Protein 3THR (pdb70)

Structure (mmCIF, N/CA/C/O backbone):
data_3THR
#
_entry.id   3THR
#
_cell.length_a   59.186
_cell.length_b   83.788
_cell.length_c   134.436
_cell.angle_alpha   90.00
_cell.angle_beta   91.32
_cell.angle_gamma   90.00
#
_symmetry.space_group_name_H-M   'P 1 21 1'
#
loop_
_entity.id
_entity.type
_entity.pdbx_description
1 polymer 'Glycine N-methyltransferase'
2 non-polymer '5-METHYL-5,6,7,8-TETRAHYDROFOLIC ACID'
3 non-polymer TRIS(HYDROXYETHYL)AMINOMETHANE
4 water water
#
loop_
_atom_site.group_PDB
_atom_site.id
_atom_site.type_symbol
_atom_site.label_atom_id
_atom_site.label_alt_id
_atom_site.label_comp_id
_atom_site.label_asym_id
_atom_site.label_entity_id
_atom_site.label_seq_id
_atom_site.pdbx_PDB_ins_code
_atom_site.Cartn_x
_atom_site.Cartn_y
_atom_site.Cartn_z
_atom_site.occupancy
_atom_site.B_iso_or_equiv
_atom_site.auth_seq_id
_atom_site.auth_comp_id
_atom_site.auth_asym_id
_atom_site.auth_atom_id
_atom_site.pdbx_PDB_model_num
ATOM 4 N N . VAL A 1 2 ? 25.855 -21.818 25.286 1.00 21.76 1 VAL A N 1
ATOM 5 C CA . VAL A 1 2 ? 25.273 -22.970 26.020 1.00 19.81 1 VAL A CA 1
ATOM 6 C C . VAL A 1 2 ? 24.103 -22.594 26.946 1.00 18.58 1 VAL A C 1
ATOM 7 O O . VAL A 1 2 ? 23.270 -23.418 27.247 1.00 19.20 1 VAL A O 1
ATOM 11 N N . ASP A 1 3 ? 24.076 -21.377 27.441 1.00 17.57 2 ASP A N 1
ATOM 12 C CA . ASP A 1 3 ? 23.022 -20.932 28.327 1.00 15.70 2 ASP A CA 1
ATOM 13 C C . ASP A 1 3 ? 22.057 -20.037 27.551 1.00 16.38 2 ASP A C 1
ATOM 14 O O . ASP A 1 3 ? 21.082 -19.533 28.104 1.00 13.85 2 ASP A O 1
ATOM 19 N N . SER A 1 4 ? 22.273 -19.848 26.253 1.00 15.81 3 SER A N 1
ATOM 20 C CA . SER A 1 4 ? 21.451 -18.852 25.561 1.00 17.53 3 SER A CA 1
ATOM 21 C C . SER A 1 4 ? 19.963 -19.195 25.479 1.00 17.84 3 SER A C 1
ATOM 22 O O . SER A 1 4 ? 19.594 -20.361 25.406 1.00 15.92 3 SER A O 1
ATOM 25 N N . VAL A 1 5 ? 19.117 -18.156 25.510 1.00 19.34 4 VAL A N 1
ATOM 26 C CA . VAL A 1 5 ? 17.696 -18.294 25.178 1.00 20.42 4 VAL A CA 1
ATOM 27 C C . VAL A 1 5 ? 17.430 -17.616 23.846 1.00 20.38 4 VAL A C 1
ATOM 28 O O . VAL A 1 5 ? 18.266 -16.857 23.299 1.00 23.58 4 VAL A O 1
ATOM 32 N N . TYR A 1 6 ? 16.327 -17.952 23.231 1.00 18.15 5 TYR A N 1
ATOM 33 C CA . TYR A 1 6 ? 16.060 -17.374 21.919 1.00 17.07 5 TYR A CA 1
ATOM 34 C C . TYR A 1 6 ? 14.572 -17.039 21.774 1.00 15.29 5 TYR A C 1
ATOM 35 O O . TYR A 1 6 ? 13.709 -17.834 22.147 1.00 14.52 5 TYR A O 1
ATOM 44 N N . ARG A 1 7 ? 14.276 -15.819 21.339 1.00 13.62 6 ARG A N 1
ATOM 45 C CA . ARG A 1 7 ? 12.910 -15.300 21.360 1.00 12.42 6 ARG A CA 1
ATOM 46 C C . ARG A 1 7 ? 12.315 -15.542 19.992 1.00 9.77 6 ARG A C 1
ATOM 47 O O . ARG A 1 7 ? 13.048 -15.602 19.011 1.00 6.71 6 ARG A O 1
ATOM 55 N N . THR A 1 8 ? 10.991 -15.565 19.903 1.00 8.96 7 THR A N 1
ATOM 56 C CA . THR A 1 8 ? 10.356 -15.616 18.596 1.00 9.76 7 THR A CA 1
ATOM 57 C C . THR A 1 8 ? 10.331 -14.192 17.975 1.00 9.64 7 THR A C 1
ATOM 58 O O . THR A 1 8 ? 10.376 -14.023 16.763 1.00 8.06 7 THR A O 1
ATOM 62 N N . ARG A 1 9 ? 10.273 -13.164 18.830 1.00 9.48 8 ARG A N 1
ATOM 63 C CA . ARG A 1 9 ? 10.320 -11.774 18.351 1.00 8.88 8 ARG A CA 1
ATOM 64 C C . ARG A 1 9 ? 10.945 -10.852 19.374 1.00 8.80 8 ARG A C 1
ATOM 65 O O . ARG A 1 9 ? 10.857 -11.110 20.565 1.00 8.51 8 ARG A O 1
ATOM 73 N N . SER A 1 10 ? 11.512 -9.754 18.898 1.00 8.31 9 SER A N 1
ATOM 74 C CA . SER A 1 10 ? 12.188 -8.811 19.812 1.00 9.83 9 SER A CA 1
ATOM 75 C C . SER A 1 10 ? 11.270 -8.295 20.935 1.00 10.95 9 SER A C 1
ATOM 76 O O . SER A 1 10 ? 10.032 -8.296 20.803 1.00 10.15 9 SER A O 1
ATOM 79 N N . LEU A 1 11 ? 11.859 -7.874 22.048 1.00 10.76 10 LEU A N 1
ATOM 80 C CA . LEU A 1 11 ? 11.045 -7.203 23.064 1.00 12.11 10 LEU A CA 1
ATOM 81 C C . LEU A 1 11 ? 10.490 -5.934 22.422 1.00 10.91 10 LEU A C 1
ATOM 82 O O . LEU A 1 11 ? 11.147 -5.297 21.585 1.00 8.83 10 LEU A O 1
ATOM 87 N N . GLY A 1 12 ? 9.246 -5.629 22.752 1.00 10.48 11 GLY A N 1
ATOM 88 C CA . GLY A 1 12 ? 8.618 -4.396 22.305 1.00 11.50 11 GLY A CA 1
ATOM 89 C C . GLY A 1 12 ? 7.897 -4.407 20.947 1.00 11.43 11 GLY A C 1
ATOM 90 O O . GLY A 1 12 ? 7.211 -3.473 20.597 1.00 9.80 11 GLY A O 1
ATOM 91 N N . VAL A 1 13 ? 8.046 -5.481 20.190 1.00 10.19 12 VAL A N 1
ATOM 92 C CA . VAL A 1 13 ? 7.705 -5.450 18.774 1.00 10.09 12 VAL A CA 1
ATOM 93 C C . VAL A 1 13 ? 6.289 -6.069 18.578 1.00 9.24 12 VAL A C 1
ATOM 94 O O . VAL A 1 13 ? 5.788 -6.718 19.481 1.00 9.29 12 VAL A O 1
ATOM 98 N N . ALA A 1 14 ? 5.618 -5.845 17.451 1.00 6.56 13 ALA A N 1
ATOM 99 C CA . ALA A 1 14 ? 4.232 -6.340 17.238 1.00 6.30 13 ALA A CA 1
ATOM 100 C C . ALA A 1 14 ? 4.147 -6.781 15.799 1.00 5.72 13 ALA A C 1
ATOM 101 O O . ALA A 1 14 ? 5.096 -6.561 15.039 1.00 6.91 13 ALA A O 1
ATOM 103 N N . ALA A 1 15 ? 3.006 -7.350 15.430 1.00 5.16 14 ALA A N 1
ATOM 104 C CA . ALA A 1 15 ? 2.740 -7.813 14.040 1.00 5.08 14 ALA A CA 1
ATOM 105 C C . ALA A 1 15 ? 1.242 -7.958 13.855 1.00 4.66 14 ALA A C 1
ATOM 106 O O . ALA A 1 15 ? 0.539 -8.332 14.810 1.00 2.54 14 ALA A O 1
ATOM 108 N N . GLU A 1 16 ? 0.782 -7.724 12.634 1.00 4.61 15 GLU A N 1
ATOM 109 C CA . GLU A 1 16 ? -0.616 -7.744 12.284 1.00 5.73 15 GLU A CA 1
ATOM 110 C C . GLU A 1 16 ? -1.201 -9.138 12.548 1.00 6.63 15 GLU A C 1
ATOM 111 O O . GLU A 1 16 ? -0.599 -10.165 12.187 1.00 7.11 15 GLU A O 1
ATOM 117 N N . GLY A 1 17 ? -2.351 -9.142 13.227 1.00 8.01 16 GLY A N 1
ATOM 118 C CA . GLY A 1 17 ? -3.145 -10.364 13.464 1.00 7.39 16 GLY A CA 1
ATOM 119 C C . GLY A 1 17 ? -2.769 -11.142 14.719 1.00 7.02 16 GLY A C 1
ATOM 120 O O . GLY A 1 17 ? -3.399 -12.125 15.041 1.00 6.87 16 GLY A O 1
ATOM 121 N N . ILE A 1 18 ? -1.783 -10.684 15.460 1.00 6.80 17 ILE A N 1
ATOM 122 C CA . ILE A 1 18 ? -1.450 -11.321 16.714 1.00 7.48 17 ILE A CA 1
ATOM 123 C C . ILE A 1 18 ? -1.416 -10.285 17.860 1.00 7.50 17 ILE A C 1
ATOM 124 O O . ILE A 1 18 ? -1.016 -9.131 17.662 1.00 6.73 17 ILE A O 1
ATOM 129 N N . PRO A 1 19 ? -1.917 -10.670 19.041 1.00 9.04 18 PRO A N 1
ATOM 130 C CA . PRO A 1 19 ? -1.973 -9.687 20.132 1.00 8.97 18 PRO A CA 1
ATOM 131 C C . PRO A 1 19 ? -0.568 -9.284 20.584 1.00 9.07 18 PRO A C 1
ATOM 132 O O . PRO A 1 19 ? 0.359 -10.048 20.416 1.00 6.92 18 PRO A O 1
ATOM 136 N N . ASP A 1 20 ? -0.464 -8.090 21.166 1.00 9.28 19 ASP A N 1
ATOM 137 C CA . ASP A 1 20 ? 0.795 -7.566 21.596 1.00 9.39 19 ASP A CA 1
ATOM 138 C C . ASP A 1 20 ? 1.329 -8.382 22.792 1.00 9.12 19 ASP A C 1
ATOM 139 O O . ASP A 1 20 ? 0.606 -9.147 23.421 1.00 6.47 19 ASP A O 1
ATOM 144 N N . GLN A 1 21 ? 2.604 -8.232 23.079 1.00 9.34 20 GLN A N 1
ATOM 145 C CA . GLN A 1 21 ? 3.223 -9.066 24.100 1.00 10.68 20 GLN A CA 1
ATOM 146 C C . GLN A 1 21 ? 2.507 -8.971 25.465 1.00 11.64 20 GLN A C 1
ATOM 147 O O . GLN A 1 21 ? 2.348 -7.880 25.991 1.00 9.52 20 GLN A O 1
ATOM 153 N N . TYR A 1 22 ? 2.053 -10.122 25.975 1.00 12.62 21 TYR A N 1
ATOM 154 C CA . TYR A 1 22 ? 1.373 -10.231 27.278 1.00 15.18 21 TYR A CA 1
ATOM 155 C C . TYR A 1 22 ? 0.124 -9.374 27.349 1.00 16.05 21 TYR A C 1
ATOM 156 O O . TYR A 1 22 ? -0.354 -9.122 28.415 1.00 17.59 21 TYR A O 1
ATOM 165 N N . ALA A 1 23 ? -0.416 -8.928 26.218 1.00 16.21 22 ALA A N 1
ATOM 166 C CA . ALA A 1 23 ? -1.574 -8.026 26.256 1.00 16.08 22 ALA A CA 1
ATOM 167 C C . ALA A 1 23 ? -2.845 -8.712 26.769 1.00 16.46 22 ALA A C 1
ATOM 168 O O . ALA A 1 23 ? -3.684 -8.079 27.381 1.00 15.60 22 ALA A O 1
ATOM 170 N N . ASP A 1 24 ? -2.966 -10.012 26.495 1.00 17.23 23 ASP A N 1
ATOM 171 C CA . ASP A 1 24 ? -4.093 -10.866 26.913 1.00 16.94 23 ASP A CA 1
ATOM 172 C C . ASP A 1 24 ? -3.828 -11.731 28.227 1.00 17.40 23 ASP A C 1
ATOM 173 O O . ASP A 1 24 ? -4.624 -12.596 28.615 1.00 16.96 23 ASP A O 1
ATOM 178 N N . GLY A 1 25 ? -2.730 -11.481 28.923 1.00 16.99 24 GLY A N 1
ATOM 179 C CA . GLY A 1 25 ? -2.479 -12.161 30.218 1.00 17.25 24 GLY A CA 1
ATOM 180 C C . GLY A 1 25 ? -3.554 -11.911 31.277 1.00 17.07 24 GLY A C 1
ATOM 181 O O . GLY A 1 25 ? -4.256 -10.914 31.250 1.00 16.45 24 GLY A O 1
ATOM 182 N N . GLU A 1 26 ? -3.638 -12.786 32.259 1.00 17.39 25 GLU A N 1
ATOM 183 C CA . GLU A 1 26 ? -4.618 -12.625 33.349 1.00 17.91 25 GLU A CA 1
ATOM 184 C C . GLU A 1 26 ? -4.352 -11.388 34.176 1.00 17.15 25 GLU A C 1
ATOM 185 O O . GLU A 1 26 ? -5.263 -10.607 34.465 1.00 17.62 25 GLU A O 1
ATOM 191 N N . ALA A 1 27 ? -3.103 -11.171 34.533 1.00 16.39 26 ALA A N 1
ATOM 192 C CA . ALA A 1 27 ? -2.758 -9.979 35.287 1.00 16.14 26 ALA A CA 1
ATOM 193 C C . ALA A 1 27 ? -3.213 -8.714 34.528 1.00 15.53 26 ALA A C 1
ATOM 194 O O . ALA A 1 27 ? -3.830 -7.838 35.109 1.00 15.32 26 ALA A O 1
ATOM 196 N N . ALA A 1 28 ? -2.871 -8.621 33.249 1.00 15.34 27 ALA A N 1
ATOM 197 C CA . ALA A 1 28 ? -3.320 -7.541 32.390 1.00 15.76 27 ALA A CA 1
ATOM 198 C C . ALA A 1 28 ? -4.823 -7.393 32.426 1.00 15.77 27 ALA A C 1
ATOM 199 O O . ALA A 1 28 ? -5.340 -6.261 32.507 1.00 17.17 27 ALA A O 1
ATOM 201 N N . ARG A 1 29 ? -5.562 -8.503 32.403 1.00 15.29 28 ARG A N 1
ATOM 202 C CA . ARG A 1 29 ? -7.026 -8.389 32.318 1.00 15.21 28 ARG A CA 1
ATOM 203 C C . ARG A 1 29 ? -7.662 -7.794 33.610 1.00 14.24 28 ARG A C 1
ATOM 204 O O . ARG A 1 29 ? -8.593 -6.986 33.546 1.00 13.91 28 ARG A O 1
ATOM 212 N N . VAL A 1 30 ? -7.177 -8.205 34.769 1.00 12.86 29 VAL A N 1
ATOM 213 C CA . VAL A 1 30 ? -7.641 -7.627 36.028 1.00 13.14 29 VAL A CA 1
ATOM 214 C C . VAL A 1 30 ? -7.163 -6.156 36.128 1.00 13.38 29 VAL A C 1
ATOM 215 O O . VAL A 1 30 ? -7.927 -5.281 36.570 1.00 15.23 29 VAL A O 1
ATOM 219 N N . TRP A 1 31 ? -5.968 -5.850 35.624 1.00 13.35 30 TRP A N 1
ATOM 220 C CA . TRP A 1 31 ? -5.465 -4.457 35.663 1.00 13.04 30 TRP A CA 1
ATOM 221 C C . TRP A 1 31 ? -6.301 -3.459 34.828 1.00 13.39 30 TRP A C 1
ATOM 222 O O . TRP A 1 31 ? -6.464 -2.262 35.177 1.00 12.78 30 TRP A O 1
ATOM 233 N N . GLN A 1 32 ? -6.852 -3.973 33.736 1.00 15.10 31 GLN A N 1
ATOM 234 C CA . GLN A 1 32 ? -7.810 -3.261 32.889 1.00 15.58 31 GLN A CA 1
ATOM 235 C C . GLN A 1 32 ? -9.072 -2.942 33.662 1.00 15.31 31 GLN A C 1
ATOM 236 O O . GLN A 1 32 ? -9.605 -1.838 33.558 1.00 15.33 31 GLN A O 1
ATOM 242 N N . LEU A 1 33 ? -9.528 -3.864 34.503 1.00 15.16 32 LEU A N 1
ATOM 243 C CA . LEU A 1 33 ? -10.658 -3.543 35.421 1.00 14.61 32 LEU A CA 1
ATOM 244 C C . LEU A 1 33 ? -10.270 -2.462 36.414 1.00 13.68 32 LEU A C 1
ATOM 245 O O . LEU A 1 33 ? -11.004 -1.540 36.634 1.00 14.54 32 LEU A O 1
ATOM 250 N N . TYR A 1 34 ? -9.084 -2.553 36.960 1.00 13.55 33 TYR A N 1
ATOM 251 C CA . TYR A 1 34 ? -8.579 -1.505 37.815 1.00 13.05 33 TYR A CA 1
ATOM 252 C C . TYR A 1 34 ? -8.622 -0.115 37.187 1.00 12.92 33 TYR A C 1
ATOM 253 O O . TYR A 1 34 ? -9.183 0.828 37.791 1.00 12.13 33 TYR A O 1
ATOM 262 N N . ILE A 1 35 ? -8.088 0.025 35.967 1.00 13.23 34 ILE A N 1
ATOM 263 C CA . ILE A 1 35 ? -7.922 1.372 35.376 1.00 13.15 34 ILE A CA 1
ATOM 264 C C . ILE A 1 35 ? -9.235 1.875 34.811 1.00 13.77 34 ILE A C 1
ATOM 265 O O . ILE A 1 35 ? -9.377 3.089 34.535 1.00 12.19 34 ILE A O 1
ATOM 270 N N . GLY A 1 36 ? -10.189 0.946 34.634 1.00 14.93 35 GLY A N 1
ATOM 271 C CA . GLY A 1 36 ? -11.559 1.305 34.207 1.00 14.99 35 GLY A CA 1
ATOM 272 C C . GLY A 1 36 ? -12.497 1.647 35.343 1.00 15.65 35 GLY A C 1
ATOM 273 O O . GLY A 1 36 ? -13.714 1.901 35.124 1.00 14.83 35 GLY A O 1
ATOM 274 N N . ASP A 1 37 ? -11.971 1.637 36.578 1.00 16.14 36 ASP A N 1
ATOM 275 C CA . ASP A 1 37 ? -12.798 1.778 37.774 1.00 16.34 36 ASP A CA 1
ATOM 276 C C . ASP A 1 37 ? -13.001 3.263 38.098 1.00 16.50 36 ASP A C 1
ATOM 277 O O . ASP A 1 37 ? -12.785 3.720 39.239 1.00 14.85 36 ASP A O 1
ATOM 282 N N . THR A 1 38 ? -13.454 3.993 37.081 1.00 15.94 37 THR A N 1
ATOM 283 C CA . THR A 1 38 ? -13.528 5.467 37.131 1.00 17.34 37 THR A CA 1
ATOM 284 C C . THR A 1 38 ? -14.908 5.982 36.687 1.00 17.51 37 THR A C 1
ATOM 285 O O . THR A 1 38 ? -15.017 7.050 36.116 1.00 17.73 37 THR A O 1
ATOM 289 N N . ARG A 1 39 ? -15.973 5.243 36.976 1.00 19.64 38 ARG A N 1
ATOM 290 C CA . ARG A 1 39 ? -17.324 5.699 36.552 1.00 20.62 38 ARG A CA 1
ATOM 291 C C . ARG A 1 39 ? -17.912 6.696 37.530 1.00 20.10 38 ARG A C 1
ATOM 292 O O . ARG A 1 39 ? -18.992 7.245 37.265 1.00 19.96 38 ARG A O 1
ATOM 300 N N . SER A 1 40 ? -17.274 6.860 38.693 1.00 19.24 39 SER A N 1
ATOM 301 C CA . SER A 1 40 ? -17.869 7.663 39.768 1.00 19.51 39 SER A CA 1
ATOM 302 C C . SER A 1 40 ? -16.982 8.822 40.262 1.00 18.90 39 SER A C 1
ATOM 303 O O . SER A 1 40 ? -16.448 8.815 41.386 1.00 17.90 39 SER A O 1
ATOM 306 N N . ARG A 1 41 ? -16.857 9.831 39.413 1.00 17.48 40 ARG A N 1
ATOM 307 C CA . ARG A 1 41 ? -16.095 11.005 39.764 1.00 16.95 40 ARG A CA 1
ATOM 308 C C . ARG A 1 41 ? -16.745 11.609 40.999 1.00 15.56 40 ARG A C 1
ATOM 309 O O . ARG A 1 41 ? -17.970 11.834 41.027 1.00 14.29 40 ARG A O 1
ATOM 317 N N . THR A 1 42 ? -15.952 11.893 42.018 1.00 14.20 41 THR A N 1
ATOM 318 C CA . THR A 1 42 ? -16.544 12.453 43.263 1.00 13.25 41 THR A CA 1
ATOM 319 C C . THR A 1 42 ? -16.967 13.882 43.032 1.00 12.40 41 THR A C 1
ATOM 320 O O . THR A 1 42 ? -16.334 14.619 42.258 1.00 11.48 41 THR A O 1
ATOM 324 N N . ALA A 1 43 ? -18.074 14.272 43.658 1.00 11.20 42 ALA A N 1
ATOM 325 C CA . ALA A 1 43 ? -18.572 15.618 43.480 1.00 11.62 42 ALA A CA 1
ATOM 326 C C . ALA A 1 43 ? -17.559 16.576 44.101 1.00 11.70 42 ALA A C 1
ATOM 327 O O . ALA A 1 43 ? -17.292 17.650 43.534 1.00 12.51 42 ALA A O 1
ATOM 329 N N . GLU A 1 44 ? -17.000 16.189 45.253 1.00 11.46 43 GLU A N 1
ATOM 330 C CA . GLU A 1 44 ? -16.033 17.044 45.969 1.00 12.45 43 GLU A CA 1
ATOM 331 C C . GLU A 1 44 ? -14.829 17.386 45.062 1.00 11.98 43 GLU A C 1
ATOM 332 O O . GLU A 1 44 ? -14.348 18.517 45.038 1.00 11.22 43 GLU A O 1
ATOM 338 N N . TYR A 1 45 ? -14.327 16.385 44.334 1.00 12.66 44 TYR A N 1
ATOM 339 C CA . TYR A 1 45 ? -13.252 16.585 43.367 1.00 12.17 44 TYR A CA 1
ATOM 340 C C . TYR A 1 45 ? -13.566 17.624 42.283 1.00 11.96 44 TYR A C 1
ATOM 341 O O . TYR A 1 45 ? -12.885 18.643 42.150 1.00 10.74 44 TYR A O 1
ATOM 350 N N . LYS A 1 46 ? -14.611 17.343 41.518 1.00 11.92 45 LYS A N 1
ATOM 351 C CA . LYS A 1 46 ? -14.953 18.159 40.388 1.00 12.46 45 LYS A CA 1
ATOM 352 C C . LYS A 1 46 ? -15.193 19.620 40.837 1.00 12.34 45 LYS A C 1
ATOM 353 O O . LYS A 1 46 ? -14.828 20.567 40.102 1.00 11.05 45 LYS A O 1
ATOM 359 N N . ALA A 1 47 ? -15.744 19.777 42.051 1.00 11.13 46 ALA A N 1
ATOM 360 C CA . ALA A 1 47 ? -16.094 21.094 42.600 1.00 11.10 46 ALA A CA 1
ATOM 361 C C . ALA A 1 47 ? -14.820 21.845 42.923 1.00 10.21 46 ALA A C 1
ATOM 362 O O . ALA A 1 47 ? -14.676 23.020 42.560 1.00 9.77 46 ALA A O 1
ATOM 364 N N . TRP A 1 48 ? -13.870 21.134 43.522 1.00 9.46 47 TRP A N 1
ATOM 365 C CA . TRP A 1 48 ? -12.613 21.739 43.930 1.00 8.09 47 TRP A CA 1
ATOM 366 C C . TRP A 1 48 ? -11.763 22.180 42.706 1.00 7.13 47 TRP A C 1
ATOM 367 O O . TRP A 1 48 ? -11.290 23.309 42.646 1.00 5.48 47 TRP A O 1
ATOM 378 N N . LEU A 1 49 ? -11.554 21.284 41.758 1.00 6.72 48 LEU A N 1
ATOM 379 C CA . LEU A 1 49 ? -10.696 21.587 40.595 1.00 7.36 48 LEU A CA 1
ATOM 380 C C . LEU A 1 49 ? -11.382 22.649 39.735 1.00 7.71 48 LEU A C 1
ATOM 381 O O . LEU A 1 49 ? -10.780 23.667 39.390 1.00 8.47 48 LEU A O 1
ATOM 386 N N . LEU A 1 50 ? -12.666 22.465 39.437 1.00 8.33 49 LEU A N 1
ATOM 387 C CA . LEU A 1 50 ? -13.406 23.504 38.722 1.00 8.36 49 LEU A CA 1
ATOM 388 C C . LEU A 1 50 ? -13.300 24.867 39.402 1.00 8.13 49 LEU A C 1
ATOM 389 O O . LEU A 1 50 ? -13.009 25.878 38.760 1.00 7.79 49 LEU A O 1
ATOM 394 N N . GLY A 1 51 ? -13.527 24.899 40.704 1.00 8.11 50 GLY A N 1
ATOM 395 C CA . GLY A 1 51 ? -13.419 26.142 41.464 1.00 7.64 50 GLY A CA 1
ATOM 396 C C . GLY A 1 51 ? -12.014 26.723 41.495 1.00 8.00 50 GLY A C 1
ATOM 397 O O . GLY A 1 51 ? -11.853 27.923 41.327 1.00 6.56 50 GLY A O 1
ATOM 398 N N . LEU A 1 52 ? -10.975 25.880 41.618 1.00 9.73 51 LEU A N 1
ATOM 399 C CA . LEU A 1 52 ? -9.608 26.395 41.659 1.00 10.71 51 LEU A CA 1
ATOM 400 C C . LEU A 1 52 ? -9.220 27.009 40.319 1.00 12.12 51 LEU A C 1
ATOM 401 O O . LEU A 1 52 ? -8.636 28.085 40.280 1.00 13.74 51 LEU A O 1
ATOM 406 N N . LEU A 1 53 ? -9.536 26.319 39.225 1.00 13.21 52 LEU A N 1
ATOM 407 C CA . LEU A 1 53 ? -9.259 26.839 37.856 1.00 14.25 52 LEU A CA 1
ATOM 408 C C . LEU A 1 53 ? -10.025 28.151 37.531 1.00 15.12 52 LEU A C 1
ATOM 409 O O . LEU A 1 53 ? -9.455 29.100 36.934 1.00 15.14 52 LEU A O 1
ATOM 414 N N . ARG A 1 54 ? -11.304 28.222 37.913 1.00 15.74 53 ARG A N 1
ATOM 415 C CA . ARG A 1 54 ? -12.102 29.421 37.641 1.00 16.54 53 ARG A CA 1
ATOM 416 C C . ARG A 1 54 ? -11.681 30.601 38.500 1.00 16.71 53 ARG A C 1
ATOM 417 O O . ARG A 1 54 ? -11.712 31.729 38.051 1.00 17.97 53 ARG A O 1
ATOM 425 N N . GLN A 1 55 ? -11.267 30.316 39.724 1.00 18.49 54 GLN A N 1
ATOM 426 C CA . GLN A 1 55 ? -10.669 31.275 40.650 1.00 19.17 54 GLN A CA 1
ATOM 427 C C . GLN A 1 55 ? -9.457 31.973 40.075 1.00 18.98 54 GLN A C 1
ATOM 428 O O . GLN A 1 55 ? -9.243 33.147 40.345 1.00 18.68 54 GLN A O 1
ATOM 434 N N . HIS A 1 56 ? -8.635 31.233 39.338 1.00 19.24 55 HIS A N 1
ATOM 435 C CA . HIS A 1 56 ? -7.437 31.785 38.722 1.00 19.85 55 HIS A CA 1
ATOM 436 C C . HIS A 1 56 ? -7.636 32.095 37.263 1.00 19.58 55 HIS A C 1
ATOM 437 O O . HIS A 1 56 ? -6.660 32.216 36.567 1.00 20.16 55 HIS A O 1
ATOM 444 N N . GLY A 1 57 ? -8.877 32.154 36.793 1.00 18.75 56 GLY A N 1
ATOM 445 C CA . GLY A 1 57 ? -9.167 32.435 35.404 1.00 18.39 56 GLY A CA 1
ATOM 446 C C . GLY A 1 57 ? -8.417 31.639 34.326 1.00 18.55 56 GLY A C 1
ATOM 447 O O . GLY A 1 57 ? -8.078 32.220 33.274 1.00 17.55 56 GLY A O 1
ATOM 448 N N . CYS A 1 58 ? -8.176 30.336 34.567 1.00 18.23 57 CYS A N 1
ATOM 449 C CA . CYS A 1 58 ? -7.485 29.474 33.598 1.00 18.45 57 CYS A CA 1
ATOM 450 C C . CYS A 1 58 ? -8.401 29.038 32.453 1.00 18.79 57 CYS A C 1
ATOM 451 O O . CYS A 1 58 ? -9.581 28.726 32.654 1.00 18.45 57 CYS A O 1
ATOM 454 N N . HIS A 1 59 ? -7.856 29.028 31.246 1.00 19.09 58 HIS A N 1
ATOM 455 C CA . HIS A 1 59 ? -8.569 28.415 30.106 1.00 20.06 58 HIS A CA 1
ATOM 456 C C . HIS A 1 59 ? -7.748 27.370 29.354 1.00 19.66 58 HIS A C 1
ATOM 457 O O . HIS A 1 59 ? -8.333 26.416 28.850 1.00 20.90 58 HIS A O 1
ATOM 464 N N . ARG A 1 60 ? -6.427 27.569 29.245 1.00 17.85 59 ARG A N 1
ATOM 465 C CA . ARG A 1 60 ? -5.587 26.655 28.516 1.00 17.98 59 ARG A CA 1
ATOM 466 C C . ARG A 1 60 ? -4.893 25.735 29.542 1.00 16.58 59 ARG A C 1
ATOM 467 O O . ARG A 1 60 ? -4.095 26.181 30.391 1.00 14.75 59 ARG A O 1
ATOM 475 N N . VAL A 1 61 ? -5.274 24.466 29.497 1.00 15.62 60 VAL A N 1
ATOM 476 C CA . VAL A 1 61 ? -4.869 23.483 30.520 1.00 15.50 60 VAL A CA 1
ATOM 477 C C . VAL A 1 61 ? -4.181 22.336 29.847 1.00 15.16 60 VAL A C 1
ATOM 478 O O . VAL A 1 61 ? -4.666 21.871 28.801 1.00 15.72 60 VAL A O 1
ATOM 482 N N . LEU A 1 62 ? -3.073 21.899 30.457 1.00 13.91 61 LEU A N 1
ATOM 483 C CA . LEU A 1 62 ? -2.232 20.790 29.980 1.00 12.89 61 LEU A CA 1
ATOM 484 C C . LEU A 1 62 ? -2.313 19.781 31.066 1.00 12.86 61 LEU A C 1
ATOM 485 O O . LEU A 1 62 ? -2.006 20.111 32.238 1.00 12.36 61 LEU A O 1
ATOM 490 N N . ASP A 1 63 ? -2.759 18.587 30.722 1.00 12.37 62 ASP A N 1
ATOM 491 C CA . ASP A 1 63 ? -2.75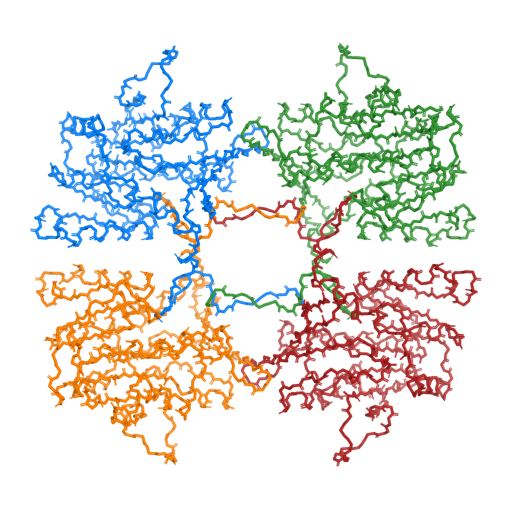3 17.464 31.641 1.00 13.21 62 ASP A CA 1
ATOM 492 C C . ASP A 1 63 ? -1.593 16.597 31.238 1.00 13.09 62 ASP A C 1
ATOM 493 O O . ASP A 1 63 ? -1.592 16.036 30.137 1.00 14.33 62 ASP A O 1
ATOM 498 N N . VAL A 1 64 ? -0.601 16.489 32.117 1.00 13.52 63 VAL A N 1
ATOM 499 C CA . VAL A 1 64 ? 0.661 15.749 31.812 1.00 11.35 63 VAL A CA 1
ATOM 500 C C . VAL A 1 64 ? 0.675 14.251 32.186 1.00 12.03 63 VAL A C 1
ATOM 501 O O . VAL A 1 64 ? 1.653 13.517 31.924 1.00 13.39 63 VAL A O 1
ATOM 505 N N . ALA A 1 65 ? -0.422 13.778 32.729 1.00 12.18 64 ALA A N 1
ATOM 506 C CA . ALA A 1 65 ? -0.628 12.384 33.074 1.00 12.54 64 ALA A CA 1
ATOM 507 C C . ALA A 1 65 ? -2.068 11.982 32.656 1.00 13.41 64 ALA A C 1
ATOM 508 O O . ALA A 1 65 ? -2.858 11.568 33.458 1.00 15.76 64 ALA A O 1
ATOM 510 N N . CYS A 1 66 ? -2.371 12.193 31.404 1.00 13.46 65 CYS A N 1
ATOM 511 C CA . CYS A 1 66 ? -3.632 11.915 30.769 1.00 13.22 65 CYS A CA 1
ATOM 512 C C . CYS A 1 66 ? -4.248 10.572 31.079 1.00 11.69 65 CYS A C 1
ATOM 513 O O . CYS A 1 66 ? -5.453 10.458 31.425 1.00 8.86 65 CYS A O 1
ATOM 516 N N . GLY A 1 67 ? -3.455 9.522 30.894 1.00 9.80 66 GLY A N 1
ATOM 517 C CA . GLY A 1 67 ? -3.972 8.196 31.183 1.00 9.82 66 GLY A CA 1
ATOM 518 C C . GLY A 1 67 ? -5.139 7.854 30.273 1.00 10.30 66 GLY A C 1
ATOM 519 O O . GLY A 1 67 ? -5.069 8.077 29.007 1.00 9.65 66 GLY A O 1
ATOM 520 N N . THR A 1 68 ? -6.205 7.333 30.884 1.00 8.93 67 THR A N 1
ATOM 521 C CA . THR A 1 68 ? -7.383 6.949 30.117 1.00 10.67 67 THR A CA 1
ATOM 522 C C . THR A 1 68 ? -8.272 8.182 29.856 1.00 10.42 67 THR A C 1
ATOM 523 O O . THR A 1 68 ? -9.307 8.091 29.189 1.00 10.14 67 THR A O 1
ATOM 527 N N . GLY A 1 69 ? -7.836 9.311 30.394 1.00 10.70 68 GLY A N 1
ATOM 528 C CA . GLY A 1 69 ? -8.370 10.619 30.088 1.00 10.85 68 GLY A CA 1
ATOM 529 C C . GLY A 1 69 ? -9.455 11.164 31.006 1.00 11.55 68 GLY A C 1
ATOM 530 O O . GLY A 1 69 ? -9.938 12.273 30.760 1.00 11.86 68 GLY A O 1
ATOM 531 N N . VAL A 1 70 ? -9.825 10.415 32.046 1.00 11.32 69 VAL A N 1
ATOM 532 C CA . VAL A 1 70 ? -10.943 10.763 32.865 1.00 11.62 69 VAL A CA 1
ATOM 533 C C . VAL A 1 70 ? -10.791 12.146 33.448 1.00 12.49 69 VAL A C 1
ATOM 534 O O . VAL A 1 70 ? -11.743 12.906 33.435 1.00 11.41 69 VAL A O 1
ATOM 538 N N . ASP A 1 71 ? -9.587 12.531 33.883 1.00 12.94 70 ASP A N 1
ATOM 539 C CA . ASP A 1 71 ? -9.431 13.904 34.424 1.00 14.39 70 ASP A CA 1
ATOM 540 C C . ASP A 1 71 ? -9.603 15.030 33.389 1.00 13.55 70 ASP A C 1
ATOM 541 O O . ASP A 1 71 ? -10.298 15.993 33.629 1.00 13.42 70 ASP A O 1
ATOM 546 N N . SER A 1 72 ? -9.006 14.831 32.228 1.00 13.03 71 SER A N 1
ATOM 547 C CA . SER A 1 72 ? -9.058 15.781 31.163 1.00 13.19 71 SER A CA 1
ATOM 548 C C . SER A 1 72 ? -10.540 15.876 30.681 1.00 14.64 71 SER A C 1
ATOM 549 O O . SER A 1 72 ? -11.003 16.970 30.347 1.00 13.98 71 SER A O 1
ATOM 552 N N . ILE A 1 73 ? -11.289 14.766 30.727 1.00 14.66 72 ILE A N 1
ATOM 553 C CA . ILE A 1 73 ? -12.623 14.722 30.121 1.00 13.58 72 ILE A CA 1
ATOM 554 C C . ILE A 1 73 ? -13.602 15.678 30.826 1.00 13.70 72 ILE A C 1
ATOM 555 O O . ILE A 1 73 ? -14.316 16.410 30.170 1.00 12.56 72 ILE A O 1
ATOM 560 N N . MET A 1 74 ? -13.617 15.688 32.154 1.00 14.43 73 MET A N 1
ATOM 561 C CA . MET A 1 74 ? -14.415 16.656 32.907 1.00 14.96 73 MET A CA 1
ATOM 562 C C . MET A 1 74 ? -14.088 18.060 32.408 1.00 14.15 73 MET A C 1
ATOM 563 O O . MET A 1 74 ? -14.998 18.837 32.078 1.00 11.82 73 MET A O 1
ATOM 568 N N . LEU A 1 75 ? -12.794 18.352 32.243 1.00 13.36 74 LEU A N 1
ATOM 569 C CA . LEU A 1 75 ? -12.414 19.706 31.849 1.00 13.45 74 LEU A CA 1
ATOM 570 C C . LEU A 1 75 ? -12.926 20.069 30.449 1.00 12.56 74 LEU A C 1
ATOM 571 O O . LEU A 1 75 ? -13.493 21.168 30.222 1.00 11.42 74 LEU A O 1
ATOM 576 N N . VAL A 1 76 ? -12.764 19.124 29.547 1.00 11.65 75 VAL A N 1
ATOM 577 C CA . VAL A 1 76 ? -13.349 19.212 28.233 1.00 11.37 75 VAL A CA 1
ATOM 578 C C . VAL A 1 76 ? -14.842 19.468 28.259 1.00 12.12 75 VAL A C 1
ATOM 579 O O . VAL A 1 76 ? -15.299 20.342 27.543 1.00 11.54 75 VAL A O 1
ATOM 583 N N . GLU A 1 77 ? -15.578 18.714 29.073 1.00 12.45 76 GLU A N 1
ATOM 584 C CA . GLU A 1 77 ? -16.995 18.891 29.190 1.00 13.37 76 GLU A CA 1
ATOM 585 C C . GLU A 1 77 ? -17.291 20.275 29.682 1.00 13.83 76 GLU A C 1
ATOM 586 O O . GLU A 1 77 ? -18.323 20.841 29.304 1.00 11.45 76 GLU A O 1
ATOM 592 N N . GLU A 1 78 ? -16.397 20.821 30.514 1.00 14.41 77 GLU A N 1
ATOM 593 C CA . GLU A 1 78 ? -16.663 22.117 31.126 1.00 15.97 77 GLU A CA 1
ATOM 594 C C . GLU A 1 78 ? -16.085 23.319 30.357 1.00 15.43 77 GLU A C 1
ATOM 595 O O . GLU A 1 78 ? -16.108 24.441 30.845 1.00 15.82 77 GLU A O 1
ATOM 601 N N . GLY A 1 79 ? -15.575 23.083 29.152 1.00 15.82 78 GLY A N 1
ATOM 602 C CA . GLY A 1 79 ? -15.307 24.180 28.224 1.00 15.81 78 GLY A CA 1
ATOM 603 C C . GLY A 1 79 ? -13.917 24.758 28.268 1.00 15.56 78 GLY A C 1
ATOM 604 O O . GLY A 1 79 ? -13.638 25.731 27.571 1.00 14.00 78 GLY A O 1
ATOM 605 N N . PHE A 1 80 ? -13.031 24.136 29.055 1.00 15.47 79 PHE A N 1
ATOM 606 C CA . PHE A 1 80 ? -11.593 24.438 28.972 1.00 15.13 79 PHE A CA 1
ATOM 607 C C . PHE A 1 80 ? -11.051 24.020 27.638 1.00 15.08 79 PHE A C 1
ATOM 608 O O . PHE A 1 80 ? -11.655 23.205 26.908 1.00 15.04 79 PHE A O 1
ATOM 616 N N . SER A 1 81 ? -9.918 24.615 27.284 1.00 13.93 80 SER A N 1
ATOM 617 C CA . SER A 1 81 ? -9.173 24.163 26.174 1.00 15.16 80 SER A CA 1
ATOM 618 C C . SER A 1 81 ? -8.061 23.200 26.708 1.00 14.19 80 SER A C 1
ATOM 619 O O . SER A 1 81 ? -7.210 23.594 27.454 1.00 14.68 80 SER A O 1
ATOM 622 N N . VAL A 1 82 ? -8.110 21.942 26.339 1.00 13.36 81 VAL A N 1
ATOM 623 C CA . VAL A 1 82 ? -7.361 20.916 27.044 1.00 11.64 81 VAL A CA 1
ATOM 624 C C . VAL A 1 82 ? -6.382 20.288 26.085 1.00 12.45 81 VAL A C 1
ATOM 625 O O . VAL A 1 82 ? -6.762 19.948 24.978 1.00 11.32 81 VAL A O 1
ATOM 629 N N . THR A 1 83 ? -5.105 20.209 26.512 1.00 12.83 82 THR A N 1
ATOM 630 C CA . THR A 1 83 ? -4.084 19.420 25.901 1.00 12.48 82 THR A CA 1
ATOM 631 C C . THR A 1 83 ? -3.682 18.330 26.906 1.00 12.14 82 THR A C 1
ATOM 632 O O . THR A 1 83 ? -3.346 18.629 28.025 1.00 13.54 82 THR A O 1
ATOM 636 N N . SER A 1 84 ? -3.746 17.066 26.492 1.00 10.41 83 SER A N 1
ATOM 637 C CA . SER A 1 84 ? -3.549 15.948 27.374 1.00 11.02 83 SER A CA 1
ATOM 638 C C . SER A 1 84 ? -2.452 15.056 26.803 1.00 11.04 83 SER A C 1
ATOM 639 O O . SER A 1 84 ? -2.450 14.720 25.619 1.00 11.36 83 SER A O 1
ATOM 642 N N . VAL A 1 85 ? -1.501 14.699 27.657 1.00 12.67 84 VAL A N 1
ATOM 643 C CA . VAL A 1 85 ? -0.253 14.056 27.257 1.00 12.50 84 VAL A CA 1
ATOM 644 C C . VAL A 1 85 ? 0.086 12.902 28.229 1.00 12.43 84 VAL A C 1
ATOM 645 O O . VAL A 1 85 ? -0.157 13.010 29.431 1.00 11.30 84 VAL A O 1
ATOM 649 N N . ASP A 1 86 ? 0.568 11.765 27.703 1.00 12.15 85 ASP A N 1
ATOM 650 C CA . ASP A 1 86 ? 1.010 10.689 28.571 1.00 11.34 85 ASP A CA 1
ATOM 651 C C . ASP A 1 86 ? 2.153 9.966 27.890 1.00 11.11 85 ASP A C 1
ATOM 652 O O . ASP A 1 86 ? 2.251 9.973 26.667 1.00 10.54 85 ASP A O 1
ATOM 657 N N . ALA A 1 87 ? 3.033 9.367 28.675 1.00 11.98 86 ALA A N 1
ATOM 658 C CA . ALA A 1 87 ? 4.123 8.559 28.094 1.00 12.36 86 ALA A CA 1
ATOM 659 C C . ALA A 1 87 ? 3.653 7.169 27.699 1.00 12.89 86 ALA A C 1
ATOM 660 O O . ALA A 1 87 ? 4.373 6.488 26.960 1.00 13.02 86 ALA A O 1
ATOM 662 N N . SER A 1 88 ? 2.490 6.742 28.195 1.00 12.01 87 SER A N 1
ATOM 663 C CA . SER A 1 88 ? 2.005 5.390 28.002 1.00 11.97 87 SER A CA 1
ATOM 664 C C . SER A 1 88 ? 0.968 5.350 26.917 1.00 12.79 87 SER A C 1
ATOM 665 O O . SER A 1 88 ? -0.122 5.888 27.085 1.00 15.33 87 SER A O 1
ATOM 668 N N . ASP A 1 89 ? 1.285 4.649 25.824 1.00 12.99 88 ASP A N 1
ATOM 669 C CA . ASP A 1 89 ? 0.303 4.465 24.768 1.00 12.84 88 ASP A CA 1
ATOM 670 C C . ASP A 1 89 ? -0.833 3.551 25.128 1.00 13.03 88 ASP A C 1
ATOM 671 O O . ASP A 1 89 ? -1.945 3.751 24.666 1.00 14.45 88 ASP A O 1
ATOM 676 N N . LYS A 1 90 ? -0.569 2.523 25.914 1.00 12.38 89 LYS A N 1
ATOM 677 C CA . LYS A 1 90 ? -1.643 1.603 26.342 1.00 13.42 89 LYS A CA 1
ATOM 678 C C . LYS A 1 90 ? -2.748 2.345 27.076 1.00 13.33 89 LYS A C 1
ATOM 679 O O . LYS A 1 90 ? -3.927 2.092 26.910 1.00 13.85 89 LYS A O 1
ATOM 685 N N . MET A 1 91 ? -2.355 3.318 27.864 1.00 13.57 90 MET A N 1
ATOM 686 C CA . MET A 1 91 ? -3.305 4.140 28.631 1.00 13.42 90 MET A CA 1
ATOM 687 C C . MET A 1 91 ? -3.995 5.114 27.644 1.00 12.62 90 MET A C 1
ATOM 688 O O . MET A 1 91 ? -5.196 5.248 27.620 1.00 11.93 90 MET A O 1
ATOM 693 N N . LEU A 1 92 ? -3.169 5.778 26.836 1.00 12.55 91 LEU A N 1
ATOM 694 C CA . LEU A 1 92 ? -3.602 6.854 25.919 1.00 12.00 91 LEU A CA 1
ATOM 695 C C . LEU A 1 92 ? -4.704 6.314 25.028 1.00 11.58 91 LEU A C 1
ATOM 696 O O . LEU A 1 92 ? -5.590 7.054 24.601 1.00 12.05 91 LEU A O 1
ATOM 701 N N . LYS A 1 93 ? -4.666 5.015 24.777 1.00 12.26 92 LYS A N 1
ATOM 702 C CA . LYS A 1 93 ? -5.633 4.349 23.913 1.00 12.88 92 LYS A CA 1
ATOM 703 C C . LYS A 1 93 ? -7.038 4.543 24.360 1.00 13.18 92 LYS A C 1
ATOM 704 O O . LYS A 1 93 ? -7.918 4.675 23.532 1.00 13.74 92 LYS A O 1
ATOM 710 N N . TYR A 1 94 ? -7.273 4.575 25.670 1.00 13.23 93 TYR A N 1
ATOM 711 C CA . TYR A 1 94 ? -8.651 4.698 26.203 1.00 12.90 93 TYR A CA 1
ATOM 712 C C . TYR A 1 94 ? -9.186 6.091 26.080 1.00 11.81 93 TYR A C 1
ATOM 713 O O . TYR A 1 94 ? -10.368 6.280 25.815 1.00 11.89 93 TYR A O 1
ATOM 722 N N . ALA A 1 95 ? -8.307 7.076 26.268 1.00 11.10 94 ALA A N 1
ATOM 723 C CA . ALA A 1 95 ? -8.635 8.463 26.051 1.00 9.52 94 ALA A CA 1
ATOM 724 C C . ALA A 1 95 ? -8.956 8.765 24.605 1.00 9.72 94 ALA A C 1
ATOM 725 O O . ALA A 1 95 ? -9.948 9.420 24.338 1.00 6.91 94 ALA A O 1
ATOM 727 N N . LEU A 1 96 ? -8.118 8.295 23.677 1.00 8.89 95 LEU A N 1
ATOM 728 C CA . LEU A 1 96 ? -8.352 8.420 22.257 1.00 9.18 95 LEU A CA 1
ATOM 729 C C . LEU A 1 96 ? -9.719 7.856 21.875 1.00 11.00 95 LEU A C 1
ATOM 730 O O . LEU A 1 96 ? -10.500 8.491 21.160 1.00 9.57 95 LEU A O 1
ATOM 735 N N . LYS A 1 97 ? -10.024 6.672 22.367 1.00 12.73 96 LYS A N 1
ATOM 736 C CA . LYS A 1 97 ? -11.289 6.025 22.036 1.00 13.42 96 LYS A CA 1
ATOM 737 C C . LYS A 1 97 ? -12.462 6.872 22.542 1.00 13.24 96 LYS A C 1
ATOM 738 O O . LYS A 1 97 ? -13.454 7.016 21.842 1.00 12.41 96 LYS A O 1
ATOM 744 N N . GLU A 1 98 ? -12.341 7.468 23.731 1.00 13.25 97 GLU A N 1
ATOM 745 C CA . GLU A 1 98 ? -13.408 8.350 24.193 1.00 13.01 97 GLU A CA 1
ATOM 746 C C . GLU A 1 98 ? -13.518 9.527 23.257 1.00 11.46 97 GLU A C 1
ATOM 747 O O . GLU A 1 98 ? -14.615 9.841 22.808 1.00 11.09 97 GLU A O 1
ATOM 753 N N . ARG A 1 99 ? -12.386 10.130 22.853 1.00 10.32 98 ARG A N 1
ATOM 754 C CA . ARG A 1 99 ? -12.469 11.290 22.002 1.00 8.78 98 ARG A CA 1
ATOM 755 C C . ARG A 1 99 ? -13.198 10.991 20.706 1.00 8.43 98 ARG A C 1
ATOM 756 O O . ARG A 1 99 ? -14.053 11.785 20.206 1.00 6.95 98 ARG A O 1
ATOM 764 N N . TRP A 1 100 ? -12.929 9.822 20.183 1.00 8.97 99 TRP A N 1
ATOM 765 C CA . TRP A 1 100 ? -13.488 9.445 18.890 1.00 9.56 99 TRP A CA 1
ATOM 766 C C . TRP A 1 100 ? -14.984 9.208 18.995 1.00 10.57 99 TRP A C 1
ATOM 767 O O . TRP A 1 100 ? -15.707 9.667 18.133 1.00 11.79 99 TRP A O 1
ATOM 778 N N . ASN A 1 101 ? -15.448 8.489 20.021 1.00 11.23 100 ASN A N 1
ATOM 779 C CA . ASN A 1 101 ? -16.905 8.255 20.235 1.00 12.45 100 ASN A CA 1
ATOM 780 C C . ASN A 1 101 ? -17.645 9.548 20.350 1.00 12.07 100 ASN A C 1
ATOM 781 O O . ASN A 1 101 ? -18.728 9.689 19.822 1.00 11.67 100 ASN A O 1
ATOM 786 N N . ARG A 1 102 ? -17.040 10.509 21.039 1.00 12.06 101 ARG A N 1
ATOM 787 C CA . ARG A 1 102 ? -17.675 11.794 21.299 1.00 12.53 101 ARG A CA 1
ATOM 788 C C . ARG A 1 102 ? -17.349 12.916 20.284 1.00 12.09 101 ARG A C 1
ATOM 789 O O . ARG A 1 102 ? -17.738 14.066 20.465 1.00 12.11 101 ARG A O 1
ATOM 797 N N . ARG A 1 103 ? -16.657 12.579 19.207 1.00 11.82 102 ARG A N 1
ATOM 798 C CA . ARG A 1 103 ? -16.145 13.592 18.291 1.00 11.70 102 ARG A CA 1
ATOM 799 C C . ARG A 1 103 ? -17.150 14.574 17.748 1.00 12.55 102 ARG A C 1
ATOM 800 O O . ARG A 1 103 ? -16.771 15.701 17.425 1.00 12.65 102 ARG A O 1
ATOM 808 N N . LYS A 1 104 ? -18.398 14.157 17.583 1.00 13.97 103 LYS A N 1
ATOM 809 C CA . LYS A 1 104 ? -19.448 15.087 17.084 1.00 15.19 103 LYS A CA 1
ATOM 810 C C . LYS A 1 104 ? -19.849 16.168 18.108 1.00 15.93 103 LYS A C 1
ATOM 811 O O . LYS A 1 104 ? -20.626 17.085 17.807 1.00 16.71 103 LYS A O 1
ATOM 817 N N . GLU A 1 105 ? -19.301 16.078 19.311 1.00 16.95 104 GLU A N 1
ATOM 818 C CA . GLU A 1 105 ? -19.459 17.146 20.310 1.00 17.91 104 GLU A CA 1
ATOM 819 C C . GLU A 1 105 ? -18.292 18.091 20.050 1.00 17.02 104 GLU A C 1
ATOM 820 O O . GLU A 1 105 ? -17.159 17.646 20.043 1.00 16.30 104 GLU A O 1
ATOM 826 N N . PRO A 1 106 ? -18.559 19.372 19.776 1.00 17.19 105 PRO A N 1
ATOM 827 C CA . PRO A 1 106 ? -17.459 20.256 19.322 1.00 17.00 105 PRO A CA 1
ATOM 828 C C . PRO A 1 106 ? -16.287 20.359 20.268 1.00 15.91 105 PRO A C 1
ATOM 829 O O . PRO A 1 106 ? -15.149 20.469 19.819 1.00 17.21 105 PRO A O 1
ATOM 833 N N . ALA A 1 107 ? -16.555 20.283 21.570 1.00 15.38 106 ALA A N 1
ATOM 834 C CA . ALA A 1 107 ? -15.510 20.350 22.573 1.00 13.46 106 ALA A CA 1
ATOM 835 C C . ALA A 1 107 ? -14.547 19.146 22.421 1.00 13.47 106 ALA A C 1
ATOM 836 O O . ALA A 1 107 ? -13.305 19.265 22.612 1.00 13.66 106 ALA A O 1
ATOM 838 N N . PHE A 1 108 ? -15.078 17.980 22.060 1.00 12.08 107 PHE A N 1
ATOM 839 C CA . PHE A 1 108 ? -14.173 16.808 21.931 1.00 11.41 107 PHE A CA 1
ATOM 840 C C . PHE A 1 108 ? -13.347 16.874 20.630 1.00 10.93 107 PHE A C 1
ATOM 841 O O . PHE A 1 108 ? -12.189 16.413 20.576 1.00 11.85 107 PHE A O 1
ATOM 849 N N . ASP A 1 109 ? -13.905 17.499 19.618 1.00 10.23 108 ASP A N 1
ATOM 850 C CA . ASP A 1 109 ? -13.195 17.775 18.372 1.00 11.15 108 ASP A CA 1
ATOM 851 C C . ASP A 1 109 ? -11.936 18.621 18.584 1.00 10.29 108 ASP A C 1
ATOM 852 O O . ASP A 1 109 ? -10.944 18.372 17.925 1.00 11.20 108 ASP A O 1
ATOM 857 N N . LYS A 1 110 ? -11.963 19.514 19.571 1.00 9.63 109 LYS A N 1
ATOM 858 C CA . LYS A 1 110 ? -10.864 20.433 19.909 1.00 10.28 109 LYS A CA 1
ATOM 859 C C . LYS A 1 110 ? -9.921 19.920 21.024 1.00 11.44 109 LYS A C 1
ATOM 860 O O . LYS A 1 110 ? -8.982 20.632 21.443 1.00 13.00 109 LYS A O 1
ATOM 866 N N . TRP A 1 111 ? -10.157 18.714 21.525 1.00 10.61 110 TRP A N 1
ATOM 867 C CA . TRP A 1 111 ? -9.304 18.175 22.606 1.00 9.74 110 TRP A CA 1
ATOM 868 C C . TRP A 1 111 ? -8.076 17.602 21.927 1.00 10.06 110 TRP A C 1
ATOM 869 O O . TRP A 1 111 ? -8.214 16.804 20.991 1.00 8.31 110 TRP A O 1
ATOM 880 N N . VAL A 1 112 ? -6.892 18.055 22.361 1.00 9.92 111 VAL A N 1
ATOM 881 C CA . VAL A 1 112 ? -5.596 17.525 21.899 1.00 9.84 111 VAL A CA 1
ATOM 882 C C . VAL A 1 112 ? -5.079 16.447 22.821 1.00 11.15 111 VAL A C 1
ATOM 883 O O . VAL A 1 112 ? -4.971 16.646 24.049 1.00 10.31 111 VAL A O 1
ATOM 887 N N . ILE A 1 113 ? -4.800 15.280 22.239 1.00 11.81 112 ILE A N 1
ATOM 888 C CA . ILE A 1 113 ? -4.219 14.145 22.938 1.00 11.96 112 ILE A CA 1
ATOM 889 C C . ILE A 1 113 ? -2.957 13.653 22.223 1.00 13.78 112 ILE A C 1
ATOM 890 O O . ILE A 1 113 ? -2.988 13.305 21.029 1.00 12.73 112 ILE A O 1
ATOM 895 N N . GLU A 1 114 ? -1.832 13.592 22.943 1.00 14.32 113 GLU A N 1
ATOM 896 C CA . GLU A 1 114 ? -0.572 13.264 22.287 1.00 13.78 113 GLU A CA 1
ATOM 897 C C . GLU A 1 114 ? 0.346 12.531 23.287 1.00 14.05 113 GLU A C 1
ATOM 898 O O . GLU A 1 114 ? 0.193 12.605 24.463 1.00 13.06 113 GLU A O 1
ATOM 904 N N . GLU A 1 115 ? 1.259 11.754 22.779 1.00 13.54 114 GLU A N 1
ATOM 905 C CA . GLU A 1 115 ? 2.230 11.112 23.608 1.00 14.41 114 GLU A CA 1
ATOM 906 C C . GLU A 1 115 ? 3.326 12.142 23.961 1.00 12.98 114 GLU A C 1
ATOM 907 O O . GLU A 1 115 ? 3.755 12.928 23.110 1.00 9.55 114 GLU A O 1
ATOM 913 N N . ALA A 1 116 ? 3.777 12.105 25.214 1.00 11.25 115 ALA A N 1
ATOM 914 C CA . ALA A 1 116 ? 4.929 12.901 25.637 1.00 11.86 115 ALA A CA 1
ATOM 915 C C . ALA A 1 116 ? 5.512 12.368 26.909 1.00 11.71 115 ALA A C 1
ATOM 916 O O . ALA A 1 116 ? 4.806 11.833 27.768 1.00 13.16 115 ALA A O 1
ATOM 918 N N . ASN A 1 117 ? 6.811 12.526 27.086 1.00 13.03 116 ASN A N 1
ATOM 919 C CA . ASN A 1 117 ? 7.448 11.975 28.319 1.00 13.42 116 ASN A CA 1
ATOM 920 C C . ASN A 1 117 ? 7.946 13.163 29.158 1.00 12.34 116 ASN A C 1
ATOM 921 O O . ASN A 1 117 ? 8.621 14.054 28.596 1.00 13.07 116 ASN A O 1
ATOM 926 N N . TRP A 1 118 ? 7.715 13.116 30.475 1.00 13.15 117 TRP A N 1
ATOM 927 C CA . TRP A 1 118 ? 8.155 14.172 31.433 1.00 12.71 117 TRP A CA 1
ATOM 928 C C . TRP A 1 118 ? 9.600 14.488 31.248 1.00 13.17 117 TRP A C 1
ATOM 929 O O . TRP A 1 118 ? 9.999 15.644 31.231 1.00 15.24 117 TRP A O 1
ATOM 940 N N . LEU A 1 119 ? 10.375 13.453 31.010 1.00 13.56 118 LEU A N 1
ATOM 941 C CA . LEU A 1 119 ? 11.805 13.561 30.919 1.00 15.29 118 LEU A CA 1
ATOM 942 C C . LEU A 1 119 ? 12.335 14.246 29.658 1.00 16.08 118 LEU A C 1
ATOM 943 O O . LEU A 1 119 ? 13.554 14.598 29.615 1.00 17.35 118 LEU A O 1
ATOM 948 N N . THR A 1 120 ? 11.469 14.396 28.636 1.00 16.98 119 THR A N 1
ATOM 949 C CA . THR A 1 120 ? 11.779 15.078 27.371 1.00 17.55 119 THR A CA 1
ATOM 950 C C . THR A 1 120 ? 10.641 16.032 27.039 1.00 18.89 119 THR A C 1
ATOM 951 O O . THR A 1 120 ? 10.350 16.245 25.870 1.00 20.32 119 THR A O 1
ATOM 955 N N . LEU A 1 121 ? 9.975 16.603 28.033 1.00 18.88 120 LEU A N 1
ATOM 956 C CA . LEU A 1 121 ? 8.682 17.242 27.794 1.00 20.36 120 LEU A CA 1
ATOM 957 C C . LEU A 1 121 ? 8.834 18.513 26.943 1.00 21.72 120 LEU A C 1
ATOM 958 O O . LEU A 1 121 ? 7.967 18.841 26.138 1.00 20.09 120 LEU A O 1
ATOM 963 N N . ASP A 1 122 ? 9.960 19.199 27.131 1.00 24.43 121 ASP A N 1
ATOM 964 C CA . ASP A 1 122 ? 10.211 20.471 26.464 1.00 27.03 121 ASP A CA 1
ATOM 965 C C . ASP A 1 122 ? 10.253 20.259 24.966 1.00 27.31 121 ASP A C 1
ATOM 966 O O . ASP A 1 122 ? 9.794 21.107 24.221 1.00 27.51 121 ASP A O 1
ATOM 971 N N . LYS A 1 123 ? 10.758 19.109 24.546 1.00 26.96 122 LYS A N 1
ATOM 972 C CA . LYS A 1 123 ? 10.819 18.750 23.134 1.00 27.34 122 LYS A CA 1
ATOM 973 C C . LYS A 1 123 ? 9.527 18.116 22.623 1.00 26.37 122 LYS A C 1
ATOM 974 O O . LYS A 1 123 ? 9.105 18.401 21.492 1.00 25.51 122 LYS A O 1
ATOM 980 N N . ASP A 1 124 ? 8.909 17.260 23.443 1.00 25.18 123 ASP A N 1
ATOM 981 C CA . ASP A 1 124 ? 7.705 16.542 23.024 1.00 25.64 123 ASP A CA 1
ATOM 982 C C . ASP A 1 124 ? 6.464 17.446 22.889 1.00 27.07 123 ASP A C 1
ATOM 983 O O . ASP A 1 124 ? 5.531 17.092 22.153 1.00 26.07 123 ASP A O 1
ATOM 988 N N . VAL A 1 125 ? 6.424 18.566 23.611 1.00 28.25 124 VAL A N 1
ATOM 989 C CA . VAL A 1 125 ? 5.242 19.431 23.556 1.00 30.49 124 VAL A CA 1
ATOM 990 C C . VAL A 1 125 ? 5.555 20.908 23.271 1.00 31.91 124 VAL A C 1
ATOM 991 O O . VAL A 1 125 ? 6.304 21.561 24.017 1.00 31.80 124 VAL A O 1
ATOM 995 N N . PRO A 1 126 ? 4.933 21.463 22.217 1.00 33.83 125 PRO A N 1
ATOM 996 C CA . PRO A 1 126 ? 5.052 22.935 22.113 1.00 34.42 125 PRO A CA 1
ATOM 997 C C . PRO A 1 126 ? 4.148 23.686 23.158 1.00 35.16 125 PRO A C 1
ATOM 998 O O . PRO A 1 126 ? 2.909 23.504 23.209 1.00 35.70 125 PRO A O 1
ATOM 1002 N N . ALA A 1 127 ? 4.772 24.509 24.012 1.00 35.30 126 ALA A N 1
ATOM 1003 C CA . ALA A 1 127 ? 4.063 25.210 25.118 1.00 33.93 126 ALA A CA 1
ATOM 1004 C C . ALA A 1 127 ? 3.527 26.611 24.713 1.00 32.99 126 ALA A C 1
ATOM 1005 O O . ALA A 1 127 ? 2.598 27.192 25.367 1.00 31.56 126 ALA A O 1
ATOM 1007 N N . GLY A 1 128 ? 4.106 27.131 23.619 1.00 31.49 127 GLY A N 1
ATOM 1008 C CA . GLY A 1 128 ? 3.994 28.542 23.270 1.00 30.52 127 GLY A CA 1
ATOM 1009 C C . GLY A 1 128 ? 4.623 29.362 24.384 1.00 29.47 127 GLY A C 1
ATOM 1010 O O . GLY A 1 128 ? 5.778 29.123 24.775 1.00 28.87 127 GLY A O 1
ATOM 1011 N N . ASP A 1 129 ? 3.839 30.293 24.926 1.00 28.23 128 ASP A N 1
ATOM 1012 C CA . ASP A 1 129 ? 4.223 31.038 26.144 1.00 27.76 128 ASP A CA 1
ATOM 1013 C C . ASP A 1 129 ? 3.917 30.286 27.461 1.00 26.15 128 ASP A C 1
ATOM 1014 O O . ASP A 1 129 ? 4.303 30.767 28.530 1.00 27.48 128 ASP A O 1
ATOM 1019 N N . GLY A 1 130 ? 3.255 29.128 27.384 1.00 23.60 129 GLY A N 1
ATOM 1020 C CA . GLY A 1 130 ? 2.951 28.297 28.561 1.00 21.62 129 GLY A CA 1
ATOM 1021 C C . GLY A 1 130 ? 1.451 28.189 28.755 1.00 19.53 129 GLY A C 1
ATOM 1022 O O . GLY A 1 130 ? 0.685 28.967 28.188 1.00 19.84 129 GLY A O 1
ATOM 1023 N N . PHE A 1 131 ? 1.031 27.248 29.572 1.00 16.54 130 PHE A N 1
ATOM 1024 C CA . PHE A 1 131 ? -0.397 27.002 29.842 1.00 15.05 130 PHE A CA 1
ATOM 1025 C C . PHE A 1 131 ? -0.801 27.755 31.067 1.00 13.12 130 PHE A C 1
ATOM 1026 O O . PHE A 1 131 ? 0.045 28.071 31.888 1.00 9.95 130 PHE A O 1
ATOM 1034 N N . ASP A 1 132 ? -2.084 28.099 31.165 1.00 13.80 131 ASP A N 1
ATOM 1035 C CA . ASP A 1 132 ? -2.604 28.762 32.355 1.00 14.40 131 ASP A CA 1
ATOM 1036 C C . ASP A 1 132 ? -2.549 27.771 33.534 1.00 14.34 131 ASP A C 1
ATOM 1037 O O . ASP A 1 132 ? -2.421 28.198 34.670 1.00 16.43 131 ASP A O 1
ATOM 1042 N N . ALA A 1 133 ? -2.728 26.473 33.279 1.00 13.88 132 ALA A N 1
ATOM 1043 C CA . ALA A 1 133 ? -2.660 25.462 34.365 1.00 14.08 132 ALA A CA 1
ATOM 1044 C C . ALA A 1 133 ? -2.080 24.192 33.833 1.00 13.02 132 ALA A C 1
ATOM 1045 O O . ALA A 1 133 ? -2.322 23.841 32.658 1.00 14.15 132 ALA A O 1
ATOM 1047 N N . VAL A 1 134 ? -1.243 23.547 34.645 1.00 12.59 133 VAL A N 1
ATOM 1048 C CA . VAL A 1 134 ? -0.685 22.223 34.313 1.00 10.87 133 VAL A CA 1
ATOM 1049 C C . VAL A 1 134 ? -1.132 21.272 35.442 1.00 11.94 133 VAL A C 1
ATOM 1050 O O . VAL A 1 134 ? -1.050 21.643 36.627 1.00 12.84 133 VAL A O 1
ATOM 1054 N N . ILE A 1 135 ? -1.710 20.110 35.106 1.00 10.67 134 ILE A N 1
ATOM 1055 C CA . ILE A 1 135 ? -2.298 19.282 36.118 1.00 10.94 134 ILE A CA 1
ATOM 1056 C C . ILE A 1 135 ? -1.633 17.917 36.030 1.00 11.03 134 ILE A C 1
ATOM 1057 O O . ILE A 1 135 ? -1.371 17.416 34.941 1.00 13.00 134 ILE A O 1
ATOM 1062 N N . CYS A 1 136 ? -1.373 17.354 37.196 1.00 11.36 135 CYS A N 1
ATOM 1063 C CA . CYS A 1 136 ? -0.765 15.976 37.304 1.00 12.53 135 CYS A CA 1
ATOM 1064 C C . CYS A 1 136 ? -1.351 15.355 38.584 1.00 13.51 135 CYS A C 1
ATOM 1065 O O . CYS A 1 136 ? -0.732 15.402 39.648 1.00 14.92 135 CYS A O 1
ATOM 1068 N N . LEU A 1 137 ? -2.503 14.701 38.436 1.00 12.97 136 LEU A N 1
ATOM 1069 C CA . LEU A 1 137 ? -3.319 14.272 39.551 1.00 12.65 136 LEU A CA 1
ATOM 1070 C C . LEU A 1 137 ? -3.458 12.753 39.582 1.00 12.87 136 LEU A C 1
ATOM 1071 O O . LEU A 1 137 ? -2.846 12.044 38.730 1.00 15.51 136 LEU A O 1
ATOM 1076 N N . GLY A 1 138 ? -4.136 12.218 40.599 1.00 11.28 137 GLY A N 1
ATOM 1077 C CA . GLY A 1 138 ? -4.240 10.753 40.765 1.00 11.55 137 GLY A CA 1
ATOM 1078 C C . GLY A 1 138 ? -2.990 9.978 41.227 1.00 11.89 137 GLY A C 1
ATOM 1079 O O . GLY A 1 138 ? -2.957 8.745 41.155 1.00 11.25 137 GLY A O 1
ATOM 1080 N N . ASN A 1 139 ? -1.985 10.695 41.731 1.00 12.95 138 ASN A N 1
ATOM 1081 C CA . ASN A 1 139 ? -0.739 10.108 42.215 1.00 13.70 138 ASN A CA 1
ATOM 1082 C C . ASN A 1 139 ? 0.100 9.531 41.108 1.00 13.15 138 ASN A C 1
ATOM 1083 O O . ASN A 1 139 ? 0.921 8.594 41.340 1.00 13.26 138 ASN A O 1
ATOM 1088 N N . SER A 1 140 ? -0.033 10.100 39.911 1.00 14.52 139 SER A N 1
ATOM 1089 C CA . SER A 1 140 ? 0.751 9.605 38.765 1.00 14.43 139 SER A CA 1
ATOM 1090 C C . SER A 1 140 ? 2.243 9.913 38.862 1.00 14.06 139 SER A C 1
ATOM 1091 O O . SER A 1 140 ? 3.062 9.106 38.390 1.00 12.66 139 SER A O 1
ATOM 1094 N N . PHE A 1 141 ? 2.626 11.035 39.485 1.00 12.07 140 PHE A N 1
ATOM 1095 C CA . PHE A 1 141 ? 4.044 11.377 39.501 1.00 11.23 140 PHE A CA 1
ATOM 1096 C C . PHE A 1 141 ? 4.886 10.239 40.156 1.00 11.24 140 PHE A C 1
ATOM 1097 O O . PHE A 1 141 ? 6.036 9.946 39.741 1.00 12.82 140 PHE A O 1
ATOM 1105 N N . ALA A 1 142 ? 4.278 9.611 41.174 1.00 11.68 141 ALA A N 1
ATOM 1106 C CA . ALA A 1 142 ? 4.840 8.546 41.966 1.00 12.74 141 ALA A CA 1
ATOM 1107 C C . ALA A 1 142 ? 5.107 7.293 41.149 1.00 13.35 141 ALA A C 1
ATOM 1108 O O . ALA A 1 142 ? 5.794 6.391 41.596 1.00 14.13 141 ALA A O 1
ATOM 1110 N N . HIS A 1 143 ? 4.632 7.258 39.911 1.00 14.94 142 HIS A N 1
ATOM 1111 C CA . HIS A 1 143 ? 4.871 6.140 39.063 1.00 13.92 142 HIS A CA 1
ATOM 1112 C C . HIS A 1 143 ? 6.325 6.071 38.602 1.00 14.51 142 HIS A C 1
ATOM 1113 O O . HIS A 1 143 ? 6.740 5.017 38.228 1.00 14.65 142 HIS A O 1
ATOM 1120 N N . LEU A 1 144 ? 7.059 7.194 38.584 1.00 15.56 143 LEU A N 1
ATOM 1121 C CA . LEU A 1 144 ? 8.449 7.272 38.115 1.00 16.07 143 LEU A CA 1
ATOM 1122 C C . LEU A 1 144 ? 9.448 6.886 39.236 1.00 17.35 143 LEU A C 1
ATOM 1123 O O . LEU A 1 144 ? 9.567 7.619 40.235 1.00 17.93 143 LEU A O 1
ATOM 1128 N N . PRO A 1 145 ? 10.134 5.740 39.092 1.00 17.54 144 PRO A N 1
ATOM 1129 C CA . PRO A 1 145 ? 11.107 5.302 40.098 1.00 17.75 144 PRO A CA 1
ATOM 1130 C C . PRO A 1 145 ? 12.420 6.095 40.035 1.00 18.63 144 PRO A C 1
ATOM 1131 O O . PRO A 1 145 ? 12.684 6.825 39.085 1.00 17.67 144 PRO A O 1
ATOM 1135 N N . ASP A 1 146 ? 13.173 6.006 41.109 1.00 20.10 145 ASP A N 1
ATOM 1136 C CA . ASP A 1 146 ? 14.465 6.617 41.200 1.00 22.39 145 ASP A CA 1
ATOM 1137 C C . ASP A 1 146 ? 15.471 5.549 40.734 1.00 23.90 145 ASP A C 1
ATOM 1138 O O . ASP A 1 146 ? 16.191 4.988 41.547 1.00 23.64 145 ASP A O 1
ATOM 1143 N N . SER A 1 147 ? 15.511 5.278 39.429 1.00 25.52 146 SER A N 1
ATOM 1144 C CA . SER A 1 147 ? 16.389 4.248 38.895 1.00 27.44 146 SER A CA 1
ATOM 1145 C C . SER A 1 147 ? 17.865 4.569 39.106 1.00 27.53 146 SER A C 1
ATOM 1146 O O . SER A 1 147 ? 18.632 3.667 39.287 1.00 26.63 146 SER A O 1
ATOM 1149 N N . LYS A 1 148 ? 18.251 5.843 39.093 1.00 27.77 147 LYS A N 1
ATOM 1150 C CA . LYS A 1 148 ? 19.680 6.207 39.242 1.00 28.24 147 LYS A CA 1
ATOM 1151 C C . LYS A 1 148 ? 20.114 6.279 40.695 1.00 27.44 147 LYS A C 1
ATOM 1152 O O . LYS A 1 148 ? 21.275 6.018 41.019 1.00 28.29 147 LYS A O 1
ATOM 1158 N N . GLY A 1 149 ? 19.200 6.694 41.581 1.00 26.40 148 GLY A N 1
ATOM 1159 C CA . GLY A 1 149 ? 19.463 6.709 43.023 1.00 24.66 148 GLY A CA 1
ATOM 1160 C C . GLY A 1 149 ? 19.780 8.059 43.629 1.00 23.83 148 GLY A C 1
ATOM 1161 O O . GLY A 1 149 ? 19.971 8.140 44.818 1.00 24.34 148 GLY A O 1
ATOM 1162 N N . ASP A 1 150 ? 19.828 9.126 42.836 1.00 21.67 149 ASP A N 1
ATOM 1163 C CA . ASP A 1 150 ? 20.028 10.484 43.360 1.00 20.23 149 ASP A CA 1
ATOM 1164 C C . ASP A 1 150 ? 18.776 11.342 43.179 1.00 19.01 149 ASP A C 1
ATOM 1165 O O . ASP A 1 150 ? 18.819 12.566 43.377 1.00 18.00 149 ASP A O 1
ATOM 1170 N N . GLN A 1 151 ? 17.696 10.701 42.719 1.00 17.23 150 GLN A N 1
ATOM 1171 C CA . GLN A 1 151 ? 16.446 11.379 42.326 1.00 16.43 150 GLN A CA 1
ATOM 1172 C C . GLN A 1 151 ? 16.649 12.407 41.223 1.00 15.44 150 GLN A C 1
ATOM 1173 O O . GLN A 1 151 ? 15.829 13.324 41.072 1.00 15.16 150 GLN A O 1
ATOM 1179 N N . SER A 1 152 ? 17.710 12.243 40.442 1.00 14.67 151 SER A N 1
ATOM 1180 C CA . SER A 1 152 ? 17.978 13.156 39.346 1.00 14.95 151 SER A CA 1
ATOM 1181 C C . SER A 1 152 ? 16.825 13.135 38.350 1.00 14.83 151 SER A C 1
ATOM 1182 O O . SER A 1 152 ? 16.535 14.163 37.748 1.00 14.85 151 SER A O 1
ATOM 1185 N N . GLU A 1 153 ? 16.184 11.980 38.165 1.00 13.84 152 GLU A N 1
ATOM 1186 C CA . GLU A 1 153 ? 15.102 11.917 37.223 1.00 14.14 152 GLU A CA 1
ATOM 1187 C C . GLU A 1 153 ? 13.890 12.582 37.784 1.00 11.74 152 GLU A C 1
ATOM 1188 O O . GLU A 1 153 ? 13.212 13.215 37.012 1.00 10.62 152 GLU A O 1
ATOM 1194 N N . HIS A 1 154 ? 13.584 12.444 39.071 1.00 11.23 153 HIS A N 1
ATOM 1195 C CA . HIS A 1 154 ? 12.459 13.190 39.601 1.00 11.83 153 HIS A CA 1
ATOM 1196 C C . HIS A 1 154 ? 12.690 14.688 39.411 1.00 12.47 153 HIS A C 1
ATOM 1197 O O . HIS A 1 154 ? 11.750 15.382 39.062 1.00 12.50 153 HIS A O 1
ATOM 1204 N N . ARG A 1 155 ? 13.904 15.210 39.625 1.00 13.65 154 ARG A N 1
ATOM 1205 C CA . ARG A 1 155 ? 14.108 16.675 39.488 1.00 15.23 154 ARG A CA 1
ATOM 1206 C C . ARG A 1 155 ? 13.914 17.123 38.035 1.00 14.67 154 ARG A C 1
ATOM 1207 O O . ARG A 1 155 ? 13.289 18.134 37.781 1.00 13.39 154 ARG A O 1
ATOM 1215 N N . LEU A 1 156 ? 14.462 16.347 37.093 1.00 14.20 155 LEU A N 1
ATOM 1216 C CA . LEU A 1 156 ? 14.243 16.574 35.646 1.00 12.90 155 LEU A CA 1
ATOM 1217 C C . LEU A 1 156 ? 12.767 16.561 35.267 1.00 13.07 155 LEU A C 1
ATOM 1218 O O . LEU A 1 156 ? 12.313 17.522 34.680 1.00 12.97 155 LEU A O 1
ATOM 1223 N N . ALA A 1 157 ? 12.004 15.534 35.655 1.00 12.04 156 ALA A N 1
ATOM 1224 C CA . ALA A 1 157 ? 10.578 15.486 35.338 1.00 12.09 156 ALA A CA 1
ATOM 1225 C C . ALA A 1 157 ? 9.832 16.739 35.828 1.00 12.83 156 ALA A C 1
ATOM 1226 O O . ALA A 1 157 ? 8.980 17.353 35.122 1.00 12.42 156 ALA A O 1
ATOM 1228 N N . LEU A 1 158 ? 10.121 17.094 37.081 1.00 13.11 157 LEU A N 1
ATOM 1229 C CA . LEU A 1 158 ? 9.504 18.242 37.703 1.00 12.18 157 LEU A CA 1
ATOM 1230 C C . LEU A 1 158 ? 9.941 19.579 37.107 1.00 11.07 157 LEU A C 1
ATOM 1231 O O . LEU A 1 158 ? 9.141 20.496 36.935 1.00 10.38 157 LEU A O 1
ATOM 1236 N N . LYS A 1 159 ? 11.221 19.733 36.845 1.00 12.56 158 LYS A N 1
ATOM 1237 C CA . LYS A 1 159 ? 11.690 20.895 36.117 1.00 13.37 158 LYS A CA 1
ATOM 1238 C C . LYS A 1 159 ? 10.925 21.056 34.812 1.00 13.85 158 LYS A C 1
ATOM 1239 O O . LYS A 1 159 ? 10.445 22.110 34.551 1.00 12.42 158 LYS A O 1
ATOM 1245 N N . ASN A 1 160 ? 10.857 20.009 33.992 1.00 13.88 159 ASN A N 1
ATOM 1246 C CA . ASN A 1 160 ? 10.161 20.058 32.676 1.00 14.16 159 ASN A CA 1
ATOM 1247 C C . ASN A 1 160 ? 8.633 20.332 32.744 1.00 14.00 159 ASN A C 1
ATOM 1248 O O . ASN A 1 160 ? 8.118 21.100 31.943 1.00 16.18 159 ASN A O 1
ATOM 1253 N N . ILE A 1 161 ? 7.949 19.731 33.707 1.00 12.26 160 ILE A N 1
ATOM 1254 C CA . ILE A 1 161 ? 6.531 19.965 33.991 1.00 12.41 160 ILE A CA 1
ATOM 1255 C C . ILE A 1 161 ? 6.333 21.402 34.386 1.00 12.10 160 ILE A C 1
ATOM 1256 O O . ILE A 1 161 ? 5.465 22.054 33.847 1.00 12.01 160 ILE A O 1
ATOM 1261 N N . ALA A 1 162 ? 7.196 21.914 35.268 1.00 12.41 161 ALA A N 1
ATOM 1262 C CA . ALA A 1 162 ? 7.138 23.309 35.675 1.00 12.91 161 ALA A CA 1
ATOM 1263 C C . ALA A 1 162 ? 7.354 24.267 34.503 1.00 13.67 161 ALA A C 1
ATOM 1264 O O . ALA A 1 162 ? 6.682 25.325 34.442 1.00 13.59 161 ALA A O 1
ATOM 1266 N N . SER A 1 163 ? 8.225 23.921 33.557 1.00 14.54 162 SER A N 1
ATOM 1267 C CA . SER A 1 163 ? 8.443 24.799 32.402 1.00 15.53 162 SER A CA 1
ATOM 1268 C C . SER A 1 163 ? 7.230 24.893 31.471 1.00 15.19 162 SER A C 1
ATOM 1269 O O . SER A 1 163 ? 7.158 25.808 30.709 1.00 14.64 162 SER A O 1
ATOM 1272 N N . MET A 1 164 ? 6.270 23.980 31.555 1.00 15.09 163 MET A N 1
ATOM 1273 C CA . MET A 1 164 ? 4.997 24.129 30.816 1.00 15.24 163 MET A CA 1
ATOM 1274 C C . MET A 1 164 ? 4.034 25.221 31.357 1.00 14.82 163 MET A C 1
ATOM 1275 O O . MET A 1 164 ? 3.173 25.660 30.630 1.00 16.13 163 MET A O 1
ATOM 1280 N N . VAL A 1 165 ? 4.187 25.665 32.598 1.00 14.81 164 VAL A N 1
ATOM 1281 C CA . VAL A 1 165 ? 3.299 26.698 33.208 1.00 14.18 164 VAL A CA 1
ATOM 1282 C C . VAL A 1 165 ? 3.675 28.125 32.738 1.00 14.55 164 VAL A C 1
ATOM 1283 O O . VAL A 1 165 ? 4.837 28.541 32.839 1.00 12.72 164 VAL A O 1
ATOM 1287 N N . ARG A 1 166 ? 2.713 28.891 32.208 1.00 14.81 165 ARG A N 1
ATOM 1288 C CA . ARG A 1 166 ? 2.993 30.292 31.955 1.00 15.48 165 ARG A CA 1
ATOM 1289 C C . ARG A 1 166 ? 3.313 31.043 33.266 1.00 16.05 165 ARG A C 1
ATOM 1290 O O . ARG A 1 166 ? 2.896 30.652 34.362 1.00 14.60 165 ARG A O 1
ATOM 1298 N N . PRO A 1 167 ? 4.014 32.177 33.151 1.00 17.31 166 PRO A N 1
ATOM 1299 C CA . PRO A 1 167 ? 4.157 33.125 34.283 1.00 17.14 166 PRO A CA 1
ATOM 1300 C C . PRO A 1 167 ? 2.807 33.540 34.910 1.00 17.12 166 PRO A C 1
ATOM 1301 O O . PRO A 1 167 ? 1.905 33.936 34.189 1.00 16.34 166 PRO A O 1
ATOM 1305 N N . GLY A 1 168 ? 2.682 33.450 36.238 1.00 16.77 167 GLY A N 1
ATOM 1306 C CA . GLY A 1 168 ? 1.394 33.680 36.939 1.00 16.50 167 GLY A CA 1
ATOM 1307 C C . GLY A 1 168 ? 0.398 32.530 36.786 1.00 15.82 167 GLY A C 1
ATOM 1308 O O . GLY A 1 168 ? -0.747 32.596 37.244 1.00 14.84 167 GLY A O 1
ATOM 1309 N N . GLY A 1 169 ? 0.859 31.459 36.155 1.00 15.70 168 GLY A N 1
ATOM 1310 C CA . GLY A 1 169 ? 0.078 30.252 35.949 1.00 15.40 168 GLY A CA 1
ATOM 1311 C C . GLY A 1 169 ? 0.247 29.217 37.044 1.00 15.72 168 GLY A C 1
ATOM 1312 O O . GLY A 1 169 ? 1.011 29.411 38.009 1.00 14.79 168 GLY A O 1
ATOM 1313 N N . LEU A 1 170 ? -0.470 28.103 36.878 1.00 15.15 169 LEU A N 1
ATOM 1314 C CA . LEU A 1 170 ? -0.658 27.129 37.974 1.00 16.22 169 LEU A CA 1
ATOM 1315 C C . LEU A 1 170 ? -0.153 25.733 37.612 1.00 14.67 169 LEU A C 1
ATOM 1316 O O . LEU A 1 170 ? -0.334 25.273 36.511 1.00 12.55 169 LEU A O 1
ATOM 1321 N N . LEU A 1 171 ? 0.498 25.090 38.578 1.00 14.07 170 LEU A N 1
ATOM 1322 C CA . LEU A 1 171 ? 0.749 23.655 38.575 1.00 12.73 170 LEU A CA 1
ATOM 1323 C C . LEU A 1 171 ? -0.032 23.050 39.756 1.00 12.38 170 LEU A C 1
ATOM 1324 O O . LEU A 1 171 ? 0.174 23.463 40.897 1.00 11.06 170 LEU A O 1
ATOM 1329 N N . VAL A 1 172 ? -0.858 22.045 39.480 1.00 11.61 171 VAL A N 1
ATOM 1330 C CA . VAL A 1 172 ? -1.541 21.264 40.490 1.00 10.87 171 VAL A CA 1
ATOM 1331 C C . VAL A 1 172 ? -0.979 19.832 40.356 1.00 11.39 171 VAL A C 1
ATOM 1332 O O . VAL A 1 172 ? -1.129 19.224 39.301 1.00 13.80 171 VAL A O 1
ATOM 1336 N N . ILE A 1 173 ? -0.253 19.351 41.379 1.00 10.46 172 ILE A N 1
ATOM 1337 C CA . ILE A 1 173 ? 0.426 18.030 41.368 1.00 9.72 172 ILE A CA 1
ATOM 1338 C C . ILE A 1 173 ? 0.322 17.355 42.705 1.00 10.16 172 ILE A C 1
ATOM 1339 O O . ILE A 1 173 ? 0.567 17.986 43.734 1.00 10.13 172 ILE A O 1
ATOM 1344 N N . ASP A 1 174 ? -0.089 16.080 42.700 1.00 10.12 173 ASP A N 1
ATOM 1345 C CA . ASP A 1 174 ? -0.406 15.382 43.955 1.00 10.32 173 ASP A CA 1
ATOM 1346 C C . ASP A 1 174 ? 0.449 14.128 44.173 1.00 10.70 173 ASP A C 1
ATOM 1347 O O . ASP A 1 174 ? 1.243 13.723 43.332 1.00 11.90 173 ASP A O 1
ATOM 1352 N N . HIS A 1 175 ? 0.326 13.590 45.347 1.00 10.18 174 HIS A N 1
ATOM 1353 C CA . HIS A 1 175 ? 0.936 12.333 45.692 1.00 10.93 174 HIS A CA 1
ATOM 1354 C C . HIS A 1 175 ? 0.151 11.774 46.822 1.00 11.42 174 HIS A C 1
ATOM 1355 O O . HIS A 1 175 ? -0.399 12.486 47.628 1.00 11.57 174 HIS A O 1
ATOM 1362 N N . ARG A 1 176 ? 0.033 10.482 46.837 1.00 12.97 175 ARG A N 1
ATOM 1363 C CA . ARG A 1 176 ? -0.565 9.843 47.976 1.00 14.23 175 ARG A CA 1
ATOM 1364 C C . ARG A 1 176 ? 0.349 10.116 49.203 1.00 13.08 175 ARG A C 1
ATOM 1365 O O . ARG A 1 176 ? 1.492 10.545 49.076 1.00 12.55 175 ARG A O 1
ATOM 1373 N N . ASN A 1 177 ? -0.215 9.960 50.378 1.00 13.24 176 ASN A N 1
ATOM 1374 C CA . ASN A 1 177 ? 0.456 10.228 51.636 1.00 13.18 176 ASN A CA 1
ATOM 1375 C C . ASN A 1 177 ? 1.299 9.008 51.983 1.00 13.52 176 ASN A C 1
ATOM 1376 O O . ASN A 1 177 ? 0.872 8.108 52.705 1.00 13.20 176 ASN A O 1
ATOM 1381 N N . TYR A 1 178 ? 2.517 9.033 51.500 1.00 13.93 177 TYR A N 1
ATOM 1382 C CA . TYR A 1 178 ? 3.442 7.970 51.746 1.00 13.76 177 TYR A CA 1
ATOM 1383 C C . TYR A 1 178 ? 4.084 8.052 53.164 1.00 13.71 177 TYR A C 1
ATOM 1384 O O . TYR A 1 178 ? 4.595 7.050 53.636 1.00 14.44 177 TYR A O 1
ATOM 1393 N N . ASP A 1 179 ? 4.057 9.210 53.833 1.00 13.09 178 ASP A N 1
ATOM 1394 C CA . ASP A 1 179 ? 4.534 9.303 55.222 1.00 13.40 178 ASP A CA 1
ATOM 1395 C C . ASP A 1 179 ? 3.725 8.278 56.030 1.00 13.86 178 ASP A C 1
ATOM 1396 O O . ASP A 1 179 ? 4.270 7.436 56.791 1.00 13.24 178 ASP A O 1
ATOM 1401 N N . TYR A 1 180 ? 2.414 8.306 55.785 1.00 14.09 179 TYR A N 1
ATOM 1402 C CA . TYR A 1 180 ? 1.481 7.401 56.441 1.00 14.97 179 TYR A CA 1
ATOM 1403 C C . TYR A 1 180 ? 1.765 5.928 56.096 1.00 14.08 179 TYR A C 1
ATOM 1404 O O . TYR A 1 180 ? 1.798 5.064 56.973 1.00 12.71 179 TYR A O 1
ATOM 1413 N N . ILE A 1 181 ? 1.913 5.662 54.802 1.00 13.71 180 ILE A N 1
ATOM 1414 C CA . ILE A 1 181 ? 2.139 4.318 54.332 1.00 13.88 180 ILE A CA 1
ATOM 1415 C C . ILE A 1 181 ? 3.481 3.782 54.876 1.00 13.10 180 ILE A C 1
ATOM 1416 O O . ILE A 1 181 ? 3.561 2.622 55.327 1.00 13.65 180 ILE A O 1
ATOM 1421 N N . LEU A 1 182 ? 4.549 4.572 54.833 1.00 12.38 181 LEU A N 1
ATOM 1422 C CA . LEU A 1 182 ? 5.832 4.101 55.410 1.00 12.04 181 LEU A CA 1
ATOM 1423 C C . LEU A 1 182 ? 5.726 3.866 56.910 1.00 11.58 181 LEU A C 1
ATOM 1424 O O . LEU A 1 182 ? 6.292 2.926 57.416 1.00 11.72 181 LEU A O 1
ATOM 1429 N N . SER A 1 183 ? 4.902 4.639 57.609 1.00 10.39 182 SER A N 1
ATOM 1430 C CA A SER A 1 183 ? 4.722 4.468 59.043 0.50 10.00 182 SER A CA 1
ATOM 1431 C CA B SER A 1 183 ? 4.707 4.476 59.040 0.50 10.48 182 SER A CA 1
ATOM 1432 C C . SER A 1 183 ? 3.901 3.225 59.425 1.00 10.11 182 SER A C 1
ATOM 1433 O O . SER A 1 183 ? 4.117 2.685 60.469 1.00 10.42 182 SER A O 1
ATOM 1438 N N . THR A 1 184 ? 2.937 2.786 58.601 1.00 10.01 183 THR A N 1
ATOM 1439 C CA . THR A 1 184 ? 2.148 1.559 58.947 1.00 10.88 183 THR A CA 1
ATOM 1440 C C . THR A 1 184 ? 2.552 0.313 58.140 1.00 10.73 183 THR A C 1
ATOM 1441 O O . THR A 1 184 ? 2.086 -0.819 58.445 1.00 9.63 183 THR A O 1
ATOM 1445 N N . GLY A 1 185 ? 3.392 0.528 57.105 1.00 11.38 184 GLY A N 1
ATOM 1446 C CA . GLY A 1 185 ? 3.734 -0.507 56.112 1.00 11.97 184 GLY A CA 1
ATOM 1447 C C . GLY A 1 185 ? 2.556 -0.971 55.251 1.00 13.17 184 GLY A C 1
ATOM 1448 O O . GLY A 1 185 ? 2.612 -1.983 54.590 1.00 11.89 184 GLY A O 1
ATOM 1449 N N . CYS A 1 186 ? 1.456 -0.237 55.252 1.00 14.99 185 CYS A N 1
ATOM 1450 C CA . CYS A 1 186 ? 0.255 -0.771 54.645 1.00 17.01 185 CYS A CA 1
ATOM 1451 C C . CYS A 1 186 ? -0.399 0.341 53.820 1.00 18.23 185 CYS A C 1
ATOM 1452 O O . CYS A 1 186 ? -0.545 1.455 54.325 1.00 19.67 185 CYS A O 1
ATOM 1455 N N . ALA A 1 187 ? -0.717 0.049 52.551 1.00 18.71 186 ALA A N 1
ATOM 1456 C CA . ALA A 1 187 ? -1.471 0.971 51.649 1.00 20.58 186 ALA A CA 1
ATOM 1457 C C . ALA A 1 187 ? -2.924 0.512 51.600 1.00 22.09 186 ALA A C 1
ATOM 1458 O O . ALA A 1 187 ? -3.242 -0.367 50.802 1.00 22.33 186 ALA A O 1
ATOM 1460 N N . PRO A 1 188 ? -3.803 1.084 52.448 1.00 24.03 187 PRO A N 1
ATOM 1461 C CA . PRO A 1 188 ? -5.181 0.538 52.420 1.00 25.55 187 PRO A CA 1
ATOM 1462 C C . PRO A 1 188 ? -5.906 0.761 51.057 1.00 25.88 187 PRO A C 1
ATOM 1463 O O . PRO A 1 188 ? -5.639 1.751 50.393 1.00 26.03 187 PRO A O 1
ATOM 1467 N N . PRO A 1 189 ? -6.830 -0.149 50.671 1.00 26.50 188 PRO A N 1
ATOM 1468 C CA . PRO A 1 189 ? -7.581 -0.093 49.407 1.00 26.71 188 PRO A CA 1
ATOM 1469 C C . PRO A 1 189 ? -8.747 0.894 49.399 1.00 26.39 188 PRO A C 1
ATOM 1470 O O . PRO A 1 189 ? -9.207 1.328 50.457 1.00 26.37 188 PRO A O 1
ATOM 1474 N N . GLY A 1 190 ? -9.209 1.214 48.190 1.00 26.84 189 GLY A N 1
ATOM 1475 C CA . GLY A 1 190 ? -10.437 1.992 47.969 1.00 26.89 189 GLY A CA 1
ATOM 1476 C C . GLY A 1 190 ? -10.506 3.381 48.616 1.00 26.49 189 GLY A C 1
ATOM 1477 O O . GLY A 1 190 ? -11.562 3.785 49.094 1.00 27.53 189 GLY A O 1
ATOM 1478 N N . LYS A 1 191 ? -9.390 4.104 48.639 1.00 25.30 190 LYS A N 1
ATOM 1479 C CA . LYS A 1 191 ? -9.341 5.434 49.246 1.00 23.99 190 LYS A CA 1
ATOM 1480 C C . LYS A 1 191 ? -9.300 6.518 48.188 1.00 21.78 190 LYS A C 1
ATOM 1481 O O . LYS A 1 191 ? -9.264 7.696 48.512 1.00 19.51 190 LYS A O 1
ATOM 1487 N N . ASN A 1 192 ? -9.293 6.122 46.921 1.00 19.90 191 ASN A N 1
ATOM 1488 C CA . ASN A 1 192 ? -9.210 7.102 45.875 1.00 19.47 191 ASN A CA 1
ATOM 1489 C C . ASN A 1 192 ? -10.239 8.224 46.126 1.00 17.96 191 ASN A C 1
ATOM 1490 O O . ASN A 1 192 ? -11.458 7.995 46.064 1.00 18.15 191 ASN A O 1
ATOM 1495 N N . ILE A 1 193 ? -9.743 9.429 46.439 1.00 17.73 192 ILE A N 1
ATOM 1496 C CA . ILE A 1 193 ? -10.635 10.653 46.606 1.00 16.78 192 ILE A CA 1
ATOM 1497 C C . ILE A 1 193 ? -11.224 11.268 45.317 1.00 16.00 192 ILE A C 1
ATOM 1498 O O . ILE A 1 193 ? -12.072 12.203 45.389 1.00 16.24 192 ILE A O 1
ATOM 1503 N N . TYR A 1 194 ? -10.799 10.767 44.169 1.00 14.89 193 TYR A N 1
ATOM 1504 C CA . TYR A 1 194 ? -11.053 11.394 42.868 1.00 16.41 193 TYR A CA 1
ATOM 1505 C C . TYR A 1 194 ? -12.159 10.671 42.141 1.00 17.28 193 TYR A C 1
ATOM 1506 O O . TYR A 1 194 ? -13.094 11.311 41.591 1.00 14.50 193 TYR A O 1
ATOM 1515 N N . TYR A 1 195 ? -12.051 9.337 42.153 1.00 17.57 194 TYR A N 1
ATOM 1516 C CA . TYR A 1 195 ? -13.113 8.441 41.689 1.00 18.18 194 TYR A CA 1
ATOM 1517 C C . TYR A 1 195 ? -13.389 7.462 42.775 1.00 19.60 194 TYR A C 1
ATOM 1518 O O . TYR A 1 195 ? -12.483 6.752 43.182 1.00 20.83 194 TYR A O 1
ATOM 1527 N N . LYS A 1 196 ? -14.613 7.422 43.281 1.00 20.34 195 LYS A N 1
ATOM 1528 C CA . LYS A 1 196 ? -14.982 6.410 44.244 1.00 21.49 195 LYS A CA 1
ATOM 1529 C C . LYS A 1 196 ? -14.886 5.056 43.575 1.00 21.82 195 LYS A C 1
ATOM 1530 O O . LYS A 1 196 ? -15.533 4.847 42.567 1.00 21.57 195 LYS A O 1
ATOM 1536 N N . SER A 1 197 ? -14.121 4.130 44.149 1.00 22.98 196 SER A N 1
ATOM 1537 C CA . SER A 1 197 ? -13.917 2.822 43.526 1.00 24.25 196 SER A CA 1
ATOM 1538 C C . SER A 1 197 ? -15.128 1.859 43.687 1.00 25.03 196 SER A C 1
ATOM 1539 O O . SER A 1 197 ? -15.713 1.721 44.765 1.00 24.92 196 SER A O 1
ATOM 1542 N N . ASP A 1 198 ? -15.517 1.217 42.591 1.00 26.11 197 ASP A N 1
ATOM 1543 C CA . ASP A 1 198 ? -16.555 0.185 42.635 1.00 27.92 197 ASP A CA 1
ATOM 1544 C C . ASP A 1 198 ? -15.926 -1.239 42.674 1.00 28.05 197 ASP A C 1
ATOM 1545 O O . ASP A 1 198 ? -16.592 -2.191 43.031 1.00 28.76 197 ASP A O 1
ATOM 1550 N N . LEU A 1 199 ? -14.640 -1.362 42.338 1.00 28.14 198 LEU A N 1
ATOM 1551 C CA . LEU A 1 199 ? -13.951 -2.665 42.298 1.00 28.32 198 LEU A CA 1
ATOM 1552 C C . LEU A 1 199 ? -13.292 -2.986 43.655 1.00 28.27 198 LEU A C 1
ATOM 1553 O O . LEU A 1 199 ? -12.379 -2.295 44.090 1.00 28.52 198 LEU A O 1
ATOM 1558 N N . THR A 1 200 ? -13.737 -4.044 44.306 1.00 28.30 199 THR A N 1
ATOM 1559 C CA . THR A 1 200 ? -13.169 -4.410 45.599 1.00 28.58 199 THR A CA 1
ATOM 1560 C C . THR A 1 200 ? -11.844 -5.248 45.407 1.00 28.29 199 THR A C 1
ATOM 1561 O O . THR A 1 200 ? -11.851 -6.290 44.733 1.00 27.98 199 THR A O 1
ATOM 1565 N N . LYS A 1 201 ? -10.719 -4.741 45.955 1.00 27.31 200 LYS A N 1
ATOM 1566 C CA . LYS A 1 201 ? -9.412 -5.427 45.920 1.00 26.88 200 LYS A CA 1
ATOM 1567 C C . LYS A 1 201 ? -8.702 -5.595 47.303 1.00 25.93 200 LYS A C 1
ATOM 1568 O O . LYS A 1 201 ? -8.834 -4.773 48.198 1.00 26.05 200 LYS A O 1
ATOM 1574 N N . ASP A 1 202 ? -7.962 -6.682 47.470 1.00 24.60 201 ASP A N 1
ATOM 1575 C CA . ASP A 1 202 ? -7.096 -6.853 48.650 1.00 23.99 201 ASP A CA 1
ATOM 1576 C C . ASP A 1 202 ? -5.712 -6.445 48.208 1.00 22.19 201 ASP A C 1
ATOM 1577 O O . ASP A 1 202 ? -5.260 -6.841 47.140 1.00 21.80 201 ASP A O 1
ATOM 1582 N N . ILE A 1 203 ? -5.003 -5.746 49.077 1.00 20.35 202 ILE A N 1
ATOM 1583 C CA . ILE A 1 203 ? -3.688 -5.229 48.759 1.00 18.35 202 ILE A CA 1
ATOM 1584 C C . ILE A 1 203 ? -2.615 -5.792 49.724 1.00 17.69 202 ILE A C 1
ATOM 1585 O O . ILE A 1 203 ? -2.820 -5.870 50.945 1.00 15.36 202 ILE A O 1
ATOM 1590 N N . THR A 1 204 ? -1.513 -6.246 49.131 1.00 16.09 203 THR A N 1
ATOM 1591 C CA . THR A 1 204 ? -0.305 -6.546 49.869 1.00 15.55 203 THR A CA 1
ATOM 1592 C C . THR A 1 204 ? 0.716 -5.462 49.574 1.00 14.84 203 THR A C 1
ATOM 1593 O O . THR A 1 204 ? 1.049 -5.210 48.424 1.00 15.06 203 THR A O 1
ATOM 1597 N N . THR A 1 205 ? 1.215 -4.832 50.629 1.00 12.80 204 THR A N 1
ATOM 1598 C CA . THR A 1 205 ? 2.113 -3.717 50.499 1.00 12.86 204 THR A CA 1
ATOM 1599 C C . THR A 1 205 ? 3.536 -4.154 50.800 1.00 12.58 204 THR A C 1
ATOM 1600 O O . THR A 1 205 ? 3.817 -4.632 51.889 1.00 11.33 204 THR A O 1
ATOM 1604 N N . SER A 1 206 ? 4.419 -4.033 49.822 1.00 11.87 205 SER A N 1
ATOM 1605 C CA . SER A 1 206 ? 5.805 -4.352 50.012 1.00 10.60 205 SER A CA 1
ATOM 1606 C C . SER A 1 206 ? 6.637 -3.087 49.899 1.00 11.73 205 SER A C 1
ATOM 1607 O O . SER A 1 206 ? 6.622 -2.433 48.844 1.00 14.24 205 SER A O 1
ATOM 1610 N N . VAL A 1 207 ? 7.379 -2.764 50.948 1.00 10.14 206 VAL A N 1
ATOM 1611 C CA . VAL A 1 207 ? 8.199 -1.591 51.039 1.00 8.62 206 VAL A CA 1
ATOM 1612 C C . VAL A 1 207 ? 9.657 -1.984 51.003 1.00 8.69 206 VAL A C 1
ATOM 1613 O O . VAL A 1 207 ? 10.103 -2.824 51.781 1.00 8.35 206 VAL A O 1
ATOM 1617 N N . LEU A 1 208 ? 10.407 -1.392 50.093 1.00 8.51 207 LEU A N 1
ATOM 1618 C CA . LEU A 1 208 ? 11.825 -1.694 50.002 1.00 8.93 207 LEU A CA 1
ATOM 1619 C C . LEU A 1 208 ? 12.594 -0.463 50.491 1.00 10.01 207 LEU A C 1
ATOM 1620 O O . LEU A 1 208 ? 12.386 0.661 49.987 1.00 9.32 207 LEU A O 1
ATOM 1625 N N . THR A 1 209 ? 13.422 -0.640 51.508 1.00 9.92 208 THR A N 1
ATOM 1626 C CA . THR A 1 209 ? 14.300 0.418 51.941 1.00 11.23 208 THR A CA 1
ATOM 1627 C C . THR A 1 209 ? 15.705 0.002 51.553 1.00 11.57 208 THR A C 1
ATOM 1628 O O . THR A 1 209 ? 16.092 -1.141 51.771 1.00 13.54 208 THR A O 1
ATOM 1632 N N . VAL A 1 210 ? 16.479 0.886 50.957 1.00 11.35 209 VAL A N 1
ATOM 1633 C CA . VAL A 1 210 ? 17.846 0.546 50.534 1.00 10.50 209 VAL A CA 1
ATOM 1634 C C . VAL A 1 210 ? 18.658 1.484 51.367 1.00 12.79 209 VAL A C 1
ATOM 1635 O O . VAL A 1 210 ? 18.413 2.713 51.315 1.00 12.97 209 VAL A O 1
ATOM 1639 N N . ASN A 1 211 ? 19.591 0.921 52.122 1.00 12.87 210 ASN A N 1
ATOM 1640 C CA . ASN A 1 211 ? 20.454 1.603 53.065 1.00 14.04 210 ASN A CA 1
ATOM 1641 C C . ASN A 1 211 ? 19.665 2.568 53.936 1.00 14.80 210 ASN A C 1
ATOM 1642 O O . ASN A 1 211 ? 20.067 3.691 54.150 1.00 13.67 210 ASN A O 1
ATOM 1647 N N . ASN A 1 212 ? 18.537 2.085 54.433 1.00 14.29 211 ASN A N 1
ATOM 1648 C CA . ASN A 1 212 ? 17.703 2.810 55.369 1.00 14.53 211 ASN A CA 1
ATOM 1649 C C . ASN A 1 212 ? 16.903 3.933 54.719 1.00 14.11 211 ASN A C 1
ATOM 1650 O O . ASN A 1 212 ? 16.246 4.650 55.420 1.00 14.44 211 ASN A O 1
ATOM 1655 N N . LYS A 1 213 ? 16.932 4.057 53.402 1.00 13.75 212 LYS A N 1
ATOM 1656 C CA . LYS A 1 213 ? 16.122 5.020 52.717 1.00 14.89 212 LYS A CA 1
ATOM 1657 C C . LYS A 1 213 ? 15.019 4.305 51.940 1.00 13.29 212 LYS A C 1
ATOM 1658 O O . LYS A 1 213 ? 15.268 3.432 51.168 1.00 10.74 212 LYS A O 1
ATOM 1664 N N . ALA A 1 214 ? 13.790 4.729 52.132 1.00 11.99 213 ALA A N 1
ATOM 1665 C CA . ALA A 1 214 ? 12.672 4.228 51.336 1.00 12.35 213 ALA A CA 1
ATOM 1666 C C . ALA A 1 214 ? 12.974 4.348 49.836 1.00 13.14 213 ALA A C 1
ATOM 1667 O O . ALA A 1 214 ? 13.374 5.406 49.355 1.00 13.97 213 ALA A O 1
ATOM 1669 N N . HIS A 1 215 ? 12.738 3.289 49.087 1.00 12.08 214 HIS A N 1
ATOM 1670 C CA . HIS A 1 215 ? 13.072 3.279 47.679 1.00 13.41 214 HIS A CA 1
ATOM 1671 C C . HIS A 1 215 ? 11.922 2.947 46.779 1.00 13.06 214 HIS A C 1
ATOM 1672 O O . HIS A 1 215 ? 11.889 3.418 45.637 1.00 14.34 214 HIS A O 1
ATOM 1679 N N . MET A 1 216 ? 11.016 2.085 47.247 1.00 13.28 215 MET A N 1
ATOM 1680 C CA . MET A 1 216 ? 9.905 1.606 46.442 1.00 13.87 215 MET A CA 1
ATOM 1681 C C . MET A 1 216 ? 8.811 1.042 47.294 1.00 14.33 215 MET A C 1
ATOM 1682 O O . MET A 1 216 ? 9.054 0.380 48.330 1.00 13.31 215 MET A O 1
ATOM 1687 N N . VAL A 1 217 ? 7.588 1.303 46.855 1.00 12.93 216 VAL A N 1
ATOM 1688 C CA . VAL A 1 217 ? 6.415 0.636 47.398 1.00 14.37 216 VAL A CA 1
ATOM 1689 C C . VAL A 1 217 ? 5.760 -0.138 46.282 1.00 14.71 216 VAL A C 1
ATOM 1690 O O . VAL A 1 217 ? 5.524 0.396 45.203 1.00 15.78 216 VAL A O 1
ATOM 1694 N N . THR A 1 218 ? 5.518 -1.420 46.514 1.00 14.45 217 THR A N 1
ATOM 1695 C CA . THR A 1 218 ? 5.017 -2.282 45.471 1.00 13.94 217 THR A CA 1
ATOM 1696 C C . THR A 1 218 ? 3.767 -2.835 45.949 1.00 13.75 217 THR A C 1
ATOM 1697 O O . THR A 1 218 ? 3.733 -3.376 47.071 1.00 15.21 217 THR A O 1
ATOM 1701 N N . LEU A 1 219 ? 2.714 -2.690 45.164 1.00 13.45 218 LEU A N 1
ATOM 1702 C CA . LEU A 1 219 ? 1.407 -3.200 45.626 1.00 13.19 218 LEU A CA 1
ATOM 1703 C C . LEU A 1 219 ? 0.993 -4.364 44.756 1.00 13.67 218 LEU A C 1
ATOM 1704 O O . LEU A 1 219 ? 1.142 -4.332 43.559 1.00 14.36 218 LEU A O 1
ATOM 1709 N N . ASP A 1 220 ? 0.517 -5.415 45.395 1.00 14.31 219 ASP A N 1
ATOM 1710 C CA . ASP A 1 220 ? -0.115 -6.508 44.725 1.00 14.09 219 ASP A CA 1
ATOM 1711 C C . ASP A 1 220 ? -1.575 -6.433 45.035 1.00 13.61 219 ASP A C 1
ATOM 1712 O O . ASP A 1 220 ? -1.994 -6.522 46.227 1.00 13.94 219 ASP A O 1
ATOM 1717 N N . TYR A 1 221 ? -2.368 -6.343 43.984 1.00 12.88 220 TYR A N 1
ATOM 1718 C CA . TYR A 1 221 ? -3.809 -6.257 44.095 1.00 13.04 220 TYR A CA 1
ATOM 1719 C C . TYR A 1 221 ? -4.459 -7.614 43.767 1.00 14.06 220 TYR A C 1
ATOM 1720 O O . TYR A 1 221 ? -4.327 -8.101 42.661 1.00 15.69 220 TYR A O 1
ATOM 1729 N N . THR A 1 222 ? -5.203 -8.194 44.680 1.00 15.21 221 THR A N 1
ATOM 1730 C CA . THR A 1 222 ? -5.916 -9.429 44.413 1.00 17.41 221 THR A CA 1
ATOM 1731 C C . THR A 1 222 ? -7.435 -9.150 44.252 1.00 19.91 221 THR A C 1
ATOM 1732 O O . THR A 1 222 ? -8.039 -8.494 45.097 1.00 20.16 221 THR A O 1
ATOM 1736 N N . VAL A 1 223 ? -8.017 -9.602 43.138 1.00 21.99 222 VAL A N 1
ATOM 1737 C CA . VAL A 1 223 ? -9.395 -9.290 42.764 1.00 24.16 222 VAL A CA 1
ATOM 1738 C C . VAL A 1 223 ? -10.101 -10.598 42.500 1.00 25.52 222 VAL A C 1
ATOM 1739 O O . VAL A 1 223 ? -9.534 -11.475 41.863 1.00 26.33 222 VAL A O 1
ATOM 1743 N N . GLN A 1 224 ? -11.351 -10.716 42.954 1.00 27.22 223 GLN A N 1
ATOM 1744 C CA . GLN A 1 224 ? -12.122 -11.969 42.843 1.00 27.58 223 GLN A CA 1
ATOM 1745 C C . GLN A 1 224 ? -12.637 -12.249 41.424 1.00 27.67 223 GLN A C 1
ATOM 1746 O O . GLN A 1 224 ? -12.929 -11.330 40.666 1.00 26.76 223 GLN A O 1
ATOM 1752 N N . VAL A 1 225 ? -12.741 -13.546 41.114 1.00 28.75 224 VAL A N 1
ATOM 1753 C CA . VAL A 1 225 ? -13.141 -14.064 39.800 1.00 29.55 224 VAL A CA 1
ATOM 1754 C C . VAL A 1 225 ? -13.925 -15.397 39.964 1.00 29.87 224 VAL A C 1
ATOM 1755 O O . VAL A 1 225 ? -13.725 -16.100 40.947 1.00 30.60 224 VAL A O 1
ATOM 1759 N N . PRO A 1 226 ? -14.880 -15.701 39.050 1.00 30.56 225 PRO A N 1
ATOM 1760 C CA . PRO A 1 226 ? -15.572 -17.032 39.057 1.00 30.54 225 PRO A CA 1
ATOM 1761 C C . PRO A 1 226 ? -14.635 -18.252 38.895 1.00 30.47 225 PRO A C 1
ATOM 1762 O O . PRO A 1 226 ? -15.021 -19.391 39.169 1.00 29.85 225 PRO A O 1
ATOM 1766 N N . ALA A 1 233 ? -16.162 -23.235 42.741 1.00 37.71 232 ALA A N 1
ATOM 1767 C CA . ALA A 1 233 ? -15.015 -22.662 43.445 1.00 37.94 232 ALA A CA 1
ATOM 1768 C C . ALA A 1 233 ? -14.537 -21.403 42.717 1.00 37.93 232 ALA A C 1
ATOM 1769 O O . ALA A 1 233 ? -13.932 -21.506 41.650 1.00 38.40 232 ALA A O 1
ATOM 1771 N N . PRO A 1 234 ? -14.792 -20.210 43.291 1.00 37.64 233 PRO A N 1
ATOM 1772 C CA . PRO A 1 234 ? -14.411 -18.956 42.632 1.00 37.25 233 PRO A CA 1
ATOM 1773 C C . PRO A 1 234 ? -12.943 -18.577 42.903 1.00 36.51 233 PRO A C 1
ATOM 1774 O O . PRO A 1 234 ? -12.425 -18.845 43.994 1.00 36.44 233 PRO A O 1
ATOM 1778 N N . GLY A 1 235 ? -12.296 -17.941 41.923 1.00 35.40 234 GLY A N 1
ATOM 1779 C CA . GLY A 1 235 ? -10.845 -17.696 41.976 1.00 34.19 234 GLY A CA 1
ATOM 1780 C C . GLY A 1 235 ? -10.424 -16.259 42.250 1.00 32.95 234 GLY A C 1
ATOM 1781 O O . GLY A 1 235 ? -11.258 -15.344 42.405 1.00 32.83 234 GLY A O 1
ATOM 1782 N N . PHE A 1 236 ? -9.105 -16.075 42.304 1.00 31.02 235 PHE A N 1
ATOM 1783 C CA . PHE A 1 236 ? -8.499 -14.774 42.563 1.00 29.47 235 PHE A CA 1
ATOM 1784 C C . PHE A 1 236 ? -7.373 -14.507 41.563 1.00 27.05 235 PHE A C 1
ATOM 1785 O O . PHE A 1 236 ? -6.630 -15.409 41.202 1.00 26.13 235 PHE A O 1
ATOM 1793 N N . SER A 1 237 ? -7.268 -13.263 41.098 1.00 24.84 236 SER A N 1
ATOM 1794 C CA . SER A 1 237 ? -6.206 -12.903 40.180 1.00 23.00 236 SER A CA 1
ATOM 1795 C C . SER A 1 237 ? -5.530 -11.620 40.582 1.00 21.46 236 SER A C 1
ATOM 1796 O O . SER A 1 237 ? -6.167 -10.641 40.938 1.00 21.64 236 SER A O 1
ATOM 1799 N N . LYS A 1 238 ? -4.222 -11.601 40.495 1.00 19.38 237 LYS A N 1
ATOM 1800 C CA . LYS A 1 238 ? -3.509 -10.480 41.042 1.00 18.04 237 LYS A CA 1
ATOM 1801 C C . LYS A 1 238 ? -2.821 -9.719 39.942 1.00 15.88 237 LYS A C 1
ATOM 1802 O O . LYS A 1 238 ? -2.575 -10.238 38.864 1.00 15.49 237 LYS A O 1
ATOM 1808 N N . PHE A 1 239 ? -2.522 -8.470 40.226 1.00 14.66 238 PHE A N 1
ATOM 1809 C CA . PHE A 1 239 ? -1.572 -7.711 39.428 1.00 13.17 238 PHE A CA 1
ATOM 1810 C C . PHE A 1 239 ? -0.754 -6.839 40.361 1.00 12.16 238 PHE A C 1
ATOM 1811 O O . PHE A 1 239 ? -1.155 -6.567 41.513 1.00 11.02 238 PHE A O 1
ATOM 1819 N N . ARG A 1 240 ? 0.403 -6.433 39.853 1.00 10.63 239 ARG A N 1
ATOM 1820 C CA . ARG A 1 240 ? 1.423 -5.704 40.609 1.00 10.40 239 ARG A CA 1
ATOM 1821 C C . ARG A 1 240 ? 1.705 -4.360 39.900 1.00 10.20 239 ARG A C 1
ATOM 1822 O O . ARG A 1 240 ? 1.844 -4.329 38.682 1.00 11.59 239 ARG A O 1
ATOM 1830 N N . LEU A 1 241 ? 1.799 -3.289 40.669 1.00 10.36 240 LEU A N 1
ATOM 1831 C CA . LEU A 1 241 ? 2.226 -1.964 40.244 1.00 11.12 240 LEU A CA 1
ATOM 1832 C C . LEU A 1 241 ? 3.170 -1.439 41.330 1.00 12.16 240 LEU A C 1
ATOM 1833 O O . LEU A 1 241 ? 3.005 -1.811 42.519 1.00 11.82 240 LEU A O 1
ATOM 1838 N N . SER A 1 242 ? 4.171 -0.630 40.949 1.00 12.99 241 SER A N 1
ATOM 1839 C CA . SER A 1 242 ? 5.093 -0.085 41.933 1.00 13.63 241 SER A CA 1
ATOM 1840 C C . SER A 1 242 ? 5.183 1.420 41.881 1.00 13.85 241 SER A C 1
ATOM 1841 O O . SER A 1 242 ? 4.855 2.035 40.890 1.00 16.32 241 SER A O 1
ATOM 1844 N N . TYR A 1 243 ? 5.601 2.010 42.984 1.00 14.22 242 TYR A N 1
ATOM 1845 C CA . TYR A 1 243 ? 5.504 3.425 43.202 1.00 13.65 242 TYR A CA 1
ATOM 1846 C C . TYR A 1 243 ? 6.700 3.927 43.947 1.00 13.99 242 TYR A C 1
ATOM 1847 O O . TYR A 1 243 ? 7.272 3.159 44.729 1.00 12.59 242 TYR A O 1
ATOM 1856 N N . TYR A 1 244 ? 7.078 5.189 43.722 1.00 14.30 243 TYR A N 1
ATOM 1857 C CA . TYR A 1 244 ? 8.093 5.850 44.538 1.00 15.38 243 TYR A CA 1
ATOM 1858 C C . TYR A 1 244 ? 7.451 6.585 45.713 1.00 15.76 243 TYR A C 1
ATOM 1859 O O . TYR A 1 244 ? 6.550 7.413 45.513 1.00 17.44 243 TYR A O 1
ATOM 1868 N N . PRO A 1 245 ? 7.888 6.291 46.953 1.00 15.47 244 PRO A N 1
ATOM 1869 C CA . PRO A 1 245 ? 7.164 6.723 48.149 1.00 13.53 244 PRO A CA 1
ATOM 1870 C C . PRO A 1 245 ? 7.520 8.155 48.568 1.00 13.82 244 PRO A C 1
ATOM 1871 O O . PRO A 1 245 ? 8.246 8.393 49.525 1.00 13.60 244 PRO A O 1
ATOM 1875 N N . HIS A 1 246 ? 6.956 9.126 47.861 1.00 14.46 245 HIS A N 1
ATOM 1876 C CA . HIS A 1 246 ? 7.248 10.538 48.139 1.00 14.05 245 HIS A CA 1
ATOM 1877 C C . HIS A 1 246 ? 6.657 11.000 49.439 1.00 13.68 245 HIS A C 1
ATOM 1878 O O . HIS A 1 246 ? 5.437 11.057 49.598 1.00 14.66 245 HIS A O 1
ATOM 1885 N N . CYS A 1 247 ? 7.524 11.397 50.351 1.00 14.31 246 CYS A N 1
ATOM 1886 C CA . CYS A 1 247 ? 7.095 11.992 51.600 1.00 15.23 246 CYS A CA 1
ATOM 1887 C C . CYS A 1 247 ? 6.900 13.491 51.434 1.00 14.98 246 CYS A C 1
ATOM 1888 O O . CYS A 1 247 ? 7.425 14.112 50.516 1.00 14.68 246 CYS A O 1
ATOM 1891 N N . LEU A 1 248 ? 6.135 14.084 52.346 1.00 16.47 247 LEU A N 1
ATOM 1892 C CA . LEU A 1 248 ? 5.577 15.409 52.136 1.00 16.14 247 LEU A CA 1
ATOM 1893 C C . LEU A 1 248 ? 6.668 16.469 52.118 1.00 17.48 247 LEU A C 1
ATOM 1894 O O . LEU A 1 248 ? 6.719 17.290 51.192 1.00 15.99 247 LEU A O 1
ATOM 1899 N N . ALA A 1 249 ? 7.536 16.429 53.137 1.00 18.51 248 ALA A N 1
ATOM 1900 C CA . ALA A 1 249 ? 8.711 17.346 53.260 1.00 19.26 248 ALA A CA 1
ATOM 1901 C C . ALA A 1 249 ? 9.589 17.376 52.004 1.00 17.88 248 ALA A C 1
ATOM 1902 O O . ALA A 1 249 ? 9.834 18.426 51.449 1.00 19.95 248 ALA A O 1
ATOM 1904 N N . SER A 1 250 ? 10.084 16.220 51.584 1.00 18.18 249 SER A N 1
ATOM 1905 C CA . SER A 1 250 ? 10.927 16.080 50.374 1.00 16.58 249 SER A CA 1
ATOM 1906 C C . SER A 1 250 ? 10.232 16.658 49.146 1.00 16.15 249 SER A C 1
ATOM 1907 O O . SER A 1 250 ? 10.819 17.442 48.425 1.00 15.63 249 SER A O 1
ATOM 1910 N N . PHE A 1 251 ? 8.964 16.309 48.950 1.00 15.06 250 PHE A N 1
ATOM 1911 C CA . PHE A 1 251 ? 8.260 16.703 47.741 1.00 15.08 250 PHE A CA 1
ATOM 1912 C C . PHE A 1 251 ? 7.979 18.182 47.749 1.00 14.63 250 PHE A C 1
ATOM 1913 O O . PHE A 1 251 ? 7.993 18.789 46.722 1.00 15.32 250 PHE A O 1
ATOM 1921 N N . THR A 1 252 ? 7.780 18.771 48.907 1.00 15.55 251 THR A N 1
ATOM 1922 C CA . THR A 1 252 ? 7.599 20.190 49.006 1.00 15.64 251 THR A CA 1
ATOM 1923 C C . THR A 1 252 ? 8.911 20.814 48.540 1.00 16.50 251 THR A C 1
ATOM 1924 O O . THR A 1 252 ? 8.919 21.802 47.805 1.00 15.67 251 THR A O 1
ATOM 1928 N N . GLU A 1 253 ? 10.037 20.207 48.920 1.00 17.03 252 GLU A N 1
ATOM 1929 C CA . GLU A 1 253 ? 11.306 20.758 48.478 1.00 17.74 252 GLU A CA 1
ATOM 1930 C C . GLU A 1 253 ? 11.418 20.602 46.969 1.00 16.32 252 GLU A C 1
ATOM 1931 O O . GLU A 1 253 ? 11.654 21.550 46.296 1.00 16.75 252 GLU A O 1
ATOM 1937 N N . LEU A 1 254 ? 11.240 19.393 46.455 1.00 15.64 253 LEU A N 1
ATOM 1938 C CA . LEU A 1 254 ? 11.478 19.120 45.048 1.00 14.88 253 LEU A CA 1
ATOM 1939 C C . LEU A 1 254 ? 10.623 20.019 44.104 1.00 15.47 253 LEU A C 1
ATOM 1940 O O . LEU A 1 254 ? 11.113 20.556 43.076 1.00 13.90 253 LEU A O 1
ATOM 1945 N N . VAL A 1 255 ? 9.359 20.229 44.476 1.00 15.78 254 VAL A N 1
ATOM 1946 C CA . VAL A 1 255 ? 8.413 20.872 43.566 1.00 16.36 254 VAL A CA 1
ATOM 1947 C C . VAL A 1 255 ? 8.718 22.346 43.482 1.00 17.06 254 VAL A C 1
ATOM 1948 O O . VAL A 1 255 ? 8.673 22.912 42.394 1.00 18.55 254 VAL A O 1
ATOM 1952 N N . GLN A 1 256 ? 9.074 22.977 44.593 1.00 17.87 255 GLN A N 1
ATOM 1953 C CA . GLN A 1 256 ? 9.539 24.361 44.548 1.00 18.10 255 GLN A CA 1
ATOM 1954 C C . GLN A 1 256 ? 10.885 24.520 43.795 1.00 18.34 255 GLN A C 1
ATOM 1955 O O . GLN A 1 256 ? 11.009 25.397 42.939 1.00 17.56 255 GLN A O 1
ATOM 1961 N N . GLU A 1 257 ? 11.865 23.669 44.100 1.00 17.71 256 GLU A N 1
ATOM 1962 C CA . GLU A 1 257 ? 13.135 23.629 43.376 1.00 18.14 256 GLU A CA 1
ATOM 1963 C C . GLU A 1 257 ? 12.966 23.643 41.835 1.00 17.83 256 GLU A C 1
ATOM 1964 O O . GLU A 1 257 ? 13.695 24.372 41.123 1.00 17.80 256 GLU A O 1
ATOM 1970 N N . ALA A 1 258 ? 11.987 22.880 41.334 1.00 16.36 257 ALA A N 1
ATOM 1971 C CA . ALA A 1 258 ? 11.647 22.862 39.908 1.00 15.88 257 ALA A CA 1
ATOM 1972 C C . ALA A 1 258 ? 11.321 24.231 39.310 1.00 15.32 257 ALA A C 1
ATOM 1973 O O . ALA A 1 258 ? 11.468 24.412 38.140 1.00 15.27 257 ALA A O 1
ATOM 1975 N N . PHE A 1 259 ? 10.833 25.172 40.106 1.00 14.31 258 PHE A N 1
ATOM 1976 C CA . PHE A 1 259 ? 10.639 26.564 39.676 1.00 14.69 258 PHE A CA 1
ATOM 1977 C C . PHE A 1 259 ? 11.802 27.494 40.060 1.00 15.68 258 PHE A C 1
ATOM 1978 O O . PHE A 1 259 ? 11.698 28.722 39.930 1.00 14.16 258 PHE A O 1
ATOM 1986 N N . GLY A 1 260 ? 12.898 26.920 40.574 1.00 17.15 259 GLY A N 1
ATOM 1987 C CA . GLY A 1 260 ? 13.995 27.710 41.147 1.00 17.59 259 GLY A CA 1
ATOM 1988 C C . GLY A 1 260 ? 13.565 28.540 42.343 1.00 18.32 259 GLY A C 1
ATOM 1989 O O . GLY A 1 260 ? 14.163 29.562 42.622 1.00 18.32 259 GLY A O 1
ATOM 1990 N N . GLY A 1 261 ? 12.523 28.107 43.053 1.00 19.48 260 GLY A N 1
ATOM 1991 C CA . GLY A 1 261 ? 11.984 28.839 44.201 1.00 19.97 260 GLY A CA 1
ATOM 1992 C C . GLY A 1 261 ? 11.132 30.053 43.858 1.00 21.33 260 GLY A C 1
ATOM 1993 O O . GLY A 1 261 ? 10.679 30.778 44.767 1.00 20.41 260 GLY A O 1
ATOM 1994 N N . ARG A 1 262 ? 10.892 30.272 42.562 1.00 22.02 261 ARG A N 1
ATOM 1995 C CA . ARG A 1 262 ? 10.121 31.437 42.098 1.00 22.99 261 ARG A CA 1
ATOM 1996 C C . ARG A 1 262 ? 8.650 31.088 41.892 1.00 22.17 261 ARG A C 1
ATOM 1997 O O . ARG A 1 262 ? 8.132 31.047 40.768 1.00 21.75 261 ARG A O 1
ATOM 2005 N N . CYS A 1 263 ? 7.998 30.853 43.029 1.00 21.85 262 CYS A N 1
ATOM 2006 C CA . CYS A 1 263 ? 6.627 30.361 43.091 1.00 21.47 262 CYS A CA 1
ATOM 2007 C C . CYS A 1 263 ? 6.000 30.625 44.480 1.00 20.80 262 CYS A C 1
ATOM 2008 O O . CYS A 1 263 ? 6.722 30.763 45.457 1.00 20.16 262 CYS A O 1
ATOM 2011 N N . GLN A 1 264 ? 4.667 30.755 44.515 1.00 20.33 263 GLN A N 1
ATOM 2012 C CA . GLN A 1 264 ? 3.852 30.570 45.722 1.00 20.74 263 GLN A CA 1
ATOM 2013 C C . GLN A 1 264 ? 3.411 29.108 45.745 1.00 20.76 263 GLN A C 1
ATOM 2014 O O . GLN A 1 264 ? 2.960 28.596 44.711 1.00 21.30 263 GLN A O 1
ATOM 2020 N N . HIS A 1 265 ? 3.567 28.460 46.907 1.00 18.96 264 HIS A N 1
ATOM 2021 C CA . HIS A 1 265 ? 3.240 27.036 47.111 1.00 18.09 264 HIS A CA 1
ATOM 2022 C C . HIS A 1 265 ? 2.333 26.830 48.328 1.00 17.21 264 HIS A C 1
ATOM 2023 O O . HIS A 1 265 ? 2.627 27.347 49.369 1.00 16.08 264 HIS A O 1
ATOM 2030 N N . SER A 1 266 ? 1.233 26.097 48.160 1.00 16.95 265 SER A N 1
ATOM 2031 C CA . SER A 1 266 ? 0.430 25.616 49.261 1.00 16.31 265 SER A CA 1
ATOM 2032 C C . SER A 1 266 ? 0.175 24.109 49.125 1.00 15.60 265 SER A C 1
ATOM 2033 O O . SER A 1 266 ? 0.289 23.560 48.036 1.00 16.17 265 SER A O 1
ATOM 2036 N N . VAL A 1 267 ? -0.095 23.442 50.238 1.00 14.58 266 VAL A N 1
ATOM 2037 C CA . VAL A 1 267 ? -0.450 22.044 50.241 1.00 14.33 266 VAL A CA 1
ATOM 2038 C C . VAL A 1 267 ? -1.820 21.930 50.748 1.00 13.20 266 VAL A C 1
ATOM 2039 O O . VAL A 1 267 ? -2.158 22.554 51.751 1.00 11.83 266 VAL A O 1
ATOM 2043 N N . LEU A 1 268 ? -2.578 21.073 50.088 1.00 13.11 267 LEU A N 1
ATOM 2044 C CA . LEU A 1 268 ? -3.919 20.698 50.464 1.00 13.63 267 LEU A CA 1
ATOM 2045 C C . LEU A 1 268 ? -3.919 19.232 50.912 1.00 14.82 267 LEU A C 1
ATOM 2046 O O . LEU A 1 268 ? -3.171 18.416 50.367 1.00 14.74 267 LEU A O 1
ATOM 2051 N N . GLY A 1 269 ? -4.786 18.855 51.853 1.00 15.17 268 GLY A N 1
ATOM 2052 C CA . GLY A 1 269 ? -4.931 17.424 52.135 1.00 14.58 268 GLY A CA 1
ATOM 2053 C C . GLY A 1 269 ? -6.345 17.028 51.795 1.00 14.03 268 GLY A C 1
ATOM 2054 O O . GLY A 1 269 ? -7.274 17.510 52.432 1.00 16.11 268 GLY A O 1
ATOM 2055 N N . ASP A 1 270 ? -6.521 16.168 50.804 1.00 12.91 269 ASP A N 1
ATOM 2056 C CA . ASP A 1 270 ? -7.833 15.778 50.308 1.00 13.73 269 ASP A CA 1
ATOM 2057 C C . ASP A 1 270 ? -8.748 16.979 50.047 1.00 14.08 269 ASP A C 1
ATOM 2058 O O . ASP A 1 270 ? -9.877 17.031 50.529 1.00 15.49 269 ASP A O 1
ATOM 2063 N N . PHE A 1 271 ? -8.218 17.951 49.309 1.00 14.45 270 PHE A N 1
ATOM 2064 C CA . PHE A 1 271 ? -8.951 19.162 48.853 1.00 13.72 270 PHE A CA 1
ATOM 2065 C C . PHE A 1 271 ? -9.138 20.237 49.883 1.00 14.87 270 PHE A C 1
ATOM 2066 O O . PHE A 1 271 ? -9.577 21.300 49.516 1.00 15.09 270 PHE A O 1
ATOM 2074 N N . LYS A 1 272 ? -8.794 20.001 51.141 1.00 15.27 271 LYS A N 1
ATOM 2075 C CA . LYS A 1 272 ? -8.898 21.046 52.146 1.00 16.55 271 LYS A CA 1
ATOM 2076 C C . LYS A 1 272 ? -7.477 21.467 52.540 1.00 16.58 271 LYS A C 1
ATOM 2077 O O . LYS A 1 272 ? -6.563 20.712 52.434 1.00 16.51 271 LYS A O 1
ATOM 2083 N N . PRO A 1 273 ? -7.307 22.704 53.000 1.00 18.02 272 PRO A N 1
ATOM 2084 C CA . PRO A 1 273 ? -6.037 23.188 53.541 1.00 18.04 272 PRO A CA 1
ATOM 2085 C C . PRO A 1 273 ? -5.380 22.214 54.514 1.00 18.23 272 PRO A C 1
ATOM 2086 O O . PRO A 1 273 ? -6.023 21.616 55.363 1.00 15.60 272 PRO A O 1
ATOM 2090 N N . TYR A 1 274 ? -4.094 21.987 54.314 1.00 19.17 273 TYR A N 1
ATOM 2091 C CA . TYR A 1 274 ? -3.336 21.211 55.266 1.00 19.52 273 TYR A CA 1
ATOM 2092 C C . TYR A 1 274 ? -2.559 22.111 56.181 1.00 20.61 273 TYR A C 1
ATOM 2093 O O . TYR A 1 274 ? -1.831 22.997 55.729 1.00 20.04 273 TYR A O 1
ATOM 2102 N N . ARG A 1 275 ? -2.703 21.838 57.465 1.00 23.04 274 ARG A N 1
ATOM 2103 C CA . ARG A 1 275 ? -1.954 22.500 58.524 1.00 25.49 274 ARG A CA 1
ATOM 2104 C C . ARG A 1 275 ? -1.088 21.455 59.155 1.00 26.25 274 ARG A C 1
ATOM 2105 O O . ARG A 1 275 ? -1.584 20.400 59.552 1.00 26.66 274 ARG A O 1
ATOM 2113 N N . PRO A 1 276 ? 0.205 21.739 59.281 1.00 27.66 275 PRO A N 1
ATOM 2114 C CA . PRO A 1 276 ? 1.054 20.717 59.895 1.00 28.08 275 PRO A CA 1
ATOM 2115 C C . PRO A 1 276 ? 0.738 20.619 61.410 1.00 28.53 275 PRO A C 1
ATOM 2116 O O . PRO A 1 276 ? 0.599 21.647 62.095 1.00 28.31 275 PRO A O 1
ATOM 2120 N N . GLY A 1 277 ? 0.612 19.378 61.884 1.00 28.70 276 GLY A N 1
ATOM 2121 C CA . GLY A 1 277 ? 0.155 19.077 63.230 1.00 27.90 276 GLY A CA 1
ATOM 2122 C C . GLY A 1 277 ? -1.359 18.981 63.352 1.00 27.87 276 GLY A C 1
ATOM 2123 O O . GLY A 1 277 ? -1.866 18.627 64.436 1.00 27.61 276 GLY A O 1
ATOM 2124 N N . GLN A 1 278 ? -2.107 19.319 62.290 1.00 26.24 277 GLN A N 1
ATOM 2125 C CA . GLN A 1 278 ? -3.571 19.114 62.325 1.00 25.02 277 GLN A CA 1
ATOM 2126 C C . GLN A 1 278 ? -3.829 17.636 62.633 1.00 24.32 277 GLN A C 1
ATOM 2127 O O . GLN A 1 278 ? -2.957 16.799 62.350 1.00 23.51 277 GLN A O 1
ATOM 2133 N N . ALA A 1 279 ? -5.000 17.315 63.187 1.00 23.24 278 ALA A N 1
ATOM 2134 C CA . ALA A 1 279 ? -5.329 15.936 63.583 1.00 22.80 278 ALA A CA 1
ATOM 2135 C C . ALA A 1 279 ? -5.709 15.070 62.397 1.00 22.43 278 ALA A C 1
ATOM 2136 O O . ALA A 1 279 ? -5.393 13.876 62.368 1.00 22.84 278 ALA A O 1
ATOM 2138 N N . TYR A 1 280 ? -6.391 15.649 61.414 1.00 21.91 279 TYR A N 1
ATOM 2139 C CA . TYR A 1 280 ? -6.871 14.874 60.238 1.00 21.20 279 TYR A CA 1
ATOM 2140 C C . TYR A 1 280 ? -5.735 14.441 59.321 1.00 19.90 279 TYR A C 1
ATOM 2141 O O . TYR A 1 280 ? -5.008 15.280 58.816 1.00 19.45 279 TYR A O 1
ATOM 2150 N N . VAL A 1 281 ? -5.612 13.138 59.097 1.00 19.03 280 VAL A N 1
ATOM 2151 C CA . VAL A 1 281 ? -4.536 12.542 58.301 1.00 18.11 280 VAL A CA 1
ATOM 2152 C C . VAL A 1 281 ? -5.027 12.275 56.873 1.00 17.23 280 VAL A C 1
ATOM 2153 O O . VAL A 1 281 ? -5.794 11.343 56.650 1.00 16.83 280 VAL A O 1
ATOM 2157 N N . PRO A 1 282 ? -4.603 13.108 55.903 1.00 16.43 281 PRO A N 1
ATOM 2158 C CA . PRO A 1 282 ? -5.081 12.968 54.513 1.00 16.32 281 PRO A CA 1
ATOM 2159 C C . PRO A 1 282 ? -4.612 11.725 53.787 1.00 16.48 281 PRO A C 1
ATOM 2160 O O . PRO A 1 282 ? -3.516 11.211 54.035 1.00 15.98 281 PRO A O 1
ATOM 2164 N N . CYS A 1 283 ? -5.448 11.278 52.863 1.00 16.43 282 CYS A N 1
ATOM 2165 C CA . CYS A 1 283 ? -5.108 10.223 51.930 1.00 15.16 282 CYS A CA 1
ATOM 2166 C C . CYS A 1 283 ? -4.155 10.696 50.834 1.00 14.28 282 CYS A C 1
ATOM 2167 O O . CYS A 1 283 ? -3.252 9.963 50.444 1.00 12.36 282 CYS A O 1
ATOM 2170 N N . TYR A 1 284 ? -4.353 11.928 50.370 1.00 13.24 283 TYR A N 1
ATOM 2171 C CA . TYR A 1 284 ? -3.531 12.532 49.302 1.00 13.05 283 TYR A CA 1
ATOM 2172 C C . TYR A 1 284 ? -3.112 13.940 49.671 1.00 13.37 283 TYR A C 1
ATOM 2173 O O . TYR A 1 284 ? -3.902 14.681 50.343 1.00 12.92 283 TYR A O 1
ATOM 2182 N N . PHE A 1 285 ? -1.918 14.325 49.211 1.00 11.03 284 PHE A N 1
ATOM 2183 C CA . PHE A 1 285 ? -1.447 15.683 49.331 1.00 12.07 284 PHE A CA 1
ATOM 2184 C C . PHE A 1 285 ? -1.440 16.285 47.942 1.00 11.98 284 PHE A C 1
ATOM 2185 O O . PHE A 1 285 ? -0.894 15.698 47.033 1.00 15.21 284 PHE A O 1
ATOM 2193 N N . ILE A 1 286 ? -2.075 17.422 47.758 1.00 12.78 285 ILE A N 1
ATOM 2194 C CA . ILE A 1 286 ? -2.085 18.122 46.479 1.00 11.91 285 ILE A CA 1
ATOM 2195 C C . ILE A 1 286 ? -1.330 19.427 46.651 1.00 12.37 285 ILE A C 1
ATOM 2196 O O . ILE A 1 286 ? -1.735 20.298 47.446 1.00 11.49 285 ILE A O 1
ATOM 2201 N N . HIS A 1 287 ? -0.272 19.594 45.884 1.00 11.58 286 HIS A N 1
ATOM 2202 C CA . HIS A 1 287 ? 0.493 20.815 45.908 1.00 11.96 286 HIS A CA 1
ATOM 2203 C C . HIS A 1 287 ? -0.016 21.725 44.847 1.00 11.66 286 HIS A C 1
ATOM 2204 O O . HIS A 1 287 ? -0.100 21.325 43.689 1.00 12.47 286 HIS A O 1
ATOM 2211 N N . VAL A 1 288 ? -0.448 22.925 45.246 1.00 11.93 287 VAL A N 1
ATOM 2212 C CA . VAL A 1 288 ? -0.870 23.952 44.311 1.00 11.68 287 VAL A CA 1
ATOM 2213 C C . VAL A 1 288 ? 0.226 25.053 44.230 1.00 12.29 287 VAL A C 1
ATOM 2214 O O . VAL A 1 288 ? 0.555 25.674 45.218 1.00 12.74 287 VAL A O 1
ATOM 2218 N N . LEU A 1 289 ? 0.796 25.277 43.044 1.00 13.04 288 LEU A N 1
ATOM 2219 C CA . LEU A 1 289 ? 1.901 26.213 42.870 1.00 13.94 288 LEU A CA 1
ATOM 2220 C C . LEU A 1 289 ? 1.572 27.208 41.796 1.00 14.19 288 LEU A C 1
ATOM 2221 O O . LEU A 1 289 ? 1.006 26.847 40.766 1.00 13.70 288 LEU A O 1
ATOM 2226 N N . LYS A 1 290 ? 1.906 28.466 42.047 1.00 14.70 289 LYS A N 1
ATOM 2227 C CA . LYS A 1 290 ? 1.631 29.506 41.108 1.00 15.89 289 LYS A CA 1
ATOM 2228 C C . LYS A 1 290 ? 2.949 30.136 40.810 1.00 16.51 289 LYS A C 1
ATOM 2229 O O . LYS A 1 290 ? 3.638 30.619 41.708 1.00 15.07 289 LYS A O 1
ATOM 2235 N N . LYS A 1 291 ? 3.286 30.112 39.529 1.00 17.51 290 LYS A N 1
ATOM 2236 C CA . LYS A 1 291 ? 4.546 30.597 39.053 1.00 19.54 290 LYS A CA 1
ATOM 2237 C C . LYS A 1 291 ? 4.597 32.134 39.098 1.00 20.44 290 LYS A C 1
ATOM 2238 O O . LYS A 1 291 ? 3.837 32.792 38.426 1.00 19.20 290 LYS A O 1
ATOM 2244 N N . THR A 1 292 ? 5.474 32.686 39.926 1.00 23.13 291 THR A N 1
ATOM 2245 C CA . THR A 1 292 ? 5.704 34.142 39.968 1.00 26.01 291 THR A CA 1
ATOM 2246 C C . THR A 1 292 ? 7.147 34.270 39.567 1.00 27.72 291 THR A C 1
ATOM 2247 O O . THR A 1 292 ? 8.068 34.295 40.392 1.00 28.92 291 THR A O 1
ATOM 2251 N N . GLY A 1 293 ? 7.306 34.329 38.259 1.00 29.80 292 GLY A N 1
ATOM 2252 C CA . GLY A 1 293 ? 8.490 33.792 37.571 1.00 31.33 292 GLY A CA 1
ATOM 2253 C C . GLY A 1 293 ? 8.014 33.534 36.140 1.00 32.54 292 GLY A C 1
ATOM 2254 O O . GLY A 1 293 ? 8.696 33.028 35.223 1.00 32.66 292 GLY A O 1
ATOM 2259 N N . VAL B 1 2 ? 13.980 -19.560 46.899 1.00 19.21 1 VAL B N 1
ATOM 2260 C CA . VAL B 1 2 ? 15.435 -19.226 46.783 1.00 17.57 1 VAL B CA 1
ATOM 2261 C C . VAL B 1 2 ? 15.829 -18.801 45.348 1.00 18.36 1 VAL B C 1
ATOM 2262 O O . VAL B 1 2 ? 16.848 -18.169 45.172 1.00 21.49 1 VAL B O 1
ATOM 2266 N N . ASP B 1 3 ? 15.090 -19.173 44.330 1.00 17.48 2 ASP B N 1
ATOM 2267 C CA . ASP B 1 3 ? 15.485 -18.820 42.967 1.00 17.93 2 ASP B CA 1
ATOM 2268 C C . ASP B 1 3 ? 14.481 -17.793 42.385 1.00 18.45 2 ASP B C 1
ATOM 2269 O O . ASP B 1 3 ? 14.540 -17.487 41.199 1.00 17.43 2 ASP B O 1
ATOM 2274 N N . SER B 1 4 ? 13.573 -17.253 43.216 1.00 18.05 3 SER B N 1
ATOM 2275 C CA . SER B 1 4 ? 12.512 -16.358 42.724 1.00 19.06 3 SER B CA 1
ATOM 2276 C C . SER B 1 4 ? 12.993 -15.001 42.254 1.00 19.65 3 SER B C 1
ATOM 2277 O O . SER B 1 4 ? 14.029 -14.512 42.727 1.00 18.46 3 SER B O 1
ATOM 2280 N N . VAL B 1 5 ? 12.192 -14.387 41.368 1.00 20.80 4 VAL B N 1
ATOM 2281 C CA . VAL B 1 5 ? 12.341 -12.991 40.998 1.00 21.61 4 VAL B CA 1
ATOM 2282 C C . VAL B 1 5 ? 11.145 -12.105 41.409 1.00 23.13 4 VAL B C 1
ATOM 2283 O O . VAL B 1 5 ? 10.050 -12.562 41.777 1.00 25.06 4 VAL B O 1
ATOM 2287 N N . TYR B 1 6 ? 11.395 -10.815 41.391 1.00 21.84 5 TYR B N 1
ATOM 2288 C CA . TYR B 1 6 ? 10.461 -9.852 41.891 1.00 22.18 5 TYR B CA 1
ATOM 2289 C C . TYR B 1 6 ? 10.374 -8.867 40.715 1.00 20.73 5 TYR B C 1
ATOM 2290 O O . TYR B 1 6 ? 11.391 -8.306 40.310 1.00 18.66 5 TYR B O 1
ATOM 2299 N N . ARG B 1 7 ? 9.199 -8.774 40.099 1.00 19.94 6 ARG B N 1
ATOM 2300 C CA . ARG B 1 7 ? 8.931 -7.777 39.060 1.00 19.00 6 ARG B CA 1
ATOM 2301 C C . ARG B 1 7 ? 8.573 -6.463 39.723 1.00 15.97 6 ARG B C 1
ATOM 2302 O O . ARG B 1 7 ? 8.047 -6.449 40.806 1.00 13.77 6 ARG B O 1
ATOM 2310 N N . THR B 1 8 ? 8.795 -5.360 39.024 1.00 14.10 7 THR B N 1
ATOM 2311 C CA . THR B 1 8 ? 8.311 -4.065 39.444 1.00 12.79 7 THR B CA 1
ATOM 2312 C C . THR B 1 8 ? 6.814 -3.964 39.116 1.00 12.62 7 THR B C 1
ATOM 2313 O O . THR B 1 8 ? 6.036 -3.355 39.849 1.00 11.85 7 THR B O 1
ATOM 2317 N N . ARG B 1 9 ? 6.421 -4.586 38.015 1.00 11.35 8 ARG B N 1
ATOM 2318 C CA . ARG B 1 9 ? 5.026 -4.513 37.567 1.00 12.20 8 ARG B CA 1
ATOM 2319 C C . ARG B 1 9 ? 4.708 -5.757 36.763 1.00 13.15 8 ARG B C 1
ATOM 2320 O O . ARG B 1 9 ? 5.594 -6.372 36.183 1.00 13.32 8 ARG B O 1
ATOM 2328 N N . SER B 1 10 ? 3.444 -6.159 36.780 1.00 14.46 9 SER B N 1
ATOM 2329 C CA . SER B 1 10 ? 3.029 -7.354 36.069 1.00 14.44 9 SER B CA 1
ATOM 2330 C C . SER B 1 10 ? 3.398 -7.200 34.584 1.00 14.97 9 SER B C 1
ATOM 2331 O O . SER B 1 10 ? 3.535 -6.081 34.074 1.00 13.97 9 SER B O 1
ATOM 2334 N N . LEU B 1 11 ? 3.589 -8.330 33.899 1.00 15.02 10 LEU B N 1
ATOM 2335 C CA . LEU B 1 11 ? 3.603 -8.376 32.439 1.00 15.40 10 LEU B CA 1
ATOM 2336 C C . LEU B 1 11 ? 2.310 -7.760 31.898 1.00 14.51 10 LEU B C 1
ATOM 2337 O O . LEU B 1 11 ? 1.183 -8.077 32.353 1.00 15.73 10 LEU B O 1
ATOM 2342 N N . GLY B 1 12 ? 2.481 -6.861 30.938 1.00 15.24 11 GLY B N 1
ATOM 2343 C CA . GLY B 1 12 ? 1.391 -6.331 30.114 1.00 15.28 11 GLY B CA 1
ATOM 2344 C C . GLY B 1 12 ? 0.725 -5.066 30.643 1.00 15.25 11 GLY B C 1
ATOM 2345 O O . GLY B 1 12 ? -0.021 -4.410 29.969 1.00 14.73 11 GLY B O 1
ATOM 2346 N N . VAL B 1 13 ? 1.060 -4.697 31.854 1.00 14.46 12 VAL B N 1
ATOM 2347 C CA . VAL B 1 13 ? 0.422 -3.612 32.540 1.00 13.38 12 VAL B CA 1
ATOM 2348 C C . VAL B 1 13 ? 1.124 -2.249 32.275 1.00 12.54 12 VAL B C 1
ATOM 2349 O O . VAL B 1 13 ? 2.308 -2.205 32.025 1.00 10.29 12 VAL B O 1
ATOM 2353 N N . ALA B 1 14 ? 0.391 -1.117 32.354 1.00 12.13 13 ALA B N 1
ATOM 2354 C CA . ALA B 1 14 ? 1.012 0.223 32.150 1.00 10.90 13 ALA B CA 1
ATOM 2355 C C . ALA B 1 14 ? 0.709 1.157 33.306 1.00 11.11 13 ALA B C 1
ATOM 2356 O O . ALA B 1 14 ? -0.012 0.847 34.260 1.00 9.02 13 ALA B O 1
ATOM 2358 N N . ALA B 1 15 ? 1.245 2.352 33.223 1.00 10.75 14 ALA B N 1
ATOM 2359 C CA . ALA B 1 15 ? 0.975 3.297 34.277 1.00 9.47 14 ALA B CA 1
ATOM 2360 C C . ALA B 1 15 ? 1.215 4.706 33.703 1.00 9.94 14 ALA B C 1
ATOM 2361 O O . ALA B 1 15 ? 2.084 4.888 32.823 1.00 9.46 14 ALA B O 1
ATOM 2363 N N . GLU B 1 16 ? 0.450 5.665 34.189 1.00 9.16 15 GLU B N 1
ATOM 2364 C CA . GLU B 1 16 ? 0.512 7.017 33.647 1.00 9.38 15 GLU B CA 1
ATOM 2365 C C . GLU B 1 16 ? 1.907 7.525 33.869 1.00 9.16 15 GLU B C 1
ATOM 2366 O O . GLU B 1 16 ? 2.502 7.326 34.944 1.00 8.70 15 GLU B O 1
ATOM 2372 N N . GLY B 1 17 ? 2.423 8.183 32.844 1.00 8.48 16 GLY B N 1
ATOM 2373 C CA . GLY B 1 17 ? 3.649 8.934 32.971 1.00 8.67 16 GLY B CA 1
ATOM 2374 C C . GLY B 1 17 ? 4.904 8.121 32.772 1.00 8.07 16 GLY B C 1
ATOM 2375 O O . GLY B 1 17 ? 5.982 8.654 32.795 1.00 9.52 16 GLY B O 1
ATOM 2376 N N . ILE B 1 18 ? 4.779 6.831 32.532 1.00 8.54 17 ILE B N 1
ATOM 2377 C CA . ILE B 1 18 ? 5.971 6.041 32.194 1.00 8.25 17 ILE B CA 1
ATOM 2378 C C . ILE B 1 18 ? 5.794 5.272 30.864 1.00 8.50 17 ILE B C 1
ATOM 2379 O O . ILE B 1 18 ? 4.693 4.850 30.463 1.00 6.35 17 ILE B O 1
ATOM 2384 N N . PRO B 1 19 ? 6.910 5.016 30.189 1.00 9.92 18 PRO B N 1
ATOM 2385 C CA . PRO B 1 19 ? 6.672 4.347 28.912 1.00 9.45 18 PRO B CA 1
ATOM 2386 C C . PRO B 1 19 ? 6.244 2.921 29.136 1.00 9.66 18 PRO B C 1
ATOM 2387 O O . PRO B 1 19 ? 6.598 2.343 30.155 1.00 9.90 18 PRO B O 1
ATOM 2391 N N . ASP B 1 20 ? 5.441 2.384 28.229 1.00 9.39 19 ASP B N 1
ATOM 2392 C CA . ASP B 1 20 ? 5.043 0.973 28.275 1.00 8.75 19 ASP B CA 1
ATOM 2393 C C . ASP B 1 20 ? 6.217 0.032 28.140 1.00 8.89 19 ASP B C 1
ATOM 2394 O O . ASP B 1 20 ? 7.275 0.405 27.674 1.00 7.90 19 ASP B O 1
ATOM 2399 N N . GLN B 1 21 ? 6.018 -1.217 28.519 1.00 9.87 20 GLN B N 1
ATOM 2400 C CA . GLN B 1 21 ? 7.192 -2.143 28.636 1.00 10.27 20 GLN B CA 1
ATOM 2401 C C . GLN B 1 21 ? 7.972 -2.346 27.351 1.00 11.31 20 GLN B C 1
ATOM 2402 O O . GLN B 1 21 ? 7.408 -2.696 26.325 1.00 11.50 20 GLN B O 1
ATOM 2408 N N . TYR B 1 22 ? 9.255 -2.036 27.412 1.00 11.90 21 TYR B N 1
ATOM 2409 C CA . TYR B 1 22 ? 10.148 -2.116 26.276 1.00 14.00 21 TYR B CA 1
ATOM 2410 C C . TYR B 1 22 ? 9.732 -1.195 25.122 1.00 14.73 21 TYR B C 1
ATOM 2411 O O . TYR B 1 22 ? 10.348 -1.194 24.092 1.00 14.44 21 TYR B O 1
ATOM 2420 N N . ALA B 1 23 ? 8.754 -0.303 25.307 1.00 15.09 22 ALA B N 1
ATOM 2421 C CA . ALA B 1 23 ? 8.335 0.534 24.165 1.00 15.27 22 ALA B CA 1
ATOM 2422 C C . ALA B 1 23 ? 9.487 1.388 23.546 1.00 15.64 22 ALA B C 1
ATOM 2423 O O . ALA B 1 23 ? 9.413 1.706 22.357 1.00 14.61 22 ALA B O 1
ATOM 2425 N N . ASP B 1 24 ? 10.533 1.717 24.340 1.00 15.76 23 ASP B N 1
ATOM 2426 C CA . ASP B 1 24 ? 11.610 2.641 23.920 1.00 15.69 23 ASP B CA 1
ATOM 2427 C C . ASP B 1 24 ? 12.972 1.938 23.693 1.00 15.00 23 ASP B C 1
ATOM 2428 O O . ASP B 1 24 ? 13.990 2.586 23.606 1.00 13.42 23 ASP B O 1
ATOM 2433 N N . GLY B 1 25 ? 12.983 0.611 23.631 1.00 14.38 24 GLY B N 1
ATOM 2434 C CA . GLY B 1 25 ? 14.157 -0.122 23.352 1.00 13.91 24 GLY B CA 1
ATOM 2435 C C . GLY B 1 25 ? 14.626 0.021 21.930 1.00 13.86 24 GLY B C 1
ATOM 2436 O O . GLY B 1 25 ? 13.877 0.332 21.051 1.00 13.62 24 GLY B O 1
ATOM 2437 N N . GLU B 1 26 ? 15.881 -0.319 21.707 1.00 15.48 25 GLU B N 1
ATOM 2438 C CA . GLU B 1 26 ? 16.508 -0.145 20.415 1.00 15.16 25 GLU B CA 1
ATOM 2439 C C . GLU B 1 26 ? 15.873 -1.055 19.337 1.00 15.08 25 GLU B C 1
ATOM 2440 O O . GLU B 1 26 ? 15.570 -0.598 18.222 1.00 12.82 25 GLU B O 1
ATOM 2446 N N . ALA B 1 27 ? 15.658 -2.328 19.670 1.00 15.07 26 ALA B N 1
ATOM 2447 C CA . ALA B 1 27 ? 15.012 -3.250 18.718 1.00 15.99 26 ALA B CA 1
ATOM 2448 C C . ALA B 1 27 ? 13.687 -2.669 18.242 1.00 15.56 26 ALA B C 1
ATOM 2449 O O . ALA B 1 27 ? 13.416 -2.607 17.040 1.00 15.37 26 ALA B O 1
ATOM 2451 N N . ALA B 1 28 ? 12.913 -2.200 19.202 1.00 15.16 27 ALA B N 1
ATOM 2452 C CA . ALA B 1 28 ? 11.633 -1.552 18.977 1.00 15.39 27 ALA B CA 1
ATOM 2453 C C . ALA B 1 28 ? 11.751 -0.244 18.146 1.00 15.60 27 ALA B C 1
ATOM 2454 O O . ALA B 1 28 ? 10.858 0.094 17.355 1.00 12.67 27 ALA B O 1
ATOM 2456 N N . ARG B 1 29 ? 12.868 0.475 18.295 1.00 15.60 28 ARG B N 1
ATOM 2457 C CA . ARG B 1 29 ? 13.053 1.681 17.513 1.00 16.36 28 ARG B CA 1
ATOM 2458 C C . ARG B 1 29 ? 13.256 1.337 16.030 1.00 15.84 28 ARG B C 1
ATOM 2459 O O . ARG B 1 29 ? 12.602 1.920 15.161 1.00 15.30 28 ARG B O 1
ATOM 2467 N N . VAL B 1 30 ? 14.195 0.430 15.742 1.00 15.17 29 VAL B N 1
ATOM 2468 C CA . VAL B 1 30 ? 14.422 0.001 14.358 1.00 15.39 29 VAL B CA 1
ATOM 2469 C C . VAL B 1 30 ? 13.142 -0.621 13.748 1.00 15.02 29 VAL B C 1
ATOM 2470 O O . VAL B 1 30 ? 12.868 -0.432 12.580 1.00 16.59 29 VAL B O 1
ATOM 2474 N N . TRP B 1 31 ? 12.381 -1.372 14.532 1.00 14.09 30 TRP B N 1
ATOM 2475 C CA . TRP B 1 31 ? 11.184 -2.024 14.057 1.00 13.54 30 TRP B CA 1
ATOM 2476 C C . TRP B 1 31 ? 10.129 -0.982 13.684 1.00 14.02 30 TRP B C 1
ATOM 2477 O O . TRP B 1 31 ? 9.311 -1.246 12.774 1.00 13.85 30 TRP B O 1
ATOM 2488 N N . GLN B 1 32 ? 10.117 0.176 14.379 1.00 13.06 31 GLN B N 1
ATOM 2489 C CA . GLN B 1 32 ? 9.174 1.239 13.998 1.00 14.99 31 GLN B CA 1
ATOM 2490 C C . GLN B 1 32 ? 9.529 1.780 12.631 1.00 14.26 31 GLN B C 1
ATOM 2491 O O . GLN B 1 32 ? 8.639 2.097 11.886 1.00 16.16 31 GLN B O 1
ATOM 2497 N N . LEU B 1 33 ? 10.804 1.886 12.304 1.00 15.10 32 LEU B N 1
ATOM 2498 C CA . LEU B 1 33 ? 11.172 2.344 10.974 1.00 15.28 32 LEU B CA 1
ATOM 2499 C C . LEU B 1 33 ? 10.657 1.332 9.923 1.00 15.56 32 LEU B C 1
ATOM 2500 O O . LEU B 1 33 ? 10.093 1.734 8.892 1.00 15.55 32 LEU B O 1
ATOM 2505 N N . TYR B 1 34 ? 10.820 0.032 10.217 1.00 14.72 33 TYR B N 1
ATOM 2506 C CA . TYR B 1 34 ? 10.310 -1.038 9.356 1.00 14.00 33 TYR B CA 1
ATOM 2507 C C . TYR B 1 34 ? 8.808 -0.952 9.069 1.00 13.79 33 TYR B C 1
ATOM 2508 O O . TYR B 1 34 ? 8.397 -0.954 7.874 1.00 12.90 33 TYR B O 1
ATOM 2517 N N . ILE B 1 35 ? 7.962 -0.880 10.099 1.00 13.56 34 ILE B N 1
ATOM 2518 C CA . ILE B 1 35 ? 6.516 -0.913 9.833 1.00 12.84 34 ILE B CA 1
ATOM 2519 C C . ILE B 1 35 ? 6.067 0.444 9.231 1.00 13.86 34 ILE B C 1
ATOM 2520 O O . ILE B 1 35 ? 4.925 0.581 8.717 1.00 11.22 34 ILE B O 1
ATOM 2525 N N . GLY B 1 36 ? 6.989 1.420 9.298 1.00 14.59 35 GLY B N 1
ATOM 2526 C CA . GLY B 1 36 ? 6.743 2.766 8.768 1.00 16.46 35 GLY B CA 1
ATOM 2527 C C . GLY B 1 36 ? 7.196 2.823 7.316 1.00 16.27 35 GLY B C 1
ATOM 2528 O O . GLY B 1 36 ? 6.943 3.780 6.633 1.00 15.67 35 GLY B O 1
ATOM 2529 N N . ASP B 1 37 ? 7.847 1.780 6.837 1.00 17.97 36 ASP B N 1
ATOM 2530 C CA . ASP B 1 37 ? 8.439 1.827 5.473 1.00 19.19 36 ASP B CA 1
ATOM 2531 C C . ASP B 1 37 ? 7.395 1.545 4.349 1.00 19.58 36 ASP B C 1
ATOM 2532 O O . ASP B 1 37 ? 7.513 0.609 3.561 1.00 19.94 36 ASP B O 1
ATOM 2537 N N . THR B 1 38 ? 6.346 2.351 4.334 1.00 20.31 37 THR B N 1
ATOM 2538 C CA . THR B 1 38 ? 5.189 2.123 3.465 1.00 21.43 37 THR B CA 1
ATOM 2539 C C . THR B 1 38 ? 4.739 3.400 2.789 1.00 22.24 37 THR B C 1
ATOM 2540 O O . THR B 1 38 ? 3.577 3.529 2.401 1.00 22.34 37 THR B O 1
ATOM 2544 N N . ARG B 1 39 ? 5.641 4.361 2.643 1.00 24.33 38 ARG B N 1
ATOM 2545 C CA . ARG B 1 39 ? 5.294 5.599 1.932 1.00 25.35 38 ARG B CA 1
ATOM 2546 C C . ARG B 1 39 ? 5.147 5.416 0.424 1.00 25.19 38 ARG B C 1
ATOM 2547 O O . ARG B 1 39 ? 4.759 6.347 -0.253 1.00 25.30 38 ARG B O 1
ATOM 2555 N N . SER B 1 40 ? 5.415 4.225 -0.106 1.00 24.50 39 SER B N 1
ATOM 2556 C CA . SER B 1 40 ? 5.614 4.090 -1.533 1.00 24.49 39 SER B CA 1
ATOM 2557 C C . SER B 1 40 ? 4.850 2.893 -2.102 1.00 23.58 39 SER B C 1
ATOM 2558 O O . SER B 1 40 ? 5.459 1.916 -2.555 1.00 24.24 39 SER B O 1
ATOM 2561 N N . ARG B 1 41 ? 3.523 2.961 -2.073 1.00 22.10 40 ARG B N 1
ATOM 2562 C CA . ARG B 1 41 ? 2.689 1.836 -2.495 1.00 22.20 40 ARG B CA 1
ATOM 2563 C C . ARG B 1 41 ? 3.072 1.598 -3.941 1.00 20.94 40 ARG B C 1
ATOM 2564 O O . ARG B 1 41 ? 3.065 2.551 -4.673 1.00 20.97 40 ARG B O 1
ATOM 2572 N N . THR B 1 42 ? 3.401 0.376 -4.375 1.00 19.00 41 THR B N 1
ATOM 2573 C CA . THR B 1 42 ? 3.671 0.155 -5.827 1.00 17.60 41 THR B CA 1
ATOM 2574 C C . THR B 1 42 ? 2.438 0.460 -6.683 1.00 16.27 41 THR B C 1
ATOM 2575 O O . THR B 1 42 ? 1.308 0.174 -6.310 1.00 15.88 41 THR B O 1
ATOM 2579 N N . ALA B 1 43 ? 2.655 1.087 -7.826 1.00 15.35 42 ALA B N 1
ATOM 2580 C CA . ALA B 1 43 ? 1.550 1.416 -8.736 1.00 15.00 42 ALA B CA 1
ATOM 2581 C C . ALA B 1 43 ? 0.830 0.133 -9.143 1.00 13.73 42 ALA B C 1
ATOM 2582 O O . ALA B 1 43 ? -0.376 0.105 -9.283 1.00 13.85 42 ALA B O 1
ATOM 2584 N N . GLU B 1 44 ? 1.567 -0.948 -9.273 1.00 14.58 43 GLU B N 1
ATOM 2585 C CA . GLU B 1 44 ? 0.999 -2.255 -9.693 1.00 15.24 43 GLU B CA 1
ATOM 2586 C C . GLU B 1 44 ? 0.042 -2.903 -8.642 1.00 14.38 43 GLU B C 1
ATOM 2587 O O . GLU B 1 44 ? -1.004 -3.432 -8.970 1.00 13.08 43 GLU B O 1
ATOM 2593 N N . TYR B 1 45 ? 0.416 -2.896 -7.373 1.00 14.51 44 TYR B N 1
ATOM 2594 C CA . TYR B 1 45 ? -0.524 -3.302 -6.304 1.00 14.24 44 TYR B CA 1
ATOM 2595 C C . TYR B 1 45 ? -1.911 -2.632 -6.360 1.00 14.88 44 TYR B C 1
ATOM 2596 O O . TYR B 1 45 ? -2.958 -3.292 -6.424 1.00 15.47 44 TYR B O 1
ATOM 2605 N N . LYS B 1 46 ? -1.902 -1.305 -6.359 1.00 16.15 45 LYS B N 1
ATOM 2606 C CA . LYS B 1 46 ? -3.114 -0.469 -6.412 1.00 15.63 45 LYS B CA 1
ATOM 2607 C C . LYS B 1 46 ? -3.978 -0.772 -7.605 1.00 15.57 45 LYS B C 1
ATOM 2608 O O . LYS B 1 46 ? -5.153 -1.002 -7.463 1.00 16.50 45 LYS B O 1
ATOM 2614 N N . ALA B 1 47 ? -3.405 -0.757 -8.800 1.00 14.91 46 ALA B N 1
ATOM 2615 C CA . ALA B 1 47 ? -4.139 -1.124 -10.011 1.00 14.63 46 ALA B CA 1
ATOM 2616 C C . ALA B 1 47 ? -4.771 -2.510 -9.895 1.00 14.32 46 ALA B C 1
ATOM 2617 O O . ALA B 1 47 ? -5.983 -2.726 -10.191 1.00 13.46 46 ALA B O 1
ATOM 2619 N N . TRP B 1 48 ? -3.945 -3.460 -9.477 1.00 13.41 47 TRP B N 1
ATOM 2620 C CA . TRP B 1 48 ? -4.431 -4.817 -9.349 1.00 13.28 47 TRP B CA 1
ATOM 2621 C C . TRP B 1 48 ? -5.573 -4.892 -8.337 1.00 12.47 47 TRP B C 1
ATOM 2622 O O . TRP B 1 48 ? -6.597 -5.454 -8.654 1.00 11.44 47 TRP B O 1
ATOM 2633 N N . LEU B 1 49 ? -5.400 -4.375 -7.121 1.00 11.60 48 LEU B N 1
ATOM 2634 C CA . LEU B 1 49 ? -6.449 -4.592 -6.120 1.00 12.05 48 LEU B CA 1
ATOM 2635 C C . LEU B 1 49 ? -7.735 -3.852 -6.499 1.00 13.00 48 LEU B C 1
ATOM 2636 O O . LEU B 1 49 ? -8.814 -4.390 -6.326 1.00 12.29 48 LEU B O 1
ATOM 2641 N N . LEU B 1 50 ? -7.630 -2.615 -6.995 1.00 14.70 49 LEU B N 1
ATOM 2642 C CA . LEU B 1 50 ? -8.835 -1.849 -7.355 1.00 15.88 49 LEU B CA 1
ATOM 2643 C C . LEU B 1 50 ? -9.540 -2.525 -8.502 1.00 16.96 49 LEU B C 1
ATOM 2644 O O . LEU B 1 50 ? -10.741 -2.714 -8.474 1.00 18.09 49 LEU B O 1
ATOM 2649 N N . GLY B 1 51 ? -8.776 -2.890 -9.523 1.00 18.33 50 GLY B N 1
ATOM 2650 C CA . GLY B 1 51 ? -9.309 -3.632 -10.668 1.00 18.07 50 GLY B CA 1
ATOM 2651 C C . GLY B 1 51 ? -10.108 -4.826 -10.186 1.00 17.79 50 GLY B C 1
ATOM 2652 O O . GLY B 1 51 ? -11.306 -4.952 -10.501 1.00 16.67 50 GLY B O 1
ATOM 2653 N N . LEU B 1 52 ? -9.466 -5.648 -9.360 1.00 17.44 51 LEU B N 1
ATOM 2654 C CA . LEU B 1 52 ? -10.118 -6.819 -8.773 1.00 17.86 51 LEU B CA 1
ATOM 2655 C C . LEU B 1 52 ? -11.407 -6.511 -8.029 1.00 18.23 51 LEU B C 1
ATOM 2656 O O . LEU B 1 52 ? -12.393 -7.235 -8.141 1.00 18.86 51 LEU B O 1
ATOM 2661 N N . LEU B 1 53 ? -11.386 -5.494 -7.186 1.00 18.48 52 LEU B N 1
ATOM 2662 C CA . LEU B 1 53 ? -12.579 -5.178 -6.410 1.00 18.61 52 LEU B CA 1
ATOM 2663 C C . LEU B 1 53 ? -13.670 -4.476 -7.252 1.00 19.34 52 LEU B C 1
ATOM 2664 O O . LEU B 1 53 ? -14.874 -4.637 -6.997 1.00 19.38 52 LEU B O 1
ATOM 2669 N N . ARG B 1 54 ? -13.257 -3.674 -8.221 1.00 20.27 53 ARG B N 1
ATOM 2670 C CA . ARG B 1 54 ? -14.232 -2.995 -9.106 1.00 21.27 53 ARG B CA 1
ATOM 2671 C C . ARG B 1 54 ? -14.919 -4.011 -10.016 1.00 21.38 53 ARG B C 1
ATOM 2672 O O . ARG B 1 54 ? -16.139 -3.968 -10.221 1.00 20.49 53 ARG B O 1
ATOM 2680 N N . GLN B 1 55 ? -14.107 -4.930 -10.524 1.00 22.54 54 GLN B N 1
ATOM 2681 C CA . GLN B 1 55 ? -14.561 -6.069 -11.294 1.00 24.02 54 GLN B CA 1
ATOM 2682 C C . GLN B 1 55 ? -15.735 -6.778 -10.650 1.00 23.61 54 GLN B C 1
ATOM 2683 O O . GLN B 1 55 ? -16.725 -7.025 -11.304 1.00 23.61 54 GLN B O 1
ATOM 2689 N N . HIS B 1 56 ? -15.628 -7.103 -9.368 1.00 23.70 55 HIS B N 1
ATOM 2690 C CA . HIS B 1 56 ? -16.682 -7.883 -8.691 1.00 23.61 55 HIS B CA 1
ATOM 2691 C C . HIS B 1 56 ? -17.764 -7.011 -8.081 1.00 22.50 55 HIS B C 1
ATOM 2692 O O . HIS B 1 56 ? -18.653 -7.497 -7.406 1.00 22.08 55 HIS B O 1
ATOM 2699 N N . GLY B 1 57 ? -17.655 -5.708 -8.295 1.00 21.85 56 GLY B N 1
ATOM 2700 C CA . GLY B 1 57 ? -18.608 -4.749 -7.756 1.00 21.26 56 GLY B CA 1
ATOM 2701 C C . GLY B 1 57 ? -18.581 -4.542 -6.245 1.00 20.86 56 GLY B C 1
ATOM 2702 O O . GLY B 1 57 ? -19.637 -4.285 -5.631 1.00 20.65 56 GLY B O 1
ATOM 2703 N N . CYS B 1 58 ? -17.399 -4.624 -5.636 1.00 19.98 57 CYS B N 1
ATOM 2704 C CA . CYS B 1 58 ? -17.311 -4.537 -4.190 1.00 19.99 57 CYS B CA 1
ATOM 2705 C C . CYS B 1 58 ? -17.477 -3.118 -3.675 1.00 20.17 57 CYS B C 1
ATOM 2706 O O . CYS B 1 58 ? -16.882 -2.192 -4.231 1.00 20.25 57 CYS B O 1
ATOM 2709 N N . HIS B 1 59 ? -18.257 -2.944 -2.607 1.00 19.32 58 HIS B N 1
ATOM 2710 C CA . HIS B 1 59 ? -18.320 -1.649 -1.925 1.00 19.24 58 HIS B CA 1
ATOM 2711 C C . HIS B 1 59 ? -17.881 -1.645 -0.430 1.00 18.68 58 HIS B C 1
ATOM 2712 O O . HIS B 1 59 ? -17.128 -0.748 0.015 1.00 17.74 58 HIS B O 1
ATOM 2719 N N . ARG B 1 60 ? -18.397 -2.609 0.338 1.00 18.32 59 ARG B N 1
ATOM 2720 C CA . ARG B 1 60 ? -18.083 -2.745 1.762 1.00 18.05 59 ARG B CA 1
ATOM 2721 C C . ARG B 1 60 ? -17.014 -3.788 1.918 1.00 16.54 59 ARG B C 1
ATOM 2722 O O . ARG B 1 60 ? -17.211 -4.963 1.580 1.00 14.93 59 ARG B O 1
ATOM 2730 N N . VAL B 1 61 ? -15.885 -3.347 2.448 1.00 15.29 60 VAL B N 1
ATOM 2731 C CA . VAL B 1 61 ? -14.731 -4.180 2.537 1.00 14.08 60 VAL B CA 1
ATOM 2732 C C . VAL B 1 61 ? -14.274 -4.236 3.990 1.00 14.58 60 VAL B C 1
ATOM 2733 O O . VAL B 1 61 ? -14.134 -3.190 4.630 1.00 15.17 60 VAL B O 1
ATOM 2737 N N . LEU B 1 62 ? -14.065 -5.460 4.489 1.00 14.52 61 LEU B N 1
ATOM 2738 C CA . LEU B 1 62 ? -13.369 -5.741 5.765 1.00 14.42 61 LEU B CA 1
ATOM 2739 C C . LEU B 1 62 ? -11.883 -6.049 5.547 1.00 14.20 61 LEU B C 1
ATOM 2740 O O . LEU B 1 62 ? -11.554 -7.064 4.920 1.00 13.80 61 LEU B O 1
ATOM 2745 N N . ASP B 1 63 ? -10.984 -5.210 6.084 1.00 14.16 62 ASP B N 1
ATOM 2746 C CA . ASP B 1 63 ? -9.523 -5.579 6.189 1.00 13.97 62 ASP B CA 1
ATOM 2747 C C . ASP B 1 63 ? -9.299 -6.266 7.568 1.00 13.20 62 ASP B C 1
ATOM 2748 O O . ASP B 1 63 ? -9.359 -5.621 8.600 1.00 13.78 62 ASP B O 1
ATOM 2753 N N . VAL B 1 64 ? -9.071 -7.571 7.576 1.00 13.19 63 VAL B N 1
ATOM 2754 C CA . VAL B 1 64 ? -8.816 -8.283 8.809 1.00 12.28 63 VAL B CA 1
ATOM 2755 C C . VAL B 1 64 ? -7.375 -8.257 9.312 1.00 12.55 63 VAL B C 1
ATOM 2756 O O . VAL B 1 64 ? -7.126 -8.810 10.340 1.00 12.83 63 VAL B O 1
ATOM 2760 N N . ALA B 1 65 ? -6.443 -7.641 8.604 1.00 13.66 64 ALA B N 1
ATOM 2761 C CA . ALA B 1 65 ? -5.088 -7.427 9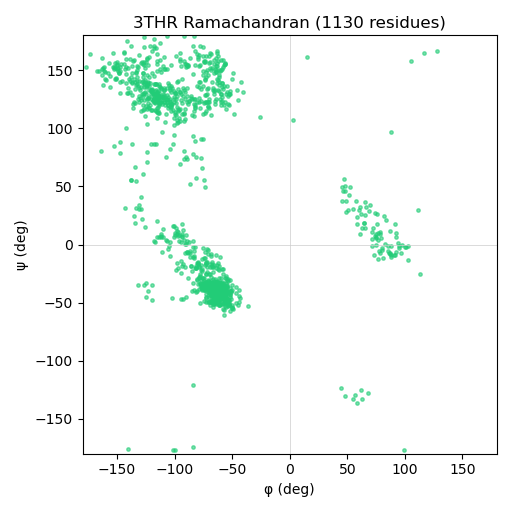.102 1.00 14.41 64 ALA B CA 1
ATOM 2762 C C . ALA B 1 65 ? -4.686 -5.925 8.984 1.00 14.60 64 ALA B C 1
ATOM 2763 O O . ALA B 1 65 ? -3.695 -5.575 8.346 1.00 13.71 64 ALA B O 1
ATOM 2765 N N . CYS B 1 66 ? -5.435 -5.062 9.652 1.00 13.59 65 CYS B N 1
ATOM 2766 C CA . CYS B 1 66 ? -5.329 -3.644 9.413 1.00 15.18 65 CYS B CA 1
ATOM 2767 C C . CYS B 1 66 ? -3.930 -3.086 9.537 1.00 13.83 65 CYS B C 1
ATOM 2768 O O . CYS B 1 66 ? -3.560 -2.254 8.773 1.00 14.19 65 CYS B O 1
ATOM 2771 N N . GLY B 1 67 ? -3.189 -3.516 10.540 1.00 14.00 66 GLY B N 1
ATOM 2772 C CA . GLY B 1 67 ? -1.869 -2.977 10.850 1.00 13.44 66 GLY B CA 1
ATOM 2773 C C . GLY B 1 67 ? -1.935 -1.470 11.032 1.00 14.28 66 GLY B C 1
ATOM 2774 O O . GLY B 1 67 ? -2.818 -0.978 11.730 1.00 15.83 66 GLY B O 1
ATOM 2775 N N . THR B 1 68 ? -1.001 -0.761 10.388 1.00 14.76 67 THR B N 1
ATOM 2776 C CA . THR B 1 68 ? -0.927 0.697 10.410 1.00 13.66 67 THR B CA 1
ATOM 2777 C C . THR B 1 68 ? -2.069 1.363 9.609 1.00 13.20 67 THR B C 1
ATOM 2778 O O . THR B 1 68 ? -2.227 2.582 9.685 1.00 12.36 67 THR B O 1
ATOM 2782 N N . GLY B 1 69 ? -2.866 0.576 8.874 1.00 12.30 68 GLY B N 1
ATOM 2783 C CA . GLY B 1 69 ? -3.953 1.126 8.039 1.00 11.46 68 GLY B CA 1
ATOM 2784 C C . GLY B 1 69 ? -3.652 1.320 6.570 1.00 12.25 68 GLY B C 1
ATOM 2785 O O . GLY B 1 69 ? -4.528 1.779 5.798 1.00 11.99 68 GLY B O 1
ATOM 2786 N N . VAL B 1 70 ? -2.443 0.991 6.126 1.00 11.68 69 VAL B N 1
ATOM 2787 C CA . VAL B 1 70 ? -2.038 1.457 4.778 1.00 14.20 69 VAL B CA 1
ATOM 2788 C C . VAL B 1 70 ? -2.823 0.789 3.675 1.00 14.04 69 VAL B C 1
ATOM 2789 O O . VAL B 1 70 ? -3.202 1.452 2.738 1.00 14.47 69 VAL B O 1
ATOM 2793 N N . ASP B 1 71 ? -3.078 -0.509 3.753 1.00 15.58 70 ASP B N 1
ATOM 2794 C CA . ASP B 1 71 ? -3.921 -1.139 2.691 1.00 16.18 70 ASP B CA 1
ATOM 2795 C C . ASP B 1 71 ? -5.292 -0.462 2.713 1.00 16.32 70 ASP B C 1
ATOM 2796 O O . ASP B 1 71 ? -5.838 -0.052 1.655 1.00 15.62 70 ASP B O 1
ATOM 2801 N N . SER B 1 72 ? -5.816 -0.299 3.934 1.00 15.06 71 SER B N 1
ATOM 2802 C CA . SER B 1 72 ? -7.136 0.226 4.150 1.00 14.97 71 SER B CA 1
ATOM 2803 C C . SER B 1 72 ? -7.277 1.716 3.784 1.00 14.15 71 SER B C 1
ATOM 2804 O O . SER B 1 72 ? -8.328 2.129 3.317 1.00 13.38 71 SER B O 1
ATOM 2807 N N . ILE B 1 73 ? -6.241 2.519 4.002 1.00 14.15 72 ILE B N 1
ATOM 2808 C CA . ILE B 1 73 ? -6.286 3.962 3.696 1.00 13.61 72 ILE B CA 1
ATOM 2809 C C . ILE B 1 73 ? -6.524 4.178 2.183 1.00 13.81 72 ILE B C 1
ATOM 2810 O O . ILE B 1 73 ? -7.330 5.038 1.790 1.00 11.80 72 ILE B O 1
ATOM 2815 N N . MET B 1 74 ? -5.870 3.377 1.351 1.00 14.84 73 MET B N 1
ATOM 2816 C CA . MET B 1 74 ? -6.072 3.486 -0.110 1.00 16.18 73 MET B CA 1
ATOM 2817 C C . MET B 1 74 ? -7.537 3.267 -0.470 1.00 15.39 73 MET B C 1
ATOM 2818 O O . MET B 1 74 ? -8.104 3.941 -1.363 1.00 14.10 73 MET B O 1
ATOM 2823 N N . LEU B 1 75 ? -8.124 2.262 0.169 1.00 14.55 74 LEU B N 1
ATOM 2824 C CA . LEU B 1 75 ? -9.479 1.892 -0.132 1.00 14.00 74 LEU B CA 1
ATOM 2825 C C . LEU B 1 75 ? -10.412 2.986 0.330 1.00 14.24 74 LEU B C 1
ATOM 2826 O O . LEU B 1 75 ? -11.311 3.332 -0.410 1.00 14.25 74 LEU B O 1
ATOM 2831 N N . VAL B 1 76 ? -10.203 3.545 1.530 1.00 14.65 75 VAL B N 1
ATOM 2832 C CA . VAL B 1 76 ? -10.979 4.725 1.969 1.00 14.50 75 VAL B CA 1
ATOM 2833 C C . VAL B 1 76 ? -10.859 5.869 0.919 1.00 14.86 75 VAL B C 1
ATOM 2834 O O . VAL B 1 76 ? -11.834 6.410 0.466 1.00 14.12 75 VAL B O 1
ATOM 2838 N N . GLU B 1 77 ? -9.654 6.200 0.516 1.00 15.12 76 GLU B N 1
ATOM 2839 C CA . GLU B 1 77 ? -9.463 7.226 -0.503 1.00 16.54 76 GLU B CA 1
ATOM 2840 C C . GLU B 1 77 ? -10.254 6.941 -1.790 1.00 16.62 76 GLU B C 1
ATOM 2841 O O . GLU B 1 77 ? -10.745 7.854 -2.400 1.00 16.15 76 GLU B O 1
ATOM 2847 N N . GLU B 1 78 ? -10.373 5.681 -2.180 1.00 16.26 77 GLU B N 1
ATOM 2848 C CA . GLU B 1 78 ? -10.991 5.350 -3.435 1.00 16.27 77 GLU B CA 1
ATOM 2849 C C . GLU B 1 78 ? -12.473 5.144 -3.319 1.00 16.40 77 GLU B C 1
ATOM 2850 O O . GLU B 1 78 ? -13.099 4.697 -4.279 1.00 16.77 77 GLU B O 1
ATOM 2856 N N . GLY B 1 79 ? -13.045 5.452 -2.155 1.00 16.25 78 GLY B N 1
ATOM 2857 C CA . GLY B 1 79 ? -14.527 5.540 -2.001 1.00 15.45 78 GLY B CA 1
ATOM 2858 C C . GLY B 1 79 ? -15.202 4.240 -1.570 1.00 14.45 78 GLY B C 1
ATOM 2859 O O . GLY B 1 79 ? -16.393 4.081 -1.732 1.00 13.85 78 GLY B O 1
ATOM 2860 N N . PHE B 1 80 ? -14.431 3.296 -1.042 1.00 14.53 79 PHE B N 1
ATOM 2861 C CA . PHE B 1 80 ? -14.995 2.053 -0.482 1.00 13.70 79 PHE B CA 1
ATOM 2862 C C . PHE B 1 80 ? -15.526 2.318 0.909 1.00 13.45 79 PHE B C 1
ATOM 2863 O O . PHE B 1 80 ? -15.164 3.310 1.518 1.00 13.30 79 PHE B O 1
ATOM 2871 N N . SER B 1 81 ? -16.397 1.444 1.403 1.00 13.08 80 SER B N 1
ATOM 2872 C CA . SER B 1 81 ? -16.859 1.509 2.793 1.00 13.83 80 SER B CA 1
ATOM 2873 C C . SER B 1 81 ? -16.085 0.470 3.583 1.00 12.64 80 SER B C 1
ATOM 2874 O O . SER B 1 81 ? -16.386 -0.706 3.485 1.00 12.27 80 SER B O 1
ATOM 2877 N N . VAL B 1 82 ? -15.083 0.934 4.353 1.00 12.75 81 VAL B N 1
ATOM 2878 C CA . VAL B 1 82 ? -14.045 0.112 4.990 1.00 11.74 81 VAL B CA 1
ATOM 2879 C C . VAL B 1 82 ? -14.235 -0.094 6.531 1.00 12.81 81 VAL B C 1
ATOM 2880 O O . VAL B 1 82 ? -14.581 0.824 7.285 1.00 12.96 81 VAL B O 1
ATOM 2884 N N . THR B 1 83 ? -14.016 -1.329 6.971 1.00 12.33 82 THR B N 1
ATOM 2885 C CA . THR B 1 83 ? -13.912 -1.687 8.367 1.00 11.53 82 THR B CA 1
ATOM 2886 C C . THR B 1 83 ? -12.557 -2.377 8.470 1.00 12.01 82 THR B C 1
ATOM 2887 O O . THR B 1 83 ? -12.258 -3.245 7.709 1.00 12.42 82 THR B O 1
ATOM 2891 N N . SER B 1 84 ? -11.709 -1.909 9.356 1.00 12.38 83 SER B N 1
ATOM 2892 C CA . SER B 1 84 ? -10.365 -2.394 9.457 1.00 12.56 83 SER B CA 1
ATOM 2893 C C . SER B 1 84 ? -10.166 -2.901 10.858 1.00 12.52 83 SER B C 1
ATOM 2894 O O . SER B 1 84 ? -10.545 -2.224 11.811 1.00 12.65 83 SER B O 1
ATOM 2897 N N . VAL B 1 85 ? -9.589 -4.088 11.017 1.00 11.93 84 VAL B N 1
ATOM 2898 C CA . VAL B 1 85 ? -9.404 -4.614 12.369 1.00 11.47 84 VAL B CA 1
ATOM 2899 C C . VAL B 1 85 ? -8.025 -5.216 12.496 1.00 11.69 84 VAL B C 1
ATOM 2900 O O . VAL B 1 85 ? -7.449 -5.622 11.498 1.00 9.53 84 VAL B O 1
ATOM 2904 N N . ASP B 1 86 ? -7.522 -5.234 13.711 1.00 11.03 85 ASP B N 1
ATOM 2905 C CA . ASP B 1 86 ? -6.298 -5.967 14.013 1.00 12.40 85 ASP B CA 1
ATOM 2906 C C . ASP B 1 86 ? -6.381 -6.374 15.467 1.00 12.36 85 ASP B C 1
ATOM 2907 O O . ASP B 1 86 ? -7.170 -5.813 16.231 1.00 14.28 85 ASP B O 1
ATOM 2912 N N . ALA B 1 87 ? -5.654 -7.431 15.794 1.00 13.42 86 ALA B N 1
ATOM 2913 C CA . ALA B 1 87 ? -5.464 -7.878 17.184 1.00 12.33 86 ALA B CA 1
ATOM 2914 C C . ALA B 1 87 ? -4.384 -7.079 17.846 1.00 11.60 86 ALA B C 1
ATOM 2915 O O . ALA B 1 87 ? -4.262 -7.150 19.042 1.00 9.30 86 ALA B O 1
ATOM 2917 N N . SER B 1 88 ? -3.534 -6.405 17.061 1.00 11.56 87 SER B N 1
ATOM 2918 C CA . SER B 1 88 ? -2.467 -5.590 17.618 1.00 12.42 87 SER B CA 1
ATOM 2919 C C . SER B 1 88 ? -2.809 -4.129 17.860 1.00 13.01 87 SER B C 1
ATOM 2920 O O . SER B 1 88 ? -2.920 -3.341 16.922 1.00 14.43 87 SER B O 1
ATOM 2923 N N . ASP B 1 89 ? -2.862 -3.743 19.126 1.00 13.64 88 ASP B N 1
ATOM 2924 C CA . ASP B 1 89 ? -3.236 -2.375 19.485 1.00 14.81 88 ASP B CA 1
ATOM 2925 C C . ASP B 1 89 ? -2.109 -1.454 19.182 1.00 15.19 88 ASP B C 1
ATOM 2926 O O . ASP B 1 89 ? -2.343 -0.287 18.894 1.00 17.93 88 ASP B O 1
ATOM 2931 N N . LYS B 1 90 ? -0.893 -1.959 19.238 1.00 14.30 89 LYS B N 1
ATOM 2932 C CA . LYS B 1 90 ? 0.250 -1.159 18.917 1.00 15.34 89 LYS B CA 1
ATOM 2933 C C . LYS B 1 90 ? 0.360 -0.755 17.457 1.00 14.75 89 LYS B C 1
ATOM 2934 O O . LYS B 1 90 ? 0.807 0.351 17.150 1.00 14.74 89 LYS B O 1
ATOM 2940 N N . MET B 1 91 ? 0.049 -1.654 16.538 1.00 13.18 90 MET B N 1
ATOM 2941 C CA . MET B 1 91 ? 0.011 -1.221 15.135 1.00 13.64 90 MET B CA 1
ATOM 2942 C C . MET B 1 91 ? -1.210 -0.343 14.847 1.00 13.55 90 MET B C 1
ATOM 2943 O O . MET B 1 91 ? -1.115 0.662 14.153 1.00 13.99 90 MET B O 1
ATOM 2948 N N . LEU B 1 92 ? -2.348 -0.793 15.331 1.00 12.89 91 LEU B N 1
ATOM 2949 C CA . LEU B 1 92 ? -3.629 -0.088 15.184 1.00 14.56 91 LEU B CA 1
ATOM 2950 C C . LEU B 1 92 ? -3.528 1.373 15.632 1.00 14.83 91 LEU B C 1
ATOM 2951 O O . LEU B 1 92 ? -4.188 2.243 15.065 1.00 15.28 91 LEU B O 1
ATOM 2956 N N . LYS B 1 93 ? -2.649 1.646 16.593 1.00 15.05 92 LYS B N 1
ATOM 2957 C CA . LYS B 1 93 ? -2.400 3.017 17.013 1.00 15.86 92 LYS B CA 1
ATOM 2958 C C . LYS B 1 93 ? -2.259 3.979 15.857 1.00 14.81 92 LYS B C 1
ATOM 2959 O O . LYS B 1 93 ? -2.870 5.035 15.856 1.00 14.34 92 LYS B O 1
ATOM 2965 N N . TYR B 1 94 ? -1.413 3.593 14.909 1.00 14.19 93 TYR B N 1
ATOM 2966 C CA . TYR B 1 94 ? -0.999 4.394 13.756 1.00 14.10 93 TYR B CA 1
ATOM 2967 C C . TYR B 1 94 ? -2.127 4.529 12.720 1.00 13.61 93 TYR B C 1
ATOM 2968 O O . TYR B 1 94 ? -2.318 5.588 12.095 1.00 13.68 93 TYR B O 1
ATOM 2977 N N . ALA B 1 95 ? -2.920 3.479 12.543 1.00 12.75 94 ALA B N 1
ATOM 2978 C CA . ALA B 1 95 ? -4.119 3.634 11.734 1.00 11.41 94 ALA B CA 1
ATOM 2979 C C . ALA B 1 95 ? -5.077 4.671 12.345 1.00 11.09 94 ALA B C 1
ATOM 2980 O O . ALA B 1 95 ? -5.572 5.539 11.641 1.00 11.73 94 ALA B O 1
ATOM 2982 N N . LEU B 1 96 ? -5.322 4.560 13.654 1.00 11.03 95 LEU B N 1
ATOM 2983 C CA . LEU B 1 96 ? -6.245 5.430 14.372 1.00 12.01 95 LEU B CA 1
ATOM 2984 C C . LEU B 1 96 ? -5.690 6.875 14.370 1.00 13.06 95 LEU B C 1
ATOM 2985 O O . LEU B 1 96 ? -6.433 7.827 14.262 1.00 11.48 95 LEU B O 1
ATOM 2990 N N . LYS B 1 97 ? -4.360 7.024 14.458 1.00 14.69 96 LYS B N 1
ATOM 2991 C CA . LYS B 1 97 ? -3.733 8.340 14.345 1.00 15.64 96 LYS B CA 1
ATOM 2992 C C . LYS B 1 97 ? -4.135 8.993 13.013 1.00 15.69 96 LYS B C 1
ATOM 2993 O O . LYS B 1 97 ? -4.577 10.187 12.952 1.00 14.33 96 LYS B O 1
ATOM 2999 N N . GLU B 1 98 ? -4.088 8.193 11.948 1.00 15.55 97 GLU B N 1
ATOM 3000 C CA . GLU B 1 98 ? -4.265 8.719 10.594 1.00 16.22 97 GLU B CA 1
ATOM 3001 C C . GLU B 1 98 ? -5.698 9.092 10.298 1.00 16.16 97 GLU B C 1
ATOM 3002 O O . GLU B 1 98 ? -5.977 10.090 9.629 1.00 16.79 97 GLU B O 1
ATOM 3008 N N . ARG B 1 99 ? -6.631 8.324 10.821 1.00 15.87 98 ARG B N 1
ATOM 3009 C CA . ARG B 1 99 ? -8.036 8.666 10.671 1.00 15.03 98 ARG B CA 1
ATOM 3010 C C . ARG B 1 99 ? -8.340 9.989 11.426 1.00 14.48 98 ARG B C 1
ATOM 3011 O O . ARG B 1 99 ? -9.020 10.850 10.901 1.00 15.43 98 ARG B O 1
ATOM 3019 N N . TRP B 1 100 ? -7.813 10.145 12.642 1.00 13.07 99 TRP B N 1
ATOM 3020 C CA . TRP B 1 100 ? -7.996 11.359 13.391 1.00 13.04 99 TRP B CA 1
ATOM 3021 C C . TRP B 1 100 ? -7.469 12.554 12.608 1.00 13.29 99 TRP B C 1
ATOM 3022 O O . TRP B 1 100 ? -8.163 13.559 12.444 1.00 10.26 99 TRP B O 1
ATOM 3033 N N . ASN B 1 101 ? -6.240 12.420 12.139 1.00 13.63 100 ASN B N 1
ATOM 3034 C CA . ASN B 1 101 ? -5.614 13.434 11.364 1.00 14.67 100 ASN B CA 1
ATOM 3035 C C . ASN B 1 101 ? -6.443 13.859 10.152 1.00 15.45 100 ASN B C 1
ATOM 3036 O O . ASN B 1 101 ? -6.375 15.010 9.728 1.00 16.07 100 ASN B O 1
ATOM 3041 N N . ARG B 1 102 ? -7.244 12.943 9.613 1.00 16.12 101 ARG B N 1
ATOM 3042 C CA . ARG B 1 102 ? -7.954 13.190 8.384 1.00 15.77 101 ARG B CA 1
ATOM 3043 C C . ARG B 1 102 ? -9.460 13.195 8.600 1.00 15.73 101 ARG B C 1
ATOM 3044 O O . ARG B 1 102 ? -10.209 13.071 7.615 1.00 15.66 101 ARG B O 1
ATOM 3052 N N . ARG B 1 103 ? -9.914 13.400 9.844 1.00 13.95 102 ARG B N 1
ATOM 3053 C CA . ARG B 1 103 ? -11.328 13.209 10.161 1.00 14.11 102 ARG B CA 1
ATOM 3054 C C . ARG B 1 103 ? -12.208 14.246 9.471 1.00 14.52 102 ARG B C 1
ATOM 3055 O O . ARG B 1 103 ? -13.420 14.051 9.448 1.00 13.43 102 ARG B O 1
ATOM 3063 N N . LYS B 1 104 ? -11.611 15.327 8.950 1.00 15.13 103 LYS B N 1
ATOM 3064 C CA . LYS B 1 104 ? -12.404 16.466 8.398 1.00 16.21 103 LYS B CA 1
ATOM 3065 C C . LYS B 1 104 ? -12.810 16.175 6.956 1.00 16.90 103 LYS B C 1
ATOM 3066 O O . LYS B 1 104 ? -13.564 16.941 6.378 1.00 17.95 103 LYS B O 1
ATOM 3072 N N . GLU B 1 105 ? -12.218 15.117 6.378 1.00 17.95 104 GLU B N 1
ATOM 3073 C CA . GLU B 1 105 ? -12.685 14.428 5.170 1.00 18.73 104 GLU B CA 1
ATOM 3074 C C . GLU B 1 105 ? -13.672 13.353 5.581 1.00 18.74 104 GLU B C 1
ATOM 3075 O O . GLU B 1 105 ? -13.326 12.492 6.405 1.00 19.72 104 GLU B O 1
ATOM 3081 N N . PRO B 1 106 ? -14.902 13.387 5.028 1.00 18.55 105 PRO B N 1
ATOM 3082 C CA . PRO B 1 106 ? -15.935 12.518 5.597 1.00 18.45 105 PRO B CA 1
ATOM 3083 C C . PRO B 1 106 ? -15.691 11.062 5.331 1.00 17.69 105 PRO B C 1
ATOM 3084 O O . PRO B 1 106 ? -16.136 10.230 6.100 1.00 18.86 105 PRO B O 1
ATOM 3088 N N . ALA B 1 107 ? -14.966 10.758 4.269 1.00 16.67 106 ALA B N 1
ATOM 3089 C CA . ALA B 1 107 ? -14.651 9.370 3.928 1.00 15.49 106 ALA B CA 1
ATOM 3090 C C . ALA B 1 107 ? -13.971 8.668 5.116 1.00 15.39 106 ALA B C 1
ATOM 3091 O O . ALA B 1 107 ? -14.192 7.476 5.342 1.00 14.06 106 ALA B O 1
ATOM 3093 N N . PHE B 1 108 ? -13.144 9.444 5.830 1.00 14.73 107 PHE B N 1
ATOM 3094 C CA . PHE B 1 108 ? -12.322 8.940 6.924 1.00 15.12 107 PHE B CA 1
ATOM 3095 C C . PHE B 1 108 ? -13.120 9.011 8.217 1.00 15.06 107 PHE B C 1
ATOM 3096 O O . PHE B 1 108 ? -12.955 8.184 9.054 1.00 12.87 107 PHE B O 1
ATOM 3104 N N . ASP B 1 109 ? -14.050 9.969 8.309 1.00 15.83 108 ASP B N 1
ATOM 3105 C CA . ASP B 1 109 ? -15.029 9.974 9.398 1.00 16.56 108 ASP B CA 1
ATOM 3106 C C . ASP B 1 109 ? -15.859 8.693 9.372 1.00 16.33 108 ASP B C 1
ATOM 3107 O O . ASP B 1 109 ? -16.217 8.179 10.408 1.00 16.94 108 ASP B O 1
ATOM 3112 N N . LYS B 1 110 ? -16.119 8.142 8.201 1.00 16.21 109 LYS B N 1
ATOM 3113 C CA . LYS B 1 110 ? -16.907 6.914 8.125 1.00 16.63 109 LYS B CA 1
ATOM 3114 C C . LYS B 1 110 ? -16.068 5.604 8.222 1.00 16.03 109 LYS B C 1
ATOM 3115 O O . LYS B 1 110 ? -16.626 4.523 8.336 1.00 17.04 109 LYS B O 1
ATOM 3121 N N . TRP B 1 111 ? -14.740 5.710 8.213 1.00 14.42 110 TRP B N 1
ATOM 3122 C CA . TRP B 1 111 ? -13.835 4.529 8.282 1.00 13.00 110 TRP B CA 1
ATOM 3123 C C . TRP B 1 111 ? -13.913 3.906 9.695 1.00 13.20 110 TRP B C 1
ATOM 3124 O O . TRP B 1 111 ? -13.793 4.610 10.703 1.00 13.84 110 TRP B O 1
ATOM 3135 N N . VAL B 1 112 ? -14.212 2.619 9.762 1.00 12.71 111 VAL B N 1
ATOM 3136 C CA . VAL B 1 112 ? -14.349 1.949 11.043 1.00 13.53 111 VAL B CA 1
ATOM 3137 C C . VAL B 1 112 ? -13.094 1.184 11.342 1.00 13.48 111 VAL B C 1
ATOM 3138 O O . VAL B 1 112 ? -12.630 0.391 10.498 1.00 15.39 111 VAL B O 1
ATOM 3142 N N . ILE B 1 113 ? -12.515 1.461 12.517 1.00 12.88 112 ILE B N 1
ATOM 3143 C CA . ILE B 1 113 ? -11.312 0.807 12.978 1.00 13.04 112 ILE B CA 1
ATOM 3144 C C . ILE B 1 113 ? -11.641 0.267 14.406 1.00 13.97 112 ILE B C 1
ATOM 3145 O O . ILE B 1 113 ? -12.099 1.018 15.253 1.00 11.76 112 ILE B O 1
ATOM 3150 N N . GLU B 1 114 ? -11.383 -1.027 14.639 1.00 14.11 113 GLU B N 1
ATOM 3151 C CA . GLU B 1 114 ? -11.647 -1.661 15.923 1.00 14.75 113 GLU B CA 1
ATOM 3152 C C . GLU B 1 114 ? -10.623 -2.788 16.091 1.00 14.78 113 GLU B C 1
ATOM 3153 O O . GLU B 1 114 ? -10.079 -3.278 15.099 1.00 12.78 113 GLU B O 1
ATOM 3159 N N . GLU B 1 115 ? -10.381 -3.164 17.345 1.00 14.53 114 GLU B N 1
ATOM 3160 C CA . GLU B 1 115 ? -9.595 -4.329 17.719 1.00 16.09 114 GLU B CA 1
ATOM 3161 C C . GLU B 1 115 ? -10.446 -5.609 17.562 1.00 15.98 114 GLU B C 1
ATOM 3162 O O . GLU B 1 115 ? -11.608 -5.642 17.966 1.00 16.00 114 GLU B O 1
ATOM 3168 N N . ALA B 1 116 ? -9.855 -6.647 16.969 1.00 15.76 115 ALA B N 1
ATOM 3169 C CA . ALA B 1 116 ? -10.501 -7.964 16.793 1.00 15.81 115 ALA B CA 1
ATOM 3170 C C . ALA B 1 116 ? -9.421 -9.019 16.472 1.00 15.69 115 ALA B C 1
ATOM 3171 O O . ALA B 1 116 ? -8.432 -8.718 15.821 1.00 17.50 115 ALA B O 1
ATOM 3173 N N . ASN B 1 117 ? -9.623 -10.243 16.941 1.00 15.95 116 ASN B N 1
ATOM 3174 C CA . ASN B 1 117 ? -8.692 -11.360 16.787 1.00 15.97 116 ASN B CA 1
ATOM 3175 C C . ASN B 1 117 ? -9.306 -12.417 15.837 1.00 16.28 116 ASN B C 1
ATOM 3176 O O . ASN B 1 117 ? -10.507 -12.763 15.983 1.00 16.10 116 ASN B O 1
ATOM 3181 N N . TRP B 1 118 ? -8.514 -12.926 14.876 1.00 16.56 117 TRP B N 1
ATOM 3182 C CA . TRP B 1 118 ? -9.045 -13.931 13.954 1.00 16.95 117 TRP B CA 1
ATOM 3183 C C . TRP B 1 118 ? -9.641 -15.099 14.750 1.00 17.68 117 TRP B C 1
ATOM 3184 O O . TRP B 1 118 ? -10.631 -15.664 14.363 1.00 17.55 117 TRP B O 1
ATOM 3195 N N . LEU B 1 119 ? -9.041 -15.446 15.884 1.00 18.01 118 LEU B N 1
ATOM 3196 C CA . LEU B 1 119 ? -9.509 -16.620 16.627 1.00 18.84 118 LEU B CA 1
ATOM 3197 C C . LEU B 1 119 ? -10.826 -16.397 17.356 1.00 19.52 118 LEU B C 1
ATOM 3198 O O . LEU B 1 119 ? -11.453 -17.373 17.728 1.00 20.11 118 LEU B O 1
ATOM 3203 N N . THR B 1 120 ? -11.249 -15.145 17.567 1.00 20.14 119 THR B N 1
ATOM 3204 C CA . THR B 1 120 ? -12.567 -14.878 18.142 1.00 19.91 119 THR B CA 1
ATOM 3205 C C . THR B 1 120 ? -13.350 -13.854 17.300 1.00 21.12 119 THR B C 1
ATOM 3206 O O . THR B 1 120 ? -14.048 -12.983 17.836 1.00 20.60 119 THR B O 1
ATOM 3210 N N . LEU B 1 121 ? -13.253 -13.981 15.984 1.00 21.42 120 LEU B N 1
ATOM 3211 C CA . LEU B 1 121 ? -13.624 -12.913 15.060 1.00 23.19 120 LEU B CA 1
ATOM 3212 C C . LEU B 1 121 ? -15.116 -12.872 14.974 1.00 24.15 120 LEU B C 1
ATOM 3213 O O . LEU B 1 121 ? -15.691 -11.801 14.955 1.00 25.37 120 LEU B O 1
ATOM 3218 N N . ASP B 1 122 ? -15.731 -14.053 14.973 1.00 25.70 121 ASP B N 1
ATOM 3219 C CA . ASP B 1 122 ? -17.172 -14.195 15.161 1.00 26.91 121 ASP B CA 1
ATOM 3220 C C . ASP B 1 122 ? -17.733 -13.181 16.169 1.00 27.88 121 ASP B C 1
ATOM 3221 O O . ASP B 1 122 ? -18.667 -12.460 15.845 1.00 28.44 121 ASP B O 1
ATOM 3226 N N . LYS B 1 123 ? -17.147 -13.112 17.365 1.00 28.54 122 LYS B N 1
ATOM 3227 C CA . LYS B 1 123 ? -17.703 -12.320 18.482 1.00 29.29 122 LYS B CA 1
ATOM 3228 C C . LYS B 1 123 ? -17.331 -10.869 18.310 1.00 29.23 122 LYS B C 1
ATOM 3229 O O . LYS B 1 123 ? -18.146 -9.990 18.559 1.00 29.31 122 LYS B O 1
ATOM 3235 N N . ASP B 1 124 ? -16.094 -10.640 17.864 1.00 29.30 123 ASP B N 1
ATOM 3236 C CA . ASP B 1 124 ? -15.468 -9.316 17.937 1.00 29.80 123 ASP B CA 1
ATOM 3237 C C . ASP B 1 124 ? -15.960 -8.375 16.858 1.00 30.85 123 ASP B C 1
ATOM 3238 O O . ASP B 1 124 ? -15.888 -7.168 17.040 1.00 30.80 123 ASP B O 1
ATOM 3243 N N . VAL B 1 125 ? -16.419 -8.937 15.739 1.00 32.48 124 VAL B N 1
ATOM 3244 C CA . VAL B 1 125 ? -17.048 -8.166 14.665 1.00 34.14 124 VAL B CA 1
ATOM 3245 C C . VAL B 1 125 ? -18.540 -8.527 14.512 1.00 35.35 124 VAL B C 1
ATOM 3246 O O . VAL B 1 125 ? -18.907 -9.705 14.385 1.00 35.68 124 VAL B O 1
ATOM 3250 N N . PRO B 1 126 ? -19.411 -7.509 14.514 1.00 36.91 125 PRO B N 1
ATOM 3251 C CA . PRO B 1 126 ? -20.783 -7.776 14.014 1.00 37.67 125 PRO B CA 1
ATOM 3252 C C . PRO B 1 126 ? -20.795 -8.045 12.469 1.00 38.10 125 PRO B C 1
ATOM 3253 O O . PRO B 1 126 ? -20.499 -7.122 11.676 1.00 38.52 125 PRO B O 1
ATOM 3257 N N . ALA B 1 127 ? -21.099 -9.295 12.063 1.00 37.84 126 ALA B N 1
ATOM 3258 C CA . ALA B 1 127 ? -21.034 -9.733 10.633 1.00 36.98 126 ALA B CA 1
ATOM 3259 C C . ALA B 1 127 ? -22.249 -9.287 9.734 1.00 36.20 126 ALA B C 1
ATOM 3260 O O . ALA B 1 127 ? -22.067 -8.988 8.529 1.00 36.61 126 ALA B O 1
ATOM 3262 N N . GLY B 1 128 ? -23.464 -9.205 10.300 1.00 34.55 127 GLY B N 1
ATOM 3263 C CA . GLY B 1 128 ? -24.666 -8.865 9.501 1.00 33.36 127 GLY B CA 1
ATOM 3264 C C . GLY B 1 128 ? -24.959 -10.015 8.550 1.00 31.94 127 GLY B C 1
ATOM 3265 O O . GLY B 1 128 ? -25.033 -11.171 8.990 1.00 31.93 127 GLY B O 1
ATOM 3266 N N . ASP B 1 129 ? -25.108 -9.727 7.251 1.00 29.78 128 ASP B N 1
ATOM 3267 C CA . ASP B 1 129 ? -24.974 -10.800 6.240 1.00 27.74 128 ASP B CA 1
ATOM 3268 C C . ASP B 1 129 ? -23.564 -10.804 5.602 1.00 25.50 128 ASP B C 1
ATOM 3269 O O . ASP B 1 129 ? -23.334 -11.494 4.598 1.00 24.72 128 ASP B O 1
ATOM 3274 N N . GLY B 1 130 ? -22.625 -10.057 6.191 1.00 22.61 129 GLY B N 1
ATOM 3275 C CA . GLY B 1 130 ? -21.214 -10.144 5.779 1.00 20.76 129 GLY B CA 1
ATOM 3276 C C . GLY B 1 130 ? -20.768 -9.055 4.836 1.00 19.03 129 GLY B C 1
ATOM 3277 O O . GLY B 1 130 ? -21.542 -8.137 4.496 1.00 19.02 129 GLY B O 1
ATOM 3278 N N . PHE B 1 131 ? -19.516 -9.178 4.410 1.00 16.77 130 PHE B N 1
ATOM 3279 C CA . PHE B 1 131 ? -18.804 -8.170 3.621 1.00 15.27 130 PHE B CA 1
ATOM 3280 C C . PHE B 1 131 ? -18.726 -8.559 2.161 1.00 13.85 130 PHE B C 1
ATOM 3281 O O . PHE B 1 131 ? -18.739 -9.742 1.843 1.00 11.83 130 PHE B O 1
ATOM 3289 N N . ASP B 1 132 ? -18.599 -7.558 1.284 1.00 13.73 131 ASP B N 1
ATOM 3290 C CA . ASP B 1 132 ? -18.548 -7.809 -0.155 1.00 14.79 131 ASP B CA 1
ATOM 3291 C C . ASP B 1 132 ? -17.204 -8.427 -0.438 1.00 14.54 131 ASP B C 1
ATOM 3292 O O . ASP B 1 132 ? -17.085 -9.254 -1.361 1.00 14.85 131 ASP B O 1
ATOM 3297 N N . ALA B 1 133 ? -16.192 -7.951 0.301 1.00 14.21 132 ALA B N 1
ATOM 3298 C CA . ALA B 1 133 ? -14.833 -8.461 0.213 1.00 14.25 132 ALA B CA 1
ATOM 3299 C C . ALA B 1 133 ? -14.070 -8.303 1.545 1.00 14.84 132 ALA B C 1
ATOM 3300 O O . ALA B 1 133 ? -14.233 -7.316 2.266 1.00 15.46 132 ALA B O 1
ATOM 3302 N N . VAL B 1 134 ? -13.254 -9.293 1.840 1.00 13.81 133 VAL B N 1
ATOM 3303 C CA . VAL B 1 134 ? -12.401 -9.341 3.056 1.00 15.53 133 VAL B CA 1
ATOM 3304 C C . VAL B 1 134 ? -10.970 -9.513 2.562 1.00 14.80 133 VAL B C 1
ATOM 3305 O O . VAL B 1 134 ? -10.735 -10.413 1.788 1.00 15.99 133 VAL B O 1
ATOM 3309 N N . ILE B 1 135 ? -10.032 -8.647 2.977 1.00 14.77 134 ILE B N 1
ATOM 3310 C CA . ILE B 1 135 ? -8.643 -8.741 2.535 1.00 14.03 134 ILE B CA 1
ATOM 3311 C C . ILE B 1 135 ? -7.751 -9.027 3.765 1.00 13.98 134 ILE B C 1
ATOM 3312 O O . ILE B 1 135 ? -7.952 -8.511 4.878 1.00 11.79 134 ILE B O 1
ATOM 3317 N N . CYS B 1 136 ? -6.811 -9.921 3.567 1.00 14.75 135 CYS B N 1
ATOM 3318 C CA . CYS B 1 136 ? -5.786 -10.211 4.554 1.00 15.94 135 CYS B CA 1
ATOM 3319 C C . CYS B 1 136 ? -4.468 -10.309 3.751 1.00 15.86 135 CYS B C 1
ATOM 3320 O O . CYS B 1 136 ? -4.105 -11.386 3.310 1.00 16.35 135 CYS B O 1
ATOM 3323 N N . LEU B 1 137 ? -3.798 -9.180 3.528 1.00 16.76 136 LEU B N 1
ATOM 3324 C CA . LEU B 1 137 ? -2.683 -9.081 2.585 1.00 17.20 136 LEU B CA 1
ATOM 3325 C C . LEU B 1 137 ? -1.398 -8.700 3.260 1.00 17.49 136 LEU B C 1
ATOM 3326 O O . LEU B 1 137 ? -1.408 -8.320 4.378 1.00 20.63 136 LEU B O 1
ATOM 3331 N N . GLY B 1 138 ? -0.265 -8.789 2.572 1.00 16.80 137 GLY B N 1
ATOM 3332 C CA . GLY B 1 138 ? 0.986 -8.431 3.154 1.00 15.06 137 GLY B CA 1
ATOM 3333 C C . GLY B 1 138 ? 1.624 -9.600 3.891 1.00 13.77 137 GLY B C 1
ATOM 3334 O O . GLY B 1 138 ? 2.562 -9.401 4.632 1.00 13.72 137 GLY B O 1
ATOM 3335 N N . ASN B 1 139 ? 1.120 -10.811 3.728 1.00 12.35 138 ASN B N 1
ATOM 3336 C CA . ASN B 1 139 ? 1.673 -11.958 4.435 1.00 12.98 138 ASN B CA 1
ATOM 3337 C C . ASN B 1 139 ? 1.469 -11.884 5.942 1.00 13.72 138 ASN B C 1
ATOM 3338 O O . ASN B 1 139 ? 2.270 -12.370 6.710 1.00 14.64 138 ASN B O 1
ATOM 3343 N N . SER B 1 140 ? 0.371 -11.288 6.348 1.00 13.21 139 SER B N 1
ATOM 3344 C CA . SER B 1 140 ? 0.027 -11.136 7.714 1.00 14.67 139 SER B CA 1
ATOM 3345 C C . SER B 1 140 ? -0.419 -12.436 8.337 1.00 15.11 139 SER B C 1
ATOM 3346 O O . SER B 1 140 ? -0.208 -12.669 9.571 1.00 15.06 139 SER B O 1
ATOM 3349 N N . PHE B 1 141 ? -1.176 -13.237 7.559 1.00 14.28 140 PHE B N 1
ATOM 3350 C CA . PHE B 1 141 ? -1.653 -14.520 8.109 1.00 14.80 140 PHE B CA 1
ATOM 3351 C C . PHE B 1 141 ? -0.542 -15.371 8.724 1.00 14.90 140 PHE B C 1
ATOM 3352 O O . PHE B 1 141 ? -0.731 -16.022 9.782 1.00 15.02 140 PHE B O 1
ATOM 3360 N N . ALA B 1 142 ? 0.593 -15.366 8.050 1.00 14.27 141 ALA B N 1
ATOM 3361 C CA . ALA B 1 142 ? 1.765 -16.144 8.473 1.00 14.80 141 ALA B CA 1
ATOM 3362 C C . ALA B 1 142 ? 2.346 -15.762 9.842 1.00 15.06 141 ALA B C 1
ATOM 3363 O O . ALA B 1 142 ? 3.193 -16.508 10.415 1.00 15.43 141 ALA B O 1
ATOM 3365 N N . HIS B 1 143 ? 1.954 -14.597 10.342 1.00 15.73 142 HIS B N 1
ATOM 3366 C CA . HIS B 1 143 ? 2.337 -14.197 11.709 1.00 16.71 142 HIS B CA 1
ATOM 3367 C C . HIS B 1 143 ? 1.811 -15.131 12.792 1.00 16.64 142 HIS B C 1
ATOM 3368 O O . HIS B 1 143 ? 2.326 -15.102 13.898 1.00 14.87 142 HIS B O 1
ATOM 3375 N N . LEU B 1 144 ? 0.756 -15.888 12.487 1.00 17.31 143 LEU B N 1
ATOM 3376 C CA . LEU B 1 144 ? 0.107 -16.793 13.466 1.00 17.78 143 LEU B CA 1
ATOM 3377 C C . LEU B 1 144 ? 0.883 -18.160 13.534 1.00 19.22 143 LEU B C 1
ATOM 3378 O O . LEU B 1 144 ? 0.815 -18.958 12.612 1.00 19.45 143 LEU B O 1
ATOM 3383 N N . PRO B 1 145 ? 1.571 -18.429 14.651 1.00 20.26 144 PRO B N 1
ATOM 3384 C CA . PRO B 1 145 ? 2.304 -19.668 14.782 1.00 20.27 144 PRO B CA 1
ATOM 3385 C C . PRO B 1 145 ? 1.362 -20.806 15.045 1.00 20.13 144 PRO B C 1
ATOM 3386 O O . PRO B 1 145 ? 0.154 -20.599 15.247 1.00 18.25 144 PRO B O 1
ATOM 3390 N N . ASP B 1 146 ? 1.915 -22.000 14.974 1.00 20.54 145 ASP B N 1
ATOM 3391 C CA . ASP B 1 146 ? 1.178 -23.206 15.267 1.00 22.11 145 ASP B CA 1
ATOM 3392 C C . ASP B 1 146 ? 1.651 -23.747 16.601 1.00 23.70 145 ASP B C 1
ATOM 3393 O O . ASP B 1 146 ? 2.431 -24.704 16.671 1.00 23.11 145 ASP B O 1
ATOM 3398 N N . SER B 1 147 ? 1.211 -23.086 17.658 1.00 25.73 146 SER B N 1
ATOM 3399 C CA . SER B 1 147 ? 1.682 -23.422 18.998 1.00 27.11 146 SER B CA 1
ATOM 3400 C C . SER B 1 147 ? 1.047 -24.678 19.515 1.00 27.39 146 SER B C 1
ATOM 3401 O O . SER B 1 147 ? 1.596 -25.254 20.384 1.00 27.58 146 SER B O 1
ATOM 3404 N N . LYS B 1 148 ? -0.095 -25.121 18.996 1.00 26.94 147 LYS B N 1
ATOM 3405 C CA . LYS B 1 148 ? -0.630 -26.402 19.481 1.00 27.66 147 LYS B CA 1
ATOM 3406 C C . LYS B 1 148 ? -0.044 -27.624 18.744 1.00 26.78 147 LYS B C 1
ATOM 3407 O O . LYS B 1 148 ? -0.104 -28.727 19.263 1.00 27.26 147 LYS B O 1
ATOM 3413 N N . GLY B 1 149 ? 0.537 -27.413 17.565 1.00 25.76 148 GLY B N 1
ATOM 3414 C CA . GLY B 1 149 ? 1.235 -28.457 16.775 1.00 24.48 148 GLY B CA 1
ATOM 3415 C C . GLY B 1 149 ? 0.392 -29.080 15.702 1.00 23.78 148 GLY B C 1
ATOM 3416 O O . GLY B 1 149 ? 0.859 -29.850 14.910 1.00 25.19 148 GLY B O 1
ATOM 3417 N N . ASP B 1 150 ? -0.881 -28.759 15.671 1.00 23.01 149 ASP B N 1
ATOM 3418 C CA . ASP B 1 150 ? -1.787 -29.438 14.799 1.00 22.62 149 ASP B CA 1
ATOM 3419 C C . ASP B 1 150 ? -2.462 -28.520 13.722 1.00 21.95 149 ASP B C 1
ATOM 3420 O O . ASP B 1 150 ? -3.332 -28.968 12.979 1.00 23.12 149 ASP B O 1
ATOM 3425 N N . GLN B 1 151 ? -2.073 -27.246 13.693 1.00 20.37 150 GLN B N 1
ATOM 3426 C CA . GLN B 1 151 ? -2.650 -26.196 12.875 1.00 19.00 150 GLN B CA 1
ATOM 3427 C C . GLN B 1 151 ? -4.071 -25.855 13.184 1.00 18.71 150 GLN B C 1
ATOM 3428 O O . GLN B 1 151 ? -4.702 -25.178 12.380 1.00 18.63 150 GLN B O 1
ATOM 3434 N N . SER B 1 152 ? -4.580 -26.229 14.368 1.00 16.98 151 SER B N 1
ATOM 3435 C CA . SER B 1 152 ? -5.951 -25.919 14.730 1.00 17.07 151 SER B CA 1
ATOM 3436 C C . SER B 1 152 ? -6.213 -24.410 14.829 1.00 17.27 151 SER B C 1
ATOM 3437 O O . SER B 1 152 ? -7.306 -23.935 14.547 1.00 18.65 151 SER B O 1
ATOM 3440 N N . GLU B 1 153 ? -5.222 -23.652 15.244 1.00 17.54 152 GLU B N 1
ATOM 3441 C CA . GLU B 1 153 ? -5.362 -22.204 15.302 1.00 17.48 152 GLU B CA 1
ATOM 3442 C C . GLU B 1 153 ? -5.461 -21.689 13.881 1.00 16.64 152 GLU B C 1
ATOM 3443 O O . GLU B 1 153 ? -6.324 -20.901 13.569 1.00 15.92 152 GLU B O 1
ATOM 3449 N N . HIS B 1 154 ? -4.581 -22.137 12.995 1.00 16.45 153 HIS B N 1
ATOM 3450 C CA . HIS B 1 154 ? -4.723 -21.781 11.578 1.00 16.18 153 HIS B CA 1
ATOM 3451 C C . HIS B 1 154 ? -6.177 -22.033 11.004 1.00 17.03 153 HIS B C 1
ATOM 3452 O O . HIS B 1 154 ? -6.844 -21.116 10.453 1.00 17.37 153 HIS B O 1
ATOM 3459 N N . ARG B 1 155 ? -6.677 -23.265 11.154 1.00 16.43 154 ARG B N 1
ATOM 3460 C CA . ARG B 1 155 ? -8.039 -23.583 10.774 1.00 17.21 154 ARG B CA 1
ATOM 3461 C C . ARG B 1 155 ? -9.091 -22.654 11.383 1.00 17.59 154 ARG B C 1
ATOM 3462 O O . ARG B 1 155 ? -9.960 -22.163 10.651 1.00 19.12 154 ARG B O 1
ATOM 3470 N N . LEU B 1 156 ? -9.073 -22.432 12.701 1.00 18.37 155 LEU B N 1
ATOM 3471 C CA . LEU B 1 156 ? -10.083 -21.569 13.350 1.00 18.38 155 LEU B CA 1
ATOM 3472 C C . LEU B 1 156 ? -9.987 -20.130 12.787 1.00 18.67 155 LEU B C 1
ATOM 3473 O O . LEU B 1 156 ? -11.004 -19.489 12.420 1.00 17.27 155 LEU B O 1
ATOM 3478 N N . ALA B 1 157 ? -8.752 -19.651 12.665 1.00 18.54 156 ALA B N 1
ATOM 3479 C CA . ALA B 1 157 ? -8.492 -18.307 12.181 1.00 19.00 156 ALA B CA 1
ATOM 3480 C C . ALA B 1 157 ? -9.109 -18.153 10.786 1.00 19.72 156 ALA B C 1
ATOM 3481 O O . ALA B 1 157 ? -9.917 -17.252 10.558 1.00 21.25 156 ALA B O 1
ATOM 3483 N N . LEU B 1 158 ? -8.742 -19.029 9.848 1.00 18.97 157 LEU B N 1
ATOM 3484 C CA . LEU B 1 158 ? -9.317 -19.004 8.466 1.00 17.85 157 LEU B CA 1
ATOM 3485 C C . LEU B 1 158 ? -10.831 -19.165 8.393 1.00 17.38 157 LEU B C 1
ATOM 3486 O O . LEU B 1 158 ? -11.525 -18.472 7.596 1.00 16.00 157 LEU B O 1
ATOM 3491 N N . LYS B 1 159 ? -11.342 -20.097 9.186 1.00 16.67 158 LYS B N 1
ATOM 3492 C CA . LYS B 1 159 ? -12.784 -20.358 9.191 1.00 17.66 158 LYS B CA 1
ATOM 3493 C C . LYS B 1 159 ? -13.541 -19.125 9.637 1.00 17.10 158 LYS B C 1
ATOM 3494 O O . LYS B 1 159 ? -14.636 -18.853 9.142 1.00 18.14 158 LYS B O 1
ATOM 3500 N N . ASN B 1 160 ? -12.977 -18.404 10.604 1.00 15.56 159 ASN B N 1
ATOM 3501 C CA . ASN B 1 160 ? -13.590 -17.188 11.102 1.00 14.57 159 ASN B CA 1
ATOM 3502 C C . ASN B 1 160 ? -13.493 -16.047 10.056 1.00 14.72 159 ASN B C 1
ATOM 3503 O O . ASN B 1 160 ? -14.503 -15.356 9.803 1.00 12.60 159 ASN B O 1
ATOM 3508 N N . ILE B 1 161 ? -12.338 -15.944 9.396 1.00 12.29 160 ILE B N 1
ATOM 3509 C CA . ILE B 1 161 ? -12.146 -14.960 8.313 1.00 13.30 160 ILE B CA 1
ATOM 3510 C C . ILE B 1 161 ? -13.174 -15.182 7.190 1.00 13.40 160 ILE B C 1
ATOM 3511 O O . ILE B 1 161 ? -13.885 -14.269 6.747 1.00 14.08 160 ILE B O 1
ATOM 3516 N N . ALA B 1 162 ? -13.249 -16.416 6.745 1.00 14.47 161 ALA B N 1
ATOM 3517 C CA . ALA B 1 162 ? -14.146 -16.796 5.707 1.00 14.07 161 ALA B CA 1
ATOM 3518 C C . ALA B 1 162 ? -15.582 -16.467 6.089 1.00 15.34 161 ALA B C 1
ATOM 3519 O O . ALA B 1 162 ? -16.357 -16.045 5.230 1.00 15.52 161 ALA B O 1
ATOM 3521 N N . SER B 1 163 ? -15.965 -16.640 7.353 1.00 15.19 162 SER B N 1
ATOM 3522 C CA . SER B 1 163 ? -17.367 -16.394 7.721 1.00 15.40 162 SER B CA 1
ATOM 3523 C C . SER B 1 163 ? -17.786 -14.928 7.504 1.00 15.18 162 SER B C 1
ATOM 3524 O O . SER B 1 163 ? -18.961 -14.643 7.477 1.00 14.78 162 SER B O 1
ATOM 3527 N N . MET B 1 164 ? -16.816 -14.017 7.375 1.00 15.09 163 MET B N 1
ATOM 3528 C CA . MET B 1 164 ? -17.103 -12.583 7.227 1.00 15.42 163 MET B CA 1
ATOM 3529 C C . MET B 1 164 ? -17.568 -12.246 5.807 1.00 14.66 163 MET B C 1
ATOM 3530 O O . MET B 1 164 ? -18.274 -11.238 5.572 1.00 12.10 163 MET B O 1
ATOM 3535 N N . VAL B 1 165 ? -17.216 -13.127 4.876 1.00 13.71 164 VAL B N 1
ATOM 3536 C CA . VAL B 1 165 ? -17.510 -12.920 3.471 1.00 12.15 164 VAL B CA 1
ATOM 3537 C C . VAL B 1 165 ? -18.997 -13.146 3.204 1.00 12.60 164 VAL B C 1
ATOM 3538 O O . VAL B 1 165 ? -19.560 -14.170 3.610 1.00 12.85 164 VAL B O 1
ATOM 3542 N N . ARG B 1 166 ? -19.656 -12.195 2.553 1.00 11.67 165 ARG B N 1
ATOM 3543 C CA . ARG B 1 166 ? -21.073 -12.394 2.263 1.00 12.33 165 ARG B CA 1
ATOM 3544 C C . ARG B 1 166 ? -21.257 -13.512 1.204 1.00 12.14 165 ARG B C 1
ATOM 3545 O O . ARG B 1 166 ? -20.337 -13.795 0.432 1.00 11.21 165 ARG B O 1
ATOM 3553 N N . PRO B 1 167 ? -22.443 -14.155 1.159 1.00 13.09 166 PRO B N 1
ATOM 3554 C CA . PRO B 1 167 ? -22.672 -15.075 0.047 1.00 12.97 166 PRO B CA 1
ATOM 3555 C C . PRO B 1 167 ? -22.390 -14.384 -1.291 1.00 13.38 166 PRO B C 1
ATOM 3556 O O . PRO B 1 167 ? -22.894 -13.281 -1.519 1.00 14.71 166 PRO B O 1
ATOM 3560 N N . GLY B 1 168 ? -21.580 -15.012 -2.142 1.00 13.29 167 GLY B N 1
ATOM 3561 C CA . GLY B 1 168 ? -21.121 -14.397 -3.382 1.00 13.77 167 GLY B CA 1
ATOM 3562 C C . GLY B 1 168 ? -20.015 -13.352 -3.266 1.00 14.56 167 GLY B C 1
ATOM 3563 O O . GLY B 1 168 ? -19.688 -12.690 -4.249 1.00 14.90 167 GLY B O 1
ATOM 3564 N N . GLY B 1 169 ? -19.395 -13.197 -2.098 1.00 14.71 168 GLY B N 1
ATOM 3565 C CA . GLY B 1 169 ? -18.370 -12.157 -1.925 1.00 14.72 168 GLY B CA 1
ATOM 3566 C C . GLY B 1 169 ? -17.006 -12.791 -2.040 1.00 15.09 168 GLY B C 1
ATOM 3567 O O . GLY B 1 169 ? -16.904 -13.995 -2.282 1.00 14.60 168 GLY B O 1
ATOM 3568 N N . LEU B 1 170 ? -15.966 -11.988 -1.836 1.00 15.11 169 LEU B N 1
ATOM 3569 C CA . LEU B 1 170 ? -14.581 -12.432 -2.037 1.00 15.91 169 LEU B CA 1
ATOM 3570 C C . LEU B 1 170 ? -13.762 -12.443 -0.762 1.00 16.57 169 LEU B C 1
ATOM 3571 O O . LEU B 1 170 ? -13.955 -11.599 0.101 1.00 18.72 169 LEU B O 1
ATOM 3576 N N . LEU B 1 171 ? -12.797 -13.352 -0.695 1.00 17.13 170 LEU B N 1
ATOM 3577 C CA . LEU B 1 171 ? -11.686 -13.324 0.246 1.00 16.41 170 LEU B CA 1
ATOM 3578 C C . LEU B 1 171 ? -10.420 -13.291 -0.545 1.00 15.79 170 LEU B C 1
ATOM 3579 O O . LEU B 1 171 ? -10.234 -14.071 -1.472 1.00 17.08 170 LEU B O 1
ATOM 3584 N N . VAL B 1 172 ? -9.538 -12.380 -0.169 1.00 14.99 171 VAL B N 1
ATOM 3585 C CA . VAL B 1 172 ? -8.290 -12.195 -0.825 1.00 13.70 171 VAL B CA 1
ATOM 3586 C C . VAL B 1 172 ? -7.189 -12.304 0.277 1.00 13.44 171 VAL B C 1
ATOM 3587 O O . VAL B 1 172 ? -7.037 -11.407 1.057 1.00 13.45 171 VAL B O 1
ATOM 3591 N N . ILE B 1 173 ? -6.384 -13.356 0.283 1.00 13.08 172 ILE B N 1
ATOM 3592 C CA . ILE B 1 173 ? -5.444 -13.616 1.380 1.00 13.09 172 ILE B CA 1
ATOM 3593 C C . ILE B 1 173 ? -4.133 -14.136 0.825 1.00 13.11 172 ILE B C 1
ATOM 3594 O O . ILE B 1 173 ? -4.128 -14.932 -0.092 1.00 13.38 172 ILE B O 1
ATOM 3599 N N . ASP B 1 174 ? -3.018 -13.609 1.314 1.00 14.18 173 ASP B N 1
ATOM 3600 C CA . ASP B 1 174 ? -1.707 -13.903 0.725 1.00 13.57 173 ASP B CA 1
ATOM 3601 C C . ASP B 1 174 ? -0.755 -14.553 1.678 1.00 13.74 173 ASP B C 1
ATOM 3602 O O . ASP B 1 174 ? -1.015 -14.677 2.884 1.00 10.87 173 ASP B O 1
ATOM 3607 N N . HIS B 1 175 ? 0.313 -15.083 1.088 1.00 13.99 174 HIS B N 1
ATOM 3608 C CA . HIS B 1 175 ? 1.448 -15.529 1.821 1.00 13.91 174 HIS B CA 1
ATOM 3609 C C . HIS B 1 175 ? 2.669 -15.426 0.945 1.00 15.34 174 HIS B C 1
ATOM 3610 O O . HIS B 1 175 ? 2.643 -15.524 -0.297 1.00 15.45 174 HIS B O 1
ATOM 3617 N N . ARG B 1 176 ? 3.774 -15.250 1.613 1.00 14.93 175 ARG B N 1
ATOM 3618 C CA . ARG B 1 176 ? 4.994 -15.186 0.944 1.00 15.21 175 ARG B CA 1
ATOM 3619 C C . ARG B 1 176 ? 5.296 -16.612 0.499 1.00 14.59 175 ARG B C 1
ATOM 3620 O O . ARG B 1 176 ? 4.665 -17.581 0.986 1.00 12.90 175 ARG B O 1
ATOM 3628 N N . ASN B 1 177 ? 6.201 -16.729 -0.451 1.00 13.84 176 ASN B N 1
ATOM 3629 C CA . ASN B 1 177 ? 6.510 -18.012 -1.056 1.00 14.62 176 ASN B CA 1
ATOM 3630 C C . ASN B 1 177 ? 7.511 -18.692 -0.175 1.00 15.41 176 ASN B C 1
ATOM 3631 O O . ASN B 1 177 ? 8.714 -18.485 -0.327 1.00 13.75 176 ASN B O 1
ATOM 3636 N N . TYR B 1 178 ? 6.994 -19.504 0.734 1.00 14.82 177 TYR B N 1
ATOM 3637 C CA . TYR B 1 178 ? 7.822 -20.241 1.649 1.00 16.07 177 TYR B CA 1
ATOM 3638 C C . TYR B 1 178 ? 8.286 -21.531 1.044 1.00 16.54 177 TYR B C 1
ATOM 3639 O O . TYR B 1 178 ? 9.244 -22.107 1.537 1.00 15.93 177 TYR B O 1
ATOM 3648 N N . ASP B 1 179 ? 7.627 -22.008 -0.001 1.00 15.67 178 ASP B N 1
ATOM 3649 C CA . ASP B 1 179 ? 8.221 -23.104 -0.786 1.00 17.28 178 ASP B CA 1
ATOM 3650 C C . ASP B 1 179 ? 9.713 -22.728 -1.161 1.00 16.38 178 ASP B C 1
ATOM 3651 O O . ASP B 1 179 ? 10.700 -23.410 -0.819 1.00 17.47 178 ASP B O 1
ATOM 3656 N N . TYR B 1 180 ? 9.874 -21.583 -1.765 1.00 17.07 179 TYR B N 1
ATOM 3657 C CA . TYR B 1 180 ? 11.186 -21.058 -2.145 1.00 17.30 179 TYR B CA 1
ATOM 3658 C C . TYR B 1 180 ? 12.078 -20.793 -0.927 1.00 17.06 179 TYR B C 1
ATOM 3659 O O . TYR B 1 180 ? 13.223 -21.134 -0.929 1.00 15.61 179 TYR B O 1
ATOM 3668 N N . ILE B 1 181 ? 11.552 -20.154 0.117 1.00 17.30 180 ILE B N 1
ATOM 3669 C CA . ILE B 1 181 ? 12.420 -19.808 1.246 1.00 18.11 180 ILE B CA 1
ATOM 3670 C C . ILE B 1 181 ? 12.901 -21.057 1.950 1.00 18.15 180 ILE B C 1
ATOM 3671 O O . ILE B 1 181 ? 14.058 -21.189 2.277 1.00 16.52 180 ILE B O 1
ATOM 3676 N N . LEU B 1 182 ? 12.008 -22.015 2.112 1.00 18.91 181 LEU B N 1
ATOM 3677 C CA . LEU B 1 182 ? 12.399 -23.277 2.739 1.00 19.92 181 LEU B CA 1
ATOM 3678 C C . LEU B 1 182 ? 13.476 -24.039 1.891 1.00 20.68 181 LEU B C 1
ATOM 3679 O O . LEU B 1 182 ? 14.384 -24.643 2.441 1.00 19.64 181 LEU B O 1
ATOM 3684 N N . SER B 1 183 ? 13.384 -23.991 0.553 1.00 21.48 182 SER B N 1
ATOM 3685 C CA . SER B 1 183 ? 14.360 -24.670 -0.337 1.00 22.23 182 SER B CA 1
ATOM 3686 C C . SER B 1 183 ? 15.723 -24.030 -0.282 1.00 22.27 182 SER B C 1
ATOM 3687 O O . SER B 1 183 ? 16.714 -24.724 -0.268 1.00 22.70 182 SER B O 1
ATOM 3690 N N . THR B 1 184 ? 15.782 -22.706 -0.234 1.00 21.53 183 THR B N 1
ATOM 3691 C CA . THR B 1 184 ? 17.074 -22.036 -0.239 1.00 20.44 183 THR B CA 1
ATOM 3692 C C . THR B 1 184 ? 17.603 -21.749 1.194 1.00 20.33 183 THR B C 1
ATOM 3693 O O . THR B 1 184 ? 18.810 -21.426 1.393 1.00 19.34 183 THR B O 1
ATOM 3697 N N . GLY B 1 185 ? 16.687 -21.818 2.171 1.00 19.59 184 GLY B N 1
ATOM 3698 C CA . GLY B 1 185 ? 16.990 -21.496 3.543 1.00 19.77 184 GLY B CA 1
ATOM 3699 C C . GLY B 1 185 ? 17.122 -19.999 3.836 1.00 20.94 184 GLY B C 1
ATOM 3700 O O . GLY B 1 185 ? 17.332 -19.653 5.011 1.00 19.78 184 GLY B O 1
ATOM 3701 N N . CYS B 1 186 ? 16.944 -19.135 2.795 1.00 21.03 185 CYS B N 1
ATOM 3702 C CA . CYS B 1 186 ? 17.174 -17.671 2.865 1.00 21.71 185 CYS B CA 1
ATOM 3703 C C . CYS B 1 186 ? 16.009 -16.800 2.326 1.00 22.20 185 CYS B C 1
ATOM 3704 O O . CYS B 1 186 ? 15.568 -16.964 1.186 1.00 21.91 185 CYS B O 1
ATOM 3707 N N . ALA B 1 187 ? 15.537 -15.875 3.160 1.00 22.20 186 ALA B N 1
ATOM 3708 C CA . ALA B 1 187 ? 14.406 -15.011 2.819 1.00 22.44 186 ALA B CA 1
ATOM 3709 C C . ALA B 1 187 ? 14.979 -13.726 2.187 1.00 23.60 186 ALA B C 1
ATOM 3710 O O . ALA B 1 187 ? 15.544 -12.920 2.886 1.00 22.86 186 ALA B O 1
ATOM 3712 N N . PRO B 1 188 ? 14.859 -13.551 0.847 1.00 25.43 187 PRO B N 1
ATOM 3713 C CA . PRO B 1 188 ? 15.514 -12.338 0.319 1.00 26.14 187 PRO B CA 1
ATOM 3714 C C . PRO B 1 188 ? 14.822 -11.032 0.797 1.00 26.45 187 PRO B C 1
ATOM 3715 O O . PRO B 1 188 ? 13.596 -10.990 0.891 1.00 24.02 187 PRO B O 1
ATOM 3719 N N . PRO B 1 189 ? 15.618 -9.982 1.130 1.00 27.97 188 PRO B N 1
ATOM 3720 C CA . PRO B 1 189 ? 15.098 -8.655 1.569 1.00 29.30 188 PRO B CA 1
ATOM 3721 C C . PRO B 1 189 ? 14.614 -7.760 0.409 1.00 29.77 188 PRO B C 1
ATOM 3722 O O . PRO B 1 189 ? 15.081 -7.920 -0.714 1.00 30.91 188 PRO B O 1
ATOM 3726 N N . GLY B 1 190 ? 13.687 -6.844 0.678 1.00 30.39 189 GLY B N 1
ATOM 3727 C CA . GLY B 1 190 ? 13.309 -5.796 -0.300 1.00 29.87 189 GLY B CA 1
ATOM 3728 C C . GLY B 1 190 ? 12.463 -6.289 -1.459 1.00 29.70 189 GLY B C 1
ATOM 3729 O O . GLY B 1 190 ? 12.515 -5.720 -2.563 1.00 31.08 189 GLY B O 1
ATOM 3730 N N . LYS B 1 191 ? 11.707 -7.359 -1.240 1.00 28.35 190 LYS B N 1
ATOM 3731 C CA . LYS B 1 191 ? 10.931 -7.977 -2.300 1.00 28.54 190 LYS B CA 1
ATOM 3732 C C . LYS B 1 191 ? 9.407 -7.718 -2.153 1.00 27.25 190 LYS B C 1
ATOM 3733 O O . LYS B 1 191 ? 8.626 -8.272 -2.916 1.00 27.10 190 LYS B O 1
ATOM 3739 N N . ASN B 1 192 ? 9.013 -6.914 -1.158 1.00 25.06 191 ASN B N 1
ATOM 3740 C CA . ASN B 1 192 ? 7.629 -6.540 -0.920 1.00 24.04 191 ASN B CA 1
ATOM 3741 C C . ASN B 1 192 ? 7.069 -5.986 -2.190 1.00 22.97 191 ASN B C 1
ATOM 3742 O O . ASN B 1 192 ? 7.548 -4.978 -2.696 1.00 21.29 191 ASN B O 1
ATOM 3747 N N . ILE B 1 193 ? 6.026 -6.629 -2.692 1.00 22.28 192 ILE B N 1
ATOM 3748 C CA . ILE B 1 193 ? 5.449 -6.245 -3.981 1.00 20.47 192 ILE B CA 1
ATOM 3749 C C . ILE B 1 193 ? 4.412 -5.132 -3.832 1.00 20.95 192 ILE B C 1
ATOM 3750 O O . ILE B 1 193 ? 3.972 -4.570 -4.846 1.00 19.30 192 ILE B O 1
ATOM 3755 N N . TYR B 1 194 ? 4.040 -4.847 -2.572 1.00 20.75 193 TYR B N 1
ATOM 3756 C CA . TYR B 1 194 ? 2.928 -3.960 -2.198 1.00 21.70 193 TYR B CA 1
ATOM 3757 C C . TYR B 1 194 ? 3.383 -2.530 -1.977 1.00 22.24 193 TYR B C 1
ATOM 3758 O O . TYR B 1 194 ? 2.748 -1.577 -2.490 1.00 22.32 193 TYR B O 1
ATOM 3767 N N . TYR B 1 195 ? 4.474 -2.411 -1.212 1.00 22.01 194 TYR B N 1
ATOM 3768 C CA . TYR B 1 195 ? 5.086 -1.148 -0.819 1.00 22.92 194 TYR B CA 1
ATOM 3769 C C . TYR B 1 195 ? 6.598 -1.314 -1.048 1.00 23.82 194 TYR B C 1
ATOM 3770 O O . TYR B 1 195 ? 7.211 -2.218 -0.441 1.00 22.86 194 TYR B O 1
ATOM 3779 N N . LYS B 1 196 ? 7.204 -0.445 -1.879 1.00 24.30 195 LYS B N 1
ATOM 3780 C CA . LYS B 1 196 ? 8.670 -0.513 -2.136 1.00 26.43 195 LYS B CA 1
ATOM 3781 C C . LYS B 1 196 ? 9.519 -0.031 -0.936 1.00 26.81 195 LYS B C 1
ATOM 3782 O O . LYS B 1 196 ? 9.375 1.108 -0.472 1.00 25.63 195 LYS B O 1
ATOM 3788 N N . SER B 1 197 ? 10.405 -0.896 -0.451 1.00 28.15 196 SER B N 1
ATOM 3789 C CA . SER B 1 197 ? 11.330 -0.538 0.637 1.00 30.01 196 SER B CA 1
ATOM 3790 C C . SER B 1 197 ? 12.208 0.642 0.289 1.00 31.20 196 SER B C 1
ATOM 3791 O O . SER B 1 197 ? 12.866 0.663 -0.749 1.00 31.37 196 SER B O 1
ATOM 3794 N N . ASP B 1 198 ? 12.201 1.641 1.154 1.00 32.61 197 ASP B N 1
ATOM 3795 C CA . ASP B 1 198 ? 13.215 2.679 1.122 1.00 33.50 197 ASP B CA 1
ATOM 3796 C C . ASP B 1 198 ? 14.325 2.315 2.088 1.00 33.09 197 ASP B C 1
ATOM 3797 O O . ASP B 1 198 ? 15.390 2.903 2.028 1.00 34.27 197 ASP B O 1
ATOM 3802 N N . LEU B 1 199 ? 14.080 1.348 2.970 1.00 33.01 198 LEU B N 1
ATOM 3803 C CA . LEU B 1 199 ? 14.967 1.072 4.114 1.00 33.13 198 LEU B CA 1
ATOM 3804 C C . LEU B 1 199 ? 15.855 -0.160 3.891 1.00 32.90 198 LEU B C 1
ATOM 3805 O O . LEU B 1 199 ? 15.336 -1.251 3.756 1.00 32.61 198 LEU B O 1
ATOM 3810 N N . THR B 1 200 ? 17.178 0.002 3.943 1.00 32.80 199 THR B N 1
ATOM 3811 C CA . THR B 1 200 ? 18.099 -1.134 3.701 1.00 33.19 199 THR B CA 1
ATOM 3812 C C . THR B 1 200 ? 18.303 -2.006 4.966 1.00 32.90 199 THR B C 1
ATOM 3813 O O . THR B 1 200 ? 18.841 -1.541 6.019 1.00 32.63 199 THR B O 1
ATOM 3817 N N . LYS B 1 201 ? 17.903 -3.276 4.815 1.00 31.94 200 LYS B N 1
ATOM 3818 C CA . LYS B 1 201 ? 18.041 -4.289 5.847 1.00 31.45 200 LYS B CA 1
ATOM 3819 C C . LYS B 1 201 ? 18.838 -5.500 5.353 1.00 30.21 200 LYS B C 1
ATOM 3820 O O . LYS B 1 201 ? 18.641 -5.964 4.240 1.00 30.67 200 LYS B O 1
ATOM 3826 N N . ASP B 1 202 ? 19.708 -6.023 6.204 1.00 28.77 201 ASP B N 1
ATOM 3827 C CA . ASP B 1 202 ? 20.382 -7.285 5.954 1.00 27.82 201 ASP B CA 1
ATOM 3828 C C . ASP B 1 202 ? 19.602 -8.335 6.749 1.00 25.61 201 ASP B C 1
ATOM 3829 O O . ASP B 1 202 ? 19.288 -8.093 7.909 1.00 27.50 201 ASP B O 1
ATOM 3834 N N . ILE B 1 203 ? 19.217 -9.453 6.141 1.00 23.26 202 ILE B N 1
ATOM 3835 C CA . ILE B 1 203 ? 18.388 -10.484 6.817 1.00 20.66 202 ILE B CA 1
ATOM 3836 C C . ILE B 1 203 ? 19.152 -11.787 7.016 1.00 20.18 202 ILE B C 1
ATOM 3837 O O . ILE B 1 203 ? 19.758 -12.296 6.085 1.00 20.05 202 ILE B O 1
ATOM 3842 N N . THR B 1 204 ? 19.107 -12.293 8.241 1.00 18.22 203 THR B N 1
ATOM 3843 C CA . THR B 1 204 ? 19.489 -13.658 8.566 1.00 18.10 203 THR B CA 1
ATOM 3844 C C . THR B 1 204 ? 18.214 -14.476 8.775 1.00 17.01 203 THR B C 1
ATOM 3845 O O . THR B 1 204 ? 17.270 -14.002 9.398 1.00 14.84 203 THR B O 1
ATOM 3849 N N . THR B 1 205 ? 18.184 -15.680 8.223 1.00 16.14 204 THR B N 1
ATOM 3850 C CA . THR B 1 205 ? 16.977 -16.482 8.133 1.00 15.46 204 THR B CA 1
ATOM 3851 C C . THR B 1 205 ? 17.269 -17.771 8.880 1.00 16.29 204 THR B C 1
ATOM 3852 O O . THR B 1 205 ? 18.204 -18.517 8.482 1.00 15.90 204 THR B O 1
ATOM 3856 N N . SER B 1 206 ? 16.544 -17.996 9.977 1.00 14.49 205 SER B N 1
ATOM 3857 C CA . SER B 1 206 ? 16.674 -19.190 10.760 1.00 14.32 205 SER B CA 1
ATOM 3858 C C . SER B 1 206 ? 15.465 -20.066 10.529 1.00 14.53 205 SER B C 1
ATOM 3859 O O . SER B 1 206 ? 14.325 -19.613 10.672 1.00 16.70 205 SER B O 1
ATOM 3862 N N . VAL B 1 207 ? 15.692 -21.286 10.076 1.00 13.02 206 VAL B N 1
ATOM 3863 C CA . VAL B 1 207 ? 14.585 -22.201 9.840 1.00 12.49 206 VAL B CA 1
ATOM 3864 C C . VAL B 1 207 ? 14.647 -23.246 10.954 1.00 12.37 206 VAL B C 1
ATOM 3865 O O . VAL B 1 207 ? 15.700 -23.794 11.211 1.00 12.06 206 VAL B O 1
ATOM 3869 N N . LEU B 1 208 ? 13.550 -23.412 11.682 1.00 11.73 207 LEU B N 1
ATOM 3870 C CA . LEU B 1 208 ? 13.404 -24.526 12.640 1.00 12.32 207 LEU B CA 1
ATOM 3871 C C . LEU B 1 208 ? 12.606 -25.631 12.009 1.00 12.91 207 LEU B C 1
ATOM 3872 O O . LEU B 1 208 ? 11.463 -25.420 11.659 1.00 16.01 207 LEU B O 1
ATOM 3877 N N . THR B 1 209 ? 13.176 -26.822 11.919 1.00 12.81 208 THR B N 1
ATOM 3878 C CA . THR B 1 209 ? 12.471 -27.992 11.469 1.00 13.40 208 THR B CA 1
ATOM 3879 C C . THR B 1 209 ? 12.259 -28.925 12.659 1.00 12.81 208 THR B C 1
ATOM 3880 O O . THR B 1 209 ? 13.188 -29.198 13.403 1.00 11.92 208 THR B O 1
ATOM 3884 N N . VAL B 1 210 ? 11.047 -29.472 12.815 1.00 13.33 209 VAL B N 1
ATOM 3885 C CA . VAL B 1 210 ? 10.750 -30.372 13.947 1.00 12.93 209 VAL B CA 1
ATOM 3886 C C . VAL B 1 210 ? 10.222 -31.716 13.467 1.00 13.17 209 VAL B C 1
ATOM 3887 O O . VAL B 1 210 ? 9.119 -31.800 12.854 1.00 12.73 209 VAL B O 1
ATOM 3891 N N . ASN B 1 211 ? 10.985 -32.768 13.756 1.00 12.73 210 ASN B N 1
ATOM 3892 C CA . ASN B 1 211 ? 10.716 -34.097 13.240 1.00 12.78 210 ASN B CA 1
ATOM 3893 C C . ASN B 1 211 ? 10.552 -34.040 11.702 1.00 11.93 210 ASN B C 1
ATOM 3894 O O . ASN B 1 211 ? 9.652 -34.638 11.097 1.00 8.40 210 ASN B O 1
ATOM 3899 N N . ASN B 1 212 ? 11.452 -33.260 11.099 1.00 11.34 211 ASN B N 1
ATOM 3900 C CA . ASN B 1 212 ? 11.542 -33.054 9.673 1.00 11.20 211 ASN B CA 1
ATOM 3901 C C . ASN B 1 212 ? 10.411 -32.201 9.079 1.00 12.87 211 ASN B C 1
ATOM 3902 O O . ASN B 1 212 ? 10.265 -32.109 7.857 1.00 12.60 211 ASN B O 1
ATOM 3907 N N . LYS B 1 213 ? 9.609 -31.569 9.938 1.00 14.00 212 LYS B N 1
ATOM 3908 C CA . LYS B 1 213 ? 8.571 -30.632 9.474 1.00 15.64 212 LYS B CA 1
ATOM 3909 C C . LYS B 1 213 ? 8.895 -29.190 9.853 1.00 15.46 212 LYS B C 1
ATOM 3910 O O . LYS B 1 213 ? 9.135 -28.850 11.003 1.00 15.76 212 LYS B O 1
ATOM 3916 N N . ALA B 1 214 ? 8.927 -28.340 8.849 1.00 16.39 213 ALA B N 1
ATOM 3917 C CA . ALA B 1 214 ? 9.098 -26.935 9.010 1.00 15.78 213 ALA B CA 1
ATOM 3918 C C . ALA B 1 214 ? 8.066 -26.390 9.984 1.00 16.49 213 ALA B C 1
ATOM 3919 O O . ALA B 1 214 ? 6.859 -26.584 9.767 1.00 16.60 213 ALA B O 1
ATOM 3921 N N . HIS B 1 215 ? 8.548 -25.658 10.988 1.00 14.89 214 HIS B N 1
ATOM 3922 C CA . HIS B 1 215 ? 7.721 -25.184 12.076 1.00 15.48 214 HIS B CA 1
ATOM 3923 C C . HIS B 1 215 ? 7.717 -23.652 12.157 1.00 14.49 214 HIS B C 1
ATOM 3924 O O . HIS B 1 215 ? 6.695 -23.079 12.516 1.00 12.43 214 HIS B O 1
ATOM 3931 N N . MET B 1 216 ? 8.850 -23.028 11.828 1.00 14.64 215 MET B N 1
ATOM 3932 C CA . MET B 1 216 ? 9.085 -21.622 12.050 1.00 15.85 215 MET B CA 1
ATOM 3933 C C . MET B 1 216 ? 10.236 -21.040 11.227 1.00 15.86 215 MET B C 1
ATOM 3934 O O . MET B 1 216 ? 11.245 -21.682 11.006 1.00 14.89 215 MET B O 1
ATOM 3939 N N . VAL B 1 217 ? 10.002 -19.844 10.675 1.00 16.51 216 VAL B N 1
ATOM 3940 C CA . VAL B 1 217 ? 11.071 -19.061 10.050 1.00 16.21 216 VAL B CA 1
ATOM 3941 C C . VAL B 1 217 ? 11.212 -17.743 10.842 1.00 16.44 216 VAL B C 1
ATOM 3942 O O . VAL B 1 217 ? 10.249 -17.070 11.092 1.00 18.89 216 VA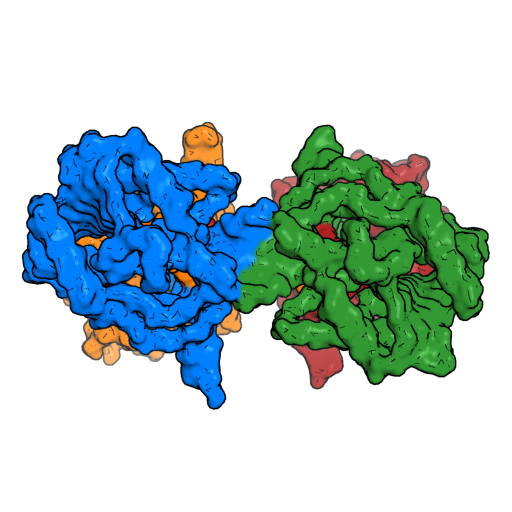L B O 1
ATOM 3946 N N . THR B 1 218 ? 12.404 -17.440 11.307 1.00 16.81 217 THR B N 1
ATOM 3947 C CA . THR B 1 218 ? 12.684 -16.315 12.185 1.00 15.00 217 THR B CA 1
ATOM 3948 C C . THR B 1 218 ? 13.620 -15.504 11.378 1.00 16.04 217 THR B C 1
ATOM 3949 O O . THR B 1 218 ? 14.624 -16.047 10.856 1.00 15.33 217 THR B O 1
ATOM 3953 N N . LEU B 1 219 ? 13.256 -14.228 11.178 1.00 15.82 218 LEU B N 1
ATOM 3954 C CA . LEU B 1 219 ? 14.084 -13.305 10.455 1.00 15.92 218 LEU B CA 1
ATOM 3955 C C . LEU B 1 219 ? 14.724 -12.322 11.396 1.00 17.21 218 LEU B C 1
ATOM 3956 O O . LEU B 1 219 ? 14.019 -11.750 12.231 1.00 18.97 218 LEU B O 1
ATOM 3961 N N . ASP B 1 220 ? 16.058 -12.163 11.302 1.00 15.78 219 ASP B N 1
ATOM 3962 C CA . ASP B 1 220 ? 16.763 -11.131 12.024 1.00 16.58 219 ASP B CA 1
ATOM 3963 C C . ASP B 1 220 ? 17.101 -10.054 11.007 1.00 16.22 219 ASP B C 1
ATOM 3964 O O . ASP B 1 220 ? 17.657 -10.365 9.961 1.00 15.76 219 ASP B O 1
ATOM 3969 N N . TYR B 1 221 ? 16.642 -8.841 11.282 1.00 16.53 220 TYR B N 1
ATOM 3970 C CA . TYR B 1 221 ? 16.811 -7.688 10.429 1.00 16.91 220 TYR B CA 1
ATOM 3971 C C . TYR B 1 221 ? 17.858 -6.776 11.025 1.00 18.92 220 TYR B C 1
ATOM 3972 O O . TYR B 1 221 ? 17.689 -6.309 12.152 1.00 19.93 220 TYR B O 1
ATOM 3981 N N . THR B 1 222 ? 18.940 -6.536 10.284 1.00 20.96 221 THR B N 1
ATOM 3982 C CA . THR B 1 222 ? 19.977 -5.595 10.666 1.00 23.64 221 THR B CA 1
ATOM 3983 C C . THR B 1 222 ? 19.981 -4.388 9.733 1.00 25.62 221 THR B C 1
ATOM 3984 O O . THR B 1 222 ? 20.025 -4.526 8.518 1.00 25.97 221 THR B O 1
ATOM 3988 N N . VAL B 1 223 ? 19.927 -3.211 10.335 1.00 28.60 222 VAL B N 1
ATOM 3989 C CA . VAL B 1 223 ? 19.852 -1.931 9.646 1.00 30.82 222 VAL B CA 1
ATOM 3990 C C . VAL B 1 223 ? 21.056 -1.102 10.102 1.00 32.41 222 VAL B C 1
ATOM 3991 O O . VAL B 1 223 ? 21.694 -1.389 11.119 1.00 31.81 222 VAL B O 1
ATOM 3995 N N . GLN B 1 224 ? 21.373 -0.081 9.325 1.00 35.68 223 GLN B N 1
ATOM 3996 C CA . GLN B 1 224 ? 22.565 0.765 9.559 1.00 37.61 223 GLN B CA 1
ATOM 3997 C C . GLN B 1 224 ? 22.157 2.032 10.324 1.00 38.19 223 GLN B C 1
ATOM 3998 O O . GLN B 1 224 ? 21.082 2.596 10.092 1.00 38.06 223 GLN B O 1
ATOM 4004 N N . VAL B 1 225 ? 23.004 2.447 11.259 1.00 39.70 224 VAL B N 1
ATOM 4005 C CA . VAL B 1 225 ? 22.824 3.724 11.965 1.00 40.59 224 VAL B CA 1
ATOM 4006 C C . VAL B 1 225 ? 24.179 4.451 12.074 1.00 41.26 224 VAL B C 1
ATOM 4007 O O . VAL B 1 225 ? 25.089 3.907 12.690 1.00 41.12 224 VAL B O 1
ATOM 4011 N N . PRO B 1 226 ? 24.328 5.667 11.464 1.00 42.49 225 PRO B N 1
ATOM 4012 C CA . PRO B 1 226 ? 25.484 6.566 11.766 1.00 42.66 225 PRO B CA 1
ATOM 4013 C C . PRO B 1 226 ? 25.858 6.626 13.268 1.00 42.81 225 PRO B C 1
ATOM 4014 O O . PRO B 1 226 ? 24.970 6.788 14.103 1.00 42.82 225 PRO B O 1
ATOM 4018 N N . GLY B 1 227 ? 27.151 6.474 13.586 1.00 42.91 226 GLY B N 1
ATOM 4019 C CA . GLY B 1 227 ? 27.631 6.300 14.981 1.00 42.95 226 GLY B CA 1
ATOM 4020 C C . GLY B 1 227 ? 28.187 4.902 15.254 1.00 42.83 226 GLY B C 1
ATOM 4021 O O . GLY B 1 227 ? 27.679 4.147 16.095 1.00 42.01 226 GLY B O 1
ATOM 4022 N N . PRO B 1 234 ? 29.485 4.381 11.253 1.00 40.27 233 PRO B N 1
ATOM 4023 C CA . PRO B 1 234 ? 28.160 3.750 11.329 1.00 40.73 233 PRO B CA 1
ATOM 4024 C C . PRO B 1 234 ? 28.177 2.417 12.116 1.00 40.75 233 PRO B C 1
ATOM 4025 O O . PRO B 1 234 ? 29.016 1.542 11.850 1.00 41.26 233 PRO B O 1
ATOM 4027 N N . GLY B 1 235 ? 27.263 2.292 13.097 1.00 40.40 234 GLY B N 1
ATOM 4028 C CA . GLY B 1 235 ? 27.003 1.032 13.845 1.00 39.46 234 GLY B CA 1
ATOM 4029 C C . GLY B 1 235 ? 25.749 0.295 13.349 1.00 38.58 234 GLY B C 1
ATOM 4030 O O . GLY B 1 235 ? 25.097 0.747 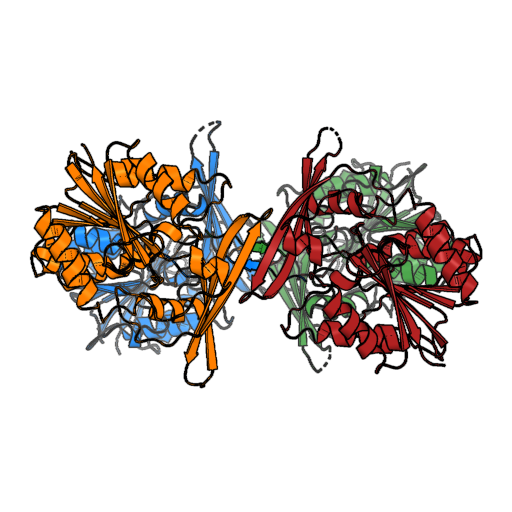12.397 1.00 38.31 234 GLY B O 1
ATOM 4031 N N . PHE B 1 236 ? 25.394 -0.824 14.001 1.00 37.30 235 PHE B N 1
ATOM 4032 C CA . PHE B 1 236 ? 24.288 -1.698 13.533 1.00 36.80 235 PHE B CA 1
ATOM 4033 C C . PHE B 1 236 ? 23.308 -2.150 14.623 1.00 35.17 235 PHE B C 1
ATOM 4034 O O . PHE B 1 236 ? 23.706 -2.550 15.711 1.00 34.40 235 PHE B O 1
ATOM 4042 N N . SER B 1 237 ? 22.025 -2.159 14.279 1.00 33.36 236 SER B N 1
ATOM 4043 C CA . SER B 1 237 ? 20.979 -2.528 15.222 1.00 32.32 236 SER B CA 1
ATOM 4044 C C . SER B 1 237 ? 19.948 -3.475 14.579 1.00 30.62 236 SER B C 1
ATOM 4045 O O . SER B 1 237 ? 19.573 -3.343 13.414 1.00 30.15 236 SER B O 1
ATOM 4048 N N . LYS B 1 238 ? 19.481 -4.432 15.353 1.00 28.99 237 LYS B N 1
ATOM 4049 C CA . LYS B 1 238 ? 18.657 -5.505 14.802 1.00 28.10 237 LYS B CA 1
ATOM 4050 C C . LYS B 1 238 ? 17.325 -5.703 15.519 1.00 25.56 237 LYS B C 1
ATOM 4051 O O . LYS B 1 238 ? 17.137 -5.323 16.689 1.00 26.21 237 LYS B O 1
ATOM 4057 N N . PHE B 1 239 ? 16.376 -6.301 14.807 1.00 22.92 238 PHE B N 1
ATOM 4058 C CA . PHE B 1 239 ? 15.206 -6.818 15.457 1.00 19.79 238 PHE B CA 1
ATOM 4059 C C . PHE B 1 239 ? 14.771 -8.096 14.793 1.00 19.46 238 PHE B C 1
ATOM 4060 O O . PHE B 1 239 ? 15.137 -8.383 13.659 1.00 18.83 238 PHE B O 1
ATOM 4068 N N . ARG B 1 240 ? 13.897 -8.812 15.486 1.00 19.53 239 ARG B N 1
ATOM 4069 C CA . ARG B 1 240 ? 13.510 -10.114 15.109 1.00 18.68 239 ARG B CA 1
ATOM 4070 C C . ARG B 1 240 ? 12.014 -10.253 15.070 1.00 18.43 239 ARG B C 1
ATOM 4071 O O . ARG B 1 240 ? 11.301 -9.768 15.954 1.00 19.90 239 ARG B O 1
ATOM 4079 N N . LEU B 1 241 ? 11.566 -10.902 14.000 1.00 18.28 240 LEU B N 1
ATOM 4080 C CA . LEU B 1 241 ? 10.215 -11.360 13.819 1.00 17.65 240 LEU B CA 1
ATOM 4081 C C . LEU B 1 241 ? 10.162 -12.814 13.325 1.00 16.66 240 LEU B C 1
ATOM 4082 O O . LEU B 1 241 ? 11.046 -13.312 12.621 1.00 16.28 240 LEU B O 1
ATOM 4087 N N . SER B 1 242 ? 9.066 -13.488 13.644 1.00 16.88 241 SER B N 1
ATOM 4088 C CA . SER B 1 242 ? 8.907 -14.878 13.248 1.00 16.94 241 SER B CA 1
ATOM 4089 C C . SER B 1 242 ? 7.589 -15.124 12.489 1.00 17.95 241 SER B C 1
ATOM 4090 O O . SER B 1 242 ? 6.589 -14.411 12.664 1.00 15.44 241 SER B O 1
ATOM 4093 N N . TYR B 1 243 ? 7.619 -16.173 11.665 1.00 17.70 242 TYR B N 1
ATOM 4094 C CA . TYR B 1 243 ? 6.558 -16.497 10.682 1.00 16.32 242 TYR B CA 1
ATOM 4095 C C . TYR B 1 243 ? 6.314 -18.011 10.577 1.00 16.52 242 TYR B C 1
ATOM 4096 O O . TYR B 1 243 ? 7.274 -18.810 10.747 1.00 17.71 242 TYR B O 1
ATOM 4105 N N . TYR B 1 244 ? 5.070 -18.423 10.330 1.00 16.60 243 TYR B N 1
ATOM 4106 C CA . TYR B 1 244 ? 4.817 -19.824 9.970 1.00 17.53 243 TYR B CA 1
ATOM 4107 C C . TYR B 1 244 ? 5.017 -20.034 8.424 1.00 18.32 243 TYR B C 1
ATOM 4108 O O . TYR B 1 244 ? 4.361 -19.319 7.628 1.00 19.56 243 TYR B O 1
ATOM 4117 N N . PRO B 1 245 ? 5.866 -20.977 8.011 1.00 16.64 244 PRO B N 1
ATOM 4118 C CA . PRO B 1 245 ? 6.228 -21.059 6.572 1.00 16.35 244 PRO B CA 1
ATOM 4119 C C . PRO B 1 245 ? 5.166 -21.801 5.725 1.00 16.11 244 PRO B C 1
ATOM 4120 O O . PRO B 1 245 ? 5.333 -22.972 5.403 1.00 15.53 244 PRO B O 1
ATOM 4124 N N . HIS B 1 246 ? 4.040 -21.149 5.438 1.00 14.65 245 HIS B N 1
ATOM 4125 C CA . HIS B 1 246 ? 2.994 -21.812 4.659 1.00 14.40 245 HIS B CA 1
ATOM 4126 C C . HIS B 1 246 ? 3.454 -22.121 3.251 1.00 14.52 245 HIS B C 1
ATOM 4127 O O . HIS B 1 246 ? 3.879 -21.226 2.508 1.00 13.58 245 HIS B O 1
ATOM 4134 N N . CYS B 1 247 ? 3.374 -23.393 2.889 1.00 14.53 246 CYS B N 1
ATOM 4135 C CA . CYS B 1 247 ? 3.652 -23.824 1.529 1.00 16.34 246 CYS B CA 1
ATOM 4136 C C . CYS B 1 247 ? 2.349 -23.761 0.724 1.00 15.34 246 CYS B C 1
ATOM 4137 O O . CYS B 1 247 ? 1.247 -23.880 1.287 1.00 17.38 246 CYS B O 1
ATOM 4140 N N . LEU B 1 248 ? 2.466 -23.583 -0.587 1.00 15.47 247 LEU B N 1
ATOM 4141 C CA . LEU B 1 248 ? 1.313 -23.411 -1.461 1.00 13.84 247 LEU B CA 1
ATOM 4142 C C . LEU B 1 248 ? 0.222 -24.495 -1.372 1.00 14.89 247 LEU B C 1
ATOM 4143 O O . LEU B 1 248 ? -0.969 -24.163 -1.184 1.00 12.91 247 LEU B O 1
ATOM 4148 N N . ALA B 1 249 ? 0.629 -25.765 -1.521 1.00 15.42 248 ALA B N 1
ATOM 4149 C CA . ALA B 1 249 ? -0.294 -26.886 -1.659 1.00 17.97 248 ALA B CA 1
ATOM 4150 C C . ALA B 1 249 ? -1.090 -26.966 -0.388 1.00 18.32 248 ALA B C 1
ATOM 4151 O O . ALA B 1 249 ? -2.321 -27.111 -0.421 1.00 20.10 248 ALA B O 1
ATOM 4153 N N . SER B 1 250 ? -0.409 -26.824 0.733 1.00 19.27 249 SER B N 1
ATOM 4154 C CA . SER B 1 250 ? -1.058 -26.795 2.042 1.00 19.71 249 SER B CA 1
ATOM 4155 C C . SER B 1 250 ? -2.058 -25.644 2.207 1.00 19.80 249 SER B C 1
ATOM 4156 O O . SER B 1 250 ? -3.239 -25.819 2.581 1.00 19.77 249 SER B O 1
ATOM 4159 N N . PHE B 1 251 ? -1.596 -24.450 1.891 1.00 19.67 250 PHE B N 1
ATOM 4160 C CA . PHE B 1 251 ? -2.423 -23.274 2.127 1.00 19.58 250 PHE B CA 1
ATOM 4161 C C . PHE B 1 251 ? -3.665 -23.299 1.235 1.00 18.00 250 PHE B C 1
ATOM 4162 O O . PHE B 1 251 ? -4.752 -22.897 1.651 1.00 15.71 250 PHE B O 1
ATOM 4170 N N . THR B 1 252 ? -3.486 -23.823 0.029 1.00 17.68 251 THR B N 1
ATOM 4171 C CA . THR B 1 252 ? -4.589 -24.016 -0.928 1.00 18.42 251 THR B CA 1
ATOM 4172 C C . THR B 1 252 ? -5.709 -24.843 -0.324 1.00 18.62 251 THR B C 1
ATOM 4173 O O . THR B 1 252 ? -6.888 -24.511 -0.463 1.00 18.68 251 THR B O 1
ATOM 4177 N N . GLU B 1 253 ? -5.329 -25.908 0.359 1.00 19.00 252 GLU B N 1
ATOM 4178 C CA . GLU B 1 253 ? -6.284 -26.870 0.986 1.00 20.30 252 GLU B CA 1
ATOM 4179 C C . GLU B 1 253 ? -7.009 -26.187 2.146 1.00 19.04 252 GLU B C 1
ATOM 4180 O O . GLU B 1 253 ? -8.226 -26.158 2.217 1.00 20.37 252 GLU B O 1
ATOM 4186 N N . LEU B 1 254 ? -6.234 -25.561 3.004 1.00 18.76 253 LEU B N 1
ATOM 4187 C CA . LEU B 1 254 ? -6.701 -24.863 4.180 1.00 18.48 253 LEU B CA 1
ATOM 4188 C C . LEU B 1 254 ? -7.649 -23.718 3.851 1.00 18.60 253 LEU B C 1
ATOM 4189 O O . LEU B 1 254 ? -8.642 -23.488 4.549 1.00 18.68 253 LEU B O 1
ATOM 4194 N N . VAL B 1 255 ? -7.363 -22.964 2.802 1.00 19.35 254 VAL B N 1
ATOM 4195 C CA . VAL B 1 255 ? -8.222 -21.837 2.516 1.00 20.17 254 VAL B CA 1
ATOM 4196 C C . VAL B 1 255 ? -9.534 -22.375 1.928 1.00 19.82 254 VAL B C 1
ATOM 4197 O O . VAL B 1 255 ? -10.591 -21.855 2.207 1.00 19.37 254 VAL B O 1
ATOM 4201 N N . GLN B 1 256 ? -9.491 -23.483 1.206 1.00 20.16 255 GLN B N 1
ATOM 4202 C CA . GLN B 1 256 ? -10.721 -24.023 0.623 1.00 19.80 255 GLN B CA 1
ATOM 4203 C C . GLN B 1 256 ? -11.619 -24.587 1.718 1.00 20.04 255 GLN B C 1
ATOM 4204 O O . GLN B 1 256 ? -12.807 -24.207 1.801 1.00 20.40 255 GLN B O 1
ATOM 4210 N N . GLU B 1 257 ? -11.019 -25.418 2.578 1.00 19.21 256 GLU B N 1
ATOM 4211 C CA . GLU B 1 257 ? -11.653 -25.951 3.837 1.00 19.45 256 GLU B CA 1
ATOM 4212 C C . GLU B 1 257 ? -12.357 -24.883 4.694 1.00 17.87 256 GLU B C 1
ATOM 4213 O O . GLU B 1 257 ? -13.418 -25.116 5.248 1.00 17.88 256 GLU B O 1
ATOM 4219 N N . ALA B 1 258 ? -11.799 -23.684 4.747 1.00 17.17 257 ALA B N 1
ATOM 4220 C CA . ALA B 1 258 ? -12.405 -22.607 5.533 1.00 17.09 257 ALA B CA 1
ATOM 4221 C C . ALA B 1 258 ? -13.842 -22.261 5.103 1.00 17.41 257 ALA B C 1
ATOM 4222 O O . ALA B 1 258 ? -14.624 -21.745 5.891 1.00 17.32 257 ALA B O 1
ATOM 4224 N N . PHE B 1 259 ? -14.189 -22.620 3.873 1.00 17.81 258 PHE B N 1
ATOM 4225 C CA . PHE B 1 259 ? -15.522 -22.388 3.325 1.00 17.99 258 PHE B CA 1
ATOM 4226 C C . PHE B 1 259 ? -16.273 -23.680 3.169 1.00 17.83 258 PHE B C 1
ATOM 4227 O O . PHE B 1 259 ? -17.367 -23.706 2.565 1.00 19.20 258 PHE B O 1
ATOM 4235 N N . GLY B 1 260 ? -15.681 -24.754 3.665 1.00 18.08 259 GLY B N 1
ATOM 4236 C CA . GLY B 1 260 ? -16.156 -26.104 3.419 1.00 18.09 259 GLY B CA 1
ATOM 4237 C C . GLY B 1 260 ? -16.140 -26.481 1.949 1.00 18.06 259 GLY B C 1
ATOM 4238 O O . GLY B 1 260 ? -16.996 -27.219 1.496 1.00 18.46 259 GLY B O 1
ATOM 4239 N N . GLY B 1 261 ? -15.191 -25.956 1.183 1.00 18.98 260 GLY B N 1
ATOM 4240 C CA . GLY B 1 261 ? -15.178 -26.187 -0.281 1.00 18.94 260 GLY B CA 1
ATOM 4241 C C . GLY B 1 261 ? -16.243 -25.442 -1.105 1.00 18.90 260 GLY B C 1
ATOM 4242 O O . GLY B 1 261 ? -16.176 -25.428 -2.337 1.00 17.56 260 GLY B O 1
ATOM 4243 N N . ARG B 1 262 ? -17.197 -24.802 -0.433 1.00 19.26 261 ARG B N 1
ATOM 4244 C CA . ARG B 1 262 ? -18.228 -24.029 -1.115 1.00 20.55 261 ARG B CA 1
ATOM 4245 C C . ARG B 1 262 ? -17.639 -22.704 -1.596 1.00 20.40 261 ARG B C 1
ATOM 4246 O O . ARG B 1 262 ? -18.001 -21.622 -1.105 1.00 19.43 261 ARG B O 1
ATOM 4254 N N . CYS B 1 263 ? -16.709 -22.809 -2.546 1.00 20.70 262 CYS B N 1
ATOM 4255 C CA . CYS B 1 263 ? -16.022 -21.664 -3.079 1.00 20.35 262 CYS B CA 1
ATOM 4256 C C . CYS B 1 263 ? -15.339 -22.023 -4.396 1.00 20.35 262 CYS B C 1
ATOM 4257 O O . CYS B 1 263 ? -15.162 -23.198 -4.716 1.00 19.16 262 CYS B O 1
ATOM 4260 N N . GLN B 1 264 ? -15.018 -20.984 -5.173 1.00 20.84 263 GLN B N 1
ATOM 4261 C CA . GLN B 1 264 ? -14.142 -21.074 -6.336 1.00 20.93 263 GLN B CA 1
ATOM 4262 C C . GLN B 1 264 ? -12.794 -20.474 -5.918 1.00 20.98 263 GLN B C 1
ATOM 4263 O O . GLN B 1 264 ? -12.759 -19.433 -5.301 1.00 21.76 263 GLN B O 1
ATOM 4269 N N . HIS B 1 265 ? -11.685 -21.141 -6.207 1.00 20.66 264 HIS B N 1
ATOM 4270 C CA . HIS B 1 265 ? -10.378 -20.679 -5.760 1.00 20.29 264 HIS B CA 1
ATOM 4271 C C . HIS B 1 265 ? -9.460 -20.517 -6.954 1.00 20.70 2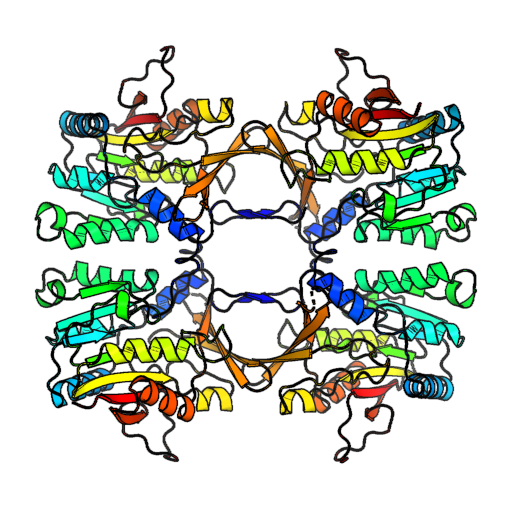64 HIS B C 1
ATOM 4272 O O . HIS B 1 265 ? -9.469 -21.348 -7.845 1.00 20.67 264 HIS B O 1
ATOM 4279 N N . SER B 1 266 ? -8.683 -19.434 -6.982 1.00 20.01 265 SER B N 1
ATOM 4280 C CA . SER B 1 266 ? -7.601 -19.304 -7.959 1.00 19.59 265 SER B CA 1
ATOM 4281 C C . SER B 1 266 ? -6.384 -18.659 -7.264 1.00 19.03 265 SER B C 1
ATOM 4282 O O . SER B 1 266 ? -6.561 -17.946 -6.306 1.00 18.64 265 SER B O 1
ATOM 4285 N N . VAL B 1 267 ? -5.165 -18.927 -7.717 1.00 18.83 266 VAL B N 1
ATOM 4286 C CA . VAL B 1 267 ? -3.972 -18.338 -7.076 1.00 18.08 266 VAL B CA 1
ATOM 4287 C C . VAL B 1 267 ? -3.200 -17.449 -8.027 1.00 16.52 266 VAL B C 1
ATOM 4288 O O . VAL B 1 267 ? -3.105 -17.721 -9.239 1.00 17.15 266 VAL B O 1
ATOM 4292 N N . LEU B 1 268 ? -2.740 -16.316 -7.521 1.00 14.76 267 LEU B N 1
ATOM 4293 C CA . LEU B 1 268 ? -1.934 -15.435 -8.318 1.00 13.81 267 LEU B CA 1
ATOM 4294 C C . LEU B 1 268 ? -0.483 -15.510 -7.803 1.00 12.92 267 LEU B C 1
ATOM 4295 O O . LEU B 1 268 ? -0.276 -15.717 -6.648 1.00 12.24 267 LEU B O 1
ATOM 4300 N N . GLY B 1 269 ? 0.506 -15.275 -8.675 1.00 13.20 268 GLY B N 1
ATOM 4301 C CA . GLY B 1 269 ? 1.901 -15.118 -8.270 1.00 13.49 268 GLY B CA 1
ATOM 4302 C C . GLY B 1 269 ? 2.318 -13.688 -8.607 1.00 14.13 268 GLY B C 1
ATOM 4303 O O . GLY B 1 269 ? 2.366 -13.336 -9.779 1.00 14.74 268 GLY B O 1
ATOM 4304 N N . ASP B 1 270 ? 2.501 -12.855 -7.580 1.00 14.42 269 ASP B N 1
ATOM 4305 C CA . ASP B 1 270 ? 2.816 -11.450 -7.730 1.00 14.77 269 ASP B CA 1
ATOM 4306 C C . ASP B 1 270 ? 1.836 -10.706 -8.654 1.00 15.55 269 ASP B C 1
ATOM 4307 O O . ASP B 1 270 ? 2.232 -10.071 -9.602 1.00 14.82 269 ASP B O 1
ATOM 4312 N N . PHE B 1 271 ? 0.547 -10.892 -8.395 1.00 16.82 270 PHE B N 1
ATOM 4313 C CA . PHE B 1 271 ? -0.534 -10.194 -9.119 1.00 17.63 270 PHE B CA 1
ATOM 4314 C C . PHE B 1 271 ? -0.909 -10.787 -10.469 1.00 18.35 270 PHE B C 1
ATOM 4315 O O . PHE B 1 271 ? -1.895 -10.365 -11.041 1.00 18.99 270 PHE B O 1
ATOM 4323 N N . LYS B 1 272 ? -0.115 -11.700 -11.002 1.00 18.59 271 LYS B N 1
ATOM 4324 C CA . LYS B 1 272 ? -0.413 -12.335 -12.265 1.00 19.16 271 LYS B CA 1
ATOM 4325 C C . LYS B 1 272 ? -0.868 -13.771 -12.041 1.00 18.94 271 LYS B C 1
ATOM 4326 O O . LYS B 1 272 ? -0.472 -14.390 -11.047 1.00 18.38 271 LYS B O 1
ATOM 4332 N N . PRO B 1 273 ? -1.717 -14.301 -12.947 1.00 18.92 272 PRO B N 1
ATOM 4333 C CA . PRO B 1 273 ? -2.172 -15.669 -12.813 1.00 19.13 272 PRO B CA 1
ATOM 4334 C C . PRO B 1 273 ? -1.015 -16.622 -12.595 1.00 19.11 272 PRO B C 1
ATOM 4335 O O . PRO B 1 273 ? 0.069 -16.399 -13.123 1.00 19.09 272 PRO B O 1
ATOM 4339 N N . TYR B 1 274 ? -1.237 -17.626 -11.756 1.00 17.64 273 TYR B N 1
ATOM 4340 C CA . TYR B 1 274 ? -0.219 -18.567 -11.459 1.00 17.56 273 TYR B CA 1
ATOM 4341 C C . TYR B 1 274 ? -0.453 -19.887 -12.170 1.00 17.73 273 TYR B C 1
ATOM 4342 O O . TYR B 1 274 ? -1.471 -20.509 -11.964 1.00 18.21 273 TYR B O 1
ATOM 4351 N N . ARG B 1 275 ? 0.514 -20.339 -12.952 1.00 17.76 274 ARG B N 1
ATOM 4352 C CA . ARG B 1 275 ? 0.342 -21.574 -13.719 1.00 18.89 274 ARG B CA 1
ATOM 4353 C C . ARG B 1 275 ? 1.340 -22.560 -13.205 1.00 18.92 274 ARG B C 1
ATOM 4354 O O . ARG B 1 275 ? 2.541 -22.297 -13.243 1.00 18.49 274 ARG B O 1
ATOM 4362 N N . PRO B 1 276 ? 0.864 -23.658 -12.604 1.00 18.35 275 PRO B N 1
ATOM 4363 C CA . PRO B 1 276 ? 1.894 -24.428 -11.926 1.00 17.91 275 PRO B CA 1
ATOM 4364 C C . PRO B 1 276 ? 2.958 -24.860 -12.909 1.00 16.87 275 PRO B C 1
ATOM 4365 O O . PRO B 1 276 ? 2.693 -25.019 -14.079 1.00 16.23 275 PRO B O 1
ATOM 4369 N N . GLY B 1 277 ? 4.170 -25.019 -12.429 1.00 17.13 276 GLY B N 1
ATOM 4370 C CA . GLY B 1 277 ? 5.264 -25.320 -13.331 1.00 16.18 276 GLY B CA 1
ATOM 4371 C C . GLY B 1 277 ? 5.844 -24.125 -14.073 1.00 14.33 276 GLY B C 1
ATOM 4372 O O . GLY B 1 277 ? 6.785 -24.288 -14.825 1.00 15.35 276 GLY B O 1
ATOM 4373 N N . GLN B 1 278 ? 5.306 -22.936 -13.909 1.00 12.25 277 GLN B N 1
ATOM 4374 C CA . GLN B 1 278 ? 5.933 -21.755 -14.565 1.00 11.85 277 GLN B CA 1
ATOM 4375 C C . GLN B 1 278 ? 7.407 -21.490 -14.108 1.00 9.85 277 GLN B C 1
ATOM 4376 O O . GLN B 1 278 ? 7.780 -21.788 -13.005 1.00 8.42 277 GLN B O 1
ATOM 4382 N N . ALA B 1 279 ? 8.211 -20.946 -15.001 1.00 9.14 278 ALA B N 1
ATOM 4383 C CA . ALA B 1 279 ? 9.628 -20.668 -14.769 1.00 8.52 278 ALA B CA 1
ATOM 4384 C C . ALA B 1 279 ? 9.809 -19.475 -13.787 1.00 7.89 278 ALA B C 1
ATOM 4385 O O . ALA B 1 279 ? 10.643 -19.494 -12.924 1.00 7.81 278 ALA B O 1
ATOM 4387 N N . TYR B 1 280 ? 8.977 -18.473 -13.874 1.00 9.30 279 TYR B N 1
ATOM 4388 C CA . TYR B 1 280 ? 9.028 -17.354 -12.914 1.00 10.46 279 TYR B CA 1
ATOM 4389 C C . TYR B 1 280 ? 8.550 -17.768 -11.531 1.00 11.06 279 TYR B C 1
ATOM 4390 O O . TYR B 1 280 ? 7.419 -18.192 -11.355 1.00 11.20 279 TYR B O 1
ATOM 4399 N N . VAL B 1 281 ? 9.441 -17.676 -10.558 1.00 11.87 280 VAL B N 1
ATOM 4400 C CA . VAL B 1 281 ? 9.159 -18.005 -9.143 1.00 11.77 280 VAL B CA 1
ATOM 4401 C C . VAL B 1 281 ? 8.750 -16.733 -8.382 1.00 12.99 280 VAL B C 1
ATOM 4402 O O . VAL B 1 281 ? 9.570 -15.815 -8.194 1.00 11.57 280 VAL B O 1
ATOM 4406 N N . PRO B 1 282 ? 7.480 -16.664 -7.955 1.00 12.79 281 PRO B N 1
ATOM 4407 C CA . PRO B 1 282 ? 6.894 -15.458 -7.422 1.00 12.95 281 PRO B CA 1
ATOM 4408 C C . PRO B 1 282 ? 7.310 -15.193 -5.985 1.00 11.48 281 PRO B C 1
ATOM 4409 O O . PRO B 1 282 ? 7.576 -16.111 -5.278 1.00 10.98 281 PRO B O 1
ATOM 4413 N N . CYS B 1 283 ? 7.293 -13.939 -5.571 1.00 11.91 282 CYS B N 1
ATOM 4414 C CA . CYS B 1 283 ? 7.537 -13.569 -4.166 1.00 12.89 282 CYS B CA 1
ATOM 4415 C C . CYS B 1 283 ? 6.427 -13.851 -3.203 1.00 11.64 282 CYS B C 1
ATOM 4416 O O . CYS B 1 283 ? 6.659 -14.254 -2.080 1.00 13.14 282 CYS B O 1
ATOM 4419 N N . TYR B 1 284 ? 5.207 -13.744 -3.686 1.00 10.76 283 TYR B N 1
ATOM 4420 C CA . TYR B 1 284 ? 4.011 -13.920 -2.918 1.00 11.98 283 TYR B CA 1
ATOM 4421 C C . TYR B 1 284 ? 2.977 -14.688 -3.749 1.00 11.64 283 TYR B C 1
ATOM 4422 O O . TYR B 1 284 ? 2.866 -14.504 -4.974 1.00 12.10 283 TYR B O 1
ATOM 4431 N N . PHE B 1 285 ? 2.260 -15.545 -3.073 1.00 10.94 284 PHE B N 1
ATOM 4432 C CA . PHE B 1 285 ? 1.131 -16.159 -3.634 1.00 13.69 284 PHE B CA 1
ATOM 4433 C C . PHE B 1 285 ? -0.122 -15.435 -3.059 1.00 14.70 284 PHE B C 1
ATOM 4434 O O . PHE B 1 285 ? -0.192 -15.202 -1.846 1.00 15.70 284 PHE B O 1
ATOM 4442 N N . ILE B 1 286 ? -1.092 -15.107 -3.914 1.00 14.90 285 ILE B N 1
ATOM 4443 C CA . ILE B 1 286 ? -2.313 -14.413 -3.465 1.00 15.05 285 ILE B CA 1
ATOM 4444 C C . ILE B 1 286 ? -3.453 -15.310 -3.883 1.00 14.60 285 ILE B C 1
ATOM 4445 O O . ILE B 1 286 ? -3.653 -15.503 -5.058 1.00 14.84 285 ILE B O 1
ATOM 4450 N N . HIS B 1 287 ? -4.198 -15.812 -2.903 1.00 14.26 286 HIS B N 1
ATOM 4451 C CA . HIS B 1 287 ? -5.327 -16.679 -3.117 1.00 14.82 286 HIS B CA 1
ATOM 4452 C C . HIS B 1 287 ? -6.604 -15.827 -3.198 1.00 15.38 286 HIS B C 1
ATOM 4453 O O . HIS B 1 287 ? -6.881 -14.998 -2.315 1.00 14.68 286 HIS B O 1
ATOM 4460 N N . VAL B 1 288 ? -7.382 -16.014 -4.253 1.00 15.93 287 VAL B N 1
ATOM 4461 C CA . VAL B 1 288 ? -8.621 -15.231 -4.397 1.00 15.88 287 VAL B CA 1
ATOM 4462 C C . VAL B 1 288 ? -9.762 -16.214 -4.468 1.00 15.47 287 VAL B C 1
ATOM 4463 O O . VAL B 1 288 ? -9.745 -17.122 -5.277 1.00 16.42 287 VAL B O 1
ATOM 4467 N N . LEU B 1 289 ? -10.678 -16.093 -3.509 1.00 15.42 288 LEU B N 1
ATOM 4468 C CA . LEU B 1 289 ? -11.812 -16.997 -3.390 1.00 15.77 288 LEU B CA 1
ATOM 4469 C C . LEU B 1 289 ? -13.151 -16.249 -3.486 1.00 15.96 288 LEU B C 1
ATOM 4470 O O . LEU B 1 289 ? -13.347 -15.222 -2.850 1.00 15.16 288 LEU B O 1
ATOM 4475 N N . LYS B 1 290 ? -14.049 -16.790 -4.291 1.00 16.40 289 LYS B N 1
ATOM 4476 C CA . LYS B 1 290 ? -15.460 -16.417 -4.249 1.00 17.66 289 LYS B CA 1
ATOM 4477 C C . LYS B 1 290 ? -16.337 -17.477 -3.544 1.00 17.98 289 LYS B C 1
ATOM 4478 O O . LYS B 1 290 ? -16.404 -18.637 -3.949 1.00 17.49 289 LYS B O 1
ATOM 4484 N N . LYS B 1 291 ? -17.006 -17.048 -2.477 1.00 19.15 290 LYS B N 1
ATOM 4485 C CA . LYS B 1 291 ? -17.974 -17.865 -1.751 1.00 19.82 290 LYS B CA 1
ATOM 4486 C C . LYS B 1 291 ? -19.092 -18.229 -2.717 1.00 21.74 290 LYS B C 1
ATOM 4487 O O . LYS B 1 291 ? -19.684 -17.326 -3.352 1.00 21.53 290 LYS B O 1
ATOM 4493 N N . THR B 1 292 ? -19.380 -19.533 -2.868 1.00 23.02 291 THR B N 1
ATOM 4494 C CA . THR B 1 292 ? -20.614 -19.945 -3.541 1.00 23.84 291 THR B CA 1
ATOM 4495 C C . THR B 1 292 ? -21.714 -19.032 -3.015 1.00 25.26 291 THR B C 1
ATOM 4496 O O . THR B 1 292 ? -22.576 -18.500 -3.770 1.00 25.42 291 THR B O 1
ATOM 4500 N N . GLY B 1 293 ? -21.655 -18.908 -1.681 1.00 26.51 292 GLY B N 1
ATOM 4501 C CA . GLY B 1 293 ? -22.640 -18.249 -0.836 1.00 27.30 292 GLY B CA 1
ATOM 4502 C C . GLY B 1 293 ? -23.167 -19.154 0.299 1.00 27.91 292 GLY B C 1
ATOM 4503 O O . GLY B 1 293 ? -24.371 -19.087 0.612 1.00 28.10 292 GLY B O 1
ATOM 4508 N N . VAL C 1 2 ? 3.460 -16.926 20.487 1.00 20.93 1 VAL C N 1
ATOM 4509 C CA . VAL C 1 2 ? 3.799 -15.625 19.948 1.00 18.42 1 VAL C CA 1
ATOM 4510 C C . VAL C 1 2 ? 4.887 -14.928 20.803 1.00 17.52 1 VAL C C 1
ATOM 4511 O O . VAL C 1 2 ? 5.735 -14.232 20.262 1.00 17.92 1 VAL C O 1
ATOM 4515 N N . ASP C 1 3 ? 4.897 -15.169 22.118 1.00 16.19 2 ASP C N 1
ATOM 4516 C CA . ASP C 1 3 ? 5.788 -14.509 23.083 1.00 15.72 2 ASP C CA 1
ATOM 4517 C C . ASP C 1 3 ? 6.809 -15.523 23.702 1.00 17.22 2 ASP C C 1
ATOM 4518 O O . ASP C 1 3 ? 7.551 -15.203 24.620 1.00 14.81 2 ASP C O 1
ATOM 4523 N N . SER C 1 4 ? 6.831 -16.748 23.200 1.00 17.88 3 SER C N 1
ATOM 4524 C CA . SER C 1 4 ? 7.626 -17.777 23.828 1.00 18.21 3 SER C CA 1
ATOM 4525 C C . SER C 1 4 ? 9.114 -17.622 23.584 1.00 17.94 3 SER C C 1
ATOM 4526 O O . SER C 1 4 ? 9.525 -17.042 22.588 1.00 17.00 3 SER C O 1
ATOM 4529 N N . VAL C 1 5 ? 9.916 -18.200 24.478 1.00 18.39 4 VAL C N 1
ATOM 4530 C CA . VAL C 1 5 ? 11.370 -18.261 24.307 1.00 19.42 4 VAL C CA 1
ATOM 4531 C C . VAL C 1 5 ? 11.822 -19.720 24.274 1.00 18.98 4 VAL C C 1
ATOM 4532 O O . VAL C 1 5 ? 11.230 -20.547 24.938 1.00 21.59 4 VAL C O 1
ATOM 4536 N N . TYR C 1 6 ? 12.874 -20.020 23.510 1.00 18.07 5 TYR C N 1
ATOM 4537 C CA . TYR C 1 6 ? 13.393 -21.388 23.229 1.00 15.91 5 TYR C CA 1
ATOM 4538 C C . TYR C 1 6 ? 14.740 -21.409 23.978 1.00 14.98 5 TYR C C 1
ATOM 4539 O O . TYR C 1 6 ? 15.613 -20.560 23.739 1.00 12.86 5 TYR C O 1
ATOM 4548 N N . ARG C 1 7 ? 14.886 -22.343 24.912 1.00 12.89 6 ARG C N 1
ATOM 4549 C CA . ARG C 1 7 ? 16.153 -22.550 25.634 1.00 11.93 6 ARG C CA 1
ATOM 4550 C C . ARG C 1 7 ? 16.991 -23.547 24.865 1.00 9.61 6 ARG C C 1
ATOM 4551 O O . ARG C 1 7 ? 16.457 -24.382 24.122 1.00 7.55 6 ARG C O 1
ATOM 4559 N N . THR C 1 8 ? 18.307 -23.481 25.026 1.00 8.31 7 THR C N 1
ATOM 4560 C CA . THR C 1 8 ? 19.130 -24.531 24.495 1.00 7.74 7 THR C CA 1
ATOM 4561 C C . THR C 1 8 ? 19.144 -25.797 25.340 1.00 6.21 7 THR C C 1
ATOM 4562 O O . THR C 1 8 ? 19.387 -26.903 24.789 1.00 6.86 7 THR C O 1
ATOM 4566 N N . ARG C 1 9 ? 18.907 -25.644 26.649 1.00 4.82 8 ARG C N 1
ATOM 4567 C CA . ARG C 1 9 ? 18.905 -26.770 27.563 1.00 4.36 8 ARG C CA 1
ATOM 4568 C C . ARG C 1 9 ? 18.042 -26.480 28.740 1.00 3.29 8 ARG C C 1
ATOM 4569 O O . ARG C 1 9 ? 17.818 -25.325 29.071 1.00 2.60 8 ARG C O 1
ATOM 4577 N N . SER C 1 10 ? 17.498 -27.492 29.347 1.00 2.99 9 SER C N 1
ATOM 4578 C CA . SER C 1 10 ? 16.647 -27.251 30.506 1.00 4.44 9 SER C CA 1
ATOM 4579 C C . SER C 1 10 ? 17.353 -26.577 31.653 1.00 5.59 9 SER C C 1
ATOM 4580 O O . SER C 1 10 ? 18.536 -26.698 31.831 1.00 3.62 9 SER C O 1
ATOM 4583 N N . LEU C 1 11 ? 16.587 -25.810 32.423 1.00 7.82 10 LEU C N 1
ATOM 4584 C CA . LEU C 1 11 ? 16.986 -25.363 33.748 1.00 8.53 10 LEU C CA 1
ATOM 4585 C C . LEU C 1 11 ? 17.584 -26.520 34.554 1.00 7.42 10 LEU C C 1
ATOM 4586 O O . LEU C 1 11 ? 16.922 -27.533 34.781 1.00 7.50 10 LEU C O 1
ATOM 4591 N N . GLY C 1 12 ? 18.803 -26.307 35.020 1.00 6.16 11 GLY C N 1
ATOM 4592 C CA . GLY C 1 12 ? 19.489 -27.210 35.952 1.00 7.10 11 GLY C CA 1
ATOM 4593 C C . GLY C 1 12 ? 20.194 -28.439 35.356 1.00 7.05 11 GLY C C 1
ATOM 4594 O O . GLY C 1 12 ? 20.758 -29.305 36.108 1.00 7.94 11 GLY C O 1
ATOM 4595 N N . VAL C 1 13 ? 20.145 -28.609 34.047 1.00 6.01 12 VAL C N 1
ATOM 4596 C CA . VAL C 1 13 ? 20.847 -29.775 33.471 1.00 6.25 12 VAL C CA 1
ATOM 4597 C C . VAL C 1 13 ? 22.237 -29.345 33.009 1.00 6.52 12 VAL C C 1
ATOM 4598 O O . VAL C 1 13 ? 22.539 -28.112 32.807 1.00 5.70 12 VAL C O 1
ATOM 4602 N N . ALA C 1 14 ? 23.077 -30.346 32.762 1.00 6.32 13 ALA C N 1
ATOM 4603 C CA . ALA C 1 14 ? 24.470 -30.124 32.416 1.00 5.95 13 ALA C CA 1
ATOM 4604 C C . ALA C 1 14 ? 24.928 -31.055 31.287 1.00 4.94 13 ALA C C 1
ATOM 4605 O O . ALA C 1 14 ? 24.220 -31.956 30.895 1.00 6.29 13 ALA C O 1
ATOM 4607 N N . ALA C 1 15 ? 26.116 -30.833 30.747 1.00 5.25 14 ALA C N 1
ATOM 4608 C CA . ALA C 1 15 ? 26.687 -31.711 29.731 1.00 4.07 14 ALA C CA 1
ATOM 4609 C C . ALA C 1 15 ? 28.222 -31.786 29.796 1.00 5.06 14 ALA C C 1
ATOM 4610 O O . ALA C 1 15 ? 28.880 -30.787 30.081 1.00 7.26 14 ALA C O 1
ATOM 4612 N N . GLU C 1 16 ? 28.774 -32.956 29.437 1.00 3.53 15 GLU C N 1
ATOM 4613 C CA . GLU C 1 16 ? 30.196 -33.171 29.460 1.00 3.63 15 GLU C CA 1
ATOM 4614 C C . GLU C 1 16 ? 30.867 -32.141 28.582 1.00 3.54 15 GLU C C 1
ATOM 4615 O O . GLU C 1 16 ? 30.396 -31.864 27.503 1.00 5.66 15 GLU C O 1
ATOM 4621 N N . GLY C 1 17 ? 31.959 -31.569 29.042 1.00 2.00 16 GLY C N 1
ATOM 4622 C CA . GLY C 1 17 ? 32.685 -30.617 28.217 1.00 3.43 16 GLY C CA 1
ATOM 4623 C C . GLY C 1 17 ? 32.263 -29.157 28.197 1.00 3.63 16 GLY C C 1
ATOM 4624 O O . GLY C 1 17 ? 32.969 -28.291 27.640 1.00 3.48 16 GLY C O 1
ATOM 4625 N N . ILE C 1 18 ? 31.180 -28.848 28.860 1.00 4.54 17 ILE C N 1
ATOM 4626 C CA . ILE C 1 18 ? 30.731 -27.467 28.876 1.00 5.18 17 ILE C CA 1
ATOM 4627 C C . ILE C 1 18 ? 30.442 -27.087 30.334 1.00 4.50 17 ILE C C 1
ATOM 4628 O O . ILE C 1 18 ? 29.999 -27.924 31.106 1.00 6.39 17 ILE C O 1
ATOM 4633 N N . PRO C 1 19 ? 30.788 -25.874 30.726 1.00 4.53 18 PRO C N 1
ATOM 4634 C CA . PRO C 1 19 ? 30.553 -25.423 32.079 1.00 5.57 18 PRO C CA 1
ATOM 4635 C C . PRO C 1 19 ? 29.065 -25.370 32.361 1.00 6.01 18 PRO C C 1
ATOM 4636 O O . PRO C 1 19 ? 28.261 -25.158 31.445 1.00 5.36 18 PRO C O 1
ATOM 4640 N N . ASP C 1 20 ? 28.732 -25.621 33.617 1.00 6.28 19 ASP C N 1
ATOM 4641 C CA . ASP C 1 20 ? 27.403 -25.557 34.087 1.00 6.02 19 ASP C CA 1
ATOM 4642 C C . ASP C 1 20 ? 26.860 -24.140 33.969 1.00 6.01 19 ASP C C 1
ATOM 4643 O O . ASP C 1 20 ? 27.593 -23.178 33.816 1.00 4.67 19 ASP C O 1
ATOM 4648 N N . GLN C 1 21 ? 25.552 -24.044 34.079 1.00 6.14 20 GLN C N 1
ATOM 4649 C CA . GLN C 1 21 ? 24.840 -22.794 33.787 1.00 6.88 20 GLN C CA 1
ATOM 4650 C C . GLN C 1 21 ? 25.345 -21.702 34.692 1.00 6.41 20 GLN C C 1
ATOM 4651 O O . GLN C 1 21 ? 25.297 -21.837 35.917 1.00 4.34 20 GLN C O 1
ATOM 4657 N N . TYR C 1 22 ? 25.885 -20.651 34.088 1.00 5.19 21 TYR C N 1
ATOM 4658 C CA . TYR C 1 22 ? 26.410 -19.477 34.801 1.00 8.25 21 TYR C CA 1
ATOM 4659 C C . TYR C 1 22 ? 27.583 -19.706 35.730 1.00 7.53 21 TYR C C 1
ATOM 4660 O O . TYR C 1 22 ? 27.972 -18.815 36.444 1.00 9.08 21 TYR C O 1
ATOM 4669 N N . ALA C 1 23 ? 28.234 -20.846 35.630 1.00 8.09 22 ALA C N 1
ATOM 4670 C CA . ALA C 1 23 ? 29.248 -21.183 36.576 1.00 8.78 22 ALA C CA 1
ATOM 4671 C C . ALA C 1 23 ? 30.486 -20.386 36.373 1.00 9.50 22 ALA C C 1
ATOM 4672 O O . ALA C 1 23 ? 31.239 -20.225 37.326 1.00 7.80 22 ALA C O 1
ATOM 4674 N N . ASP C 1 24 ? 30.718 -19.904 35.163 1.00 9.68 23 ASP C N 1
ATOM 4675 C CA . ASP C 1 24 ? 31.838 -19.000 34.899 1.00 11.72 23 ASP C CA 1
ATOM 4676 C C . ASP C 1 24 ? 31.475 -17.491 34.824 1.00 12.08 23 ASP C C 1
ATOM 4677 O O . ASP C 1 24 ? 32.283 -16.685 34.417 1.00 10.73 23 ASP C O 1
ATOM 4682 N N . GLY C 1 25 ? 30.261 -17.109 35.190 1.00 12.03 24 GLY C N 1
ATOM 4683 C CA . GLY C 1 25 ? 29.877 -15.710 35.146 1.00 10.94 24 GLY C CA 1
ATOM 4684 C C . GLY C 1 25 ? 30.682 -14.823 36.093 1.00 10.26 24 GLY C C 1
ATOM 4685 O O . GLY C 1 25 ? 31.325 -15.309 37.027 1.00 10.42 24 GLY C O 1
ATOM 4686 N N . GLU C 1 26 ? 30.585 -13.518 35.908 1.00 10.06 25 GLU C N 1
ATOM 4687 C CA . GLU C 1 26 ? 31.284 -12.576 36.745 1.00 11.29 25 GLU C CA 1
ATOM 4688 C C . GLU C 1 26 ? 30.734 -12.724 38.163 1.00 10.54 25 GLU C C 1
ATOM 4689 O O . GLU C 1 26 ? 31.514 -12.720 39.141 1.00 7.87 25 GLU C O 1
ATOM 4695 N N . ALA C 1 27 ? 29.427 -12.922 38.312 1.00 9.92 26 ALA C N 1
ATOM 4696 C CA . ALA C 1 27 ? 28.908 -13.063 39.692 1.00 10.53 26 ALA C CA 1
ATOM 4697 C C . ALA C 1 27 ? 29.517 -14.289 40.433 1.00 8.75 26 ALA C C 1
ATOM 4698 O O . ALA C 1 27 ? 29.965 -14.150 41.541 1.00 7.94 26 ALA C O 1
ATOM 4700 N N . ALA C 1 28 ? 29.506 -15.476 39.821 1.00 7.47 27 ALA C N 1
ATOM 4701 C CA . ALA C 1 28 ? 30.038 -16.680 40.431 1.00 6.71 27 ALA C CA 1
ATOM 4702 C C . ALA C 1 28 ? 31.515 -16.523 40.797 1.00 7.71 27 ALA C C 1
ATOM 4703 O O . ALA C 1 28 ? 31.938 -17.001 41.825 1.00 7.17 27 ALA C O 1
ATOM 4705 N N . ARG C 1 29 ? 32.270 -15.814 39.960 1.00 8.25 28 ARG C N 1
ATOM 4706 C CA . ARG C 1 29 ? 33.680 -15.640 40.151 1.00 9.68 28 ARG C CA 1
ATOM 4707 C C . ARG C 1 29 ? 33.936 -14.776 41.409 1.00 7.87 28 ARG C C 1
ATOM 4708 O O . ARG C 1 29 ? 34.746 -15.139 42.231 1.00 7.34 28 ARG C O 1
ATOM 4716 N N . VAL C 1 30 ? 33.192 -13.705 41.645 1.00 7.08 29 VAL C N 1
ATOM 4717 C CA . VAL C 1 30 ? 33.434 -12.881 42.836 1.00 7.04 29 VAL C CA 1
ATOM 4718 C C . VAL C 1 30 ? 32.892 -13.544 44.059 1.00 4.99 29 VAL C C 1
ATOM 4719 O O . VAL C 1 30 ? 33.482 -13.434 45.158 1.00 5.09 29 VAL C O 1
ATOM 4723 N N . TRP C 1 31 ? 31.740 -14.183 43.897 1.00 3.44 30 TRP C N 1
ATOM 4724 C CA . TRP C 1 31 ? 31.184 -14.939 44.976 1.00 3.56 30 TRP C CA 1
ATOM 4725 C C . TRP C 1 31 ? 32.168 -16.032 45.512 1.00 4.17 30 TRP C C 1
ATOM 4726 O O . TRP C 1 31 ? 32.180 -16.379 46.714 1.00 3.56 30 TRP C O 1
ATOM 4737 N N . GLN C 1 32 ? 32.908 -16.645 44.609 1.00 4.08 31 GLN C N 1
ATOM 4738 C CA . GLN C 1 32 ? 33.908 -17.600 45.019 1.00 5.60 31 GLN C CA 1
ATOM 4739 C C . GLN C 1 32 ? 34.991 -17.056 45.911 1.00 4.41 31 GLN C C 1
ATOM 4740 O O . GLN C 1 32 ? 35.450 -17.785 46.826 1.00 6.00 31 GLN C O 1
ATOM 4746 N N . LEU C 1 33 ? 35.421 -15.816 45.666 1.00 5.66 32 LEU C N 1
ATOM 4747 C CA . LEU C 1 33 ? 36.366 -15.167 46.559 1.00 4.62 32 LEU C CA 1
ATOM 4748 C C . LEU C 1 33 ? 35.736 -14.909 47.951 1.00 5.08 32 LEU C C 1
ATOM 4749 O O . LEU C 1 33 ? 36.347 -15.115 48.980 1.00 4.54 32 LEU C O 1
ATOM 4754 N N . TYR C 1 34 ? 34.513 -14.457 47.963 1.00 3.26 33 TYR C N 1
ATOM 4755 C CA . TYR C 1 34 ? 33.749 -14.360 49.188 1.00 4.97 33 TYR C CA 1
ATOM 4756 C C . TYR C 1 34 ? 33.698 -15.643 49.983 1.00 5.70 33 TYR C C 1
ATOM 4757 O O . TYR C 1 34 ? 34.021 -15.669 51.188 1.00 6.77 33 TYR C O 1
ATOM 4766 N N . ILE C 1 35 ? 33.324 -16.746 49.346 1.00 7.04 34 ILE C N 1
ATOM 4767 C CA . ILE C 1 35 ? 33.222 -17.970 50.161 1.00 7.29 34 ILE C CA 1
ATOM 4768 C C . ILE C 1 35 ? 34.591 -18.541 50.564 1.00 6.98 34 ILE C C 1
ATOM 4769 O O . ILE C 1 35 ? 34.725 -19.306 51.543 1.00 7.16 34 ILE C O 1
ATOM 4774 N N . GLY C 1 36 ? 35.623 -18.085 49.865 1.00 8.58 35 GLY C N 1
ATOM 4775 C CA . GLY C 1 36 ? 36.999 -18.535 50.117 1.00 8.14 35 GLY C CA 1
ATOM 4776 C C . GLY C 1 36 ? 37.688 -17.805 51.251 1.00 9.12 35 GLY C C 1
ATOM 4777 O O . GLY C 1 36 ? 38.777 -18.197 51.683 1.00 8.29 35 GLY C O 1
ATOM 4778 N N . ASP C 1 37 ? 37.089 -16.710 51.716 1.00 10.65 36 ASP C N 1
ATOM 4779 C CA . ASP C 1 37 ? 37.687 -15.806 52.731 1.00 10.70 36 ASP C CA 1
ATOM 4780 C C . ASP C 1 37 ? 37.687 -16.370 54.120 1.00 9.82 36 ASP C C 1
ATOM 4781 O O . ASP C 1 37 ? 37.349 -15.681 55.053 1.00 11.13 36 ASP C O 1
ATOM 4786 N N . THR C 1 38 ? 38.151 -17.595 54.297 1.00 9.52 37 THR C N 1
ATOM 4787 C CA . THR C 1 38 ? 38.042 -18.285 55.612 1.00 10.21 37 THR C CA 1
ATOM 4788 C C . THR C 1 38 ? 39.402 -18.839 56.047 1.00 10.90 37 THR C C 1
ATOM 4789 O O . THR C 1 38 ? 39.494 -19.854 56.751 1.00 8.33 37 THR C O 1
ATOM 4793 N N . ARG C 1 39 ? 40.447 -18.142 55.635 1.00 12.05 38 ARG C N 1
ATOM 4794 C CA . ARG C 1 39 ? 41.800 -18.501 55.974 1.00 14.34 38 ARG C CA 1
ATOM 4795 C C . ARG C 1 39 ? 42.193 -18.111 57.405 1.00 15.39 38 ARG C C 1
ATOM 4796 O O . ARG C 1 39 ? 43.137 -18.663 57.909 1.00 12.38 38 ARG C O 1
ATOM 4804 N N . SER C 1 40 ? 41.464 -17.205 58.085 1.00 18.06 39 SER C N 1
ATOM 4805 C CA . SER C 1 40 ? 41.915 -16.782 59.442 1.00 19.02 39 SER C CA 1
ATOM 4806 C C . SER C 1 40 ? 40.810 -17.011 60.469 1.00 18.77 39 SER C C 1
ATOM 4807 O O . SER C 1 40 ? 40.075 -16.097 60.793 1.00 18.88 39 SER C O 1
ATOM 4810 N N . ARG C 1 41 ? 40.666 -18.253 60.918 1.00 18.87 40 ARG C N 1
ATOM 4811 C CA . ARG C 1 41 ? 39.658 -18.630 61.882 1.00 18.09 40 ARG C CA 1
ATOM 4812 C C . ARG C 1 41 ? 39.967 -17.930 63.204 1.00 17.41 40 ARG C C 1
ATOM 4813 O O . ARG C 1 41 ? 41.078 -17.913 63.643 1.00 17.88 40 ARG C O 1
ATOM 4821 N N . THR C 1 42 ? 39.009 -17.301 63.850 1.00 17.61 41 THR C N 1
ATOM 4822 C CA . THR C 1 42 ? 39.372 -16.574 65.049 1.00 16.43 41 THR C CA 1
ATOM 4823 C C . THR C 1 42 ? 39.722 -17.579 66.191 1.00 17.02 41 THR C C 1
ATOM 4824 O O . THR C 1 42 ? 39.130 -18.672 66.310 1.00 15.95 41 THR C O 1
ATOM 4828 N N . ALA C 1 43 ? 40.682 -17.172 67.022 1.00 16.59 42 ALA C N 1
ATOM 4829 C CA . ALA C 1 43 ? 41.102 -17.899 68.236 1.00 17.22 42 ALA C CA 1
ATOM 4830 C C . ALA C 1 43 ? 39.936 -18.039 69.181 1.00 17.66 42 ALA C C 1
ATOM 4831 O O . ALA C 1 43 ? 39.716 -19.110 69.766 1.00 16.06 42 ALA C O 1
ATOM 4833 N N . GLU C 1 44 ? 39.124 -16.987 69.300 1.00 17.97 43 GLU C N 1
ATOM 4834 C CA . GLU C 1 44 ? 37.990 -17.075 70.213 1.00 19.80 43 GLU C CA 1
ATOM 4835 C C . GLU C 1 44 ? 36.913 -18.113 69.802 1.00 18.54 43 GLU C C 1
ATOM 4836 O O . GLU C 1 44 ? 36.316 -18.807 70.656 1.00 19.40 43 GLU C O 1
ATOM 4842 N N . TYR C 1 45 ? 36.674 -18.201 68.510 1.00 17.03 44 TYR C N 1
ATOM 4843 C CA . TYR C 1 45 ? 35.685 -19.120 67.974 1.00 16.39 44 TYR C CA 1
ATOM 4844 C C . TYR C 1 45 ? 36.152 -20.553 68.289 1.00 16.35 44 TYR C C 1
ATOM 4845 O O . TYR C 1 45 ? 35.500 -21.348 68.943 1.00 13.90 44 TYR C O 1
ATOM 4854 N N . LYS C 1 46 ? 37.386 -20.812 67.924 1.00 18.53 45 LYS C N 1
ATOM 4855 C CA . LYS C 1 46 ? 37.930 -22.128 68.146 1.00 18.89 45 LYS C CA 1
ATOM 4856 C C . LYS C 1 46 ? 37.896 -22.523 69.622 1.00 19.59 45 LYS C C 1
ATOM 4857 O O . LYS C 1 46 ? 37.503 -23.647 69.938 1.00 20.25 45 LYS C O 1
ATOM 4863 N N . ALA C 1 47 ? 38.318 -21.625 70.507 1.00 18.10 46 ALA C N 1
ATOM 4864 C CA . ALA C 1 47 ? 38.480 -21.974 71.881 1.00 18.17 46 ALA C CA 1
ATOM 4865 C C . ALA C 1 47 ? 37.078 -22.117 72.516 1.00 17.70 46 ALA C C 1
ATOM 4866 O O . ALA C 1 47 ? 36.839 -23.026 73.320 1.00 17.59 46 ALA C O 1
ATOM 4868 N N . TRP C 1 48 ? 36.123 -21.335 72.045 1.00 17.19 47 TRP C N 1
ATOM 4869 C CA . TRP C 1 48 ? 34.764 -21.461 72.550 1.00 16.82 47 TRP C CA 1
ATOM 4870 C C . TRP C 1 48 ? 34.115 -22.759 72.147 1.00 15.98 47 TRP C C 1
ATOM 4871 O O . TRP C 1 48 ? 33.624 -23.485 73.013 1.00 16.29 47 TRP C O 1
ATOM 4882 N N . LEU C 1 49 ? 34.168 -23.103 70.865 1.00 14.86 48 LEU C N 1
ATOM 4883 C CA . LEU C 1 49 ? 33.478 -24.297 70.381 1.00 15.25 48 LEU C CA 1
ATOM 4884 C C . LEU C 1 49 ? 34.085 -25.581 70.950 1.00 14.76 48 LEU C C 1
ATOM 4885 O O . LEU C 1 49 ? 33.350 -26.435 71.458 1.00 14.55 48 LEU C O 1
ATOM 4890 N N . LEU C 1 50 ? 35.410 -25.681 70.969 1.00 15.41 49 LEU C N 1
ATOM 4891 C CA . LEU C 1 50 ? 36.051 -26.836 71.575 1.00 15.78 49 LEU C CA 1
ATOM 4892 C C . LEU C 1 50 ? 35.663 -26.983 73.053 1.00 15.68 49 LEU C C 1
ATOM 4893 O O . LEU C 1 50 ? 35.484 -28.091 73.550 1.00 18.61 49 LEU C O 1
ATOM 4898 N N . GLY C 1 51 ? 35.549 -25.881 73.761 1.00 15.39 50 GLY C N 1
ATOM 4899 C CA . GLY C 1 51 ? 35.230 -25.919 75.157 1.00 15.40 50 GLY C CA 1
ATOM 4900 C C . GLY C 1 51 ? 33.815 -26.397 75.409 1.00 13.51 50 GLY C C 1
ATOM 4901 O O . GLY C 1 51 ? 33.558 -27.081 76.371 1.00 13.91 50 GLY C O 1
ATOM 4902 N N . LEU C 1 52 ? 32.897 -26.009 74.553 1.00 13.02 51 LEU C N 1
ATOM 4903 C CA . LEU C 1 52 ? 31.498 -26.319 74.764 1.00 13.70 51 LEU C CA 1
ATOM 4904 C C . LEU C 1 52 ? 31.351 -27.795 74.476 1.00 13.55 51 LEU C C 1
ATOM 4905 O O . LEU C 1 52 ? 30.825 -28.563 75.291 1.00 14.48 51 LEU C O 1
ATOM 4910 N N . LEU C 1 53 ? 31.939 -28.252 73.396 1.00 14.38 52 LEU C N 1
ATOM 4911 C CA . LEU C 1 53 ? 31.839 -29.663 73.055 1.00 14.36 52 LEU C CA 1
ATOM 4912 C C . LEU C 1 53 ? 32.473 -30.579 74.090 1.00 17.39 52 LEU C C 1
ATOM 4913 O O . LEU C 1 53 ? 31.907 -31.636 74.460 1.00 18.78 52 LEU C O 1
ATOM 4918 N N . ARG C 1 54 ? 33.641 -30.209 74.572 1.00 19.90 53 ARG C N 1
ATOM 4919 C CA . ARG C 1 54 ? 34.313 -31.011 75.609 1.00 22.41 53 ARG C CA 1
ATOM 4920 C C . ARG C 1 54 ? 33.584 -30.935 76.933 1.00 22.29 53 ARG C C 1
ATOM 4921 O O . ARG C 1 54 ? 33.436 -31.947 77.602 1.00 20.96 53 ARG C O 1
ATOM 4929 N N . GLN C 1 55 ? 33.032 -29.784 77.294 1.00 23.32 54 GLN C N 1
ATOM 4930 C CA . GLN C 1 55 ? 32.345 -29.745 78.590 1.00 23.73 54 GLN C CA 1
ATOM 4931 C C . GLN C 1 55 ? 31.149 -30.663 78.566 1.00 22.68 54 GLN C C 1
ATOM 4932 O O . GLN C 1 55 ? 30.847 -31.250 79.586 1.00 21.90 54 GLN C O 1
ATOM 4938 N N . HIS C 1 56 ? 30.508 -30.876 77.420 1.00 21.25 55 HIS C N 1
ATOM 4939 C CA . HIS C 1 56 ? 29.303 -31.743 77.394 1.00 21.33 55 HIS C CA 1
ATOM 4940 C C . HIS C 1 56 ? 29.651 -33.198 76.968 1.00 22.38 55 HIS C C 1
ATOM 4941 O O . HIS C 1 56 ? 28.781 -34.061 76.770 1.00 23.37 55 HIS C O 1
ATOM 4948 N N . GLY C 1 57 ? 30.938 -33.474 76.847 1.00 21.67 56 GLY C N 1
ATOM 4949 C CA . GLY C 1 57 ? 31.407 -34.810 76.477 1.00 21.49 56 GLY C CA 1
ATOM 4950 C C . GLY C 1 57 ? 31.000 -35.245 75.062 1.00 19.64 56 GLY C C 1
ATOM 4951 O O . GLY C 1 57 ? 30.683 -36.419 74.859 1.00 19.57 56 GLY C O 1
ATOM 4952 N N . CYS C 1 58 ? 30.985 -34.309 74.101 1.00 18.25 57 CYS C N 1
ATOM 4953 C CA . CYS C 1 58 ? 30.523 -34.616 72.744 1.00 17.67 57 CYS C CA 1
ATOM 4954 C C . CYS C 1 58 ? 31.650 -35.303 71.942 1.00 18.31 57 CYS C C 1
ATOM 4955 O O . CYS C 1 58 ? 32.799 -34.875 72.014 1.00 19.32 57 CYS C O 1
ATOM 4958 N N . HIS C 1 59 ? 31.334 -36.364 71.185 1.00 17.11 58 HIS C N 1
ATOM 4959 C CA A HIS C 1 59 ? 32.316 -36.875 70.212 0.50 16.38 58 HIS C CA 1
ATOM 4960 C CA B HIS C 1 59 ? 32.302 -36.927 70.247 0.50 15.62 58 HIS C CA 1
ATOM 4961 C C . HIS C 1 59 ? 31.758 -37.007 68.805 1.00 15.47 58 HIS C C 1
ATOM 4962 O O . HIS C 1 59 ? 32.434 -36.642 67.885 1.00 14.57 58 HIS C O 1
ATOM 4975 N N . ARG C 1 60 ? 30.510 -37.463 68.645 1.00 14.37 59 ARG C N 1
ATOM 4976 C CA . ARG C 1 60 ? 29.891 -37.570 67.352 1.00 12.34 59 ARG C CA 1
ATOM 4977 C C . ARG C 1 60 ? 29.135 -36.302 67.035 1.00 13.37 59 ARG C C 1
ATOM 4978 O O . ARG C 1 60 ? 28.136 -35.938 67.737 1.00 13.29 59 ARG C O 1
ATOM 4986 N N . VAL C 1 61 ? 29.660 -35.605 66.026 1.00 13.55 60 VAL C N 1
ATOM 4987 C CA . VAL C 1 61 ? 29.174 -34.313 65.634 1.00 13.86 60 VAL C CA 1
ATOM 4988 C C . VAL C 1 61 ? 28.582 -34.293 64.273 1.00 13.10 60 VAL C C 1
ATOM 4989 O O . VAL C 1 61 ? 29.172 -34.807 63.350 1.00 13.54 60 VAL C O 1
ATOM 4993 N N . LEU C 1 62 ? 27.354 -33.719 64.158 1.00 13.38 61 LEU C N 1
ATOM 4994 C CA . LEU C 1 62 ? 26.731 -33.454 62.874 1.00 13.36 61 LEU C CA 1
ATOM 4995 C C . LEU C 1 62 ? 26.761 -31.962 62.510 1.00 14.33 61 LEU C C 1
ATOM 4996 O O . LEU C 1 62 ? 26.212 -31.144 63.284 1.00 14.17 61 LEU C O 1
ATOM 5001 N N . ASP C 1 63 ? 27.449 -31.603 61.418 1.00 13.50 62 ASP C N 1
ATOM 5002 C CA . ASP C 1 63 ? 27.393 -30.226 60.883 1.00 15.72 62 ASP C CA 1
ATOM 5003 C C . ASP C 1 63 ? 26.369 -30.143 59.790 1.00 14.22 62 ASP C C 1
ATOM 5004 O O . ASP C 1 63 ? 26.568 -30.710 58.714 1.00 12.46 62 ASP C O 1
ATOM 5009 N N . VAL C 1 64 ? 25.219 -29.517 60.082 1.00 13.96 63 VAL C N 1
ATOM 5010 C CA . VAL C 1 64 ? 24.149 -29.424 59.086 1.00 13.76 63 VAL C CA 1
ATOM 5011 C C . VAL C 1 64 ? 24.222 -28.292 58.057 1.00 15.54 63 VAL C C 1
ATOM 5012 O O . VAL C 1 64 ? 23.265 -28.142 57.295 1.00 16.59 63 VAL C O 1
ATOM 5016 N N . ALA C 1 65 ? 25.293 -27.496 58.099 1.00 14.85 64 ALA C N 1
ATOM 5017 C CA . ALA C 1 65 ? 25.568 -26.398 57.162 1.00 16.03 64 ALA C CA 1
ATOM 5018 C C . ALA C 1 65 ? 27.037 -26.416 56.777 1.00 14.78 64 ALA C C 1
ATOM 5019 O O . ALA C 1 65 ? 27.745 -25.423 56.891 1.00 16.29 64 ALA C O 1
ATOM 5021 N N . CYS C 1 66 ? 27.471 -27.558 56.266 1.00 15.71 65 CYS C N 1
ATOM 5022 C CA . CYS C 1 66 ? 28.867 -27.835 55.971 1.00 14.90 65 CYS C CA 1
ATOM 5023 C C . CYS C 1 66 ? 29.566 -26.760 55.095 1.00 15.47 65 CYS C C 1
ATOM 5024 O O . CYS C 1 66 ? 30.699 -26.361 55.401 1.00 16.35 65 CYS C O 1
ATOM 5027 N N . GLY C 1 67 ? 28.894 -26.299 54.053 1.00 14.41 66 GLY C N 1
ATOM 5028 C CA . GLY C 1 67 ? 29.461 -25.328 53.082 1.00 15.76 66 GLY C CA 1
ATOM 5029 C C . GLY C 1 67 ? 30.749 -25.853 52.468 1.00 14.57 66 GLY C C 1
ATOM 5030 O O . GLY C 1 67 ? 30.872 -27.049 52.226 1.00 14.91 66 GLY C O 1
ATOM 5031 N N . THR C 1 68 ? 31.768 -25.035 52.493 1.00 14.73 67 THR C N 1
ATOM 5032 C CA . THR C 1 68 ? 33.085 -25.428 52.061 1.00 15.21 67 THR C CA 1
ATOM 5033 C C . THR C 1 68 ? 33.807 -26.293 53.031 1.00 15.33 67 THR C C 1
ATOM 5034 O O . THR C 1 68 ? 34.913 -26.674 52.750 1.00 15.23 67 THR C O 1
ATOM 5038 N N . GLY C 1 69 ? 33.192 -26.551 54.175 1.00 16.12 68 GLY C N 1
ATOM 5039 C CA . GLY C 1 69 ? 33.709 -27.456 55.179 1.00 16.84 68 GLY C CA 1
ATOM 5040 C C . GLY C 1 69 ? 34.509 -26.862 56.303 1.00 16.69 68 GLY C C 1
ATOM 5041 O O . GLY C 1 69 ? 34.870 -27.580 57.232 1.00 16.60 68 GLY C O 1
ATOM 5042 N N . VAL C 1 70 ? 34.756 -25.547 56.278 1.00 15.68 69 VAL C N 1
ATOM 5043 C CA . VAL C 1 70 ? 35.668 -24.946 57.229 1.00 14.56 69 VAL C CA 1
ATOM 5044 C C . VAL C 1 70 ? 35.342 -25.113 58.729 1.00 15.38 69 VAL C C 1
ATOM 5045 O O . VAL C 1 70 ? 36.250 -25.429 59.528 1.00 15.70 69 VAL C O 1
ATOM 5049 N N . ASP C 1 71 ? 34.090 -24.988 59.120 1.00 16.72 70 ASP C N 1
ATOM 5050 C CA . ASP C 1 71 ? 33.731 -25.327 60.521 1.00 17.23 70 ASP C CA 1
ATOM 5051 C C . ASP C 1 71 ? 34.041 -26.783 60.864 1.00 16.61 70 ASP C C 1
ATOM 5052 O O . ASP C 1 71 ? 34.595 -27.078 61.912 1.00 17.01 70 ASP C O 1
ATOM 5057 N N . SER C 1 72 ? 33.668 -27.706 59.965 1.00 16.50 71 SER C N 1
ATOM 5058 C CA . SER C 1 72 ? 33.960 -29.128 60.124 1.00 15.99 71 SER C CA 1
ATOM 5059 C C . SER C 1 72 ? 35.414 -29.466 60.139 1.00 15.86 71 SER C C 1
ATOM 5060 O O . SER C 1 72 ? 35.845 -30.326 60.907 1.00 16.22 71 SER C O 1
ATOM 5063 N N . ILE C 1 73 ? 36.209 -28.827 59.277 1.00 15.89 72 ILE C N 1
ATOM 5064 C CA . ILE C 1 73 ? 37.606 -29.182 59.193 1.00 15.98 72 ILE C CA 1
ATOM 5065 C C . ILE C 1 73 ? 38.275 -29.047 60.606 1.00 16.16 72 ILE C C 1
ATOM 5066 O O . ILE C 1 73 ? 39.088 -29.855 61.009 1.00 14.23 72 ILE C O 1
ATOM 5071 N N . MET C 1 74 ? 37.876 -28.027 61.358 1.00 16.70 73 MET C N 1
ATOM 5072 C CA . MET C 1 74 ? 38.460 -27.750 62.634 1.00 16.88 73 MET C CA 1
ATOM 5073 C C . MET C 1 74 ? 38.152 -28.922 63.595 1.00 14.54 73 MET C C 1
ATOM 5074 O O . MET C 1 74 ? 39.034 -29.434 64.316 1.00 13.86 73 MET C O 1
ATOM 5079 N N . LEU C 1 75 ? 36.926 -29.389 63.559 1.00 12.99 74 LEU C N 1
ATOM 5080 C CA . LEU C 1 75 ? 36.555 -30.479 64.446 1.00 12.69 74 LEU C CA 1
ATOM 5081 C C . LEU C 1 75 ? 37.243 -31.783 63.987 1.00 13.06 74 LEU C C 1
ATOM 5082 O O . LEU C 1 75 ? 37.636 -32.610 64.803 1.00 11.88 74 LEU C O 1
ATOM 5087 N N . VAL C 1 76 ? 37.331 -31.992 62.674 1.00 12.77 75 VAL C N 1
ATOM 5088 C CA . VAL C 1 76 ? 38.045 -33.154 62.183 1.00 13.22 75 VAL C CA 1
ATOM 5089 C C . VAL C 1 76 ? 39.499 -33.159 62.705 1.00 14.44 75 VAL C C 1
ATOM 5090 O O . VAL C 1 76 ? 39.998 -34.207 63.216 1.00 13.23 75 VAL C O 1
ATOM 5094 N N . GLU C 1 77 ? 40.162 -32.011 62.597 1.00 14.51 76 GLU C N 1
ATOM 5095 C CA . GLU C 1 77 ? 41.563 -31.879 63.094 1.00 14.20 76 GLU C CA 1
ATOM 5096 C C . GLU C 1 77 ? 41.643 -32.078 64.588 1.00 14.32 76 GLU C C 1
ATOM 5097 O O . GLU C 1 77 ? 42.613 -32.539 65.038 1.00 12.86 76 GLU C O 1
ATOM 5103 N N . GLU C 1 78 ? 40.628 -31.684 65.362 1.00 15.23 77 GLU C N 1
ATOM 5104 C CA . GLU C 1 78 ? 40.738 -31.758 66.829 1.00 15.92 77 GLU C CA 1
ATOM 5105 C C . GLU C 1 78 ? 40.172 -33.065 67.439 1.00 15.81 77 GLU C C 1
ATOM 5106 O O . GLU C 1 78 ? 39.889 -33.151 68.630 1.00 15.91 77 GLU C O 1
ATOM 5112 N N . GLY C 1 79 ? 40.005 -34.074 66.592 1.00 14.71 78 GLY C N 1
ATOM 5113 C CA . GLY C 1 79 ? 39.826 -35.396 67.033 1.00 14.48 78 GLY C CA 1
ATOM 5114 C C . GLY C 1 79 ? 38.390 -35.870 67.006 1.00 14.63 78 GLY C C 1
ATOM 5115 O O . GLY C 1 79 ? 38.162 -36.991 67.387 1.00 13.63 78 GLY C O 1
ATOM 5116 N N . PHE C 1 80 ? 37.426 -35.021 66.617 1.00 12.96 79 PHE C N 1
ATOM 5117 C CA . PHE C 1 80 ? 36.009 -35.408 66.612 1.00 14.23 79 PHE C CA 1
ATOM 5118 C C . PHE C 1 80 ? 35.621 -36.376 65.460 1.00 15.19 79 PHE C C 1
ATOM 5119 O O . PHE C 1 80 ? 36.344 -36.545 64.442 1.00 17.37 79 PHE C O 1
ATOM 5127 N N . SER C 1 81 ? 34.516 -37.093 65.677 1.00 15.80 80 SER C N 1
ATOM 5128 C CA A SER C 1 81 ? 33.900 -37.891 64.630 0.50 15.72 80 SER C CA 1
ATOM 5129 C CA B SER C 1 81 ? 33.903 -37.895 64.621 0.50 15.19 80 SER C CA 1
ATOM 5130 C C . SER C 1 81 ? 32.821 -37.039 63.951 1.00 15.03 80 SER C C 1
ATOM 5131 O O . SER C 1 81 ? 31.791 -36.735 64.570 1.00 14.59 80 SER C O 1
ATOM 5136 N N . VAL C 1 82 ? 33.099 -36.634 62.702 1.00 12.72 81 VAL C N 1
ATOM 5137 C CA . VAL C 1 82 ? 32.295 -35.643 62.022 1.00 12.20 81 VAL C CA 1
ATOM 5138 C C . VAL C 1 82 ? 31.605 -36.171 60.821 1.00 11.83 81 VAL C C 1
ATOM 5139 O O . VAL C 1 82 ? 32.227 -36.773 59.931 1.00 12.40 81 VAL C O 1
ATOM 5143 N N . THR C 1 83 ? 30.320 -35.819 60.785 1.00 12.64 82 THR C N 1
ATOM 5144 C CA . THR C 1 83 ? 29.429 -35.991 59.682 1.00 11.64 82 THR C CA 1
ATOM 5145 C C . THR C 1 83 ? 28.988 -34.568 59.261 1.00 12.27 82 THR C C 1
ATOM 5146 O O . THR C 1 83 ? 28.566 -33.794 60.105 1.00 13.16 82 THR C O 1
ATOM 5150 N N . SER C 1 84 ? 29.169 -34.202 57.993 1.00 12.02 83 SER C N 1
ATOM 5151 C CA . SER C 1 84 ? 28.863 -32.868 57.481 1.00 13.03 83 SER C CA 1
ATOM 5152 C C . SER C 1 84 ? 27.965 -33.005 56.267 1.00 13.33 83 SER C C 1
ATOM 5153 O O . SER C 1 84 ? 28.287 -33.771 55.331 1.00 14.33 83 SER C O 1
ATOM 5156 N N . VAL C 1 85 ? 26.862 -32.260 56.276 1.00 13.65 84 VAL C N 1
ATOM 5157 C CA . VAL C 1 85 ? 25.924 -32.239 55.193 1.00 12.66 84 VAL C CA 1
ATOM 5158 C C . VAL C 1 85 ? 25.553 -30.822 54.804 1.00 13.74 84 VAL C C 1
ATOM 5159 O O . VAL C 1 85 ? 25.701 -29.844 55.590 1.00 15.21 84 VAL C O 1
ATOM 5163 N N . ASP C 1 86 ? 25.177 -30.693 53.534 1.00 15.35 85 ASP C N 1
ATOM 5164 C CA . ASP C 1 86 ? 24.683 -29.446 52.988 1.00 14.51 85 ASP C CA 1
ATOM 5165 C C . ASP C 1 86 ? 23.758 -29.748 51.879 1.00 13.82 85 ASP C C 1
ATOM 5166 O O . ASP C 1 86 ? 23.844 -30.814 51.249 1.00 16.67 85 ASP C O 1
ATOM 5171 N N . ALA C 1 87 ? 22.811 -28.853 51.641 1.00 14.66 86 ALA C N 1
ATOM 5172 C CA . ALA C 1 87 ? 21.913 -28.982 50.467 1.00 13.28 86 ALA C CA 1
ATOM 5173 C C . ALA C 1 87 ? 22.583 -28.509 49.183 1.00 13.13 86 ALA C C 1
ATOM 5174 O O . ALA C 1 87 ? 22.102 -28.820 48.065 1.00 12.50 86 ALA C O 1
ATOM 5176 N N . SER C 1 88 ? 23.671 -27.760 49.313 1.00 13.32 87 SER C N 1
ATOM 5177 C CA . SER C 1 88 ? 24.319 -27.130 48.167 1.00 14.71 87 SER C CA 1
ATOM 5178 C C . SER C 1 88 ? 25.512 -27.965 47.668 1.00 16.05 87 SER C C 1
ATOM 5179 O O . SER C 1 88 ? 26.565 -27.983 48.300 1.00 14.85 87 SER C O 1
ATOM 5182 N N . ASP C 1 89 ? 25.355 -28.615 46.528 1.00 15.74 88 ASP C N 1
ATOM 5183 C CA . ASP C 1 89 ? 26.510 -29.333 45.921 1.00 17.28 88 ASP C CA 1
ATOM 5184 C C . ASP C 1 89 ? 27.623 -28.360 45.539 1.00 16.95 88 ASP C C 1
ATOM 5185 O O . ASP C 1 89 ? 28.819 -28.707 45.598 1.00 16.19 88 ASP C O 1
ATOM 5190 N N . LYS C 1 90 ? 27.267 -27.126 45.172 1.00 14.96 89 LYS C N 1
ATOM 5191 C CA . LYS C 1 90 ? 28.319 -26.203 44.708 1.00 16.31 89 LYS C CA 1
ATOM 5192 C C . LYS C 1 90 ? 29.253 -25.909 45.839 1.00 16.48 89 LYS C C 1
ATOM 5193 O O . LYS C 1 90 ? 30.436 -25.804 45.623 1.00 19.03 89 LYS C O 1
ATOM 5199 N N . MET C 1 91 ? 28.747 -25.783 47.066 1.00 15.92 90 MET C N 1
ATOM 5200 C CA . MET C 1 91 ? 29.661 -25.476 48.167 1.00 15.42 90 MET C CA 1
ATOM 5201 C C . MET C 1 91 ? 30.330 -26.741 48.696 1.00 15.75 90 MET C C 1
ATOM 5202 O O . MET C 1 91 ? 31.549 -26.728 48.933 1.00 14.31 90 MET C O 1
ATOM 5207 N N . LEU C 1 92 ? 29.559 -27.822 48.759 1.00 14.61 91 LEU C N 1
ATOM 5208 C CA . LEU C 1 92 ? 30.043 -29.125 49.186 1.00 15.68 91 LEU C CA 1
ATOM 5209 C C . LEU C 1 92 ? 31.257 -29.549 48.335 1.00 14.30 91 LEU C C 1
ATOM 5210 O O . LEU C 1 92 ? 32.236 -30.133 48.860 1.00 12.52 91 LEU C O 1
ATOM 5215 N N . LYS C 1 93 ? 31.268 -29.155 47.057 1.00 12.91 92 LYS C N 1
ATOM 5216 C CA . LYS C 1 93 ? 32.406 -29.403 46.184 1.00 14.69 92 LYS C CA 1
ATOM 5217 C C . LYS C 1 93 ? 33.736 -29.107 46.879 1.00 13.43 92 LYS C C 1
ATOM 5218 O O . LYS C 1 93 ? 34.666 -29.878 46.787 1.00 14.48 92 LYS C O 1
ATOM 5224 N N . TYR C 1 94 ? 33.805 -27.993 47.587 1.00 13.25 93 TYR C N 1
ATOM 5225 C CA . TYR C 1 94 ? 35.055 -27.526 48.225 1.00 13.91 93 TYR C CA 1
ATOM 5226 C C . TYR C 1 94 ? 35.462 -28.317 49.442 1.00 13.44 93 TYR C C 1
ATOM 5227 O O . TYR C 1 94 ? 36.649 -28.604 49.677 1.00 14.82 93 TYR C O 1
ATOM 5236 N N . ALA C 1 95 ? 34.474 -28.711 50.218 1.00 12.25 94 ALA C N 1
ATOM 5237 C CA . ALA C 1 95 ? 34.748 -29.528 51.372 1.00 12.36 94 ALA C CA 1
ATOM 5238 C C . ALA C 1 95 ? 35.273 -30.848 50.875 1.00 11.31 94 ALA C C 1
ATOM 5239 O O . ALA C 1 95 ? 36.151 -31.469 51.478 1.00 12.31 94 ALA C O 1
ATOM 5241 N N . LEU C 1 96 ? 34.616 -31.400 49.857 1.00 11.61 95 LEU C N 1
ATOM 5242 C CA . LEU C 1 96 ? 35.004 -32.699 49.306 1.00 12.10 95 LEU C CA 1
ATOM 5243 C C . LEU C 1 96 ? 36.433 -32.694 48.801 1.00 13.26 95 LEU C C 1
ATOM 5244 O O . LEU C 1 96 ? 37.221 -33.658 49.003 1.00 13.04 95 LEU C O 1
ATOM 5249 N N . LYS C 1 97 ? 36.810 -31.596 48.151 1.00 14.49 96 LYS C N 1
ATOM 5250 C CA . LYS C 1 97 ? 38.198 -31.459 47.615 1.00 15.33 96 LYS C CA 1
ATOM 5251 C C . LYS C 1 97 ? 39.273 -31.468 48.695 1.00 14.88 96 LYS C C 1
ATOM 5252 O O . LYS C 1 97 ? 40.356 -32.059 48.517 1.00 14.92 96 LYS C O 1
ATOM 5258 N N . GLU C 1 98 ? 38.999 -30.748 49.779 1.00 13.93 97 GLU C N 1
ATOM 5259 C CA . GLU C 1 98 ? 39.887 -30.660 50.919 1.00 15.85 97 GLU C CA 1
ATOM 5260 C C . GLU C 1 98 ? 40.032 -32.038 51.567 1.00 14.74 97 GLU C C 1
ATOM 5261 O O . GLU C 1 98 ? 41.178 -32.425 51.836 1.00 15.95 97 GLU C O 1
ATOM 5267 N N . ARG C 1 99 ? 38.923 -32.800 51.719 1.00 11.58 98 ARG C N 1
ATOM 5268 C CA . ARG C 1 99 ? 38.996 -34.151 52.248 1.00 11.13 98 ARG C CA 1
ATOM 5269 C C . ARG C 1 99 ? 39.869 -35.038 51.356 1.00 11.22 98 ARG C C 1
ATOM 5270 O O . ARG C 1 99 ? 40.760 -35.745 51.840 1.00 12.49 98 ARG C O 1
ATOM 5278 N N . TRP C 1 100 ? 39.680 -34.945 50.049 1.00 11.44 99 TRP C N 1
ATOM 5279 C CA . TRP C 1 100 ? 40.445 -35.756 49.141 1.00 11.72 99 TRP C CA 1
ATOM 5280 C C . TRP C 1 100 ? 41.927 -35.367 49.257 1.00 10.97 99 TRP C C 1
ATOM 5281 O O . TRP C 1 100 ? 42.716 -36.185 49.453 1.00 11.52 99 TRP C O 1
ATOM 5292 N N . ASN C 1 101 ? 42.270 -34.085 49.183 1.00 12.85 100 ASN C N 1
ATOM 5293 C CA . ASN C 1 101 ? 43.686 -33.684 49.298 1.00 14.23 100 ASN C CA 1
ATOM 5294 C C . ASN C 1 101 ? 44.305 -34.244 50.598 1.00 14.19 100 ASN C C 1
ATOM 5295 O O . ASN C 1 101 ? 45.443 -34.589 50.613 1.00 15.15 100 ASN C O 1
ATOM 5300 N N . ARG C 1 102 ? 43.513 -34.329 51.672 1.00 14.06 101 ARG C N 1
ATOM 5301 C CA . ARG C 1 102 ? 44.043 -34.660 52.966 1.00 15.64 101 ARG C CA 1
ATOM 5302 C C . ARG C 1 102 ? 43.822 -36.096 53.372 1.00 15.07 101 ARG C C 1
ATOM 5303 O O . ARG C 1 102 ? 43.985 -36.447 54.552 1.00 14.15 101 ARG C O 1
ATOM 5311 N N . ARG C 1 103 ? 43.486 -36.940 52.389 1.00 14.36 102 ARG C N 1
ATOM 5312 C CA . ARG C 1 103 ? 42.893 -38.232 52.684 1.00 13.79 102 ARG C CA 1
ATOM 5313 C C . ARG C 1 103 ? 43.867 -39.207 53.344 1.00 14.35 102 ARG C C 1
ATOM 5314 O O . ARG C 1 103 ? 43.444 -40.208 53.953 1.00 13.18 102 ARG C O 1
ATOM 5322 N N . LYS C 1 104 ? 45.144 -38.941 53.197 1.00 14.48 103 LYS C N 1
ATOM 5323 C CA . LYS C 1 104 ? 46.133 -39.751 53.847 1.00 15.51 103 LYS C CA 1
ATOM 5324 C C . LYS C 1 104 ? 46.196 -39.465 55.346 1.00 14.84 103 LYS C C 1
ATOM 5325 O O . LYS C 1 104 ? 46.827 -40.189 56.058 1.00 12.05 103 LYS C O 1
ATOM 5331 N N . GLU C 1 105 ? 45.559 -38.404 55.841 1.00 15.12 104 GLU C N 1
ATOM 5332 C CA . GLU C 1 105 ? 45.406 -38.283 57.283 1.00 16.28 104 GLU C CA 1
ATOM 5333 C C . GLU C 1 105 ? 44.193 -39.134 57.750 1.00 16.82 104 GLU C C 1
ATOM 5334 O O . GLU C 1 105 ? 43.070 -38.870 57.338 1.00 16.35 104 GLU C O 1
ATOM 5340 N N . PRO C 1 106 ? 44.417 -40.166 58.607 1.00 17.29 105 PRO C N 1
ATOM 5341 C CA . PRO C 1 106 ? 43.302 -41.009 59.137 1.00 17.12 105 PRO C CA 1
ATOM 5342 C C . PRO C 1 106 ? 42.101 -40.195 59.572 1.00 16.34 105 PRO C C 1
ATOM 5343 O O . PRO C 1 106 ? 40.977 -40.565 59.277 1.00 16.32 105 PRO C O 1
ATOM 5347 N N . ALA C 1 107 ? 42.312 -39.030 60.194 1.00 16.40 106 ALA C N 1
ATOM 5348 C CA . ALA C 1 107 ? 41.159 -38.204 60.600 1.00 15.94 106 ALA C CA 1
ATOM 5349 C C . ALA C 1 107 ? 40.252 -37.858 59.429 1.00 15.17 106 ALA C C 1
ATOM 5350 O O . ALA C 1 107 ? 38.990 -37.891 59.570 1.00 16.05 106 ALA C O 1
ATOM 5352 N N . PHE C 1 108 ? 40.860 -37.486 58.301 1.00 14.50 107 PHE C N 1
ATOM 5353 C CA . PHE C 1 108 ? 40.105 -37.030 57.131 1.00 13.66 107 PHE C CA 1
ATOM 5354 C C . PHE C 1 108 ? 39.472 -38.192 56.353 1.00 13.88 107 PHE C C 1
ATOM 5355 O O . PHE C 1 108 ? 38.404 -38.034 55.781 1.00 9.42 107 PHE C O 1
ATOM 5363 N N . ASP C 1 109 ? 40.125 -39.344 56.390 1.00 12.34 108 ASP C N 1
ATOM 5364 C CA . ASP C 1 109 ? 39.585 -40.556 55.841 1.00 14.99 108 ASP C CA 1
ATOM 5365 C C . ASP C 1 109 ? 38.272 -40.951 56.489 1.00 15.01 108 ASP C C 1
ATOM 5366 O O . ASP C 1 109 ? 37.463 -41.593 55.834 1.00 16.11 108 ASP C O 1
ATOM 5371 N N . LYS C 1 110 ? 38.067 -40.580 57.757 1.00 14.55 109 LYS C N 1
ATOM 5372 C CA . LYS C 1 110 ? 36.857 -40.934 58.477 1.00 15.04 109 LYS C CA 1
ATOM 5373 C C . LYS C 1 110 ? 35.853 -39.788 58.532 1.00 14.72 109 LYS C C 1
ATOM 5374 O O . LYS C 1 110 ? 34.838 -39.850 59.275 1.00 15.07 109 LYS C O 1
ATOM 5380 N N . TRP C 1 111 ? 36.146 -38.701 57.830 1.00 13.29 110 TRP C N 1
ATOM 5381 C CA . TRP C 1 111 ? 35.192 -37.556 57.734 1.00 13.40 110 TRP C CA 1
ATOM 5382 C C . TRP C 1 111 ? 34.092 -37.916 56.686 1.00 12.35 110 TRP C C 1
ATOM 5383 O O . TRP C 1 111 ? 34.441 -38.337 55.544 1.00 13.96 110 TRP C O 1
ATOM 5394 N N . VAL C 1 112 ? 32.852 -37.876 57.127 1.00 12.55 111 VAL C N 1
ATOM 5395 C CA . VAL C 1 112 ? 31.678 -38.252 56.323 1.00 13.39 111 VAL C CA 1
ATOM 5396 C C . VAL C 1 112 ? 31.061 -36.959 55.844 1.00 11.96 111 VAL C C 1
ATOM 5397 O O . VAL C 1 112 ? 30.698 -36.124 56.670 1.00 13.77 111 VAL C O 1
ATOM 5401 N N . ILE C 1 113 ? 30.933 -36.821 54.530 1.00 10.44 112 ILE C N 1
ATOM 5402 C CA . ILE C 1 113 ? 30.395 -35.626 53.885 1.00 11.97 112 ILE C CA 1
ATOM 5403 C C . ILE C 1 113 ? 29.346 -36.105 52.890 1.00 14.36 112 ILE C C 1
ATOM 5404 O O . ILE C 1 113 ? 29.629 -36.967 52.081 1.00 15.18 112 ILE C O 1
ATOM 5409 N N . GLU C 1 114 ? 28.137 -35.557 52.948 1.00 15.04 113 GLU C N 1
ATOM 5410 C CA . GLU C 1 114 ? 27.063 -36.005 52.094 1.00 16.14 113 GLU C CA 1
ATOM 5411 C C . GLU C 1 114 ? 26.091 -34.847 51.898 1.00 15.66 113 GLU C C 1
ATOM 5412 O O . GLU C 1 114 ? 26.081 -33.887 52.660 1.00 14.29 113 GLU C O 1
ATOM 5418 N N . GLU C 1 115 ? 25.226 -34.984 50.904 1.00 14.19 114 GLU C N 1
ATOM 5419 C CA . GLU C 1 115 ? 24.230 -33.983 50.577 1.00 15.30 114 GLU C CA 1
ATOM 5420 C C . GLU C 1 115 ? 22.974 -34.309 51.399 1.00 14.50 114 GLU C C 1
ATOM 5421 O O . GLU C 1 115 ? 22.577 -35.453 51.489 1.00 13.47 114 GLU C O 1
ATOM 5427 N N . ALA C 1 116 ? 22.373 -33.292 52.008 1.00 12.98 115 ALA C N 1
ATOM 5428 C CA . ALA C 1 116 ? 21.209 -33.467 52.786 1.00 14.04 115 ALA C CA 1
ATOM 5429 C C . ALA C 1 116 ? 20.508 -32.114 52.901 1.00 14.18 115 ALA C C 1
ATOM 5430 O O . ALA C 1 116 ? 21.176 -31.084 52.970 1.00 14.27 115 ALA C O 1
ATOM 5432 N N . ASN C 1 117 ? 19.186 -32.130 52.849 1.00 14.64 116 ASN C N 1
ATOM 5433 C CA . ASN C 1 117 ? 18.356 -30.870 52.960 1.00 14.45 116 ASN C CA 1
ATOM 5434 C C . ASN C 1 117 ? 17.672 -30.823 54.329 1.00 15.29 116 ASN C C 1
ATOM 5435 O O . ASN C 1 117 ? 17.026 -31.792 54.749 1.00 14.38 116 ASN C O 1
ATOM 5440 N N . TRP C 1 118 ? 17.711 -29.666 54.986 1.00 15.51 117 TRP C N 1
ATOM 5441 C CA . TRP C 1 118 ? 17.032 -29.564 56.278 1.00 14.76 117 TRP C CA 1
ATOM 5442 C C . TRP C 1 118 ? 15.527 -29.975 56.237 1.00 15.59 117 TRP C C 1
ATOM 5443 O O . TRP C 1 118 ? 15.079 -30.643 57.115 1.00 15.90 117 TRP C O 1
ATOM 5454 N N . LEU C 1 119 ? 14.798 -29.588 55.204 1.00 16.49 118 LEU C N 1
ATOM 5455 C CA . LEU C 1 119 ? 13.406 -29.923 54.994 1.00 17.30 118 LEU C CA 1
ATOM 5456 C C . LEU C 1 119 ? 13.060 -31.392 54.852 1.00 17.22 118 LEU C C 1
ATOM 5457 O O . LEU C 1 119 ? 11.871 -31.755 55.057 1.00 16.94 118 LEU C O 1
ATOM 5462 N N . THR C 1 120 ? 14.061 -32.230 54.542 1.00 17.22 119 THR C N 1
ATOM 5463 C CA . THR C 1 120 ? 13.920 -33.695 54.481 1.00 17.65 119 THR C CA 1
ATOM 5464 C C . THR C 1 120 ? 14.997 -34.453 55.250 1.00 17.47 119 THR C C 1
ATOM 5465 O O . THR C 1 120 ? 15.396 -35.522 54.837 1.00 17.14 119 THR C O 1
ATOM 5469 N N . LEU C 1 121 ? 15.535 -33.878 56.329 1.00 18.14 120 LEU C N 1
ATOM 5470 C CA . LEU C 1 121 ? 16.835 -34.337 56.893 1.00 18.62 120 LEU C CA 1
ATOM 5471 C C . LEU C 1 121 ? 16.746 -35.702 57.503 1.00 20.06 120 LEU C C 1
ATOM 5472 O O . LEU C 1 121 ? 17.698 -36.501 57.470 1.00 20.38 120 LEU C O 1
ATOM 5477 N N . ASP C 1 122 ? 15.615 -35.931 58.146 1.00 22.38 121 ASP C N 1
ATOM 5478 C CA . ASP C 1 122 ? 15.247 -37.228 58.700 1.00 24.72 121 ASP C CA 1
ATOM 5479 C C . ASP C 1 122 ? 15.347 -38.328 57.655 1.00 23.72 121 ASP C C 1
ATOM 5480 O O . ASP C 1 122 ? 15.860 -39.429 57.917 1.00 22.24 121 ASP C O 1
ATOM 5485 N N . LYS C 1 123 ? 14.905 -38.011 56.447 1.00 23.93 122 LYS C N 1
ATOM 5486 C CA . LYS C 1 123 ? 15.009 -38.974 55.343 1.00 23.77 122 LYS C CA 1
ATOM 5487 C C . LYS C 1 123 ? 16.406 -39.051 54.740 1.00 22.63 122 LYS C C 1
ATOM 5488 O O . LYS C 1 123 ? 16.789 -40.089 54.216 1.00 21.12 122 LYS C O 1
ATOM 5494 N N . ASP C 1 124 ? 17.188 -37.962 54.808 1.00 21.24 123 ASP C N 1
ATOM 5495 C CA . ASP C 1 124 ? 18.445 -37.883 54.064 1.00 20.21 123 ASP C CA 1
ATOM 5496 C C . ASP C 1 124 ? 19.663 -38.318 54.897 1.00 20.03 123 ASP C C 1
ATOM 5497 O O . ASP C 1 124 ? 20.692 -38.715 54.329 1.00 17.86 123 ASP C O 1
ATOM 5502 N N . VAL C 1 125 ? 19.550 -38.219 56.218 1.00 19.33 124 VAL C N 1
ATOM 5503 C CA . VAL C 1 125 ? 20.716 -38.372 57.098 1.00 20.09 124 VAL C CA 1
ATOM 5504 C C . VAL C 1 125 ? 20.432 -39.480 58.118 1.00 19.32 124 VAL C C 1
ATOM 5505 O O . VAL C 1 125 ? 19.738 -39.263 59.062 1.00 19.13 124 VAL C O 1
ATOM 5509 N N . PRO C 1 126 ? 20.994 -40.663 57.935 1.00 20.80 125 PRO C N 1
ATOM 5510 C CA . PRO C 1 126 ? 20.642 -41.683 58.990 1.00 21.48 125 PRO C CA 1
ATOM 5511 C C . PRO C 1 126 ? 21.253 -41.226 60.344 1.00 21.47 125 PRO C C 1
ATOM 5512 O O . PRO C 1 126 ? 22.426 -40.804 60.365 1.00 23.01 125 PRO C O 1
ATOM 5516 N N . ALA C 1 127 ? 20.462 -41.256 61.411 1.00 21.58 126 ALA C N 1
ATOM 5517 C CA . ALA C 1 127 ? 20.834 -40.642 62.696 1.00 21.69 126 ALA C CA 1
ATOM 5518 C C . ALA C 1 127 ? 21.234 -41.629 63.787 1.00 20.73 126 ALA C C 1
ATOM 5519 O O . ALA C 1 127 ? 21.573 -41.179 64.890 1.00 20.55 126 ALA C O 1
ATOM 5521 N N . GLY C 1 128 ? 21.133 -42.933 63.510 1.00 21.29 127 GLY C N 1
ATOM 5522 C CA . GLY C 1 128 ? 21.323 -44.005 64.529 1.00 20.92 127 GLY C CA 1
ATOM 5523 C C . GLY C 1 128 ? 20.563 -43.574 65.767 1.00 20.82 127 GLY C C 1
ATOM 5524 O O . GLY C 1 128 ? 19.409 -43.264 65.672 1.00 20.36 127 GLY C O 1
ATOM 5525 N N . ASP C 1 129 ? 21.240 -43.474 66.913 1.00 22.14 128 ASP C N 1
ATOM 5526 C CA . ASP C 1 129 ? 20.618 -43.107 68.177 1.00 21.61 128 ASP C CA 1
ATOM 5527 C C . ASP C 1 129 ? 20.737 -41.595 68.399 1.00 20.50 128 ASP C C 1
ATOM 5528 O O . ASP C 1 129 ? 20.390 -41.104 69.459 1.00 20.54 128 ASP C O 1
ATOM 5533 N N . GLY C 1 130 ? 21.238 -40.867 67.394 1.00 19.16 129 GLY C N 1
ATOM 5534 C CA . GLY C 1 130 ? 21.323 -39.449 67.430 1.00 18.08 129 GLY C CA 1
ATOM 5535 C C . GLY C 1 130 ? 22.765 -39.016 67.662 1.00 16.86 129 GLY C C 1
ATOM 5536 O O . GLY C 1 130 ? 23.615 -39.745 68.199 1.00 15.39 129 GLY C O 1
ATOM 5537 N N . PHE C 1 131 ? 23.044 -37.804 67.270 1.00 15.49 130 PHE C N 1
ATOM 5538 C CA . PHE C 1 131 ? 24.388 -37.260 67.441 1.00 14.22 130 PHE C CA 1
ATOM 5539 C C . PHE C 1 131 ? 24.552 -36.590 68.818 1.00 14.46 130 PHE C C 1
ATOM 5540 O O . PHE C 1 131 ? 23.597 -36.096 69.463 1.00 13.85 130 PHE C O 1
ATOM 5548 N N . ASP C 1 132 ? 25.783 -36.533 69.293 1.00 15.10 131 ASP C N 1
ATOM 5549 C CA . ASP C 1 132 ? 26.029 -35.944 70.579 1.00 13.91 131 ASP C CA 1
ATOM 5550 C C . ASP C 1 132 ? 25.863 -34.425 70.467 1.00 13.98 131 ASP C C 1
ATOM 5551 O O . ASP C 1 132 ? 25.361 -33.781 71.378 1.00 12.15 131 ASP C O 1
ATOM 5556 N N . ALA C 1 133 ? 26.402 -33.863 69.375 1.00 14.28 132 ALA C N 1
ATOM 5557 C CA . ALA C 1 133 ? 26.223 -32.450 69.036 1.00 13.29 132 ALA C CA 1
ATOM 5558 C C . ALA C 1 133 ? 25.839 -32.275 67.587 1.00 13.67 132 ALA C C 1
ATOM 5559 O O . ALA C 1 133 ? 26.332 -33.001 66.672 1.00 15.37 132 ALA C O 1
ATOM 5561 N N . VAL C 1 134 ? 24.979 -31.281 67.364 1.00 13.01 133 VAL C N 1
ATOM 5562 C CA . VAL C 1 134 ? 24.620 -30.858 66.019 1.00 13.62 133 VAL C CA 1
ATOM 5563 C C . VAL C 1 134 ? 24.876 -29.319 65.969 1.00 15.91 133 VAL C C 1
ATOM 5564 O O . VAL C 1 134 ? 24.364 -28.554 66.866 1.00 16.06 133 VAL C O 1
ATOM 5568 N N . ILE C 1 135 ? 25.601 -28.890 64.920 1.00 14.96 134 ILE C N 1
ATOM 5569 C CA . ILE C 1 135 ? 26.024 -27.499 64.757 1.00 16.69 134 ILE C CA 1
ATOM 5570 C C . ILE C 1 135 ? 25.519 -26.891 63.419 1.00 16.96 134 ILE C C 1
ATOM 5571 O O . ILE C 1 135 ? 25.496 -27.572 62.451 1.00 17.06 134 ILE C O 1
ATOM 5576 N N . CYS C 1 136 ? 25.167 -25.604 63.421 1.00 17.30 135 CYS C N 1
ATOM 5577 C CA . CYS C 1 136 ? 24.680 -24.869 62.245 1.00 16.29 135 CYS C CA 1
ATOM 5578 C C . CYS C 1 136 ? 25.077 -23.431 62.528 1.00 16.71 135 CYS C C 1
ATOM 5579 O O . CYS C 1 136 ? 24.302 -22.615 63.063 1.00 16.21 135 CYS C O 1
ATOM 5582 N N . LEU C 1 137 ? 26.309 -23.114 62.179 1.00 16.30 136 LEU C N 1
ATOM 5583 C CA . LEU C 1 137 ? 26.894 -21.856 62.546 1.00 15.54 136 LEU C CA 1
ATOM 5584 C C . LEU C 1 137 ? 27.212 -21.009 61.277 1.00 16.11 136 LEU C C 1
ATOM 5585 O O . LEU C 1 137 ? 27.005 -21.427 60.113 1.00 16.08 136 LEU C O 1
ATOM 5590 N N . GLY C 1 138 ? 27.534 -19.771 61.522 1.00 14.48 137 GLY C N 1
ATOM 5591 C CA . GLY C 1 138 ? 27.819 -18.810 60.453 1.00 14.62 137 GLY C CA 1
ATOM 5592 C C . GLY C 1 138 ? 26.573 -18.205 59.842 1.00 14.00 137 GLY C C 1
ATOM 5593 O O . GLY C 1 138 ? 26.570 -17.742 58.682 1.00 15.08 137 GLY C O 1
ATOM 5594 N N . ASN C 1 139 ? 25.490 -18.191 60.599 1.00 13.59 138 ASN C N 1
ATOM 5595 C CA . ASN C 1 139 ? 24.266 -17.577 60.112 1.00 14.57 138 ASN C CA 1
ATOM 5596 C C . ASN C 1 139 ? 23.743 -18.219 58.855 1.00 14.31 138 ASN C C 1
ATOM 5597 O O . ASN C 1 139 ? 23.193 -17.510 58.010 1.00 14.40 138 ASN C O 1
ATOM 5602 N N . SER C 1 140 ? 24.005 -19.516 58.685 1.00 13.65 139 SER C N 1
ATOM 5603 C CA . SER C 1 140 ? 23.501 -20.327 57.573 1.00 12.59 139 SER C CA 1
ATOM 5604 C C . SER C 1 140 ? 22.012 -20.561 57.634 1.00 12.48 139 SER C C 1
ATOM 5605 O O . SER C 1 140 ? 21.347 -20.591 56.600 1.00 11.21 139 SER C O 1
ATOM 5608 N N . PHE C 1 141 ? 21.434 -20.657 58.823 1.00 12.14 140 PHE C N 1
ATOM 5609 C CA . PHE C 1 141 ? 19.970 -20.884 58.888 1.00 11.06 140 PHE C CA 1
ATOM 5610 C C . PHE C 1 141 ? 19.169 -19.799 58.161 1.00 13.32 140 PHE C C 1
ATOM 5611 O O . PHE C 1 141 ? 18.169 -20.081 57.427 1.00 14.54 140 PHE C O 1
ATOM 5619 N N . ALA C 1 142 ? 19.603 -18.547 58.333 1.00 12.81 141 ALA C N 1
ATOM 5620 C CA . ALA C 1 142 ? 18.976 -17.388 57.698 1.00 12.00 141 ALA C CA 1
ATOM 5621 C C . ALA C 1 142 ? 19.017 -17.470 56.187 1.00 14.47 141 ALA C C 1
ATOM 5622 O O . ALA C 1 142 ? 18.350 -16.668 55.514 1.00 13.88 141 ALA C O 1
ATOM 5624 N N . HIS C 1 143 ? 19.772 -18.405 55.616 1.00 13.11 142 HIS C N 1
ATOM 5625 C CA . HIS C 1 143 ? 19.724 -18.536 54.151 1.00 14.39 142 HIS C CA 1
ATOM 5626 C C . HIS C 1 143 ? 18.374 -19.030 53.650 1.00 15.02 142 HIS C C 1
ATOM 5627 O O . HIS C 1 143 ? 18.114 -18.876 52.472 1.00 17.27 142 HIS C O 1
ATOM 5634 N N . LEU C 1 144 ? 17.559 -19.648 54.510 1.00 13.22 143 LEU C N 1
ATOM 5635 C CA . LEU C 1 144 ? 16.321 -20.317 54.107 1.00 15.21 143 LEU C CA 1
ATOM 5636 C C . LEU C 1 144 ? 15.193 -19.266 54.137 1.00 16.07 143 LEU C C 1
ATOM 5637 O O . LEU C 1 144 ? 14.962 -18.703 55.199 1.00 17.65 143 LEU C O 1
ATOM 5642 N N . PRO C 1 145 ? 14.498 -18.997 53.002 1.00 18.17 144 PRO C N 1
ATOM 5643 C CA . PRO C 1 145 ? 13.503 -17.932 52.992 1.00 19.20 144 PRO C CA 1
ATOM 5644 C C . PRO C 1 145 ? 12.182 -18.418 53.507 1.00 19.85 144 PRO C C 1
ATOM 5645 O O . PRO C 1 145 ? 12.015 -19.601 53.719 1.00 18.50 144 PRO C O 1
ATOM 5649 N N . ASP C 1 146 ? 11.267 -17.489 53.725 1.00 19.31 145 ASP C N 1
ATOM 5650 C CA . ASP C 1 146 ? 9.925 -17.865 54.056 1.00 21.61 145 ASP C CA 1
ATOM 5651 C C . ASP C 1 146 ? 9.150 -17.692 52.745 1.00 23.18 145 ASP C C 1
ATOM 5652 O O . ASP C 1 146 ? 8.613 -16.636 52.481 1.00 23.43 145 ASP C O 1
ATOM 5657 N N . SER C 1 147 ? 9.161 -18.737 51.914 1.00 25.20 146 SER C N 1
ATOM 5658 C CA . SER C 1 147 ? 8.425 -18.751 50.656 1.00 26.93 146 SER C CA 1
ATOM 5659 C C . SER C 1 147 ? 6.940 -18.878 50.894 1.00 28.48 146 SER C C 1
ATOM 5660 O O . SER C 1 147 ? 6.189 -18.338 50.152 1.00 30.32 146 SER C O 1
ATOM 5663 N N . LYS C 1 148 ? 6.499 -19.605 51.916 1.00 30.13 147 LYS C N 1
ATOM 5664 C CA . LYS C 1 148 ? 5.040 -19.917 52.060 1.00 30.52 147 LYS C CA 1
ATOM 5665 C C . LYS C 1 148 ? 4.299 -18.747 52.667 1.00 29.64 147 LYS C C 1
ATOM 5666 O O . LYS C 1 148 ? 3.135 -18.545 52.407 1.00 30.66 147 LYS C O 1
ATOM 5672 N N . GLY C 1 149 ? 4.990 -17.986 53.496 1.00 28.24 148 GLY C N 1
ATOM 5673 C CA . GLY C 1 149 ? 4.442 -16.847 54.141 1.00 27.59 148 GLY C CA 1
ATOM 5674 C C . GLY C 1 149 ? 4.299 -16.933 55.640 1.00 27.14 148 GLY C C 1
ATOM 5675 O O . GLY C 1 149 ? 4.292 -15.911 56.293 1.00 28.95 148 GLY C O 1
ATOM 5676 N N . ASP C 1 150 ? 4.189 -18.124 56.205 1.00 25.80 149 ASP C N 1
ATOM 5677 C CA . ASP C 1 150 ? 3.803 -18.327 57.620 1.00 24.61 149 ASP C CA 1
ATOM 5678 C C . ASP C 1 150 ? 4.978 -18.883 58.473 1.00 23.06 149 ASP C C 1
ATOM 5679 O O . ASP C 1 150 ? 4.796 -19.296 59.622 1.00 22.99 149 ASP C O 1
ATOM 5684 N N . GLN C 1 151 ? 6.162 -18.956 57.869 1.00 20.80 150 GLN C N 1
ATOM 5685 C CA . GLN C 1 151 ? 7.368 -19.535 58.469 1.00 17.80 150 GLN C CA 1
ATOM 5686 C C . GLN C 1 151 ? 7.272 -21.035 58.750 1.00 17.94 150 GLN C C 1
ATOM 5687 O O . GLN C 1 151 ? 8.067 -21.558 59.551 1.00 15.47 150 GLN C O 1
ATOM 5693 N N . SER C 1 152 ? 6.322 -21.720 58.116 1.00 16.93 151 SER C N 1
ATOM 5694 C CA . SER C 1 152 ? 6.198 -23.149 58.322 1.00 18.19 151 SER C CA 1
ATOM 5695 C C . SER C 1 152 ? 7.469 -23.957 57.862 1.00 18.52 151 SER C C 1
ATOM 5696 O O . SER C 1 152 ? 7.828 -24.978 58.460 1.00 18.51 151 SER C O 1
ATOM 5699 N N . GLU C 1 153 ? 8.126 -23.520 56.796 1.00 17.49 152 GLU C N 1
ATOM 5700 C CA . GLU C 1 153 ? 9.373 -24.150 56.424 1.00 18.56 152 GLU C CA 1
ATOM 5701 C C . GLU C 1 153 ? 10.473 -23.945 57.502 1.00 16.45 152 GLU C C 1
ATOM 5702 O O . GLU C 1 153 ? 11.280 -24.801 57.730 1.00 13.83 152 GLU C O 1
ATOM 5708 N N . HIS C 1 154 ? 10.476 -22.781 58.146 1.00 16.81 153 HIS C N 1
ATOM 5709 C CA . HIS C 1 154 ? 11.445 -22.525 59.216 1.00 16.82 153 HIS C CA 1
ATOM 5710 C C . HIS C 1 154 ? 11.223 -23.526 60.329 1.00 16.88 153 HIS C C 1
ATOM 5711 O O . HIS C 1 154 ? 12.157 -24.149 60.770 1.00 15.59 153 HIS C O 1
ATOM 5718 N N . ARG C 1 155 ? 9.954 -23.727 60.700 1.00 16.04 154 ARG C N 1
ATOM 5719 C CA . ARG C 1 155 ? 9.604 -24.719 61.720 1.00 16.02 154 ARG C CA 1
ATOM 5720 C C . ARG C 1 155 ? 10.036 -26.110 61.325 1.00 15.08 154 ARG C C 1
ATOM 5721 O O . ARG C 1 155 ? 10.627 -26.811 62.160 1.00 16.20 154 ARG C O 1
ATOM 5729 N N . LEU C 1 156 ? 9.793 -26.510 60.070 1.00 13.81 155 LEU C N 1
ATOM 5730 C CA . LEU C 1 156 ? 10.109 -27.902 59.641 1.00 11.83 155 LEU C CA 1
ATOM 5731 C C . LEU C 1 156 ? 11.611 -28.202 59.661 1.00 13.26 155 LEU C C 1
ATOM 5732 O O . LEU C 1 156 ? 12.038 -29.248 60.118 1.00 13.43 155 LEU C O 1
ATOM 5737 N N . ALA C 1 157 ? 12.406 -27.238 59.176 1.00 14.16 156 ALA C N 1
ATOM 5738 C CA . ALA C 1 157 ? 13.849 -27.312 59.131 1.00 12.82 156 ALA C CA 1
ATOM 5739 C C . ALA C 1 157 ? 14.385 -27.463 60.546 1.00 13.70 156 ALA C C 1
ATOM 5740 O O . ALA C 1 157 ? 15.192 -28.320 60.818 1.00 11.99 156 ALA C O 1
ATOM 5742 N N . LEU C 1 158 ? 13.889 -26.622 61.470 1.00 13.78 157 LEU C N 1
ATOM 5743 C CA . LEU C 1 158 ? 14.351 -26.719 62.861 1.00 13.66 157 LEU C CA 1
ATOM 5744 C C . LEU C 1 158 ? 13.896 -27.985 63.569 1.00 14.84 157 LEU C C 1
ATOM 5745 O O . LEU C 1 158 ? 14.667 -28.608 64.322 1.00 15.44 157 LEU C O 1
ATOM 5750 N N . LYS C 1 159 ? 12.666 -28.406 63.363 1.00 14.54 158 LYS C N 1
ATOM 5751 C CA . LYS C 1 159 ? 12.268 -29.698 63.890 1.00 15.27 158 LYS C CA 1
ATOM 5752 C C . LYS C 1 159 ? 13.196 -30.807 63.435 1.00 14.44 158 LYS C C 1
ATOM 5753 O O . LYS C 1 159 ? 13.608 -31.655 64.213 1.00 14.04 158 LYS C O 1
ATOM 5759 N N . ASN C 1 160 ? 13.434 -30.872 62.143 1.00 13.94 159 ASN C N 1
ATOM 5760 C CA . ASN C 1 160 ? 14.276 -31.921 61.567 1.00 13.72 159 ASN C CA 1
ATOM 5761 C C . ASN C 1 160 ? 15.762 -31.856 62.038 1.00 13.60 159 ASN C C 1
ATOM 5762 O O . ASN C 1 160 ? 16.406 -32.904 62.244 1.00 16.08 159 ASN C O 1
ATOM 5767 N N . ILE C 1 161 ? 16.317 -30.652 62.179 1.00 14.42 160 ILE C N 1
ATOM 5768 C CA . ILE C 1 161 ? 17.692 -30.451 62.705 1.00 14.23 160 ILE C CA 1
ATOM 5769 C C . ILE C 1 161 ? 17.723 -30.916 64.169 1.00 15.25 160 ILE C C 1
ATOM 5770 O O . ILE C 1 161 ? 18.585 -31.732 64.531 1.00 11.96 160 ILE C O 1
ATOM 5775 N N . ALA C 1 162 ? 16.690 -30.538 64.963 1.00 14.62 161 ALA C N 1
ATOM 5776 C CA . ALA C 1 162 ? 16.630 -31.013 66.362 1.00 15.57 161 ALA C CA 1
ATOM 5777 C C . ALA C 1 162 ? 16.417 -32.518 66.473 1.00 15.92 161 ALA C C 1
ATOM 5778 O O . ALA C 1 162 ? 16.905 -33.141 67.434 1.00 16.09 161 ALA C O 1
ATOM 5780 N N . SER C 1 163 ? 15.748 -33.132 65.511 1.00 16.09 162 SER C N 1
ATOM 5781 C CA . SER C 1 163 ? 15.547 -34.592 65.566 1.00 16.16 162 SER C CA 1
ATOM 5782 C C . SER C 1 163 ? 16.847 -35.364 65.470 1.00 16.56 162 SER C C 1
ATOM 5783 O O . SER C 1 163 ? 16.843 -36.543 65.775 1.00 17.48 162 SER C O 1
ATOM 5786 N N . MET C 1 164 ? 17.911 -34.748 64.953 1.00 15.80 163 MET C N 1
ATOM 5787 C CA . MET C 1 164 ? 19.231 -35.364 64.855 1.00 16.59 163 MET C CA 1
ATOM 5788 C C . MET C 1 164 ? 20.026 -35.443 66.194 1.00 16.23 163 MET C C 1
ATOM 5789 O O . MET C 1 164 ? 21.087 -36.119 66.312 1.00 16.11 163 MET C O 1
ATOM 5794 N N . VAL C 1 165 ? 19.528 -34.722 67.172 1.00 15.45 164 VAL C N 1
ATOM 5795 C CA . VAL C 1 165 ? 20.135 -34.623 68.488 1.00 14.44 164 VAL C CA 1
ATOM 5796 C C . VAL C 1 165 ? 19.733 -35.811 69.386 1.00 15.34 164 VAL C C 1
ATOM 5797 O O . VAL C 1 165 ? 18.519 -36.082 69.550 1.00 13.94 164 VAL C O 1
ATOM 5801 N N . ARG C 1 166 ? 20.735 -36.530 69.945 1.00 15.41 165 ARG C N 1
ATOM 5802 C CA . ARG C 1 166 ? 20.458 -37.604 70.930 1.00 16.08 165 ARG C CA 1
ATOM 5803 C C . ARG C 1 166 ? 19.840 -36.987 72.176 1.00 16.37 165 ARG C C 1
ATOM 5804 O O . ARG C 1 166 ? 20.105 -35.854 72.464 1.00 16.17 165 ARG C O 1
ATOM 5812 N N . PRO C 1 167 ? 18.994 -37.729 72.909 1.00 17.49 166 PRO C N 1
ATOM 5813 C CA . PRO C 1 167 ? 18.589 -37.229 74.224 1.00 16.45 166 PRO C CA 1
ATOM 5814 C C . PRO C 1 167 ? 19.823 -36.871 75.072 1.00 16.87 166 PRO C C 1
ATOM 5815 O O . PRO C 1 167 ? 20.802 -37.653 75.131 1.00 14.59 166 PRO C O 1
ATOM 5819 N N . GLY C 1 168 ? 19.833 -35.661 75.652 1.00 15.59 167 GLY C N 1
ATOM 5820 C CA . GLY C 1 168 ? 21.007 -35.230 76.427 1.00 15.26 167 GLY C CA 1
ATOM 5821 C C . GLY C 1 168 ? 22.066 -34.565 75.538 1.00 15.24 167 GLY C C 1
ATOM 5822 O O . GLY C 1 168 ? 23.005 -33.930 76.039 1.00 15.34 167 GLY C O 1
ATOM 5823 N N . GLY C 1 169 ? 21.886 -34.608 74.225 1.00 13.05 168 GLY C N 1
ATOM 5824 C CA . GLY C 1 169 ? 22.813 -33.867 73.388 1.00 14.76 168 GLY C CA 1
ATOM 5825 C C . GLY C 1 169 ? 22.556 -32.378 73.153 1.00 14.76 168 GLY C C 1
ATOM 5826 O O . GLY C 1 169 ? 21.627 -31.758 73.702 1.00 15.40 168 GLY C O 1
ATOM 5827 N N . LEU C 1 170 ? 23.388 -31.815 72.289 1.00 15.05 169 LEU C N 1
ATOM 5828 C CA . LEU C 1 170 ? 23.486 -30.361 72.060 1.00 15.17 169 LEU C CA 1
ATOM 5829 C C . LEU C 1 170 ? 23.132 -29.957 70.648 1.00 15.54 169 LEU C C 1
ATOM 5830 O O . LEU C 1 170 ? 23.376 -30.686 69.702 1.00 12.38 169 LEU C O 1
ATOM 5835 N N . LEU C 1 171 ? 22.523 -28.802 70.515 1.00 15.82 170 LEU C N 1
ATOM 5836 C CA . LEU C 1 171 ? 22.408 -28.114 69.234 1.00 15.09 170 LEU C CA 1
ATOM 5837 C C . LEU C 1 171 ? 22.868 -26.718 69.514 1.00 14.67 170 LEU C C 1
ATOM 5838 O O . LEU C 1 171 ? 22.396 -26.089 70.453 1.00 15.81 170 LEU C O 1
ATOM 5843 N N . VAL C 1 172 ? 23.716 -26.262 68.621 1.00 14.01 171 VAL C N 1
ATOM 5844 C CA . VAL C 1 172 ? 24.326 -24.986 68.597 1.00 14.42 171 VAL C CA 1
ATOM 5845 C C . VAL C 1 172 ? 24.018 -24.411 67.208 1.00 14.17 171 VAL C C 1
ATOM 5846 O O . VAL C 1 172 ? 24.503 -24.932 66.178 1.00 14.58 171 VAL C O 1
ATOM 5850 N N . ILE C 1 173 ? 23.271 -23.302 67.179 1.00 14.00 172 ILE C N 1
ATOM 5851 C CA . ILE C 1 173 ? 22.799 -22.699 65.983 1.00 12.79 172 ILE C CA 1
ATOM 5852 C C . ILE C 1 173 ? 22.735 -21.190 66.209 1.00 14.02 172 ILE C C 1
ATOM 5853 O O . ILE C 1 173 ? 22.282 -20.702 67.261 1.00 13.95 172 ILE C O 1
ATOM 5858 N N . ASP C 1 174 ? 23.124 -20.419 65.211 1.00 12.72 173 ASP C N 1
ATOM 5859 C CA . ASP C 1 174 ? 23.248 -19.017 65.367 1.00 12.93 173 ASP C CA 1
ATOM 5860 C C . ASP C 1 174 ? 22.463 -18.197 64.320 1.00 13.03 173 ASP C C 1
ATOM 5861 O O . ASP C 1 174 ? 21.886 -18.752 63.392 1.00 14.12 173 ASP C O 1
ATOM 5866 N N . HIS C 1 175 ? 22.373 -16.888 64.552 1.00 12.89 174 HIS C N 1
ATOM 5867 C CA . HIS C 1 175 ? 22.003 -15.917 63.550 1.00 11.57 174 HIS C CA 1
ATOM 5868 C C . HIS C 1 175 ? 22.735 -14.621 63.796 1.00 12.92 174 HIS C C 1
ATOM 5869 O O . HIS C 1 175 ? 23.091 -14.278 64.923 1.00 13.71 174 HIS C O 1
ATOM 5876 N N . ARG C 1 176 ? 22.898 -13.866 62.744 1.00 12.34 175 ARG C N 1
ATOM 5877 C CA . ARG C 1 176 ? 23.325 -12.506 62.876 1.00 14.09 175 ARG C CA 1
ATOM 5878 C C . ARG C 1 176 ? 22.306 -11.685 63.641 1.00 13.39 175 ARG C C 1
ATOM 5879 O O . ARG C 1 176 ? 21.136 -12.069 63.723 1.00 11.26 175 ARG C O 1
ATOM 5887 N N . ASN C 1 177 ? 22.771 -10.596 64.234 1.00 12.70 176 ASN C N 1
ATOM 5888 C CA . ASN C 1 177 ? 21.879 -9.744 64.969 1.00 12.95 176 ASN C CA 1
ATOM 5889 C C . ASN C 1 177 ? 21.076 -8.903 63.971 1.00 12.36 176 ASN C C 1
ATOM 5890 O O . ASN C 1 177 ? 21.475 -7.794 63.586 1.00 12.44 176 ASN C O 1
ATOM 5895 N N . TYR C 1 178 ? 19.925 -9.456 63.597 1.00 12.78 177 TYR C N 1
ATOM 5896 C CA . TYR C 1 178 ? 18.990 -8.794 62.737 1.00 12.91 177 TYR C CA 1
ATOM 5897 C C . TYR C 1 178 ? 18.081 -7.804 63.431 1.00 12.30 177 TYR C C 1
ATOM 5898 O O . TYR C 1 178 ? 17.546 -6.913 62.762 1.00 14.07 177 TYR C O 1
ATOM 5907 N N . ASP C 1 179 ? 17.909 -7.899 64.745 1.00 13.39 178 ASP C N 1
ATOM 5908 C CA . ASP C 1 179 ? 17.368 -6.784 65.505 1.00 14.39 178 ASP C CA 1
ATOM 5909 C C . ASP C 1 179 ? 18.096 -5.458 65.197 1.00 13.54 178 ASP C C 1
ATOM 5910 O O . ASP C 1 179 ? 17.483 -4.467 64.831 1.00 16.21 178 ASP C O 1
ATOM 5915 N N . TYR C 1 180 ? 19.396 -5.439 65.293 1.00 12.94 179 TYR C N 1
ATOM 5916 C CA . TYR C 1 180 ? 20.125 -4.227 65.043 1.00 13.88 179 TYR C CA 1
ATOM 5917 C C . TYR C 1 180 ? 20.084 -3.846 63.528 1.00 14.29 179 TYR C C 1
ATOM 5918 O O . TYR C 1 180 ? 19.736 -2.716 63.158 1.00 14.80 179 TYR C O 1
ATOM 5927 N N . ILE C 1 181 ? 20.370 -4.804 62.654 1.00 14.51 180 ILE C N 1
ATOM 5928 C CA . ILE C 1 181 ? 20.343 -4.535 61.203 1.00 15.04 180 ILE C CA 1
ATOM 5929 C C . ILE C 1 181 ? 19.002 -3.973 60.753 1.00 15.52 180 ILE C C 1
ATOM 5930 O O . ILE C 1 181 ? 18.964 -2.957 59.985 1.00 14.62 180 ILE C O 1
ATOM 5935 N N . LEU C 1 182 ? 17.903 -4.557 61.233 1.00 15.88 181 LEU C N 1
ATOM 5936 C CA . LEU C 1 182 ? 16.579 -3.966 60.852 1.00 15.35 181 LEU C CA 1
ATOM 5937 C C . LEU C 1 182 ? 16.404 -2.538 61.391 1.00 14.71 181 LEU C C 1
ATOM 5938 O O . LEU C 1 182 ? 15.794 -1.731 60.718 1.00 10.83 181 LEU C O 1
ATOM 5943 N N . SER C 1 183 ? 16.945 -2.231 62.577 1.00 14.42 182 SER C N 1
ATOM 5944 C CA . SER C 1 183 ? 16.783 -0.903 63.152 1.00 14.90 182 SER C CA 1
ATOM 5945 C C . SER C 1 183 ? 17.632 0.077 62.400 1.00 15.36 182 SER C C 1
ATOM 5946 O O . SER C 1 183 ? 17.255 1.233 62.312 1.00 13.99 182 SER C O 1
ATOM 5949 N N . THR C 1 184 ? 18.782 -0.354 61.875 1.00 14.25 183 THR C N 1
ATOM 5950 C CA . THR C 1 184 ? 19.590 0.578 61.097 1.00 14.52 183 THR C CA 1
ATOM 5951 C C . THR C 1 184 ? 19.373 0.587 59.586 1.00 14.98 183 THR C C 1
ATOM 5952 O O . THR C 1 184 ? 19.822 1.511 58.911 1.00 14.48 183 THR C O 1
ATOM 5956 N N . GLY C 1 185 ? 18.779 -0.463 59.035 1.00 15.97 184 GLY C N 1
ATOM 5957 C CA . GLY C 1 185 ? 18.750 -0.596 57.585 1.00 16.16 184 GLY C CA 1
ATOM 5958 C C . GLY C 1 185 ? 20.033 -0.992 56.884 1.00 16.41 184 GLY C C 1
ATOM 5959 O O . GLY C 1 185 ? 20.012 -1.092 55.674 1.00 15.62 184 GLY C O 1
ATOM 5960 N N . CYS C 1 186 ? 21.089 -1.341 57.636 1.00 16.35 185 CYS C N 1
ATOM 5961 C CA . CYS C 1 186 ? 22.386 -1.661 57.083 1.00 17.21 185 CYS C CA 1
ATOM 5962 C C . CYS C 1 186 ? 23.072 -2.878 57.769 1.00 17.56 185 CYS C C 1
ATOM 5963 O O . CYS C 1 186 ? 22.964 -3.073 58.980 1.00 16.81 185 CYS C O 1
ATOM 5966 N N . ALA C 1 187 ? 23.728 -3.693 56.944 1.00 17.60 186 ALA C N 1
ATOM 5967 C CA . ALA C 1 187 ? 24.443 -4.896 57.344 1.00 19.52 186 ALA C CA 1
ATOM 5968 C C . ALA C 1 187 ? 25.893 -4.663 56.892 1.00 21.03 186 ALA C C 1
ATOM 5969 O O . ALA C 1 187 ? 26.277 -5.075 55.806 1.00 23.84 186 ALA C O 1
ATOM 5971 N N . PRO C 1 188 ? 26.693 -4.016 57.725 1.00 22.67 187 PRO C N 1
ATOM 5972 C CA . PRO C 1 188 ? 28.074 -3.664 57.372 1.00 23.57 187 PRO C CA 1
ATOM 5973 C C . PRO C 1 188 ? 28.995 -4.877 57.228 1.00 23.66 187 PRO C C 1
ATOM 5974 O O . PRO C 1 188 ? 28.721 -5.897 57.833 1.00 23.65 187 PRO C O 1
ATOM 5978 N N . PRO C 1 189 ? 30.054 -4.776 56.392 1.00 24.37 188 PRO C N 1
ATOM 5979 C CA . PRO C 1 189 ? 30.996 -5.855 56.155 1.00 25.20 188 PRO C CA 1
ATOM 5980 C C . PRO C 1 189 ? 32.071 -5.970 57.218 1.00 25.44 188 PRO C C 1
ATOM 5981 O O . PRO C 1 189 ? 32.204 -5.099 58.059 1.00 23.69 188 PRO C O 1
ATOM 5985 N N . GLY C 1 190 ? 32.776 -7.100 57.180 1.00 26.05 189 GLY C N 1
ATOM 5986 C CA . GLY C 1 190 ? 33.904 -7.341 58.082 1.00 26.84 189 GLY C CA 1
ATOM 5987 C C . GLY C 1 190 ? 33.578 -7.705 59.528 1.00 26.53 189 GLY C C 1
ATOM 5988 O O . GLY C 1 190 ? 34.462 -7.621 60.373 1.00 27.20 189 GLY C O 1
ATOM 5989 N N . LYS C 1 191 ? 32.348 -8.136 59.831 1.00 26.06 190 LYS C N 1
ATOM 5990 C CA . LYS C 1 191 ? 31.953 -8.368 61.236 1.00 25.60 190 LYS C CA 1
ATOM 5991 C C . LYS C 1 191 ? 31.861 -9.874 61.571 1.00 24.35 190 LYS C C 1
ATOM 5992 O O . LYS C 1 191 ? 31.459 -10.213 62.668 1.00 22.36 190 LYS C O 1
ATOM 5998 N N . ASN C 1 192 ? 32.195 -10.765 60.617 1.00 22.73 191 ASN C N 1
ATOM 5999 C CA . ASN C 1 192 ? 32.181 -12.212 60.850 1.00 20.86 191 ASN C CA 1
ATOM 6000 C C . ASN C 1 192 ? 33.064 -12.518 62.063 1.00 19.29 191 ASN C C 1
ATOM 6001 O O . ASN C 1 192 ? 34.245 -12.203 62.049 1.00 18.00 191 ASN C O 1
ATOM 6006 N N . ILE C 1 193 ? 32.450 -13.047 63.120 1.00 19.11 192 ILE C N 1
ATOM 6007 C CA . ILE C 1 193 ? 33.141 -13.367 64.412 1.00 17.62 192 ILE C CA 1
ATOM 6008 C C . ILE C 1 193 ? 33.921 -14.670 64.347 1.00 17.64 192 ILE C C 1
ATOM 6009 O O . ILE C 1 193 ? 34.757 -14.965 65.252 1.00 17.06 192 ILE C O 1
ATOM 6014 N N . TYR C 1 194 ? 33.625 -15.456 63.307 1.00 15.97 193 TYR C N 1
ATOM 6015 C CA . TYR C 1 194 ? 34.113 -16.836 63.133 1.00 15.97 193 TYR C CA 1
ATOM 6016 C C . TYR C 1 194 ? 35.446 -16.853 62.352 1.00 15.07 193 TYR C C 1
ATOM 6017 O O . TYR C 1 194 ? 36.402 -17.523 62.744 1.00 17.20 193 TYR C O 1
ATOM 6026 N N . TYR C 1 195 ? 35.503 -16.082 61.288 1.00 15.69 194 TYR C N 1
ATOM 6027 C CA . TYR C 1 195 ? 36.612 -16.048 60.366 1.00 16.88 194 TYR C CA 1
ATOM 6028 C C . TYR C 1 195 ? 36.895 -14.568 60.059 1.00 18.99 194 TYR C C 1
ATOM 6029 O O . TYR C 1 195 ? 35.996 -13.798 59.634 1.00 20.23 194 TYR C O 1
ATOM 6038 N N . LYS C 1 196 ? 38.111 -14.135 60.360 1.00 19.10 195 LYS C N 1
ATOM 6039 C CA . LYS C 1 196 ? 38.489 -12.741 60.205 1.00 21.45 195 LYS C CA 1
ATOM 6040 C C . LYS C 1 196 ? 38.659 -12.429 58.717 1.00 21.23 195 LYS C C 1
ATOM 6041 O O . LYS C 1 196 ? 39.568 -12.926 58.069 1.00 20.85 195 LYS C O 1
ATOM 6047 N N . SER C 1 197 ? 37.792 -11.589 58.169 1.00 20.70 196 SER C N 1
ATOM 6048 C CA . SER C 1 197 ? 37.799 -11.336 56.748 1.00 21.52 196 SER C CA 1
ATOM 6049 C C . SER C 1 197 ? 39.101 -10.683 56.226 1.00 22.43 196 SER C C 1
ATOM 6050 O O . SER C 1 197 ? 39.647 -9.824 56.881 1.00 21.44 196 SER C O 1
ATOM 6053 N N . ASP C 1 198 ? 39.620 -11.082 55.079 1.00 24.12 197 ASP C N 1
ATOM 6054 C CA . ASP C 1 198 ? 40.738 -10.352 54.481 1.00 26.48 197 ASP C CA 1
ATOM 6055 C C . ASP C 1 198 ? 40.335 -9.612 53.198 1.00 26.74 197 ASP C C 1
ATOM 6056 O O . ASP C 1 198 ? 41.136 -8.838 52.658 1.00 26.92 197 ASP C O 1
ATOM 6061 N N . LEU C 1 199 ? 39.105 -9.827 52.731 1.00 26.31 198 LEU C N 1
ATOM 6062 C CA . LEU C 1 199 ? 38.628 -9.265 51.455 1.00 26.31 198 LEU C CA 1
ATOM 6063 C C . LEU C 1 199 ? 37.874 -7.928 51.746 1.00 25.70 198 LEU C C 1
ATOM 6064 O O . LEU C 1 199 ? 36.997 -7.872 52.639 1.00 26.52 198 LEU C O 1
ATOM 6069 N N . THR C 1 200 ? 38.177 -6.864 51.024 1.00 24.54 199 THR C N 1
ATOM 6070 C CA . THR C 1 200 ? 37.389 -5.621 51.196 1.00 24.61 199 THR C CA 1
ATOM 6071 C C . THR C 1 200 ? 36.152 -5.694 50.304 1.00 24.71 199 THR C C 1
ATOM 6072 O O . THR C 1 200 ? 36.283 -5.972 49.087 1.00 22.93 199 THR C O 1
ATOM 6076 N N . LYS C 1 201 ? 34.974 -5.501 50.925 1.00 24.15 200 LYS C N 1
ATOM 6077 C CA . LYS C 1 201 ? 33.669 -5.526 50.249 1.00 25.14 200 LYS C CA 1
ATOM 6078 C C . LYS C 1 201 ? 32.910 -4.243 50.531 1.00 24.66 200 LYS C C 1
ATOM 6079 O O . LYS C 1 201 ? 32.935 -3.774 51.667 1.00 26.22 200 LYS C O 1
ATOM 6085 N N . ASP C 1 202 ? 32.221 -3.695 49.534 1.00 24.47 201 ASP C N 1
ATOM 6086 C CA . ASP C 1 202 ? 31.215 -2.653 49.759 1.00 24.96 201 ASP C CA 1
ATOM 6087 C C . ASP C 1 202 ? 29.872 -3.343 49.697 1.00 22.69 201 ASP C C 1
ATOM 6088 O O . ASP C 1 202 ? 29.629 -4.111 48.777 1.00 22.74 201 ASP C O 1
ATOM 6093 N N . ILE C 1 203 ? 28.996 -3.101 50.664 1.00 20.80 202 ILE C N 1
ATOM 6094 C CA . ILE C 1 203 ? 27.698 -3.782 50.723 1.00 18.44 202 ILE C CA 1
ATOM 6095 C C . ILE C 1 203 ? 26.599 -2.745 50.645 1.00 17.97 202 ILE C C 1
ATOM 6096 O O . ILE C 1 203 ? 26.642 -1.752 51.365 1.00 15.88 202 ILE C O 1
ATOM 6101 N N . THR C 1 204 ? 25.609 -2.958 49.781 1.00 16.67 203 THR C N 1
ATOM 6102 C CA . THR C 1 204 ? 24.336 -2.186 49.833 1.00 14.71 203 THR C CA 1
ATOM 6103 C C . THR C 1 204 ? 23.321 -3.102 50.452 1.00 13.58 203 THR C C 1
ATOM 6104 O O . THR C 1 204 ? 23.257 -4.251 50.068 1.00 11.21 203 THR C O 1
ATOM 6108 N N . THR C 1 205 ? 22.558 -2.627 51.454 1.00 12.66 204 THR C N 1
ATOM 6109 C CA . THR C 1 205 ? 21.584 -3.446 52.128 1.00 12.94 204 THR C CA 1
ATOM 6110 C C . THR C 1 205 ? 20.165 -3.071 51.716 1.00 13.78 204 THR C C 1
ATOM 6111 O O . THR C 1 205 ? 19.810 -1.876 51.856 1.00 14.78 204 THR C O 1
ATOM 6115 N N . SER C 1 206 ? 19.364 -4.024 51.230 1.00 12.92 205 SER C N 1
ATOM 6116 C CA . SER C 1 206 ? 17.970 -3.751 50.905 1.00 14.90 205 SER C CA 1
ATOM 6117 C C . SER C 1 206 ? 17.119 -4.568 51.817 1.00 15.33 205 SER C C 1
ATOM 6118 O O . SER C 1 206 ? 17.406 -5.786 51.987 1.00 18.57 205 SER C O 1
ATOM 6121 N N . VAL C 1 207 ? 16.169 -3.928 52.487 1.00 13.82 206 VAL C N 1
ATOM 6122 C CA . VAL C 1 207 ? 15.214 -4.631 53.369 1.00 13.08 206 VAL C CA 1
ATOM 6123 C C . VAL C 1 207 ? 13.814 -4.583 52.790 1.00 13.53 206 VAL C C 1
ATOM 6124 O O . VAL C 1 207 ? 13.236 -3.490 52.520 1.00 11.49 206 VAL C O 1
ATOM 6128 N N . LEU C 1 208 ? 13.230 -5.763 52.586 1.00 13.91 207 LEU C N 1
ATOM 6129 C CA . LEU C 1 208 ? 11.812 -5.816 52.160 1.00 14.00 207 LEU C CA 1
ATOM 6130 C C . LEU C 1 208 ? 10.857 -6.089 53.327 1.00 14.85 207 LEU C C 1
ATOM 6131 O O . LEU C 1 208 ? 11.037 -7.034 54.064 1.00 13.98 207 LEU C O 1
ATOM 6136 N N . THR C 1 209 ? 9.850 -5.232 53.526 1.00 16.86 208 THR C N 1
ATOM 6137 C CA . THR C 1 209 ? 8.852 -5.421 54.588 1.00 18.51 208 THR C CA 1
ATOM 6138 C C . THR C 1 209 ? 7.546 -5.557 53.915 1.00 19.17 208 THR C C 1
ATOM 6139 O O . THR C 1 209 ? 7.226 -4.717 53.025 1.00 20.74 208 THR C O 1
ATOM 6143 N N . VAL C 1 210 ? 6.804 -6.599 54.280 1.00 18.21 209 VAL C N 1
ATOM 6144 C CA . VAL C 1 210 ? 5.531 -6.928 53.664 1.00 17.82 209 VAL C CA 1
ATOM 6145 C C . VAL C 1 210 ? 4.418 -6.788 54.736 1.00 18.23 209 VAL C C 1
ATOM 6146 O O . VAL C 1 210 ? 4.462 -7.380 55.817 1.00 18.16 209 VAL C O 1
ATOM 6150 N N . ASN C 1 211 ? 3.426 -5.969 54.466 1.00 18.66 210 ASN C N 1
ATOM 6151 C CA . ASN C 1 211 ? 2.418 -5.639 55.496 1.00 19.81 210 ASN C CA 1
ATOM 6152 C C . ASN C 1 211 ? 3.017 -5.313 56.858 1.00 19.73 210 ASN C C 1
ATOM 6153 O O . ASN C 1 211 ? 2.477 -5.628 57.874 1.00 20.57 210 ASN C O 1
ATOM 6158 N N . ASN C 1 212 ? 4.151 -4.642 56.836 1.00 19.76 211 ASN C N 1
ATOM 6159 C CA . ASN C 1 212 ? 4.847 -4.170 58.031 1.00 19.79 211 ASN C CA 1
ATOM 6160 C C . ASN C 1 212 ? 5.656 -5.252 58.799 1.00 19.23 211 ASN C C 1
ATOM 6161 O O . ASN C 1 212 ? 6.166 -4.985 59.885 1.00 18.15 211 ASN C O 1
ATOM 6166 N N . LYS C 1 213 ? 5.789 -6.425 58.201 1.00 17.90 212 LYS C N 1
ATOM 6167 C CA . LYS C 1 213 ? 6.585 -7.491 58.793 1.00 19.11 212 LYS C CA 1
ATOM 6168 C C . LYS C 1 213 ? 7.811 -7.634 57.903 1.00 18.01 212 LYS C C 1
ATOM 6169 O O . LYS C 1 213 ? 7.675 -7.808 56.705 1.00 16.84 212 LYS C O 1
ATOM 6175 N N . ALA C 1 214 ? 9.003 -7.626 58.484 1.00 17.82 213 ALA C N 1
ATOM 6176 C CA . ALA C 1 214 ? 10.215 -7.818 57.710 1.00 16.59 213 ALA C CA 1
ATOM 6177 C C . ALA C 1 214 ? 10.226 -9.174 57.087 1.00 17.48 213 ALA C C 1
ATOM 6178 O O . ALA C 1 214 ? 9.864 -10.124 57.714 1.00 18.72 213 ALA C O 1
ATOM 6180 N N . HIS C 1 215 ? 10.728 -9.284 55.859 1.00 16.43 214 HIS C N 1
ATOM 6181 C CA . HIS C 1 215 ? 10.625 -10.515 55.082 1.00 15.76 214 HIS C CA 1
ATOM 6182 C C . HIS C 1 215 ? 11.923 -10.952 54.453 1.00 15.07 214 HIS C C 1
ATOM 6183 O O . HIS C 1 215 ? 12.142 -12.173 54.295 1.00 14.50 214 HIS C O 1
ATOM 6190 N N . MET C 1 216 ? 12.764 -10.004 54.025 1.00 14.24 215 MET C N 1
ATOM 6191 C CA . MET C 1 216 ? 14.048 -10.361 53.317 1.00 15.01 215 MET C CA 1
ATOM 6192 C C . MET C 1 216 ? 15.046 -9.232 53.465 1.00 14.67 215 MET C C 1
ATOM 6193 O O . MET C 1 216 ? 14.676 -8.043 53.420 1.00 15.82 215 MET C O 1
ATOM 6198 N N . VAL C 1 217 ? 16.283 -9.599 53.777 1.00 14.10 216 VAL C N 1
ATOM 6199 C CA . VAL C 1 217 ? 17.408 -8.743 53.673 1.00 14.18 216 VAL C CA 1
ATOM 6200 C C . VAL C 1 217 ? 18.251 -9.209 52.503 1.00 15.13 216 VAL C C 1
ATOM 6201 O O . VAL C 1 217 ? 18.694 -10.356 52.481 1.00 16.23 216 VAL C O 1
ATOM 6205 N N . THR C 1 218 ? 18.430 -8.334 51.523 1.00 13.76 217 THR C N 1
ATOM 6206 C CA . THR C 1 218 ? 19.158 -8.633 50.325 1.00 13.78 217 THR C CA 1
ATOM 6207 C C . THR C 1 218 ? 20.389 -7.781 50.295 1.00 13.91 217 THR C C 1
ATOM 6208 O O . THR C 1 218 ? 20.292 -6.559 50.412 1.00 15.10 217 THR C O 1
ATOM 6212 N N . LEU C 1 219 ? 21.547 -8.426 50.191 1.00 13.00 218 LEU C N 1
ATOM 6213 C CA . LEU C 1 219 ? 22.839 -7.739 50.190 1.00 13.50 218 LEU C CA 1
ATOM 6214 C C . LEU C 1 219 ? 23.525 -7.839 48.809 1.00 14.56 218 LEU C C 1
ATOM 6215 O O . LEU C 1 219 ? 23.784 -8.950 48.333 1.00 15.83 218 LEU C O 1
ATOM 6220 N N . ASP C 1 220 ? 23.832 -6.671 48.226 1.00 14.95 219 ASP C N 1
ATOM 6221 C CA . ASP C 1 220 ? 24.648 -6.498 47.010 1.00 16.11 219 ASP C CA 1
ATOM 6222 C C . ASP C 1 220 ? 26.103 -6.171 47.381 1.00 17.22 219 ASP C C 1
ATOM 6223 O O . ASP C 1 220 ? 26.374 -5.158 48.021 1.00 17.27 219 ASP C O 1
ATOM 6228 N N . TYR C 1 221 ? 27.026 -7.064 47.055 1.00 17.63 220 TYR C N 1
ATOM 6229 C CA . TYR C 1 221 ? 28.411 -6.937 47.438 1.00 17.69 220 TYR C CA 1
ATOM 6230 C C . TYR C 1 221 ? 29.220 -6.487 46.195 1.00 19.36 220 TYR C C 1
ATOM 6231 O O . TYR C 1 221 ? 29.067 -7.069 45.121 1.00 18.30 220 TYR C O 1
ATOM 6240 N N . THR C 1 222 ? 30.102 -5.518 46.374 1.00 20.44 221 THR C N 1
ATOM 6241 C CA . THR C 1 222 ? 31.008 -5.070 45.315 1.00 23.00 221 THR C CA 1
ATOM 6242 C C . THR C 1 222 ? 32.394 -5.364 45.824 1.00 26.11 221 THR C C 1
ATOM 6243 O O . THR C 1 222 ? 32.767 -4.893 46.905 1.00 25.12 221 THR C O 1
ATOM 6247 N N . VAL C 1 223 ? 33.140 -6.173 45.071 1.00 29.82 222 VAL C N 1
ATOM 6248 C CA . VAL C 1 223 ? 34.547 -6.481 45.431 1.00 32.91 222 VAL C CA 1
ATOM 6249 C C . VAL C 1 223 ? 35.491 -6.236 44.269 1.00 35.05 222 VAL C C 1
ATOM 6250 O O . VAL C 1 223 ? 35.063 -6.212 43.116 1.00 35.73 222 VAL C O 1
ATOM 6254 N N . GLN C 1 224 ? 36.769 -6.025 44.576 1.00 37.99 223 GLN C N 1
ATOM 6255 C CA . GLN C 1 224 ? 37.843 -5.838 43.538 1.00 40.36 223 GLN C CA 1
ATOM 6256 C C . GLN C 1 224 ? 38.438 -7.192 43.144 1.00 41.54 223 GLN C C 1
ATOM 6257 O O . GLN C 1 224 ? 38.847 -7.961 44.040 1.00 42.85 223 GLN C O 1
ATOM 6263 N N . VAL C 1 225 ? 38.477 -7.493 41.831 1.00 42.36 224 VAL C N 1
ATOM 6264 C CA . VAL C 1 225 ? 38.930 -8.823 41.324 1.00 42.62 224 VAL C CA 1
ATOM 6265 C C . VAL C 1 225 ? 39.726 -8.726 40.010 1.00 42.52 224 VAL C C 1
ATOM 6266 O O . VAL C 1 225 ? 40.963 -8.591 40.003 1.00 43.08 224 VAL C O 1
ATOM 6270 N N . PRO C 1 234 ? 42.677 -5.098 38.456 1.00 46.59 233 PRO C N 1
ATOM 6271 C CA . PRO C 1 234 ? 41.494 -4.505 37.807 1.00 46.33 233 PRO C CA 1
ATOM 6272 C C . PRO C 1 234 ? 40.136 -5.085 38.290 1.00 45.43 233 PRO C C 1
ATOM 6273 O O . PRO C 1 234 ? 40.109 -6.159 38.898 1.00 45.24 233 PRO C O 1
ATOM 6277 N N . GLY C 1 235 ? 39.041 -4.348 38.051 1.00 44.17 234 GLY C N 1
ATOM 6278 C CA . GLY C 1 235 ? 37.680 -4.924 38.001 1.00 42.67 234 GLY C CA 1
ATOM 6279 C C . GLY C 1 235 ? 36.810 -5.086 39.236 1.00 41.29 234 GLY C C 1
ATOM 6280 O O . GLY C 1 235 ? 36.902 -6.100 39.935 1.00 41.84 234 GLY C O 1
ATOM 6281 N N . PHE C 1 236 ? 35.909 -4.127 39.469 1.00 39.18 235 PHE C N 1
ATOM 6282 C CA . PHE C 1 236 ? 34.856 -4.273 40.493 1.00 37.61 235 PHE C CA 1
ATOM 6283 C C . PHE C 1 236 ? 33.682 -5.111 40.002 1.00 34.78 235 PHE C C 1
ATOM 6284 O O . PHE C 1 236 ? 33.065 -4.819 38.990 1.00 35.44 235 PHE C O 1
ATOM 6292 N N . SER C 1 237 ? 33.393 -6.174 40.730 1.00 31.31 236 SER C N 1
ATOM 6293 C CA . SER C 1 237 ? 32.397 -7.132 40.310 1.00 28.23 236 SER C CA 1
ATOM 6294 C C . SER C 1 237 ? 31.402 -7.199 41.427 1.00 24.45 236 SER C C 1
ATOM 6295 O O . SER C 1 237 ? 31.741 -6.881 42.557 1.00 23.19 236 SER C O 1
ATOM 6298 N N . LYS C 1 238 ? 30.170 -7.582 41.112 1.00 21.67 237 LYS C N 1
ATOM 6299 C CA . LYS C 1 238 ? 29.076 -7.641 42.110 1.00 19.74 237 LYS C CA 1
ATOM 6300 C C . LYS C 1 238 ? 28.383 -8.958 42.147 1.00 17.60 237 LYS C C 1
ATOM 6301 O O . LYS C 1 238 ? 28.361 -9.684 41.165 1.00 17.32 237 LYS C O 1
ATOM 6307 N N . PHE C 1 239 ? 27.781 -9.264 43.293 1.00 16.57 238 PHE C N 1
ATOM 6308 C CA . PHE C 1 239 ? 26.983 -10.434 43.459 1.00 15.55 238 PHE C CA 1
ATOM 6309 C C . PHE C 1 239 ? 26.048 -10.162 44.611 1.00 15.67 238 PHE C C 1
ATOM 6310 O O . PHE C 1 239 ? 26.288 -9.277 45.433 1.00 15.46 238 PHE C O 1
ATOM 6318 N N . ARG C 1 240 ? 24.937 -10.884 44.612 1.00 14.70 239 ARG C N 1
ATOM 6319 C CA . ARG C 1 240 ? 23.842 -10.652 45.495 1.00 15.15 239 ARG C CA 1
ATOM 6320 C C . ARG C 1 240 ? 23.529 -11.981 46.167 1.00 14.06 239 ARG C C 1
ATOM 6321 O O . ARG C 1 240 ? 23.600 -13.005 45.505 1.00 13.28 239 ARG C O 1
ATOM 6329 N N . LEU C 1 241 ? 23.143 -11.908 47.452 1.00 14.37 240 LEU C N 1
ATOM 6330 C CA . LEU C 1 241 ? 22.700 -12.990 48.304 1.00 14.22 240 LEU C CA 1
ATOM 6331 C C . LEU C 1 241 ? 21.565 -12.437 49.170 1.00 14.07 240 LEU C C 1
ATOM 6332 O O . LEU C 1 241 ? 21.548 -11.248 49.502 1.00 13.49 240 LEU C O 1
ATOM 6337 N N . SER C 1 242 ? 20.651 -13.291 49.605 1.00 14.94 241 SER C N 1
ATOM 6338 C CA . SER C 1 242 ? 19.513 -12.829 50.464 1.00 13.55 241 SER C CA 1
ATOM 6339 C C . SER C 1 242 ? 19.354 -13.724 51.728 1.00 15.54 241 SER C C 1
ATOM 6340 O O . SER C 1 242 ? 19.837 -14.855 51.729 1.00 12.57 241 SER C O 1
ATOM 6343 N N . TYR C 1 243 ? 18.616 -13.217 52.731 1.00 13.02 242 TYR C N 1
ATOM 6344 C CA . TYR C 1 243 ? 18.687 -13.663 54.108 1.00 12.81 242 TYR C CA 1
ATOM 6345 C C . TYR C 1 243 ? 17.340 -13.422 54.687 1.00 13.27 242 TYR C C 1
ATOM 6346 O O . TYR C 1 243 ? 16.721 -12.407 54.383 1.00 13.47 242 TYR C O 1
ATOM 6355 N N . TYR C 1 244 ? 16.872 -14.297 55.530 1.00 14.18 243 TYR C N 1
ATOM 6356 C CA . TYR C 1 244 ? 15.694 -14.057 56.280 1.00 13.93 243 TYR C CA 1
ATOM 6357 C C . TYR C 1 244 ? 16.097 -13.391 57.605 1.00 14.51 243 TYR C C 1
ATOM 6358 O O . TYR C 1 244 ? 16.929 -13.913 58.303 1.00 15.54 243 TYR C O 1
ATOM 6367 N N . PRO C 1 245 ? 15.460 -12.291 58.001 1.00 15.60 244 PRO C N 1
ATOM 6368 C CA . PRO C 1 245 ? 16.041 -11.515 59.127 1.00 16.32 244 PRO C CA 1
ATOM 6369 C C . PRO C 1 245 ? 15.504 -11.927 60.461 1.00 15.38 244 PRO C C 1
ATOM 6370 O O . PRO C 1 245 ? 14.619 -11.209 61.028 1.00 15.75 244 PRO C O 1
ATOM 6374 N N . HIS C 1 246 ? 16.039 -13.012 61.011 1.00 13.01 245 HIS C N 1
ATOM 6375 C CA . HIS C 1 246 ? 15.510 -13.578 62.237 1.00 12.61 245 HIS C CA 1
ATOM 6376 C C . HIS C 1 246 ? 15.838 -12.683 63.423 1.00 12.54 245 HIS C C 1
ATOM 6377 O O . HIS C 1 246 ? 16.969 -12.441 63.734 1.00 12.46 245 HIS C O 1
ATOM 6384 N N . CYS C 1 247 ? 14.821 -12.242 64.133 1.00 12.29 246 CYS C N 1
ATOM 6385 C CA . CYS C 1 247 ? 15.063 -11.465 65.334 1.00 12.74 246 CYS C CA 1
ATOM 6386 C C . CYS C 1 247 ? 15.172 -12.379 66.541 1.00 12.31 246 CYS C C 1
ATOM 6387 O O . CYS C 1 247 ? 14.577 -13.487 66.572 1.00 13.37 246 CYS C O 1
ATOM 6390 N N . LEU C 1 248 ? 15.868 -11.911 67.567 1.00 12.37 247 LEU C N 1
ATOM 6391 C CA . LEU C 1 248 ? 16.110 -12.728 68.792 1.00 12.69 247 LEU C CA 1
ATOM 6392 C C . LEU C 1 248 ? 14.860 -13.331 69.470 1.00 12.54 247 LEU C C 1
ATOM 6393 O O . LEU C 1 248 ? 14.817 -14.523 69.734 1.00 10.67 247 LEU C O 1
ATOM 6398 N N . ALA C 1 249 ? 13.807 -12.551 69.687 1.00 14.01 248 ALA C N 1
ATOM 6399 C CA . ALA C 1 249 ? 12.686 -13.093 70.434 1.00 14.02 248 ALA C CA 1
ATOM 6400 C C . ALA C 1 249 ? 12.015 -14.238 69.608 1.00 14.39 248 ALA C C 1
ATOM 6401 O O . ALA C 1 249 ? 11.646 -15.309 70.137 1.00 14.01 248 ALA C O 1
ATOM 6403 N N . SER C 1 250 ? 11.830 -13.991 68.321 1.00 12.99 249 SER C N 1
ATOM 6404 C CA . SER C 1 250 ? 11.156 -14.955 67.490 1.00 14.13 249 SER C CA 1
ATOM 6405 C C . SER C 1 250 ? 12.037 -16.199 67.381 1.00 14.83 249 SER C C 1
ATOM 6406 O O . SER C 1 250 ? 11.545 -17.337 67.523 1.00 16.15 249 SER C O 1
ATOM 6409 N N . PHE C 1 251 ? 13.333 -16.012 67.183 1.00 12.54 250 PHE C N 1
ATOM 6410 C CA . PHE C 1 251 ? 14.154 -17.229 67.001 1.00 14.09 250 PHE C CA 1
ATOM 6411 C C . PHE C 1 251 ? 14.276 -18.138 68.247 1.00 13.94 250 PHE C C 1
ATOM 6412 O O . PHE C 1 251 ? 14.306 -19.371 68.137 1.00 14.03 250 PHE C O 1
ATOM 6420 N N . THR C 1 252 ? 14.346 -17.509 69.407 1.00 14.20 251 THR C N 1
ATOM 6421 C CA . THR C 1 252 ? 14.295 -18.171 70.709 1.00 15.11 251 THR C CA 1
ATOM 6422 C C . THR C 1 252 ? 13.061 -18.994 70.846 1.00 16.21 251 THR C C 1
ATOM 6423 O O . THR C 1 252 ? 13.165 -20.100 71.301 1.00 17.01 251 THR C O 1
ATOM 6427 N N . GLU C 1 253 ? 11.896 -18.491 70.427 1.00 16.32 252 GLU C N 1
ATOM 6428 C CA . GLU C 1 253 ? 10.704 -19.276 70.508 1.00 17.60 252 GLU C CA 1
ATOM 6429 C C . GLU C 1 253 ? 10.718 -20.443 69.485 1.00 17.21 252 GLU C C 1
ATOM 6430 O O . GLU C 1 253 ? 10.394 -21.589 69.819 1.00 14.12 252 GLU C O 1
ATOM 6436 N N . LEU C 1 254 ? 11.217 -20.158 68.271 1.00 16.30 253 LEU C N 1
ATOM 6437 C CA . LEU C 1 254 ? 11.205 -21.129 67.209 1.00 15.21 253 LEU C CA 1
ATOM 6438 C C . LEU C 1 254 ? 12.084 -22.288 67.547 1.00 14.05 253 LEU C C 1
ATOM 6439 O O . LEU C 1 254 ? 11.653 -23.416 67.368 1.00 12.66 253 LEU C O 1
ATOM 6444 N N . VAL C 1 255 ? 13.286 -22.013 68.085 1.00 13.38 254 VAL C N 1
ATOM 6445 C CA . VAL C 1 255 ? 14.252 -23.052 68.326 1.00 13.21 254 VAL C CA 1
ATOM 6446 C C . VAL C 1 255 ? 13.721 -23.907 69.480 1.00 15.63 254 VAL C C 1
ATOM 6447 O O . VAL C 1 255 ? 13.812 -25.130 69.381 1.00 16.31 254 VAL C O 1
ATOM 6451 N N . GLN C 1 256 ? 13.121 -23.297 70.544 1.00 14.28 255 GLN C N 1
ATOM 6452 C CA . GLN C 1 256 ? 12.571 -24.147 71.624 1.00 16.49 255 GLN C CA 1
ATOM 6453 C C . GLN C 1 256 ? 11.412 -24.977 71.140 1.00 16.92 255 GLN C C 1
ATOM 6454 O O . GLN C 1 256 ? 11.278 -26.155 71.521 1.00 18.01 255 GLN C O 1
ATOM 6460 N N . GLU C 1 257 ? 10.624 -24.419 70.235 1.00 16.76 256 GLU C N 1
ATOM 6461 C CA . GLU C 1 257 ? 9.456 -25.165 69.766 1.00 18.21 256 GLU C CA 1
ATOM 6462 C C . GLU C 1 257 ? 9.937 -26.395 68.923 1.00 17.52 256 GLU C C 1
ATOM 6463 O O . GLU C 1 257 ? 9.321 -27.416 68.970 1.00 15.66 256 GLU C O 1
ATOM 6469 N N . ALA C 1 258 ? 11.097 -26.329 68.272 1.00 17.00 257 ALA C N 1
ATOM 6470 C CA . ALA C 1 258 ? 11.576 -27.470 67.552 1.00 17.66 257 ALA C CA 1
ATOM 6471 C C . ALA C 1 258 ? 11.807 -28.658 68.453 1.00 17.82 257 ALA C C 1
ATOM 6472 O O . ALA C 1 258 ? 11.758 -29.773 67.996 1.00 19.07 257 ALA C O 1
ATOM 6474 N N . PHE C 1 259 ? 12.122 -28.428 69.710 1.00 19.02 258 PHE C N 1
ATOM 6475 C CA . PHE C 1 259 ? 12.326 -29.526 70.637 1.00 21.05 258 PHE C CA 1
ATOM 6476 C C . PHE C 1 259 ? 11.038 -29.936 71.332 1.00 21.52 258 PHE C C 1
ATOM 6477 O O . PHE C 1 259 ? 11.015 -30.900 72.072 1.00 22.64 258 PHE C O 1
ATOM 6485 N N . GLY C 1 260 ? 9.981 -29.170 71.107 1.00 22.42 259 GLY C N 1
ATOM 6486 C CA . GLY C 1 260 ? 8.671 -29.401 71.733 1.00 22.28 259 GLY C CA 1
ATOM 6487 C C . GLY C 1 260 ? 8.655 -28.762 73.113 1.00 22.89 259 GLY C C 1
ATOM 6488 O O . GLY C 1 260 ? 7.824 -29.119 73.957 1.00 22.41 259 GLY C O 1
ATOM 6489 N N . GLY C 1 261 ? 9.554 -27.792 73.338 1.00 22.66 260 GLY C N 1
ATOM 6490 C CA . GLY C 1 261 ? 9.846 -27.277 74.667 1.00 22.84 260 GLY C CA 1
ATOM 6491 C C . GLY C 1 261 ? 10.746 -28.169 75.533 1.00 23.24 260 GLY C C 1
ATOM 6492 O O . GLY C 1 261 ? 11.152 -27.769 76.619 1.00 22.42 260 GLY C O 1
ATOM 6493 N N . ARG C 1 262 ? 11.077 -29.365 75.058 1.00 24.13 261 ARG C N 1
ATOM 6494 C CA . ARG C 1 262 ? 11.801 -30.366 75.878 1.00 24.74 261 ARG C CA 1
ATOM 6495 C C . ARG C 1 262 ? 13.320 -30.208 75.727 1.00 24.38 261 ARG C C 1
ATOM 6496 O O . ARG C 1 262 ? 14.023 -31.024 75.061 1.00 24.35 261 ARG C O 1
ATOM 6504 N N . CYS C 1 263 ? 13.819 -29.172 76.385 1.00 23.74 262 CYS C N 1
ATOM 6505 C CA . CYS C 1 263 ? 15.198 -28.761 76.207 1.00 23.75 262 CYS C CA 1
ATOM 6506 C C . CYS C 1 263 ? 15.495 -27.606 77.128 1.00 23.27 262 CYS C C 1
ATOM 6507 O O . CYS C 1 263 ? 14.582 -26.904 77.519 1.00 23.26 262 CYS C O 1
ATOM 6510 N N . GLN C 1 264 ? 16.762 -27.474 77.502 1.00 22.53 263 GLN C N 1
ATOM 6511 C CA . GLN C 1 264 ? 17.300 -26.278 78.126 1.00 22.33 263 GLN C CA 1
ATOM 6512 C C . GLN C 1 264 ? 17.894 -25.379 77.047 1.00 20.97 263 GLN C C 1
ATOM 6513 O O . GLN C 1 264 ? 18.534 -25.901 76.119 1.00 21.18 263 GLN C O 1
ATOM 6519 N N . HIS C 1 265 ? 17.732 -24.056 77.192 1.00 17.50 264 HIS C N 1
ATOM 6520 C CA . HIS C 1 265 ? 18.075 -23.103 76.154 1.00 17.00 264 HIS C CA 1
ATOM 6521 C C . HIS C 1 265 ? 18.854 -21.923 76.779 1.00 16.69 264 HIS C C 1
ATOM 6522 O O . HIS C 1 265 ? 18.508 -21.424 77.817 1.00 16.30 264 HIS C O 1
ATOM 6529 N N . SER C 1 266 ? 19.936 -21.535 76.157 1.00 16.67 265 SER C N 1
ATOM 6530 C CA . SER C 1 266 ? 20.642 -20.343 76.569 1.00 17.41 265 SER C CA 1
ATOM 6531 C C . SER C 1 266 ? 21.190 -19.646 75.332 1.00 16.17 265 SER C C 1
ATOM 6532 O O . SER C 1 266 ? 21.323 -20.246 74.268 1.00 15.40 265 SER C O 1
ATOM 6535 N N . VAL C 1 267 ? 21.401 -18.336 75.447 1.00 14.86 266 VAL C N 1
ATOM 6536 C CA . VAL C 1 267 ? 21.783 -17.510 74.347 1.00 14.39 266 VAL C CA 1
ATOM 6537 C C . VAL C 1 267 ? 23.117 -16.856 74.616 1.00 13.33 266 VAL C C 1
ATOM 6538 O O . VAL C 1 267 ? 23.315 -16.241 75.651 1.00 12.41 266 VAL C O 1
ATOM 6542 N N . LEU C 1 268 ? 23.994 -16.898 73.635 1.00 13.59 267 LEU C N 1
ATOM 6543 C CA . LEU C 1 268 ? 25.265 -16.153 73.706 1.00 13.60 267 LEU C CA 1
ATOM 6544 C C . LEU C 1 268 ? 25.286 -15.060 72.693 1.00 14.67 267 LEU C C 1
ATOM 6545 O O . LEU C 1 268 ? 24.682 -15.182 71.636 1.00 13.83 267 LEU C O 1
ATOM 6550 N N . GLY C 1 269 ? 26.022 -13.985 73.016 1.00 15.52 268 GLY C N 1
ATOM 6551 C CA . GLY C 1 269 ? 26.352 -12.959 72.060 1.00 15.75 268 GLY C CA 1
ATOM 6552 C C . GLY C 1 269 ? 27.830 -12.930 71.807 1.00 15.48 268 GLY C C 1
ATOM 6553 O O . GLY C 1 269 ? 28.612 -12.737 72.742 1.00 14.78 268 GLY C O 1
ATOM 6554 N N . ASP C 1 270 ? 28.212 -13.185 70.566 1.00 16.95 269 ASP C N 1
ATOM 6555 C CA . ASP C 1 270 ? 29.614 -13.260 70.169 1.00 16.55 269 ASP C CA 1
ATOM 6556 C C . ASP C 1 270 ? 30.458 -14.080 71.152 1.00 17.40 269 ASP C C 1
ATOM 6557 O O . ASP C 1 270 ? 31.537 -13.632 71.619 1.00 16.49 269 ASP C O 1
ATOM 6562 N N . PHE C 1 271 ? 29.956 -15.274 71.462 1.00 17.40 270 PHE C N 1
ATOM 6563 C CA . PHE C 1 271 ? 30.728 -16.293 72.230 1.00 17.90 270 PHE C CA 1
ATOM 6564 C C . PHE C 1 271 ? 30.602 -16.178 73.742 1.00 18.82 270 PHE C C 1
ATOM 6565 O O . PHE C 1 271 ? 30.909 -17.154 74.399 1.00 19.00 270 PHE C O 1
ATOM 6573 N N . LYS C 1 272 ? 30.019 -15.078 74.248 1.00 17.95 271 LYS C N 1
ATOM 6574 C CA . LYS C 1 272 ? 29.866 -14.810 75.686 1.00 18.78 271 LYS C CA 1
ATOM 6575 C C . LYS C 1 272 ? 28.384 -14.775 76.141 1.00 18.41 271 LYS C C 1
ATOM 6576 O O . LYS C 1 272 ? 27.486 -14.490 75.360 1.00 17.29 271 LYS C O 1
ATOM 6582 N N . PRO C 1 273 ? 28.114 -15.047 77.429 1.00 19.35 272 PRO C N 1
ATOM 6583 C CA . PRO C 1 273 ? 26.729 -15.184 77.787 1.00 19.43 272 PRO C CA 1
ATOM 6584 C C . PRO C 1 273 ? 26.036 -13.874 77.514 1.00 18.38 272 PRO C C 1
ATOM 6585 O O . PRO C 1 273 ? 26.664 -12.832 77.578 1.00 17.68 272 PRO C O 1
ATOM 6589 N N . TYR C 1 274 ? 24.792 -13.933 77.075 1.00 17.49 273 TYR C N 1
ATOM 6590 C CA . TYR C 1 274 ? 24.062 -12.721 76.759 1.00 17.12 273 TYR C CA 1
ATOM 6591 C C . TYR C 1 274 ? 23.068 -12.397 77.884 1.00 16.55 273 TYR C C 1
ATOM 6592 O O . TYR C 1 274 ? 22.160 -13.171 78.177 1.00 15.99 273 TYR C O 1
ATOM 6601 N N . ARG C 1 275 ? 23.277 -11.228 78.475 1.00 16.24 274 ARG C N 1
ATOM 6602 C CA . ARG C 1 275 ? 22.515 -10.721 79.592 1.00 17.44 274 ARG C CA 1
ATOM 6603 C C . ARG C 1 275 ? 21.654 -9.567 79.054 1.00 16.54 274 ARG C C 1
ATOM 6604 O O . ARG C 1 275 ? 22.174 -8.471 78.791 1.00 15.95 274 ARG C O 1
ATOM 6612 N N . PRO C 1 276 ? 20.334 -9.800 78.878 1.00 15.65 275 PRO C N 1
ATOM 6613 C CA . PRO C 1 276 ? 19.544 -8.690 78.368 1.00 15.05 275 PRO C CA 1
ATOM 6614 C C . PRO C 1 276 ? 19.654 -7.454 79.298 1.00 14.94 275 PRO C C 1
ATOM 6615 O O . PRO C 1 276 ? 19.582 -7.561 80.513 1.00 13.66 275 PRO C O 1
ATOM 6619 N N . GLY C 1 277 ? 19.872 -6.299 78.702 1.00 14.62 276 GLY C N 1
ATOM 6620 C CA . GLY C 1 277 ? 20.123 -5.080 79.428 1.00 14.24 276 GLY C CA 1
ATOM 6621 C C . GLY C 1 277 ? 21.591 -4.724 79.429 1.00 14.08 276 GLY C C 1
ATOM 6622 O O . GLY C 1 277 ? 21.920 -3.617 79.819 1.00 15.10 276 GLY C O 1
ATOM 6623 N N . GLN C 1 278 ? 22.453 -5.662 79.043 1.00 12.73 277 GLN C N 1
ATOM 6624 C CA . GLN C 1 278 ? 23.897 -5.412 78.945 1.00 12.25 277 GLN C CA 1
ATOM 6625 C C . GLN C 1 278 ? 24.137 -4.272 77.948 1.00 10.59 277 GLN C C 1
ATOM 6626 O O . GLN C 1 278 ? 23.398 -4.127 77.023 1.00 10.83 277 GLN C O 1
ATOM 6632 N N . ALA C 1 279 ? 25.197 -3.510 78.136 1.00 9.54 278 ALA C N 1
ATOM 6633 C CA . ALA C 1 279 ? 25.595 -2.449 77.203 1.00 10.08 278 ALA C CA 1
ATOM 6634 C C . ALA C 1 279 ? 25.916 -2.950 75.785 1.00 9.72 278 ALA C C 1
ATOM 6635 O O . ALA C 1 279 ? 25.372 -2.445 74.781 1.00 9.38 278 ALA C O 1
ATOM 6637 N N . TYR C 1 280 ? 26.721 -4.006 75.673 1.00 11.08 279 TYR C N 1
ATOM 6638 C CA . TYR C 1 280 ? 27.165 -4.441 74.376 1.00 11.02 279 TYR C CA 1
ATOM 6639 C C . TYR C 1 280 ? 26.058 -5.105 73.525 1.00 11.70 279 TYR C C 1
ATOM 6640 O O . TYR C 1 280 ? 25.416 -6.072 73.973 1.00 10.55 279 TYR C O 1
ATOM 6649 N N . VAL C 1 281 ? 25.926 -4.627 72.295 1.00 10.27 280 VAL C N 1
ATOM 6650 C CA . VAL C 1 281 ? 25.027 -5.202 71.302 1.00 10.18 280 VAL C CA 1
ATOM 6651 C C . VAL C 1 281 ? 25.778 -6.106 70.363 1.00 11.90 280 VAL C C 1
ATOM 6652 O O . VAL C 1 281 ? 26.599 -5.665 69.591 1.00 10.49 280 VAL C O 1
ATOM 6656 N N . PRO C 1 282 ? 25.524 -7.407 70.449 1.00 13.51 281 PRO C N 1
ATOM 6657 C CA . PRO C 1 282 ? 26.354 -8.349 69.699 1.00 13.84 281 PRO C CA 1
ATOM 6658 C C . PRO C 1 282 ? 26.083 -8.365 68.252 1.00 13.87 281 PRO C C 1
ATOM 6659 O O . PRO C 1 282 ? 25.004 -7.971 67.836 1.00 13.55 281 PRO C O 1
ATOM 6663 N N . CYS C 1 283 ? 27.087 -8.825 67.512 1.00 14.47 282 CYS C N 1
ATOM 6664 C CA . CYS C 1 283 ? 27.011 -8.986 66.062 1.00 14.60 282 CYS C CA 1
ATOM 6665 C C . CYS C 1 283 ? 26.259 -10.302 65.719 1.00 14.69 282 CYS C C 1
ATOM 6666 O O . CYS C 1 283 ? 25.516 -10.353 64.701 1.00 15.96 282 CYS C O 1
ATOM 6669 N N . TYR C 1 284 ? 26.416 -11.346 66.549 1.00 12.11 283 TYR C N 1
ATOM 6670 C CA . TYR C 1 284 ? 25.719 -12.629 66.341 1.00 11.69 283 TYR C CA 1
ATOM 6671 C C . TYR C 1 284 ? 25.110 -13.124 67.633 1.00 10.77 283 TYR C C 1
ATOM 6672 O O . TYR C 1 284 ? 25.638 -12.859 68.694 1.00 11.21 283 TYR C O 1
ATOM 6681 N N . PHE C 1 285 ? 23.991 -13.838 67.568 1.00 11.51 284 PHE C N 1
ATOM 6682 C CA . PHE C 1 285 ? 23.478 -14.549 68.693 1.00 11.89 284 PHE C CA 1
ATOM 6683 C C . PHE C 1 285 ? 23.605 -16.037 68.412 1.00 13.12 284 PHE C C 1
ATOM 6684 O O . PHE C 1 285 ? 23.258 -16.509 67.330 1.00 13.68 284 PHE C O 1
ATOM 6692 N N . ILE C 1 286 ? 24.096 -16.775 69.402 1.00 13.33 285 ILE C N 1
ATOM 6693 C CA . ILE C 1 286 ? 24.312 -18.203 69.291 1.00 13.49 285 ILE C CA 1
ATOM 6694 C C . ILE C 1 286 ? 23.410 -18.912 70.321 1.00 12.97 285 ILE C C 1
ATOM 6695 O O . ILE C 1 286 ? 23.488 -18.668 71.536 1.00 14.68 285 ILE C O 1
ATOM 6700 N N . HIS C 1 287 ? 22.572 -19.798 69.840 1.00 12.27 286 HIS C N 1
ATOM 6701 C CA . HIS C 1 287 ? 21.647 -20.497 70.697 1.00 12.79 286 HIS C CA 1
ATOM 6702 C C . HIS C 1 287 ? 22.201 -21.866 71.045 1.00 13.32 286 HIS C C 1
ATOM 6703 O O . HIS C 1 287 ? 22.539 -22.589 70.132 1.00 11.46 286 HIS C O 1
ATOM 6710 N N . VAL C 1 288 ? 22.249 -22.197 72.341 1.00 12.89 287 VAL C N 1
ATOM 6711 C CA . VAL C 1 288 ? 22.847 -23.446 72.759 1.00 14.67 287 VAL C CA 1
ATOM 6712 C C . VAL C 1 288 ? 21.727 -24.188 73.453 1.00 15.78 287 VAL C C 1
ATOM 6713 O O . VAL C 1 288 ? 21.181 -23.709 74.460 1.00 17.09 287 VAL C O 1
ATOM 6717 N N . LEU C 1 289 ? 21.343 -25.318 72.878 1.00 15.66 288 LEU C N 1
ATOM 6718 C CA . LEU C 1 289 ? 20.283 -26.138 73.425 1.00 15.54 288 LEU C CA 1
ATOM 6719 C C . LEU C 1 289 ? 20.718 -27.492 73.869 1.00 15.34 288 LEU C C 1
ATOM 6720 O O . LEU C 1 289 ? 21.478 -28.159 73.140 1.00 15.83 288 LEU C O 1
ATOM 6725 N N . LYS C 1 290 ? 20.220 -27.946 75.036 1.00 14.56 289 LYS C N 1
ATOM 6726 C CA . LYS C 1 290 ? 20.464 -29.316 75.498 1.00 15.70 289 LYS C CA 1
ATOM 6727 C C . LYS C 1 290 ? 19.138 -30.044 75.533 1.00 15.45 289 LYS C C 1
ATOM 6728 O O . LYS C 1 290 ? 18.236 -29.649 76.223 1.00 15.92 289 LYS C O 1
ATOM 6734 N N . LYS C 1 291 ? 19.019 -31.092 74.728 1.00 16.65 290 LYS C N 1
ATOM 6735 C CA . LYS C 1 291 ? 17.761 -31.799 74.611 1.00 17.98 290 LYS C CA 1
ATOM 6736 C C . LYS C 1 291 ? 17.514 -32.625 75.876 1.00 18.54 290 LYS C C 1
ATOM 6737 O O . LYS C 1 291 ? 18.440 -33.188 76.447 1.00 16.61 290 LYS C O 1
ATOM 6743 N N . THR C 1 292 ? 16.263 -32.686 76.312 1.00 21.13 291 THR C N 1
ATOM 6744 C CA . THR C 1 292 ? 15.901 -33.504 77.489 1.00 23.36 291 THR C CA 1
ATOM 6745 C C . THR C 1 292 ? 16.357 -34.964 77.308 1.00 25.62 291 THR C C 1
ATOM 6746 O O . THR C 1 292 ? 16.255 -35.547 76.237 1.00 25.60 291 THR C O 1
ATOM 6750 N N . GLY C 1 293 ? 16.918 -35.511 78.367 1.00 28.78 292 GLY C N 1
ATOM 6751 C CA . GLY C 1 293 ? 17.355 -36.917 78.404 1.00 30.85 292 GLY C CA 1
ATOM 6752 C C . GLY C 1 293 ? 18.769 -36.991 78.970 1.00 32.11 292 GLY C C 1
ATOM 6753 O O . GLY C 1 293 ? 19.403 -35.959 79.284 1.00 32.96 292 GLY C O 1
ATOM 6758 N N . VAL D 1 2 ? 11.528 0.949 35.432 1.00 23.02 1 VAL D N 1
ATOM 6759 C CA . VAL D 1 2 ? 10.066 0.571 35.316 1.00 21.26 1 VAL D CA 1
ATOM 6760 C C . VAL D 1 2 ? 9.752 -0.898 34.958 1.00 20.82 1 VAL D C 1
ATOM 6761 O O . VAL D 1 2 ? 8.691 -1.412 35.298 1.00 20.43 1 VAL D O 1
ATOM 6765 N N . ASP D 1 3 ? 10.673 -1.567 34.282 1.00 20.90 2 ASP D N 1
ATOM 6766 C CA . ASP D 1 3 ? 10.457 -2.913 33.797 1.00 21.06 2 ASP D CA 1
ATOM 6767 C C . ASP D 1 3 ? 11.447 -3.866 34.470 1.00 21.48 2 ASP D C 1
ATOM 6768 O O . ASP D 1 3 ? 11.449 -5.048 34.192 1.00 21.34 2 ASP D O 1
ATOM 6773 N N . SER D 1 4 ? 12.278 -3.362 35.373 1.00 22.29 3 SER D N 1
ATOM 6774 C CA . SER D 1 4 ? 13.398 -4.175 35.853 1.00 22.80 3 SER D CA 1
ATOM 6775 C C . SER D 1 4 ? 12.882 -5.274 36.800 1.00 22.89 3 SER D C 1
ATOM 6776 O O . SER D 1 4 ? 11.767 -5.207 37.322 1.00 22.71 3 SER D O 1
ATOM 6779 N N . VAL D 1 5 ? 13.651 -6.336 36.943 1.00 23.27 4 VAL D N 1
ATOM 6780 C CA . VAL D 1 5 ? 13.239 -7.443 37.819 1.00 23.43 4 VAL D CA 1
ATOM 6781 C C . VAL D 1 5 ? 14.337 -7.647 38.811 1.00 23.46 4 VAL D C 1
ATOM 6782 O O . VAL D 1 5 ? 15.466 -7.195 38.610 1.00 25.28 4 VAL D O 1
ATOM 6786 N N . TYR D 1 6 ? 14.018 -8.296 39.913 1.00 21.85 5 TYR D N 1
ATOM 6787 C CA . TYR D 1 6 ? 14.978 -8.387 40.964 1.00 20.66 5 TYR D CA 1
ATOM 6788 C C . TYR D 1 6 ? 15.140 -9.794 41.492 1.00 19.25 5 TYR D C 1
ATOM 6789 O O . TYR D 1 6 ? 14.146 -10.467 41.834 1.00 18.64 5 TYR D O 1
ATOM 6798 N N . ARG D 1 7 ? 16.388 -10.259 41.485 1.00 17.23 6 ARG D N 1
ATOM 6799 C CA . ARG D 1 7 ? 16.695 -11.642 41.803 1.00 16.36 6 ARG D CA 1
ATOM 6800 C C . ARG D 1 7 ? 16.904 -11.744 43.337 1.00 14.63 6 ARG D C 1
ATOM 6801 O O . ARG D 1 7 ? 17.315 -10.732 43.983 1.00 11.99 6 ARG D O 1
ATOM 6809 N N . THR D 1 8 ? 16.663 -12.924 43.933 1.00 12.67 7 THR D N 1
ATOM 6810 C CA . THR D 1 8 ? 17.045 -13.054 45.334 1.00 12.25 7 THR D CA 1
ATOM 6811 C C . THR D 1 8 ? 18.560 -13.302 45.438 1.00 11.46 7 THR D C 1
ATOM 6812 O O . THR D 1 8 ? 19.227 -12.932 46.405 1.00 10.95 7 THR D O 1
ATOM 6816 N N . ARG D 1 9 ? 19.105 -13.917 44.419 1.00 9.83 8 ARG D N 1
ATOM 6817 C CA . ARG D 1 9 ? 20.554 -14.166 44.376 1.00 10.40 8 ARG D CA 1
ATOM 6818 C C . ARG D 1 9 ? 21.026 -14.188 42.946 1.00 10.84 8 ARG D C 1
ATOM 6819 O O . ARG D 1 9 ? 20.269 -14.479 41.988 1.00 11.18 8 ARG D O 1
ATOM 6827 N N . SER D 1 10 ? 22.281 -13.812 42.766 1.00 12.48 9 SER D N 1
ATOM 6828 C CA . SER D 1 10 ? 22.864 -13.768 41.457 1.00 12.58 9 SER D CA 1
ATOM 6829 C C . SER D 1 10 ? 22.803 -15.114 40.802 1.00 12.32 9 SER D C 1
ATOM 6830 O O . SER D 1 10 ? 22.785 -16.145 41.450 1.00 11.49 9 SER D O 1
ATOM 6833 N N . LEU D 1 11 ? 22.762 -15.111 39.475 1.00 12.97 10 LEU D N 1
ATOM 6834 C CA . LEU D 1 11 ? 22.837 -16.375 38.696 1.00 13.69 10 LEU D CA 1
ATOM 6835 C C . LEU D 1 11 ? 24.161 -17.016 39.088 1.00 12.80 10 LEU D C 1
ATOM 6836 O O . LEU D 1 11 ? 25.152 -16.304 39.268 1.00 12.40 10 LEU D O 1
ATOM 6841 N N . GLY D 1 12 ? 24.166 -18.310 39.337 1.00 11.35 11 GLY D N 1
ATOM 6842 C CA . GLY D 1 12 ? 25.451 -19.052 39.541 1.00 13.71 11 GLY D CA 1
ATOM 6843 C C . GLY D 1 12 ? 25.989 -19.149 40.970 1.00 13.76 11 GLY D C 1
ATOM 6844 O O . GLY D 1 12 ? 26.879 -19.887 41.229 1.00 18.56 11 GLY D O 1
ATOM 6845 N N . VAL D 1 13 ? 25.402 -18.424 41.907 1.00 13.20 12 VAL D N 1
ATOM 6846 C CA . VAL D 1 13 ? 25.829 -18.363 43.295 1.00 12.23 12 VAL D CA 1
ATOM 6847 C C . VAL D 1 13 ? 25.009 -19.381 44.135 1.00 10.97 12 VAL D C 1
ATOM 6848 O O . VAL D 1 13 ? 23.975 -19.868 43.711 1.00 11.07 12 VAL D O 1
ATOM 6852 N N . ALA D 1 14 ? 25.510 -19.761 45.300 1.00 11.00 13 ALA D N 1
ATOM 6853 C CA . ALA D 1 14 ? 24.867 -20.756 46.133 1.00 9.99 13 ALA D CA 1
ATOM 6854 C C . ALA D 1 14 ? 24.980 -20.322 47.596 1.00 11.85 13 ALA D C 1
ATOM 6855 O O . ALA D 1 14 ? 25.602 -19.297 47.889 1.00 13.18 13 ALA D O 1
ATOM 6857 N N . ALA D 1 15 ? 24.510 -21.154 48.527 1.00 11.08 14 ALA D N 1
ATOM 6858 C CA . ALA D 1 15 ? 24.561 -20.789 49.936 1.00 10.67 14 ALA D CA 1
ATOM 6859 C C . ALA D 1 15 ? 24.305 -22.005 50.759 1.00 11.25 14 ALA D C 1
ATOM 6860 O O . ALA D 1 15 ? 23.517 -22.874 50.314 1.00 9.60 14 ALA D O 1
ATOM 6862 N N . GLU D 1 16 ? 24.899 -22.078 51.977 1.00 10.16 15 GLU D N 1
ATOM 6863 C CA . GLU D 1 16 ? 24.691 -23.212 52.842 1.00 8.76 15 GLU D CA 1
ATOM 6864 C C . GLU D 1 16 ? 23.208 -23.423 53.204 1.00 8.68 15 GLU D C 1
ATOM 6865 O O . GLU D 1 16 ? 22.408 -22.442 53.338 1.00 8.78 15 GLU D O 1
ATOM 6871 N N . GLY D 1 17 ? 22.814 -24.697 53.212 1.00 7.89 16 GLY D N 1
ATOM 6872 C CA . GLY D 1 17 ? 21.412 -25.074 53.553 1.00 7.87 16 GLY D CA 1
ATOM 6873 C C . GLY D 1 17 ? 20.336 -24.961 52.514 1.00 8.07 16 GLY D C 1
ATOM 6874 O O . GLY D 1 17 ? 19.154 -25.310 52.795 1.00 11.59 16 GLY D O 1
ATOM 6875 N N . ILE D 1 18 ? 20.653 -24.426 51.342 1.00 10.28 17 ILE D N 1
ATOM 6876 C CA . ILE D 1 18 ? 19.645 -24.299 50.326 1.00 10.11 17 ILE D CA 1
ATOM 6877 C C . ILE D 1 18 ? 20.117 -24.968 49.036 1.00 10.75 17 ILE D C 1
ATOM 6878 O O . ILE D 1 18 ? 21.290 -24.931 48.658 1.00 11.29 17 ILE D O 1
ATOM 6883 N N . PRO D 1 19 ? 19.197 -25.640 48.337 1.00 11.01 18 PRO D N 1
ATOM 6884 C CA . PRO D 1 19 ? 19.678 -26.255 47.099 1.00 12.24 18 PRO D CA 1
ATOM 6885 C C . PRO D 1 19 ? 20.153 -25.255 46.064 1.00 11.31 18 PRO D C 1
ATOM 6886 O O . PRO D 1 19 ? 19.686 -24.156 46.023 1.00 11.47 18 PRO D O 1
ATOM 6890 N N . ASP D 1 20 ? 21.058 -25.666 45.200 1.00 11.75 19 ASP D N 1
ATOM 6891 C CA . ASP D 1 20 ? 21.532 -24.819 44.141 1.00 11.91 19 ASP D CA 1
ATOM 6892 C C . ASP D 1 20 ? 20.441 -24.574 43.084 1.00 12.18 19 ASP D C 1
ATOM 6893 O O . ASP D 1 20 ? 19.400 -25.259 43.029 1.00 10.16 19 ASP D O 1
ATOM 6898 N N . GLN D 1 21 ? 20.691 -23.575 42.259 1.00 12.11 20 GLN D N 1
ATOM 6899 C CA . GLN D 1 21 ? 19.629 -23.038 41.374 1.00 13.74 20 GLN D CA 1
ATOM 6900 C C . GLN D 1 21 ? 19.040 -24.095 40.421 1.00 13.39 20 GLN D C 1
ATOM 6901 O O . GLN D 1 21 ? 19.759 -24.826 39.835 1.00 13.36 20 GLN D O 1
ATOM 6907 N N . TYR D 1 22 ? 17.722 -24.272 40.488 1.00 14.40 21 TYR D N 1
ATOM 6908 C CA . TYR D 1 22 ? 16.984 -25.301 39.765 1.00 15.83 21 TYR D CA 1
ATOM 6909 C C . TYR D 1 22 ? 17.555 -26.733 39.925 1.00 17.57 21 TYR D C 1
ATOM 6910 O O . TYR D 1 22 ? 17.424 -27.562 39.029 1.00 19.31 21 TYR D O 1
ATOM 6919 N N . ALA D 1 23 ? 18.188 -27.038 41.064 1.00 16.08 22 ALA D N 1
ATOM 6920 C CA . ALA D 1 23 ? 18.853 -28.341 41.231 1.00 15.52 22 ALA D CA 1
ATOM 6921 C C . ALA D 1 23 ? 17.806 -29.450 41.394 1.00 15.14 22 ALA D C 1
ATOM 6922 O O . ALA D 1 23 ? 18.020 -30.601 41.079 1.00 14.92 22 ALA D O 1
ATOM 6924 N N . ASP D 1 24 ? 16.639 -29.074 41.864 1.00 15.15 23 ASP D N 1
ATOM 6925 C CA . ASP D 1 24 ? 15.627 -30.000 42.238 1.00 13.83 23 ASP D CA 1
ATOM 6926 C C . ASP D 1 24 ? 14.324 -29.925 41.376 1.00 14.65 23 ASP D C 1
ATOM 6927 O O . ASP D 1 24 ? 13.339 -30.542 41.726 1.00 10.08 23 ASP D O 1
ATOM 6932 N N . GLY D 1 25 ? 14.325 -29.121 40.324 1.00 14.25 24 GLY D N 1
ATOM 6933 C CA . GLY D 1 25 ? 13.295 -29.142 39.285 1.00 15.90 24 GLY D CA 1
ATOM 6934 C C . GLY D 1 25 ? 13.079 -30.450 38.544 1.00 15.64 24 GLY D C 1
ATOM 6935 O O . GLY D 1 25 ? 13.991 -31.274 38.455 1.00 15.34 24 GLY D O 1
ATOM 6936 N N . GLU D 1 26 ? 11.892 -30.586 37.934 1.00 16.90 25 GLU D N 1
ATOM 6937 C CA . GLU D 1 26 ? 11.470 -31.823 37.320 1.00 17.66 25 GLU D CA 1
ATOM 6938 C C . GLU D 1 26 ? 12.337 -32.185 36.123 1.00 18.00 25 GLU D C 1
ATOM 6939 O O . GLU D 1 26 ? 12.722 -33.385 35.909 1.00 16.55 25 GLU D O 1
ATOM 6945 N N . ALA D 1 27 ? 12.817 -31.166 35.406 1.00 17.82 26 ALA D N 1
ATOM 6946 C CA . ALA D 1 27 ? 13.672 -31.425 34.266 1.00 16.98 26 ALA D CA 1
ATOM 6947 C C . ALA D 1 27 ? 15.031 -31.998 34.683 1.00 16.48 26 ALA D C 1
ATOM 6948 O O . ALA D 1 27 ? 15.534 -32.968 34.106 1.00 16.40 26 ALA D O 1
ATOM 6950 N N . ALA D 1 28 ? 15.642 -31.352 35.662 1.00 16.27 27 ALA D N 1
ATOM 6951 C CA . ALA D 1 28 ? 16.817 -31.884 36.349 1.00 15.88 27 ALA D CA 1
ATOM 6952 C C . ALA D 1 28 ? 16.675 -33.318 36.892 1.00 15.83 27 ALA D C 1
ATOM 6953 O O . ALA D 1 28 ? 17.570 -34.182 36.760 1.00 12.93 27 ALA D O 1
ATOM 6955 N N . ARG D 1 29 ? 15.537 -33.588 37.480 1.00 16.86 28 ARG D N 1
ATOM 6956 C CA . ARG D 1 29 ? 15.303 -34.907 38.066 1.00 18.76 28 ARG D CA 1
ATOM 6957 C C . ARG D 1 29 ? 15.384 -36.012 36.969 1.00 18.25 28 ARG D C 1
ATOM 6958 O O . ARG D 1 29 ? 16.111 -36.993 37.108 1.00 17.40 28 ARG D O 1
ATOM 6966 N N . VAL D 1 30 ? 14.647 -35.843 35.877 1.00 17.75 29 VAL D N 1
ATOM 6967 C CA . VAL D 1 30 ? 14.660 -36.857 34.780 1.00 17.30 29 VAL D CA 1
ATOM 6968 C C . VAL D 1 30 ? 15.978 -36.870 34.032 1.00 16.19 29 VAL D C 1
ATOM 6969 O O . VAL D 1 30 ? 16.474 -37.975 33.672 1.00 16.33 29 VAL D O 1
ATOM 6973 N N . TRP D 1 31 ? 16.578 -35.679 33.857 1.00 13.48 30 TRP D N 1
ATOM 6974 C CA . TRP D 1 31 ? 17.910 -35.612 33.325 1.00 13.62 30 TRP D CA 1
ATOM 6975 C C . TRP D 1 31 ? 18.887 -36.484 34.152 1.00 13.23 30 TRP D C 1
ATOM 6976 O O . TRP D 1 31 ? 19.713 -37.161 33.625 1.00 11.09 30 TRP D O 1
ATOM 6987 N N . GLN D 1 32 ? 18.750 -36.484 35.462 1.00 14.26 31 GLN D N 1
ATOM 6988 C CA . GLN D 1 32 ? 19.638 -37.282 36.319 1.00 15.69 31 GLN D CA 1
ATOM 6989 C C . GLN D 1 32 ? 19.488 -38.807 36.036 1.00 14.89 31 GLN D C 1
ATOM 6990 O O . GLN D 1 32 ? 20.440 -39.536 36.073 1.00 16.33 31 GLN D O 1
ATOM 6996 N N . LEU D 1 33 ? 18.282 -39.232 35.710 1.00 15.41 32 LEU D N 1
ATOM 6997 C CA . LEU D 1 33 ? 17.968 -40.614 35.364 1.00 15.96 32 LEU D CA 1
ATOM 6998 C C . LEU D 1 33 ? 18.593 -40.919 34.057 1.00 15.87 32 LEU D C 1
ATOM 6999 O O . LEU D 1 33 ? 19.145 -41.990 33.879 1.00 16.76 32 LEU D O 1
ATOM 7004 N N . TYR D 1 34 ? 18.551 -39.964 33.124 1.00 15.61 33 TYR D N 1
ATOM 7005 C CA . TYR D 1 34 ? 19.227 -40.136 31.839 1.00 14.42 33 TYR D CA 1
ATOM 7006 C C . TYR D 1 34 ? 20.701 -40.295 32.040 1.00 15.08 33 TYR D C 1
ATOM 7007 O O . TYR D 1 34 ? 21.246 -41.259 31.557 1.00 15.39 33 TYR D O 1
ATOM 7016 N N . ILE D 1 35 ? 21.375 -39.410 32.767 1.00 16.30 34 ILE D N 1
ATOM 7017 C CA . ILE D 1 35 ? 22.852 -39.569 32.862 1.00 15.92 34 ILE D CA 1
ATOM 7018 C C . ILE D 1 35 ? 23.355 -40.797 33.675 1.00 17.27 34 ILE D C 1
ATOM 7019 O O . ILE D 1 35 ? 24.578 -41.197 33.589 1.00 16.99 34 ILE D O 1
ATOM 7024 N N . GLY D 1 36 ? 22.445 -41.357 34.467 1.00 17.30 35 GLY D N 1
ATOM 7025 C CA . GLY D 1 36 ? 22.702 -42.537 35.250 1.00 18.84 35 GLY D CA 1
ATOM 7026 C C . GLY D 1 36 ? 22.376 -43.813 34.485 1.00 19.14 35 GLY D C 1
ATOM 7027 O O . GLY D 1 36 ? 22.653 -44.885 34.972 1.00 17.94 35 GLY D O 1
ATOM 7028 N N . ASP D 1 37 ? 21.785 -43.712 33.294 1.00 19.71 36 ASP D N 1
ATOM 7029 C CA . ASP D 1 37 ? 21.380 -44.902 32.499 1.00 20.22 36 ASP D CA 1
ATOM 7030 C C . ASP D 1 37 ? 22.556 -45.604 31.860 1.00 20.55 36 ASP D C 1
ATOM 7031 O O . ASP D 1 37 ? 22.589 -45.811 30.650 1.00 20.94 36 ASP D O 1
ATOM 7036 N N . THR D 1 38 ? 23.502 -45.978 32.694 1.00 20.89 37 THR D N 1
ATOM 7037 C CA . THR D 1 38 ? 24.855 -46.253 32.272 1.00 21.79 37 THR D CA 1
ATOM 7038 C C . THR D 1 38 ? 25.328 -47.569 32.930 1.00 22.11 37 THR D C 1
ATOM 7039 O O . THR D 1 38 ? 26.530 -47.903 32.989 1.00 22.64 37 THR D O 1
ATOM 7043 N N . ARG D 1 39 ? 24.361 -48.342 33.395 1.00 22.00 38 ARG D N 1
ATOM 7044 C CA . ARG D 1 39 ? 24.639 -49.550 34.154 1.00 23.74 38 ARG D CA 1
ATOM 7045 C C . ARG D 1 39 ? 25.098 -50.723 33.283 1.00 23.05 38 ARG D C 1
ATOM 7046 O O . ARG D 1 39 ? 25.760 -51.609 33.798 1.00 23.51 38 ARG D O 1
ATOM 7054 N N . SER D 1 40 ? 24.771 -50.719 31.991 1.00 21.59 39 SER D N 1
ATOM 7055 C CA . SER D 1 40 ? 25.169 -51.822 31.088 1.00 21.79 39 SER D CA 1
ATOM 7056 C C . SER D 1 40 ? 26.121 -51.423 29.959 1.00 21.50 39 SER D C 1
ATOM 7057 O O . SER D 1 40 ? 25.682 -51.173 28.829 1.00 22.60 39 SER D O 1
ATOM 7060 N N . ARG D 1 41 ? 27.415 -51.431 30.249 1.00 19.46 40 ARG D N 1
ATOM 7061 C CA . ARG D 1 41 ? 28.405 -51.179 29.248 1.00 18.06 40 ARG D CA 1
ATOM 7062 C C . ARG D 1 41 ? 28.391 -52.319 28.244 1.00 15.96 40 ARG D C 1
ATOM 7063 O O . ARG D 1 41 ? 28.355 -53.505 28.625 1.00 12.94 40 ARG D O 1
ATOM 7071 N N . THR D 1 42 ? 28.418 -51.985 26.944 1.00 14.25 41 THR D N 1
ATOM 7072 C CA . THR D 1 42 ? 28.291 -53.050 25.967 1.00 14.54 41 THR D CA 1
ATOM 7073 C C . THR D 1 42 ? 29.630 -53.795 25.902 1.00 13.85 41 THR D C 1
ATOM 7074 O O . THR D 1 42 ? 30.699 -53.208 26.053 1.00 13.57 41 THR D O 1
ATOM 7078 N N . ALA D 1 43 ? 29.525 -55.090 25.681 1.00 13.50 42 ALA D N 1
ATOM 7079 C CA . ALA D 1 43 ? 30.666 -55.969 25.554 1.00 14.07 42 ALA D CA 1
ATOM 7080 C C . ALA D 1 43 ? 31.579 -55.475 24.451 1.00 14.40 42 ALA D C 1
ATOM 7081 O O . ALA D 1 43 ? 32.789 -55.533 24.578 1.00 14.33 42 ALA D O 1
ATOM 7083 N N . GLU D 1 44 ? 30.991 -55.020 23.337 1.00 15.71 43 GLU D N 1
ATOM 7084 C CA . GLU D 1 44 ? 31.777 -54.744 22.127 1.00 16.23 43 GLU D CA 1
ATOM 7085 C C . GLU D 1 44 ? 32.491 -53.476 22.346 1.00 14.62 43 GLU D C 1
ATOM 7086 O O . GLU D 1 44 ? 33.669 -53.375 21.967 1.00 15.34 43 GLU D O 1
ATOM 7092 N N . TYR D 1 45 ? 31.851 -52.536 23.055 1.00 13.88 44 TYR D N 1
ATOM 7093 C CA . TYR D 1 45 ? 32.563 -51.293 23.454 1.00 13.16 44 TYR D CA 1
ATOM 7094 C C . TYR D 1 45 ? 33.813 -51.632 24.261 1.00 12.97 44 TYR D C 1
ATOM 7095 O O . TYR D 1 45 ? 34.930 -51.249 23.903 1.00 11.80 44 TYR D O 1
ATOM 7104 N N . LYS D 1 46 ? 33.625 -52.357 25.336 1.00 13.80 45 LYS D N 1
ATOM 7105 C CA . LYS D 1 46 ? 34.758 -52.693 26.202 1.00 15.40 45 LYS D CA 1
ATOM 7106 C C . LYS D 1 46 ? 35.851 -53.400 25.430 1.00 15.36 45 LYS D C 1
ATOM 7107 O O . LYS D 1 46 ? 37.033 -53.064 25.537 1.00 15.24 45 LYS D O 1
ATOM 7113 N N . ALA D 1 47 ? 35.454 -54.353 24.593 1.00 15.69 46 ALA D N 1
ATOM 7114 C CA . ALA D 1 47 ? 36.410 -55.182 23.878 1.00 13.56 46 ALA D CA 1
ATOM 7115 C C . ALA D 1 47 ? 37.126 -54.338 22.839 1.00 13.50 46 ALA D C 1
ATOM 7116 O O . ALA D 1 47 ? 38.316 -54.478 22.655 1.00 11.52 46 ALA D O 1
ATOM 7118 N N . TRP D 1 48 ? 36.420 -53.375 22.231 1.00 13.46 47 TRP D N 1
ATOM 7119 C CA . TRP D 1 48 ? 37.042 -52.587 21.172 1.00 12.37 47 TRP D CA 1
ATOM 7120 C C . TRP D 1 48 ? 38.114 -51.629 21.776 1.00 10.99 47 TRP D C 1
ATOM 7121 O O . TRP D 1 48 ? 39.264 -51.539 21.287 1.00 10.53 47 TRP D O 1
ATOM 7132 N N . LEU D 1 49 ? 37.724 -50.903 22.815 1.00 10.86 48 LEU D N 1
ATOM 7133 C CA . LEU D 1 49 ? 38.580 -49.862 23.440 1.00 10.09 48 LEU D CA 1
ATOM 7134 C C . LEU D 1 49 ? 39.775 -50.535 24.071 1.00 11.89 48 LEU D C 1
ATOM 7135 O O . LEU D 1 49 ? 40.904 -50.102 23.854 1.00 11.38 48 LEU D O 1
ATOM 7140 N N . LEU D 1 50 ? 39.548 -51.562 24.890 1.00 12.48 49 LEU D N 1
ATOM 7141 C CA . LEU D 1 50 ? 40.710 -52.274 25.492 1.00 13.47 49 LEU D CA 1
ATOM 7142 C C . LEU D 1 50 ? 41.626 -52.807 24.409 1.00 13.91 49 LEU D C 1
ATOM 7143 O O . LEU D 1 50 ? 42.840 -52.660 24.479 1.00 14.40 49 LEU D O 1
ATOM 7148 N N . GLY D 1 51 ? 41.044 -53.399 23.390 1.00 13.78 50 GLY D N 1
ATOM 7149 C CA . GLY D 1 51 ? 41.839 -53.913 22.243 1.00 14.23 50 GLY D CA 1
ATOM 7150 C C . GLY D 1 51 ? 42.681 -52.851 21.583 1.00 14.32 50 GLY D C 1
ATOM 7151 O O . GLY D 1 51 ? 43.811 -53.080 21.250 1.00 13.32 50 GLY D O 1
ATOM 7152 N N . LEU D 1 52 ? 42.128 -51.669 21.399 1.00 13.94 51 LEU D N 1
ATOM 7153 C CA . LEU D 1 52 ? 42.861 -50.631 20.680 1.00 14.27 51 LEU D CA 1
ATOM 7154 C C . LEU D 1 52 ? 43.904 -50.050 21.611 1.00 15.08 51 LEU D C 1
ATOM 7155 O O . LEU D 1 52 ? 44.999 -49.751 21.184 1.00 13.19 51 LEU D O 1
ATOM 7160 N N . LEU D 1 53 ? 43.592 -49.902 22.897 1.00 13.67 52 LEU D N 1
ATOM 7161 C CA . LEU D 1 53 ? 44.642 -49.377 23.807 1.00 14.90 52 LEU D CA 1
ATOM 7162 C C . LEU D 1 53 ? 45.802 -50.346 23.956 1.00 16.06 52 LEU D C 1
ATOM 7163 O O . LEU D 1 53 ? 46.944 -49.939 24.003 1.00 16.85 52 LEU D O 1
ATOM 7168 N N . ARG D 1 54 ? 45.474 -51.628 24.099 1.00 17.71 53 ARG D N 1
ATOM 7169 C CA . ARG D 1 54 ? 46.462 -52.697 24.228 1.00 19.19 53 ARG D CA 1
ATOM 7170 C C . ARG D 1 54 ? 47.286 -52.831 22.921 1.00 20.12 53 ARG D C 1
ATOM 7171 O O . ARG D 1 54 ? 48.509 -52.855 22.950 1.00 21.79 53 ARG D O 1
ATOM 7179 N N . GLN D 1 55 ? 46.631 -52.836 21.769 1.00 19.98 54 GLN D N 1
ATOM 7180 C CA . GLN D 1 55 ? 47.325 -52.920 20.502 1.00 20.36 54 GLN D CA 1
ATOM 7181 C C . GLN D 1 55 ? 48.365 -51.781 20.331 1.00 19.67 54 GLN D C 1
ATOM 7182 O O . GLN D 1 55 ? 49.327 -51.951 19.630 1.00 17.11 54 GLN D O 1
ATOM 7188 N N . HIS D 1 56 ? 48.150 -50.609 20.940 1.00 19.69 55 HIS D N 1
ATOM 7189 C CA . HIS D 1 56 ? 49.147 -49.512 20.890 1.00 20.35 55 HIS D CA 1
ATOM 7190 C C . HIS D 1 56 ? 50.088 -49.397 22.104 1.00 20.26 55 HIS D C 1
ATOM 7191 O O . HIS D 1 56 ? 50.770 -48.397 22.251 1.00 19.54 55 HIS D O 1
ATOM 7198 N N . GLY D 1 57 ? 50.099 -50.395 22.992 1.00 21.42 56 GLY D N 1
ATOM 7199 C CA . GLY D 1 57 ? 50.857 -50.313 24.279 1.00 21.26 56 GLY D CA 1
ATOM 7200 C C . GLY D 1 57 ? 50.538 -49.092 25.193 1.00 21.67 56 GLY D C 1
ATOM 7201 O O . GLY D 1 57 ? 51.413 -48.620 25.880 1.00 22.90 56 GLY D O 1
ATOM 7202 N N . CYS D 1 58 ? 49.322 -48.544 25.197 1.00 20.17 57 CYS D N 1
ATOM 7203 C CA . CYS D 1 58 ? 49.034 -47.342 26.017 1.00 19.72 57 CYS D CA 1
ATOM 7204 C C . CYS D 1 58 ? 48.962 -47.695 27.479 1.00 20.31 57 CYS D C 1
ATOM 7205 O O . CYS D 1 58 ? 48.502 -48.793 27.814 1.00 20.97 57 CYS D O 1
ATOM 7208 N N . HIS D 1 59 ? 49.482 -46.808 28.340 1.00 19.26 58 HIS D N 1
ATOM 7209 C CA . HIS D 1 59 ? 49.380 -46.960 29.788 1.00 19.35 58 HIS D CA 1
ATOM 7210 C C . HIS D 1 59 ? 48.753 -45.704 30.413 1.00 19.03 58 HIS D C 1
ATOM 7211 O O . HIS D 1 59 ? 47.892 -45.859 31.275 1.00 16.45 58 HIS D O 1
ATOM 7218 N N . ARG D 1 60 ? 49.187 -44.500 30.006 1.00 17.17 59 ARG D N 1
ATOM 7219 C CA . ARG D 1 60 ? 48.689 -43.280 30.619 1.00 16.70 59 ARG D CA 1
ATOM 7220 C C . ARG D 1 60 ? 47.637 -42.704 29.721 1.00 15.78 59 ARG D C 1
ATOM 7221 O O . ARG D 1 60 ? 47.974 -42.344 28.573 1.00 15.33 59 ARG D O 1
ATOM 7229 N N . VAL D 1 61 ? 46.380 -42.692 30.211 1.00 13.11 60 VAL D N 1
ATOM 7230 C CA . VAL D 1 61 ? 45.219 -42.250 29.447 1.00 13.17 60 VAL D CA 1
ATOM 7231 C C . VAL D 1 61 ? 44.621 -40.979 30.056 1.00 12.04 60 VAL D C 1
ATOM 7232 O O . VAL D 1 61 ? 44.458 -40.900 31.281 1.00 11.46 60 VAL D O 1
ATOM 7236 N N . LEU D 1 62 ? 44.347 -39.977 29.220 1.00 11.99 61 LEU D N 1
ATOM 7237 C CA . LEU D 1 62 ? 43.506 -38.796 29.603 1.00 12.00 61 LEU D CA 1
ATOM 7238 C C . LEU D 1 62 ? 42.106 -38.898 29.004 1.00 13.06 61 LEU D C 1
ATOM 7239 O O . LEU D 1 62 ? 41.977 -39.027 27.792 1.00 14.57 61 LEU D O 1
ATOM 7244 N N . ASP D 1 63 ? 41.059 -38.822 29.831 1.00 12.36 62 ASP D N 1
ATOM 7245 C CA . ASP D 1 63 ? 39.711 -38.751 29.346 1.00 12.94 62 ASP D CA 1
ATOM 7246 C C . ASP D 1 63 ? 39.330 -37.299 29.499 1.00 12.66 62 ASP D C 1
ATOM 7247 O O . ASP D 1 63 ? 39.372 -36.784 30.657 1.00 12.33 62 ASP D O 1
ATOM 7252 N N . VAL D 1 64 ? 39.018 -36.609 28.399 1.00 12.53 63 VAL D N 1
ATOM 7253 C CA . VAL D 1 64 ? 38.784 -35.147 28.498 1.00 12.15 63 VAL D CA 1
ATOM 7254 C C . VAL D 1 64 ? 37.292 -34.815 28.618 1.00 12.89 63 VAL D C 1
ATOM 7255 O O . VAL D 1 64 ? 36.944 -33.636 28.613 1.00 11.40 63 VAL D O 1
ATOM 7259 N N . ALA D 1 65 ? 36.452 -35.831 28.685 1.00 13.07 64 ALA D N 1
ATOM 7260 C CA . ALA D 1 65 ? 34.988 -35.670 28.828 1.00 13.98 64 ALA D CA 1
ATOM 7261 C C . ALA D 1 65 ? 34.504 -36.600 29.885 1.00 14.31 64 ALA D C 1
ATOM 7262 O O . ALA D 1 65 ? 33.602 -37.408 29.655 1.00 15.88 64 ALA D O 1
ATOM 7264 N N . CYS D 1 66 ? 35.092 -36.503 31.061 1.00 13.71 65 CYS D N 1
ATOM 7265 C CA . CYS D 1 66 ? 34.913 -37.521 32.128 1.00 14.08 65 CYS D CA 1
ATOM 7266 C C . CYS D 1 66 ? 33.403 -37.765 32.444 1.00 12.44 65 CYS D C 1
ATOM 7267 O O . CYS D 1 66 ? 32.945 -38.902 32.563 1.00 12.17 65 CYS D O 1
ATOM 7270 N N . GLY D 1 67 ? 32.598 -36.720 32.477 1.00 11.49 66 GLY D N 1
ATOM 7271 C CA . GLY D 1 67 ? 31.242 -36.817 33.001 1.00 11.51 66 GLY D CA 1
ATOM 7272 C C . GLY D 1 67 ? 31.131 -37.535 34.361 1.00 11.42 66 GLY D C 1
ATOM 7273 O O . GLY D 1 67 ? 31.921 -37.250 35.257 1.00 10.74 66 GLY D O 1
ATOM 7274 N N . THR D 1 68 ? 30.213 -38.506 34.487 1.00 10.75 67 THR D N 1
ATOM 7275 C CA . THR D 1 68 ? 30.057 -39.336 35.674 1.00 11.56 67 THR D CA 1
ATOM 7276 C C . THR D 1 68 ? 31.207 -40.305 35.921 1.00 11.75 67 THR D C 1
ATOM 7277 O O . THR D 1 68 ? 31.287 -40.889 36.974 1.00 11.55 67 THR D O 1
ATOM 7281 N N . GLY D 1 69 ? 32.115 -40.440 34.959 1.00 11.80 68 GLY D N 1
ATOM 7282 C CA . GLY D 1 69 ? 33.310 -41.250 35.110 1.00 12.07 68 GLY D CA 1
ATOM 7283 C C . GLY D 1 69 ? 33.263 -42.621 34.478 1.00 13.75 68 GLY D C 1
ATOM 7284 O O . GLY D 1 69 ? 34.275 -43.384 34.481 1.00 12.95 68 GLY D O 1
ATOM 7285 N N . VAL D 1 70 ? 32.120 -42.944 33.901 1.00 12.74 69 VAL D N 1
ATOM 7286 C CA . VAL D 1 70 ? 31.797 -44.299 33.590 1.00 14.18 69 VAL D CA 1
ATOM 7287 C C . VAL D 1 70 ? 32.782 -44.855 32.500 1.00 15.27 69 VAL D C 1
ATOM 7288 O O . VAL D 1 70 ? 33.235 -45.972 32.617 1.00 18.22 69 VAL D O 1
ATOM 7292 N N . ASP D 1 71 ? 33.166 -44.080 31.483 1.00 15.50 70 ASP D N 1
ATOM 7293 C CA . ASP D 1 71 ? 34.255 -44.536 30.557 1.00 17.20 70 ASP D CA 1
ATOM 7294 C C . ASP D 1 71 ? 35.595 -44.730 31.283 1.00 16.69 70 ASP D C 1
ATOM 7295 O O . ASP D 1 71 ? 36.320 -45.751 31.112 1.00 17.41 70 ASP D O 1
ATOM 7300 N N . SER D 1 72 ? 35.916 -43.764 32.162 1.00 16.30 71 SER D N 1
ATOM 7301 C CA . SER D 1 72 ? 37.165 -43.789 32.897 1.00 14.85 71 SER D CA 1
ATOM 7302 C C . SER D 1 72 ? 37.250 -44.925 33.917 1.00 15.05 71 SER D C 1
ATOM 7303 O O . SER D 1 72 ? 38.347 -45.502 34.106 1.00 14.16 71 SER D O 1
ATOM 7306 N N . ILE D 1 73 ? 36.141 -45.246 34.565 1.00 13.69 72 ILE D N 1
ATOM 7307 C CA . ILE D 1 73 ? 36.108 -46.338 35.554 1.00 14.45 72 ILE D CA 1
ATOM 7308 C C . ILE D 1 73 ? 36.513 -47.727 34.956 1.00 15.19 72 ILE D C 1
ATOM 7309 O O . ILE D 1 73 ? 37.298 -48.433 35.578 1.00 14.74 72 ILE D O 1
ATOM 7314 N N . MET D 1 74 ? 36.022 -48.097 33.764 1.00 15.50 73 MET D N 1
ATOM 7315 C CA . MET D 1 74 ? 36.511 -49.302 33.094 1.00 16.18 73 MET D CA 1
ATOM 7316 C C . MET D 1 74 ? 38.029 -49.311 33.005 1.00 15.34 73 MET D C 1
ATOM 7317 O O . MET D 1 74 ? 38.650 -50.272 33.356 1.00 14.99 73 MET D O 1
ATOM 7322 N N . LEU D 1 75 ? 38.628 -48.214 32.597 1.00 15.10 74 LEU D N 1
ATOM 7323 C CA . LEU D 1 75 ? 40.074 -48.139 32.433 1.00 14.29 74 LEU D CA 1
ATOM 7324 C C . LEU D 1 75 ? 40.876 -48.213 33.765 1.00 14.15 74 LEU D C 1
ATOM 7325 O O . LEU D 1 75 ? 41.994 -48.758 33.833 1.00 13.33 74 LEU D O 1
ATOM 7330 N N . VAL D 1 76 ? 40.296 -47.674 34.827 1.00 14.50 75 VAL D N 1
ATOM 7331 C CA . VAL D 1 76 ? 40.890 -47.701 36.138 1.00 13.63 75 VAL D CA 1
ATOM 7332 C C . VAL D 1 76 ? 40.954 -49.139 36.587 1.00 13.69 75 VAL D C 1
ATOM 7333 O O . VAL D 1 76 ? 42.072 -49.651 36.954 1.00 13.32 75 VAL D O 1
ATOM 7337 N N . GLU D 1 77 ? 39.811 -49.817 36.430 1.00 13.81 76 GLU D N 1
ATOM 7338 C CA . GLU D 1 77 ? 39.658 -51.230 36.861 1.00 16.56 76 GLU D CA 1
ATOM 7339 C C . GLU D 1 77 ? 40.636 -52.115 36.096 1.00 15.64 76 GLU D C 1
ATOM 7340 O O . GLU D 1 77 ? 41.071 -53.122 36.601 1.00 16.75 76 GLU D O 1
ATOM 7346 N N . GLU D 1 78 ? 40.915 -51.762 34.837 1.00 16.94 77 GLU D N 1
ATOM 7347 C CA . GLU D 1 78 ? 41.788 -52.596 33.954 1.00 16.29 77 GLU D CA 1
ATOM 7348 C C . GLU D 1 78 ? 43.241 -52.205 33.985 1.00 15.39 77 GLU D C 1
ATOM 7349 O O . GLU D 1 78 ? 44.038 -52.728 33.233 1.00 16.98 77 GLU D O 1
ATOM 7355 N N . GLY D 1 79 ? 43.621 -51.373 34.934 1.00 14.84 78 GLY D N 1
ATOM 7356 C CA . GLY D 1 79 ? 45.054 -51.140 35.272 1.00 13.96 78 GLY D CA 1
ATOM 7357 C C . GLY D 1 79 ? 45.762 -49.984 34.571 1.00 14.63 78 GLY D C 1
ATOM 7358 O O . GLY D 1 79 ? 46.974 -49.822 34.674 1.00 13.89 78 GLY D O 1
ATOM 7359 N N . PHE D 1 80 ? 45.003 -49.150 33.869 1.00 15.09 79 PHE D N 1
ATOM 7360 C CA . PHE D 1 80 ? 45.552 -47.959 33.262 1.00 14.53 79 PHE D CA 1
ATOM 7361 C C . PHE D 1 80 ? 45.696 -46.876 34.320 1.00 15.41 79 PHE D C 1
ATOM 7362 O O . PHE D 1 80 ? 45.136 -46.959 35.403 1.00 15.57 79 PHE D O 1
ATOM 7370 N N . SER D 1 81 ? 46.561 -45.919 34.005 1.00 15.14 80 SER D N 1
ATOM 7371 C CA . SER D 1 81 ? 46.882 -44.792 34.827 1.00 14.49 80 SER D CA 1
ATOM 7372 C C . SER D 1 81 ? 45.988 -43.721 34.245 1.00 12.83 80 SER D C 1
ATOM 7373 O O . SER D 1 81 ? 46.212 -43.309 33.113 1.00 13.70 80 SER D O 1
ATOM 7376 N N . VAL D 1 82 ? 44.918 -43.374 34.935 1.00 12.43 81 VAL D N 1
ATOM 7377 C CA . VAL D 1 82 ? 43.870 -42.538 34.364 1.00 11.66 81 VAL D CA 1
ATOM 7378 C C . VAL D 1 82 ? 43.868 -41.154 34.982 1.00 12.35 81 VAL D C 1
ATOM 7379 O O . VAL D 1 82 ? 43.892 -40.989 36.204 1.00 12.64 81 VAL D O 1
ATOM 7383 N N . THR D 1 83 ? 43.789 -40.150 34.105 1.00 12.63 82 THR D N 1
ATOM 7384 C CA . THR D 1 83 ? 43.486 -38.816 34.422 1.00 11.52 82 THR D CA 1
ATOM 7385 C C . THR D 1 83 ? 42.161 -38.444 33.706 1.00 11.59 82 THR D C 1
ATOM 7386 O O . THR D 1 83 ? 42.004 -38.646 32.465 1.00 12.11 82 THR D O 1
ATOM 7390 N N . SER D 1 84 ? 41.199 -37.880 34.436 1.00 8.56 83 SER D N 1
ATOM 7391 C CA . SER D 1 84 ? 39.927 -37.567 33.835 1.00 9.22 83 SER D CA 1
ATOM 7392 C C . SER D 1 84 ? 39.526 -36.161 34.189 1.00 9.65 83 SER D C 1
ATOM 7393 O O . SER D 1 84 ? 39.697 -35.744 35.332 1.00 9.87 83 SER D O 1
ATOM 7396 N N . VAL D 1 85 ? 39.020 -35.394 33.211 1.00 10.56 84 VAL D N 1
ATOM 7397 C CA . VAL D 1 85 ? 38.728 -34.017 33.419 1.00 10.13 84 VAL D CA 1
ATOM 7398 C C . VAL D 1 85 ? 37.378 -33.681 32.794 1.00 11.07 84 VAL D C 1
ATOM 7399 O O . VAL D 1 85 ? 36.879 -34.371 31.911 1.00 10.24 84 VAL D O 1
ATOM 7403 N N . ASP D 1 86 ? 36.756 -32.614 33.258 1.00 11.45 85 ASP D N 1
ATOM 7404 C CA . ASP D 1 86 ? 35.487 -32.181 32.664 1.00 11.75 85 ASP D CA 1
ATOM 7405 C C . ASP D 1 86 ? 35.262 -30.756 33.077 1.00 11.83 85 ASP D C 1
ATOM 7406 O O . ASP D 1 86 ? 35.762 -30.300 34.144 1.00 13.39 85 ASP D O 1
ATOM 7411 N N . ALA D 1 87 ? 34.547 -30.035 32.248 1.00 11.96 86 ALA D N 1
ATOM 7412 C CA . ALA D 1 87 ? 34.235 -28.661 32.545 1.00 11.47 86 ALA D CA 1
ATOM 7413 C C . ALA D 1 87 ? 33.046 -28.569 33.491 1.00 12.74 86 ALA D C 1
ATOM 7414 O O . ALA D 1 87 ? 32.844 -27.493 34.093 1.00 13.79 86 ALA D O 1
ATOM 7416 N N . SER D 1 88 ? 32.225 -29.633 33.571 1.00 11.92 87 SER D N 1
ATOM 7417 C CA . SER D 1 88 ? 30.943 -29.600 34.302 1.00 12.66 87 SER D CA 1
ATOM 7418 C C . SER D 1 88 ? 31.071 -30.178 35.702 1.00 12.08 87 SER D C 1
ATOM 7419 O O . SER D 1 88 ? 31.379 -31.364 35.885 1.00 10.75 87 SER D O 1
ATOM 7422 N N . ASP D 1 89 ? 30.837 -29.350 36.703 1.00 11.97 88 ASP D N 1
ATOM 7423 C CA . ASP D 1 89 ? 31.015 -29.800 38.089 1.00 12.77 88 ASP D CA 1
ATOM 7424 C C . ASP D 1 89 ? 29.898 -30.708 38.465 1.00 12.72 88 ASP D C 1
ATOM 7425 O O . ASP D 1 89 ? 30.092 -31.615 39.234 1.00 13.41 88 ASP D O 1
ATOM 7430 N N . LYS D 1 90 ? 28.716 -30.429 37.928 1.00 12.29 89 LYS D N 1
ATOM 7431 C CA . LYS D 1 90 ? 27.570 -31.210 38.253 1.00 13.15 89 LYS D CA 1
ATOM 7432 C C . LYS D 1 90 ? 27.784 -32.648 37.838 1.00 12.53 89 LYS D C 1
ATOM 7433 O O . LYS D 1 90 ? 27.331 -33.540 38.476 1.00 10.14 89 LYS D O 1
ATOM 7439 N N . MET D 1 91 ? 28.433 -32.867 36.715 1.00 13.14 90 MET D N 1
ATOM 7440 C CA . MET D 1 91 ? 28.652 -34.248 36.283 1.00 12.53 90 MET D CA 1
ATOM 7441 C C . MET D 1 91 ? 29.833 -34.921 36.968 1.00 13.75 90 MET D C 1
ATOM 7442 O O . MET D 1 91 ? 29.735 -36.096 37.329 1.00 12.45 90 MET D O 1
ATOM 7447 N N . LEU D 1 92 ? 30.931 -34.178 37.133 1.00 10.89 91 LEU D N 1
ATOM 7448 C CA . LEU D 1 92 ? 32.081 -34.637 37.879 1.00 10.77 91 LEU D CA 1
ATOM 7449 C C . LEU D 1 92 ? 31.782 -35.098 39.309 1.00 10.95 91 LEU D C 1
ATOM 7450 O O . LEU D 1 92 ? 32.458 -35.987 39.844 1.00 9.70 91 LEU D O 1
ATOM 7455 N N . LYS D 1 93 ? 30.776 -34.489 39.911 1.00 10.80 92 LYS D N 1
ATOM 7456 C CA . LYS D 1 93 ? 30.314 -34.811 41.257 1.00 10.70 92 LYS D CA 1
ATOM 7457 C C . LYS D 1 93 ? 30.107 -36.318 41.366 1.00 11.52 92 LYS D C 1
ATOM 7458 O O . LYS D 1 93 ? 30.361 -36.891 42.416 1.00 11.85 92 LYS D O 1
ATOM 7464 N N . TYR D 1 94 ? 29.654 -36.955 40.277 1.00 11.36 93 TYR D N 1
ATOM 7465 C CA . TYR D 1 94 ? 29.359 -38.373 40.290 1.00 11.75 93 TYR D CA 1
ATOM 7466 C C . TYR D 1 94 ? 30.561 -39.237 40.184 1.00 11.88 93 TYR D C 1
ATOM 7467 O O . TYR D 1 94 ? 30.640 -40.204 40.895 1.00 10.16 93 TYR D O 1
ATOM 7476 N N . ALA D 1 95 ? 31.527 -38.810 39.357 1.00 10.32 94 ALA D N 1
ATOM 7477 C CA . ALA D 1 95 ? 32.765 -39.480 39.219 1.00 12.67 94 ALA D CA 1
ATOM 7478 C C . ALA D 1 95 ? 33.510 -39.402 40.552 1.00 13.37 94 ALA D C 1
ATOM 7479 O O . ALA D 1 95 ? 33.981 -40.442 41.087 1.00 16.57 94 ALA D O 1
ATOM 7481 N N . LEU D 1 96 ? 33.577 -38.214 41.139 1.00 12.86 95 LEU D N 1
ATOM 7482 C CA . LEU D 1 96 ? 34.284 -38.061 42.426 1.00 11.44 95 LEU D CA 1
ATOM 7483 C C . LEU D 1 96 ? 33.666 -38.946 43.540 1.00 11.21 95 LEU D C 1
ATOM 7484 O O . LEU D 1 96 ? 34.383 -39.577 44.324 1.00 9.71 95 LEU D O 1
ATOM 7489 N N . LYS D 1 97 ? 32.334 -39.011 43.582 1.00 11.49 96 LYS D N 1
ATOM 7490 C CA . LYS D 1 97 ? 31.659 -39.795 44.605 1.00 14.48 96 LYS D CA 1
ATOM 7491 C C . LYS D 1 97 ? 32.009 -41.278 44.462 1.00 14.89 96 LYS D C 1
ATOM 7492 O O . LYS D 1 97 ? 32.299 -41.957 45.443 1.00 12.85 96 LYS D O 1
ATOM 7498 N N . GLU D 1 98 ? 32.044 -41.789 43.233 1.00 14.69 97 GLU D N 1
ATOM 7499 C CA . GLU D 1 98 ? 32.414 -43.174 43.033 1.00 15.90 97 GLU D CA 1
ATOM 7500 C C . GLU D 1 98 ? 33.845 -43.480 43.434 1.00 14.80 97 GLU D C 1
ATOM 7501 O O . GLU D 1 98 ? 34.134 -44.489 44.063 1.00 14.01 97 GLU D O 1
ATOM 7507 N N . ARG D 1 99 ? 34.761 -42.610 43.031 1.00 12.98 98 ARG D N 1
ATOM 7508 C CA . ARG D 1 99 ? 36.119 -42.746 43.433 1.00 12.45 98 ARG D CA 1
ATOM 7509 C C . ARG D 1 99 ? 36.225 -42.772 44.973 1.00 13.29 98 ARG D C 1
ATOM 7510 O O . ARG D 1 99 ? 36.973 -43.555 45.508 1.00 11.43 98 ARG D O 1
ATOM 7518 N N . TRP D 1 100 ? 35.454 -41.934 45.659 1.00 12.64 99 TRP D N 1
ATOM 7519 C CA . TRP D 1 100 ? 35.524 -41.908 47.118 1.00 12.10 99 TRP D CA 1
ATOM 7520 C C . TRP D 1 100 ? 35.027 -43.203 47.669 1.00 13.36 99 TRP D C 1
ATOM 7521 O O . TRP D 1 100 ? 35.615 -43.747 48.616 1.00 13.98 99 TRP D O 1
ATOM 7532 N N . ASN D 1 101 ? 33.904 -43.696 47.162 1.00 13.85 100 ASN D N 1
ATOM 7533 C CA . ASN D 1 101 ? 33.388 -44.968 47.700 1.00 15.00 100 ASN D CA 1
ATOM 7534 C C . ASN D 1 101 ? 34.427 -46.114 47.516 1.00 13.99 100 ASN D C 1
ATOM 7535 O O . ASN D 1 101 ? 34.553 -46.973 48.354 1.00 12.41 100 ASN D O 1
ATOM 7540 N N . ARG D 1 102 ? 35.188 -46.056 46.413 1.00 12.82 101 ARG D N 1
ATOM 7541 C CA . ARG D 1 102 ? 36.106 -47.102 46.016 1.00 13.22 101 ARG D CA 1
ATOM 7542 C C . ARG D 1 102 ? 37.570 -46.845 46.402 1.00 12.54 101 ARG D C 1
ATOM 7543 O O . ARG D 1 102 ? 38.463 -47.609 45.974 1.00 13.60 101 ARG D O 1
ATOM 7551 N N . ARG D 1 103 ? 37.800 -45.876 47.283 1.00 12.25 102 ARG D N 1
ATOM 7552 C CA . ARG D 1 103 ? 39.118 -45.358 47.573 1.00 11.14 102 ARG D CA 1
ATOM 7553 C C . ARG D 1 103 ? 40.049 -46.328 48.241 1.00 12.61 102 ARG D C 1
ATOM 7554 O O . ARG D 1 103 ? 41.233 -46.134 48.124 1.00 8.43 102 ARG D O 1
ATOM 7562 N N . LYS D 1 104 ? 39.509 -47.349 48.942 1.00 13.46 103 LYS D N 1
ATOM 7563 C CA . LYS D 1 104 ? 40.339 -48.392 49.526 1.00 15.13 103 LYS D CA 1
ATOM 7564 C C . LYS D 1 104 ? 40.945 -49.404 48.477 1.00 15.43 103 LYS D C 1
ATOM 7565 O O . LYS D 1 104 ? 41.871 -50.120 48.780 1.00 15.85 103 LYS D O 1
ATOM 7571 N N . GLU D 1 105 ? 40.412 -49.430 47.269 1.00 15.99 104 GLU D N 1
ATOM 7572 C CA . GLU D 1 105 ? 41.045 -50.091 46.121 1.00 15.71 104 GLU D CA 1
ATOM 7573 C C . GLU D 1 105 ? 42.164 -49.207 45.568 1.00 16.23 104 GLU D C 1
ATOM 7574 O O . GLU D 1 105 ? 41.921 -48.067 45.131 1.00 15.74 104 GLU D O 1
ATOM 7580 N N . PRO D 1 106 ? 43.411 -49.691 45.611 1.00 16.86 105 PRO D N 1
ATOM 7581 C CA . PRO D 1 106 ? 44.534 -48.867 45.249 1.00 16.44 105 PRO D CA 1
ATOM 7582 C C . PRO D 1 106 ? 44.336 -48.215 43.882 1.00 15.34 105 PRO D C 1
ATOM 7583 O O . PRO D 1 106 ? 44.708 -47.031 43.705 1.00 15.19 105 PRO D O 1
ATOM 7587 N N . ALA D 1 107 ? 43.727 -48.921 42.927 1.00 13.35 106 ALA D N 1
ATOM 7588 C CA . ALA D 1 107 ? 43.620 -48.370 41.575 1.00 12.05 106 ALA D CA 1
ATOM 7589 C C . ALA D 1 107 ? 42.781 -47.065 41.637 1.00 12.66 106 ALA D C 1
ATOM 7590 O O . ALA D 1 107 ? 43.078 -46.071 40.910 1.00 11.85 106 ALA D O 1
ATOM 7592 N N . PHE D 1 108 ? 41.755 -47.049 42.502 1.00 10.58 107 PHE D N 1
ATOM 7593 C CA . PHE D 1 108 ? 40.981 -45.862 42.631 1.00 11.06 107 PHE D CA 1
ATOM 7594 C C . PHE D 1 108 ? 41.655 -44.775 43.406 1.00 11.88 107 PHE D C 1
ATOM 7595 O O . PHE D 1 108 ? 41.432 -43.635 43.114 1.00 12.64 107 PHE D O 1
ATOM 7603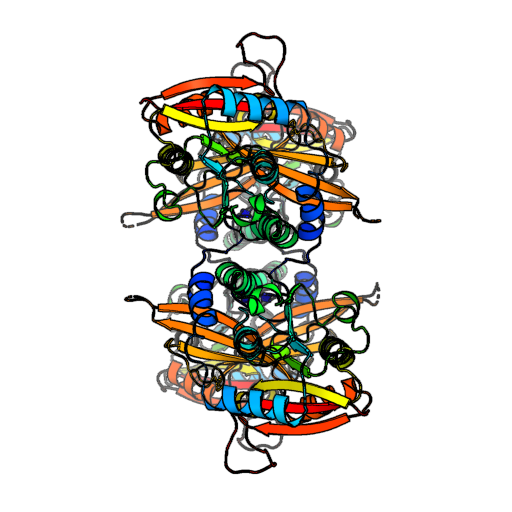 N N . ASP D 1 109 ? 42.532 -45.117 44.337 1.00 12.84 108 ASP D N 1
ATOM 7604 C CA . ASP D 1 109 ? 43.297 -44.087 45.041 1.00 13.61 108 ASP D CA 1
ATOM 7605 C C . ASP D 1 109 ? 44.199 -43.279 44.096 1.00 14.21 108 ASP D C 1
ATOM 7606 O O . ASP D 1 109 ? 44.376 -42.101 44.349 1.00 14.27 108 ASP D O 1
ATOM 7611 N N . LYS D 1 110 ? 44.721 -43.904 43.037 1.00 13.42 109 LYS D N 1
ATOM 7612 C CA . LYS D 1 110 ? 45.583 -43.274 42.042 1.00 14.40 109 LYS D CA 1
ATOM 7613 C C . LYS D 1 110 ? 44.816 -42.645 40.840 1.00 14.75 109 LYS D C 1
ATOM 7614 O O . LYS D 1 110 ? 45.476 -42.103 39.926 1.00 14.94 109 LYS D O 1
ATOM 7620 N N . TRP D 1 111 ? 43.473 -42.715 40.822 1.00 13.30 110 TRP D N 1
ATOM 7621 C CA . TRP D 1 111 ? 42.651 -42.149 39.734 1.00 12.16 110 TRP D CA 1
ATOM 7622 C C . TRP D 1 111 ? 42.600 -40.598 39.954 1.00 13.45 110 TRP D C 1
ATOM 7623 O O . TRP D 1 111 ? 42.300 -40.112 41.056 1.00 10.54 110 TRP D O 1
ATOM 7634 N N . VAL D 1 112 ? 43.013 -39.851 38.940 1.00 12.33 111 VAL D N 1
ATOM 7635 C CA . VAL D 1 112 ? 43.014 -38.415 39.032 1.00 12.76 111 VAL D CA 1
ATOM 7636 C C . VAL D 1 112 ? 41.801 -37.848 38.331 1.00 11.64 111 VAL D C 1
ATOM 7637 O O . VAL D 1 112 ? 41.519 -38.226 37.191 1.00 13.81 111 VAL D O 1
ATOM 7641 N N . ILE D 1 113 ? 41.092 -36.965 39.009 1.00 10.46 112 ILE D N 1
ATOM 7642 C CA . ILE D 1 113 ? 39.882 -36.344 38.512 1.00 11.81 112 ILE D CA 1
ATOM 7643 C C . ILE D 1 113 ? 39.948 -34.857 38.817 1.00 13.46 112 ILE D C 1
ATOM 7644 O O . ILE D 1 113 ? 40.103 -34.520 39.977 1.00 10.99 112 ILE D O 1
ATOM 7649 N N . GLU D 1 114 ? 39.844 -34.002 37.790 1.00 13.73 113 GLU D N 1
ATOM 7650 C CA . GLU D 1 114 ? 40.048 -32.551 37.933 1.00 16.39 113 GLU D CA 1
ATOM 7651 C C . GLU D 1 114 ? 39.176 -31.816 36.924 1.00 16.96 113 GLU D C 1
ATOM 7652 O O . GLU D 1 114 ? 38.811 -32.351 35.895 1.00 16.52 113 GLU D O 1
ATOM 7658 N N . GLU D 1 115 ? 38.799 -30.586 37.287 1.00 17.47 114 GLU D N 1
ATOM 7659 C CA . GLU D 1 115 ? 38.075 -29.642 36.466 1.00 18.00 114 GLU D CA 1
ATOM 7660 C C . GLU D 1 115 ? 39.013 -29.108 35.375 1.00 16.96 114 GLU D C 1
ATOM 7661 O O . GLU D 1 115 ? 40.150 -28.740 35.636 1.00 17.27 114 GLU D O 1
ATOM 7667 N N . ALA D 1 116 ? 38.536 -29.075 34.154 1.00 16.06 115 ALA D N 1
ATOM 7668 C CA . ALA D 1 116 ? 39.340 -28.550 33.022 1.00 14.82 115 ALA D CA 1
ATOM 7669 C C . ALA D 1 116 ? 38.406 -28.252 31.863 1.00 14.41 115 ALA D C 1
ATOM 7670 O O . ALA D 1 116 ? 37.394 -28.954 31.683 1.00 13.54 115 ALA D O 1
ATOM 7672 N N . ASN D 1 117 ? 38.765 -27.281 31.028 1.00 14.08 116 ASN D N 1
ATOM 7673 C CA . ASN D 1 117 ? 37.899 -26.926 29.902 1.00 14.37 116 ASN D CA 1
ATOM 7674 C C . ASN D 1 117 ? 38.709 -27.030 28.639 1.00 14.01 116 ASN D C 1
ATOM 7675 O O . ASN D 1 117 ? 39.882 -26.556 28.559 1.00 13.49 116 ASN D O 1
ATOM 7680 N N . TRP D 1 118 ? 38.119 -27.629 27.624 1.00 15.07 117 TRP D N 1
ATOM 7681 C CA . TRP D 1 118 ? 38.853 -27.828 26.357 1.00 15.20 117 TRP D CA 1
ATOM 7682 C C . TRP D 1 118 ? 39.459 -26.543 25.881 1.00 14.66 117 TRP D C 1
ATOM 7683 O O . TRP D 1 118 ? 40.599 -26.527 25.402 1.00 16.06 117 TRP D O 1
ATOM 7694 N N . LEU D 1 119 ? 38.696 -25.466 26.010 1.00 14.15 118 LEU D N 1
ATOM 7695 C CA . LEU D 1 119 ? 39.113 -24.156 25.556 1.00 15.38 118 LEU D CA 1
ATOM 7696 C C . LEU D 1 119 ? 40.305 -23.603 26.323 1.00 16.57 118 LEU D C 1
ATOM 7697 O O . LEU D 1 119 ? 40.900 -22.655 25.816 1.00 14.58 118 LEU D O 1
ATOM 7702 N N . THR D 1 120 ? 40.631 -24.151 27.519 1.00 16.82 119 THR D N 1
ATOM 7703 C CA . THR D 1 120 ? 41.784 -23.693 28.309 1.00 19.00 119 THR D CA 1
ATOM 7704 C C . THR D 1 120 ? 42.708 -24.873 28.716 1.00 19.94 119 THR D C 1
ATOM 7705 O O . THR D 1 120 ? 43.486 -24.814 29.705 1.00 20.19 119 THR D O 1
ATOM 7709 N N . LEU D 1 121 ? 42.620 -25.954 27.967 1.00 20.02 120 LEU D N 1
ATOM 7710 C CA . LEU D 1 121 ? 43.085 -27.238 28.487 1.00 22.30 120 LEU D CA 1
ATOM 7711 C C . LEU D 1 121 ? 44.582 -27.191 28.677 1.00 24.64 120 LEU D C 1
ATOM 7712 O O . LEU D 1 121 ? 45.104 -27.774 29.590 1.00 25.00 120 LEU D O 1
ATOM 7717 N N . ASP D 1 122 ? 45.264 -26.456 27.824 1.00 27.80 121 ASP D N 1
ATOM 7718 C CA . ASP D 1 122 ? 46.724 -26.403 27.852 1.00 31.37 121 ASP D CA 1
ATOM 7719 C C . ASP D 1 122 ? 47.207 -25.816 29.178 1.00 32.01 121 ASP D C 1
ATOM 7720 O O . ASP D 1 122 ? 48.222 -26.256 29.698 1.00 33.45 121 ASP D O 1
ATOM 7725 N N . LYS D 1 123 ? 46.456 -24.854 29.706 1.00 32.40 122 LYS D N 1
ATOM 7726 C CA . LYS D 1 123 ? 46.662 -24.294 31.031 1.00 33.28 122 LYS D CA 1
ATOM 7727 C C . LYS D 1 123 ? 46.123 -25.194 32.168 1.00 33.04 122 LYS D C 1
ATOM 7728 O O . LYS D 1 123 ? 46.839 -25.440 33.144 1.00 32.93 122 LYS D O 1
ATOM 7734 N N . ASP D 1 124 ? 44.868 -25.648 32.058 1.00 32.13 123 ASP D N 1
ATOM 7735 C CA . ASP D 1 124 ? 44.242 -26.403 33.144 1.00 31.84 123 ASP D CA 1
ATOM 7736 C C . ASP D 1 124 ? 44.887 -27.758 33.366 1.00 32.69 123 ASP D C 1
ATOM 7737 O O . ASP D 1 124 ? 44.630 -28.387 34.380 1.00 30.65 123 ASP D O 1
ATOM 7742 N N . VAL D 1 125 ? 45.632 -28.266 32.389 1.00 33.91 124 VAL D N 1
ATOM 7743 C CA . VAL D 1 125 ? 46.283 -29.556 32.563 1.00 35.60 124 VAL D CA 1
ATOM 7744 C C . VAL D 1 125 ? 47.667 -29.531 31.923 1.00 37.90 124 VAL D C 1
ATOM 7745 O O . VAL D 1 125 ? 47.793 -29.663 30.696 1.00 38.28 124 VAL D O 1
ATOM 7749 N N . PRO D 1 126 ? 48.711 -29.350 32.746 1.00 40.14 125 PRO D N 1
ATOM 7750 C CA . PRO D 1 126 ? 50.102 -29.447 32.217 1.00 41.72 125 PRO D CA 1
ATOM 7751 C C . PRO D 1 126 ? 50.334 -30.788 31.471 1.00 42.57 125 PRO D C 1
ATOM 7752 O O . PRO D 1 126 ? 50.142 -31.884 32.059 1.00 42.73 125 PRO D O 1
ATOM 7756 N N . ALA D 1 127 ? 50.695 -30.691 30.186 1.00 43.14 126 ALA D N 1
ATOM 7757 C CA . ALA D 1 127 ? 50.866 -31.881 29.321 1.00 43.31 126 ALA D CA 1
ATOM 7758 C C . ALA D 1 127 ? 51.994 -32.820 29.801 1.00 42.76 126 ALA D C 1
ATOM 7759 O O . ALA D 1 127 ? 51.887 -34.066 29.692 1.00 42.76 126 ALA D O 1
ATOM 7761 N N . GLY D 1 128 ? 53.053 -32.209 30.354 1.00 41.52 127 GLY D N 1
ATOM 7762 C CA . GLY D 1 128 ? 54.344 -32.853 30.449 1.00 40.15 127 GLY D CA 1
ATOM 7763 C C . GLY D 1 128 ? 54.730 -33.188 29.014 1.00 39.12 127 GLY D C 1
ATOM 7764 O O . GLY D 1 128 ? 54.528 -32.378 28.082 1.00 39.52 127 GLY D O 1
ATOM 7765 N N . ASP D 1 129 ? 55.239 -34.399 28.825 1.00 37.35 128 ASP D N 1
ATOM 7766 C CA . ASP D 1 129 ? 55.584 -34.885 27.494 1.00 36.04 128 ASP D CA 1
ATOM 7767 C C . ASP D 1 129 ? 54.377 -35.365 26.679 1.00 33.44 128 ASP D C 1
ATOM 7768 O O . ASP D 1 129 ? 54.468 -35.456 25.439 1.00 32.88 128 ASP D O 1
ATOM 7773 N N . GLY D 1 130 ? 53.262 -35.640 27.374 1.00 30.02 129 GLY D N 1
ATOM 7774 C CA . GLY D 1 130 ? 51.990 -36.019 26.748 1.00 27.38 129 GLY D CA 1
ATOM 7775 C C . GLY D 1 130 ? 51.360 -37.303 27.296 1.00 24.64 129 GLY D C 1
ATOM 7776 O O . GLY D 1 130 ? 52.012 -38.062 28.008 1.00 25.03 129 GLY D O 1
ATOM 7777 N N . PHE D 1 131 ? 50.096 -37.568 26.978 1.00 20.33 130 PHE D N 1
ATOM 7778 C CA . PHE D 1 131 ? 49.490 -38.875 27.296 1.00 17.87 130 PHE D CA 1
ATOM 7779 C C . PHE D 1 131 ? 49.608 -39.928 26.172 1.00 17.45 130 PHE D C 1
ATOM 7780 O O . PHE D 1 131 ? 49.817 -39.567 25.031 1.00 17.17 130 PHE D O 1
ATOM 7788 N N . ASP D 1 132 ? 49.515 -41.216 26.507 1.00 16.22 131 ASP D N 1
ATOM 7789 C CA . ASP D 1 132 ? 49.673 -42.284 25.504 1.00 15.21 131 ASP D CA 1
ATOM 7790 C C . ASP D 1 132 ? 48.384 -42.355 24.700 1.00 14.77 131 ASP D C 1
ATOM 7791 O O . ASP D 1 132 ? 48.410 -42.667 23.538 1.00 14.47 131 ASP D O 1
ATOM 7796 N N . ALA D 1 133 ? 47.252 -42.089 25.354 1.00 13.59 132 ALA D N 1
ATOM 7797 C CA . ALA D 1 133 ? 45.944 -42.036 24.726 1.00 12.50 132 ALA D CA 1
ATOM 7798 C C . ALA D 1 133 ? 45.126 -40.933 25.342 1.00 12.90 132 ALA D C 1
ATOM 7799 O O . ALA D 1 133 ? 45.118 -40.744 26.572 1.00 11.69 132 ALA D O 1
ATOM 7801 N N . VAL D 1 134 ? 44.406 -40.211 24.493 1.00 11.76 133 VAL D N 1
ATOM 7802 C CA . VAL D 1 134 ? 43.405 -39.227 24.954 1.00 11.83 133 VAL D CA 1
ATOM 7803 C C . VAL D 1 134 ? 42.098 -39.718 24.376 1.00 11.89 133 VAL D C 1
ATOM 7804 O O . VAL D 1 134 ? 42.066 -40.075 23.205 1.00 10.09 133 VAL D O 1
ATOM 7808 N N . ILE D 1 135 ? 41.031 -39.777 25.199 1.00 11.74 134 ILE D N 1
ATOM 7809 C CA . ILE D 1 135 ? 39.744 -40.195 24.700 1.00 12.47 134 ILE D CA 1
ATOM 7810 C C . ILE D 1 135 ? 38.683 -39.101 24.997 1.00 12.47 134 ILE D C 1
ATOM 7811 O O . ILE D 1 135 ? 38.728 -38.436 26.043 1.00 13.27 134 ILE D O 1
ATOM 7816 N N . CYS D 1 136 ? 37.743 -38.977 24.083 1.00 11.96 135 CYS D N 1
ATOM 7817 C CA . CYS D 1 136 ? 36.618 -38.048 24.114 1.00 12.92 135 CYS D CA 1
ATOM 7818 C C . CYS D 1 136 ? 35.423 -38.729 23.404 1.00 11.91 135 CYS D C 1
ATOM 7819 O O . CYS D 1 136 ? 35.179 -38.507 22.250 1.00 12.58 135 CYS D O 1
ATOM 7822 N N . LEU D 1 137 ? 34.756 -39.625 24.102 1.00 14.60 136 LEU D N 1
ATOM 7823 C CA . LEU D 1 137 ? 33.799 -40.579 23.559 1.00 15.01 136 LEU D CA 1
ATOM 7824 C C . LEU D 1 137 ? 32.433 -40.252 24.050 1.00 15.62 136 LEU D C 1
ATOM 7825 O O . LEU D 1 137 ? 32.312 -39.389 24.860 1.00 18.53 136 LEU D O 1
ATOM 7830 N N . GLY D 1 138 ? 31.401 -40.937 23.553 1.00 15.25 137 GLY D N 1
ATOM 7831 C CA . GLY D 1 138 ? 30.006 -40.645 23.934 1.00 15.30 137 GLY D CA 1
ATOM 7832 C C . GLY D 1 138 ? 29.323 -39.431 23.275 1.00 14.51 137 GLY D C 1
ATOM 7833 O O . GLY D 1 138 ? 28.258 -38.964 23.737 1.00 12.66 137 GLY D O 1
ATOM 7834 N N . ASN D 1 139 ? 29.945 -38.853 22.262 1.00 14.14 138 ASN D N 1
ATOM 7835 C CA . ASN D 1 139 ? 29.368 -37.733 21.534 1.00 13.55 138 ASN D CA 1
ATOM 7836 C C . ASN D 1 139 ? 29.466 -36.420 22.340 1.00 14.73 138 ASN D C 1
ATOM 7837 O O . ASN D 1 139 ? 28.695 -35.484 22.099 1.00 14.88 138 ASN D O 1
ATOM 7842 N N . SER D 1 140 ? 30.462 -36.352 23.238 1.00 14.47 139 SER D N 1
ATOM 7843 C CA . SER D 1 140 ? 30.599 -35.232 24.122 1.00 15.06 139 SER D CA 1
ATOM 7844 C C . SER D 1 140 ? 31.095 -33.992 23.418 1.00 13.95 139 SER D C 1
ATOM 7845 O O . SER D 1 140 ? 30.633 -32.905 23.778 1.00 11.25 139 SER D O 1
ATOM 7848 N N . PHE D 1 141 ? 31.963 -34.156 22.386 1.00 13.58 140 PHE D N 1
ATOM 7849 C CA . PHE D 1 141 ? 32.463 -32.987 21.644 1.00 14.19 140 PHE D CA 1
ATOM 7850 C C . PHE D 1 141 ? 31.363 -32.084 21.047 1.00 14.24 140 PHE D C 1
ATOM 7851 O O . PHE D 1 141 ? 31.535 -30.875 21.019 1.00 13.40 140 PHE D O 1
ATOM 7859 N N . ALA D 1 142 ? 30.297 -32.700 20.541 1.00 14.25 141 ALA D N 1
ATOM 7860 C CA . ALA D 1 142 ? 29.160 -32.014 19.972 1.00 12.71 141 ALA D CA 1
ATOM 7861 C C . ALA D 1 142 ? 28.337 -31.243 21.035 1.00 14.22 141 ALA D C 1
ATOM 7862 O O . ALA D 1 142 ? 27.390 -30.503 20.691 1.00 11.80 141 ALA D O 1
ATOM 7864 N N . HIS D 1 143 ? 28.643 -31.422 22.316 1.00 13.34 142 HIS D N 1
ATOM 7865 C CA . HIS D 1 143 ? 27.989 -30.535 23.319 1.00 14.81 142 HIS D CA 1
ATOM 7866 C C . HIS D 1 143 ? 28.437 -29.058 23.201 1.00 14.68 142 HIS D C 1
ATOM 7867 O O . HIS D 1 143 ? 27.727 -28.146 23.684 1.00 16.91 142 HIS D O 1
ATOM 7874 N N . LEU D 1 144 ? 29.577 -28.824 22.561 1.00 15.49 143 LEU D N 1
ATOM 7875 C CA . LEU D 1 144 ? 30.086 -27.460 22.372 1.00 16.27 143 LEU D CA 1
ATOM 7876 C C . LEU D 1 144 ? 29.445 -26.757 21.152 1.00 17.23 143 LEU D C 1
ATOM 7877 O O . LEU D 1 144 ? 29.692 -27.136 19.990 1.00 16.28 143 LEU D O 1
ATOM 7882 N N . PRO D 1 145 ? 28.678 -25.694 21.392 1.00 18.98 144 PRO D N 1
ATOM 7883 C CA . PRO D 1 145 ? 28.085 -24.977 20.232 1.00 19.11 144 PRO D CA 1
ATOM 7884 C C . PRO D 1 145 ? 29.048 -24.087 19.515 1.00 20.14 144 PRO D C 1
ATOM 7885 O O . PRO D 1 145 ? 30.183 -23.831 20.003 1.00 17.36 144 PRO D O 1
ATOM 7889 N N . ASP D 1 146 ? 28.606 -23.587 18.367 1.00 20.96 145 ASP D N 1
ATOM 7890 C CA . ASP D 1 146 ? 29.367 -22.592 17.644 1.00 23.65 145 ASP D CA 1
ATOM 7891 C C . ASP D 1 146 ? 28.664 -21.247 17.878 1.00 25.15 145 ASP D C 1
ATOM 7892 O O . ASP D 1 146 ? 27.854 -20.807 17.070 1.00 27.34 145 ASP D O 1
ATOM 7897 N N . SER D 1 147 ? 28.934 -20.627 18.999 1.00 27.96 146 SER D N 1
ATOM 7898 C CA . SER D 1 147 ? 28.215 -19.394 19.364 1.00 29.59 146 SER D CA 1
ATOM 7899 C C . SER D 1 147 ? 28.810 -18.162 18.700 1.00 29.71 146 SER D C 1
ATOM 7900 O O . SER D 1 147 ? 28.108 -17.217 18.553 1.00 31.10 146 SER D O 1
ATOM 7903 N N . LYS D 1 148 ? 30.063 -18.227 18.238 1.00 30.77 147 LYS D N 1
ATOM 7904 C CA . LYS D 1 148 ? 30.708 -17.167 17.436 1.00 30.90 147 LYS D CA 1
ATOM 7905 C C . LYS D 1 148 ? 30.419 -17.236 15.938 1.00 29.55 147 LYS D C 1
ATOM 7906 O O . LYS D 1 148 ? 30.600 -16.248 15.261 1.00 29.99 147 LYS D O 1
ATOM 7912 N N . GLY D 1 149 ? 30.041 -18.397 15.400 1.00 28.08 148 GLY D N 1
ATOM 7913 C CA . GLY D 1 149 ? 29.640 -18.532 13.965 1.00 26.75 148 GLY D CA 1
ATOM 7914 C C . GLY D 1 149 ? 30.717 -18.974 12.960 1.00 25.52 148 GLY D C 1
ATOM 7915 O O . GLY D 1 149 ? 30.454 -19.120 11.782 1.00 25.66 148 GLY D O 1
ATOM 7916 N N . ASP D 1 150 ? 31.946 -19.197 13.398 1.00 23.83 149 ASP D N 1
ATOM 7917 C CA . ASP D 1 150 ? 33.025 -19.582 12.441 1.00 22.94 149 ASP D CA 1
ATOM 7918 C C . ASP D 1 150 ? 33.745 -20.885 12.829 1.00 21.27 149 ASP D C 1
ATOM 7919 O O . ASP D 1 150 ? 34.865 -21.214 12.326 1.00 19.31 149 ASP D O 1
ATOM 7924 N N . GLN D 1 151 ? 33.104 -21.601 13.746 1.00 20.22 150 GLN D N 1
ATOM 7925 C CA . GLN D 1 151 ? 33.680 -22.761 14.410 1.00 19.90 150 GLN D CA 1
ATOM 7926 C C . GLN D 1 151 ? 35.088 -22.533 14.962 1.00 18.50 150 GLN D C 1
ATOM 7927 O O . GLN D 1 151 ? 35.872 -23.476 15.064 1.00 19.54 150 GLN D O 1
ATOM 7933 N N . SER D 1 152 ? 35.418 -21.303 15.315 1.00 17.68 151 SER D N 1
ATOM 7934 C CA . SER D 1 152 ? 36.713 -21.017 15.961 1.00 17.58 151 SER D CA 1
ATOM 7935 C C . SER D 1 152 ? 36.860 -21.720 17.361 1.00 18.35 151 SER D C 1
ATOM 7936 O O . SER D 1 152 ? 38.001 -22.094 17.768 1.00 17.84 151 SER D O 1
ATOM 7939 N N . GLU D 1 153 ? 35.752 -21.849 18.095 1.00 16.21 152 GLU D N 1
ATOM 7940 C CA . GLU D 1 153 ? 35.810 -22.553 19.385 1.00 18.72 152 GLU D CA 1
ATOM 7941 C C . GLU D 1 153 ? 36.056 -24.045 19.136 1.00 17.23 152 GLU D C 1
ATOM 7942 O O . GLU D 1 153 ? 36.828 -24.677 19.848 1.00 15.80 152 GLU D O 1
ATOM 7948 N N . HIS D 1 154 ? 35.401 -24.604 18.116 1.00 15.94 153 HIS D N 1
ATOM 7949 C CA . HIS D 1 154 ? 35.633 -26.003 17.783 1.00 16.13 153 HIS D CA 1
ATOM 7950 C C . HIS D 1 154 ? 37.101 -26.274 17.496 1.00 15.53 153 HIS D C 1
ATOM 7951 O O . HIS D 1 154 ? 37.714 -27.221 18.018 1.00 16.15 153 HIS D O 1
ATOM 7958 N N . ARG D 1 155 ? 37.678 -25.432 16.675 1.00 16.41 154 ARG D N 1
ATOM 7959 C CA . ARG D 1 155 ? 39.095 -25.559 16.311 1.00 16.68 154 ARG D CA 1
ATOM 7960 C C . ARG D 1 155 ? 40.035 -25.408 17.514 1.00 15.62 154 ARG D C 1
ATOM 7961 O O . ARG D 1 155 ? 40.971 -26.194 17.629 1.00 15.82 154 ARG D O 1
ATOM 7969 N N . LEU D 1 156 ? 39.838 -24.401 18.356 1.00 15.21 155 LEU D N 1
ATOM 7970 C CA . LEU D 1 156 ? 40.626 -24.233 19.613 1.00 15.79 155 LEU D CA 1
ATOM 7971 C C . LEU D 1 156 ? 40.519 -25.481 20.552 1.00 14.53 155 LEU D C 1
ATOM 7972 O O . LEU D 1 156 ? 41.507 -26.006 21.015 1.00 13.56 155 LEU D O 1
ATOM 7977 N N . ALA D 1 157 ? 39.314 -25.965 20.753 1.00 14.46 156 ALA D N 1
ATOM 7978 C CA . ALA D 1 157 ? 39.070 -27.1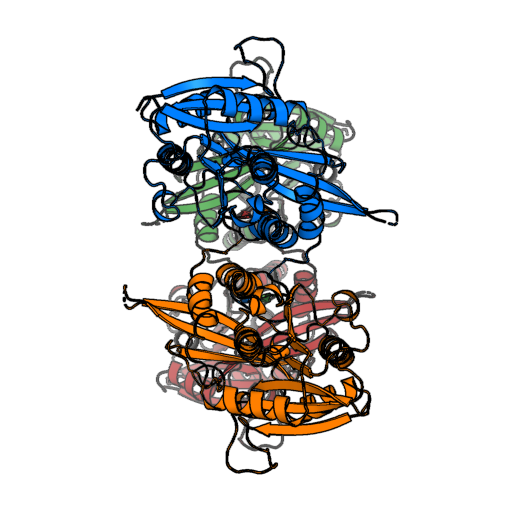13 21.594 1.00 13.22 156 ALA D CA 1
ATOM 7979 C C . ALA D 1 157 ? 39.807 -28.318 21.028 1.00 14.40 156 ALA D C 1
ATOM 7980 O O . ALA D 1 157 ? 40.522 -28.940 21.770 1.00 14.02 156 ALA D O 1
ATOM 7982 N N . LEU D 1 158 ? 39.712 -28.569 19.714 1.00 14.08 157 LEU D N 1
ATOM 7983 C CA . LEU D 1 158 ? 40.332 -29.731 19.096 1.00 15.15 157 LEU D CA 1
ATOM 7984 C C . LEU D 1 158 ? 41.848 -29.615 19.085 1.00 16.25 157 LEU D C 1
ATOM 7985 O O . LEU D 1 158 ? 42.546 -30.571 19.401 1.00 17.18 157 LEU D O 1
ATOM 7990 N N . LYS D 1 159 ? 42.373 -28.423 18.822 1.00 16.85 158 LYS D N 1
ATOM 7991 C CA . LYS D 1 159 ? 43.788 -28.184 18.999 1.00 16.77 158 LYS D CA 1
ATOM 7992 C C . LYS D 1 159 ? 44.340 -28.482 20.380 1.00 16.02 158 LYS D C 1
ATOM 7993 O O . LYS D 1 159 ? 45.390 -29.099 20.488 1.00 15.62 158 LYS D O 1
ATOM 7999 N N . ASN D 1 160 ? 43.663 -27.993 21.432 1.00 15.81 159 ASN D N 1
ATOM 8000 C CA . ASN D 1 160 ? 44.064 -28.215 22.840 1.00 14.86 159 ASN D CA 1
ATOM 8001 C C . ASN D 1 160 ? 43.955 -29.708 23.217 1.00 13.23 159 ASN D C 1
ATOM 8002 O O . ASN D 1 160 ? 44.844 -30.289 23.829 1.00 14.26 159 ASN D O 1
ATOM 8007 N N . ILE D 1 161 ? 42.929 -30.367 22.726 1.00 13.08 160 ILE D N 1
ATOM 8008 C CA . ILE D 1 161 ? 42.799 -31.794 22.955 1.00 12.65 160 ILE D CA 1
ATOM 8009 C C . ILE D 1 161 ? 43.935 -32.524 22.286 1.00 13.24 160 ILE D C 1
ATOM 8010 O O . ILE D 1 161 ? 44.515 -33.374 22.908 1.00 13.74 160 ILE D O 1
ATOM 8015 N N . ALA D 1 162 ? 44.305 -32.157 21.038 1.00 13.77 161 ALA D N 1
ATOM 8016 C CA . ALA D 1 162 ? 45.429 -32.776 20.395 1.00 13.58 161 ALA D CA 1
ATOM 8017 C C . ALA D 1 162 ? 46.768 -32.569 21.047 1.00 14.55 161 ALA D C 1
ATOM 8018 O O . ALA D 1 162 ? 47.637 -33.491 20.998 1.00 15.43 161 ALA D O 1
ATOM 8020 N N . SER D 1 163 ? 46.985 -31.391 21.589 1.00 15.83 162 SER D N 1
ATOM 8021 C CA . SER D 1 163 ? 48.268 -31.066 22.244 1.00 17.18 162 SER D CA 1
ATOM 8022 C C . SER D 1 163 ? 48.528 -32.002 23.484 1.00 17.86 162 SER D C 1
ATOM 8023 O O . SER D 1 163 ? 49.668 -32.136 23.879 1.00 19.50 162 SER D O 1
ATOM 8026 N N . MET D 1 164 ? 47.484 -32.625 24.054 1.00 18.32 163 MET D N 1
ATOM 8027 C CA . MET D 1 164 ? 47.609 -33.616 25.162 1.00 17.75 163 MET D CA 1
ATOM 8028 C C . MET D 1 164 ? 48.185 -34.991 24.710 1.00 17.58 163 MET D C 1
ATOM 8029 O O . MET D 1 164 ? 48.596 -35.799 25.580 1.00 18.69 163 MET D O 1
ATOM 8034 N N . VAL D 1 165 ? 48.212 -35.263 23.403 1.00 14.10 164 VAL D N 1
ATOM 8035 C CA . VAL D 1 165 ? 48.634 -36.532 22.900 1.00 13.75 164 VAL D CA 1
ATOM 8036 C C . VAL D 1 165 ? 50.149 -36.485 22.766 1.00 14.67 164 VAL D C 1
ATOM 8037 O O . VAL D 1 165 ? 50.655 -35.557 22.215 1.00 14.84 164 VAL D O 1
ATOM 8041 N N . ARG D 1 166 ? 50.859 -37.460 23.329 1.00 15.97 165 ARG D N 1
ATOM 8042 C CA . ARG D 1 166 ? 52.307 -37.621 23.101 1.00 15.50 165 ARG D CA 1
ATOM 8043 C C . ARG D 1 166 ? 52.578 -37.937 21.639 1.00 16.16 165 ARG D C 1
ATOM 8044 O O . ARG D 1 166 ? 51.735 -38.537 20.974 1.00 15.83 165 ARG D O 1
ATOM 8052 N N . PRO D 1 167 ? 53.748 -37.499 21.112 1.00 17.18 166 PRO D N 1
ATOM 8053 C CA . PRO D 1 167 ? 54.144 -37.960 19.801 1.00 17.68 166 PRO D CA 1
ATOM 8054 C C . PRO D 1 167 ? 54.177 -39.508 19.744 1.00 17.89 166 PRO D C 1
ATOM 8055 O O . PRO D 1 167 ? 54.715 -40.165 20.638 1.00 17.34 166 PRO D O 1
ATOM 8059 N N . GLY D 1 168 ? 53.520 -40.063 18.729 1.00 19.21 167 GLY D N 1
ATOM 8060 C CA . GLY D 1 168 ? 53.279 -41.509 18.617 1.00 19.94 167 GLY D CA 1
ATOM 8061 C C . GLY D 1 168 ? 52.019 -41.946 19.360 1.00 20.35 167 GLY D C 1
ATOM 8062 O O . GLY D 1 168 ? 51.600 -43.120 19.271 1.00 21.87 167 GLY D O 1
ATOM 8063 N N . GLY D 1 169 ? 51.407 -41.039 20.106 1.00 18.70 168 GLY D N 1
ATOM 8064 C CA . GLY D 1 169 ? 50.196 -41.377 20.823 1.00 18.98 168 GLY D CA 1
ATOM 8065 C C . GLY D 1 169 ? 48.869 -41.322 20.064 1.00 19.18 168 GLY D C 1
ATOM 8066 O O . GLY D 1 169 ? 48.779 -40.925 18.900 1.00 19.25 168 GLY D O 1
ATOM 8067 N N . LEU D 1 170 ? 47.814 -41.649 20.793 1.00 18.92 169 LEU D N 1
ATOM 8068 C CA . LEU D 1 170 ? 46.472 -41.815 20.233 1.00 19.02 169 LEU D CA 1
ATOM 8069 C C . LEU D 1 170 ? 45.473 -40.778 20.698 1.00 17.72 169 LEU D C 1
ATOM 8070 O O . LEU D 1 170 ? 45.363 -40.464 21.906 1.00 18.10 169 LEU D O 1
ATOM 8075 N N . LEU D 1 171 ? 44.675 -40.303 19.757 1.00 16.55 170 LEU D N 1
ATOM 8076 C CA . LEU D 1 171 ? 43.411 -39.615 20.091 1.00 15.12 170 LEU D CA 1
ATOM 8077 C C . LEU D 1 171 ? 42.273 -40.433 19.520 1.00 13.76 170 LEU D C 1
ATOM 8078 O O . LEU D 1 171 ? 42.326 -40.837 18.385 1.00 13.04 170 LEU D O 1
ATOM 8083 N N . VAL D 1 172 ? 41.256 -40.686 20.341 1.00 13.14 171 VAL D N 1
ATOM 8084 C CA . VAL D 1 172 ? 40.072 -41.361 19.958 1.00 12.88 171 VAL D CA 1
ATOM 8085 C C . VAL D 1 172 ? 38.926 -40.400 20.341 1.00 13.19 171 VAL D C 1
ATOM 8086 O O . VAL D 1 172 ? 38.840 -40.043 21.506 1.00 12.79 171 VAL D O 1
ATOM 8090 N N . ILE D 1 173 ? 38.125 -39.956 19.345 1.00 12.97 172 ILE D N 1
ATOM 8091 C CA . ILE D 1 173 ? 37.129 -38.880 19.503 1.00 13.28 172 ILE D CA 1
ATOM 8092 C C . ILE D 1 173 ? 35.985 -39.219 18.577 1.00 13.80 172 ILE D C 1
ATOM 8093 O O . ILE D 1 173 ? 36.206 -39.596 17.417 1.00 15.36 172 ILE D O 1
ATOM 8098 N N . ASP D 1 174 ? 34.777 -39.182 19.085 1.00 14.44 173 ASP D N 1
ATOM 8099 C CA . ASP D 1 174 ? 33.588 -39.515 18.285 1.00 14.03 173 ASP D CA 1
ATOM 8100 C C . ASP D 1 174 ? 32.586 -38.423 18.097 1.00 13.64 173 ASP D C 1
ATOM 8101 O O . ASP D 1 174 ? 32.670 -37.334 18.699 1.00 13.86 173 ASP D O 1
ATOM 8106 N N . HIS D 1 175 ? 31.635 -38.717 17.202 1.00 15.48 174 HIS D N 1
ATOM 8107 C CA . HIS D 1 175 ? 30.380 -37.949 17.083 1.00 13.99 174 HIS D CA 1
ATOM 8108 C C . HIS D 1 175 ? 29.286 -38.885 16.614 1.00 14.24 174 HIS D C 1
ATOM 8109 O O . HIS D 1 175 ? 29.530 -39.794 15.788 1.00 13.55 174 HIS D O 1
ATOM 8116 N N . ARG D 1 176 ? 28.058 -38.593 17.038 1.00 14.10 175 ARG D N 1
ATOM 8117 C CA . ARG D 1 176 ? 26.886 -39.226 16.428 1.00 15.36 175 ARG D CA 1
ATOM 8118 C C . ARG D 1 176 ? 26.919 -38.951 14.938 1.00 14.19 175 ARG D C 1
ATOM 8119 O O . ARG D 1 176 ? 27.598 -38.029 14.498 1.00 15.65 175 ARG D O 1
ATOM 8127 N N . ASN D 1 177 ? 26.273 -39.810 14.144 1.00 13.61 176 ASN D N 1
ATOM 8128 C CA . ASN D 1 177 ? 26.116 -39.604 12.739 1.00 12.16 176 ASN D CA 1
ATOM 8129 C C . ASN D 1 177 ? 25.050 -38.543 12.489 1.00 13.82 176 ASN D C 1
ATOM 8130 O O . ASN D 1 177 ? 23.791 -38.827 12.367 1.00 11.54 176 ASN D O 1
ATOM 8135 N N . TYR D 1 178 ? 25.514 -37.307 12.416 1.00 13.33 177 TYR D N 1
ATOM 8136 C CA . TYR D 1 178 ? 24.550 -36.219 12.175 1.00 13.83 177 TYR D CA 1
ATOM 8137 C C . TYR D 1 178 ? 24.336 -36.060 10.685 1.00 14.81 177 TYR D C 1
ATOM 8138 O O . TYR D 1 178 ? 23.458 -35.341 10.275 1.00 14.88 177 TYR D O 1
ATOM 8147 N N . ASP D 1 179 ? 25.098 -36.744 9.836 1.00 14.80 178 ASP D N 1
ATOM 8148 C CA . ASP D 1 179 ? 24.766 -36.689 8.449 1.00 14.56 178 ASP D CA 1
ATOM 8149 C C . ASP D 1 179 ? 23.372 -37.326 8.282 1.00 15.19 178 ASP D C 1
ATOM 8150 O O . ASP D 1 179 ? 22.510 -36.770 7.575 1.00 13.38 178 ASP D O 1
ATOM 8155 N N . TYR D 1 180 ? 23.131 -38.471 8.935 1.00 15.92 179 TYR D N 1
ATOM 8156 C CA . TYR D 1 180 ? 21.781 -39.123 8.923 1.00 16.80 179 TYR D CA 1
ATOM 8157 C C . TYR D 1 180 ? 20.701 -38.317 9.619 1.00 15.96 179 TYR D C 1
ATOM 8158 O O . TYR D 1 180 ? 19.587 -38.238 9.120 1.00 17.24 179 TYR D O 1
ATOM 8167 N N . ILE D 1 181 ? 21.018 -37.737 10.784 1.00 15.19 180 ILE D N 1
ATOM 8168 C CA . ILE D 1 181 ? 20.072 -36.937 11.531 1.00 14.54 180 ILE D CA 1
ATOM 8169 C C . ILE D 1 181 ? 19.628 -35.730 10.712 1.00 14.56 180 ILE D C 1
ATOM 8170 O O . ILE D 1 181 ? 18.465 -35.419 10.636 1.00 14.48 180 ILE D O 1
ATOM 8175 N N . LEU D 1 182 ? 20.564 -35.040 10.085 1.00 14.49 181 LEU D N 1
ATOM 8176 C CA . LEU D 1 182 ? 20.202 -33.900 9.244 1.00 14.44 181 LEU D CA 1
ATOM 8177 C C . LEU D 1 182 ? 19.391 -34.325 8.012 1.00 14.49 181 LEU D C 1
ATOM 8178 O O . LEU D 1 182 ? 18.423 -33.658 7.641 1.00 13.79 181 LEU D O 1
ATOM 8183 N N . SER D 1 183 ? 19.736 -35.421 7.365 1.00 15.50 182 SER D N 1
ATOM 8184 C CA . SER D 1 183 ? 18.936 -35.817 6.179 1.00 16.84 182 SER D CA 1
ATOM 8185 C C . SER D 1 183 ? 17.544 -36.320 6.561 1.00 16.05 182 SER D C 1
ATOM 8186 O O . SER D 1 183 ? 16.615 -36.146 5.800 1.00 19.82 182 SER D O 1
ATOM 8189 N N . THR D 1 184 ? 17.364 -36.923 7.719 1.00 14.65 183 THR D N 1
ATOM 8190 C CA . THR D 1 184 ? 16.003 -37.457 8.090 1.00 15.08 183 THR D CA 1
ATOM 8191 C C . THR D 1 184 ? 15.216 -36.483 8.982 1.00 14.91 183 THR D C 1
ATOM 8192 O O . THR D 1 184 ? 14.015 -36.593 9.127 1.00 13.83 183 THR D O 1
ATOM 8196 N N . GLY D 1 185 ? 15.920 -35.570 9.616 1.00 15.56 184 GLY D N 1
ATOM 8197 C CA . GLY D 1 185 ? 15.280 -34.638 10.551 1.00 16.96 184 GLY D CA 1
ATOM 8198 C C . GLY D 1 185 ? 15.005 -35.243 11.928 1.00 18.32 184 GLY D C 1
ATOM 8199 O O . GLY D 1 185 ? 14.447 -34.579 12.778 1.00 17.01 184 GLY D O 1
ATOM 8200 N N . CYS D 1 186 ? 15.462 -36.470 12.182 1.00 18.87 185 CYS D N 1
ATOM 8201 C CA . CYS D 1 186 ? 15.022 -37.193 13.367 1.00 20.58 185 CYS D CA 1
ATOM 8202 C C . CYS D 1 186 ? 16.219 -37.935 14.020 1.00 20.33 185 CYS D C 1
ATOM 8203 O O . CYS D 1 186 ? 16.941 -38.600 13.339 1.00 20.15 185 CYS D O 1
ATOM 8206 N N . ALA D 1 187 ? 16.373 -37.785 15.338 1.00 20.56 186 ALA D N 1
ATOM 8207 C CA . ALA D 1 187 ? 17.366 -38.497 16.143 1.00 20.27 186 ALA D CA 1
ATOM 8208 C C . ALA D 1 187 ? 16.616 -39.491 17.050 1.00 21.62 186 ALA D C 1
ATOM 8209 O O . ALA D 1 187 ? 16.138 -39.133 18.132 1.00 21.85 186 ALA D O 1
ATOM 8211 N N . PRO D 1 188 ? 16.532 -40.746 16.615 1.00 22.95 187 PRO D N 1
ATOM 8212 C CA . PRO D 1 188 ? 15.838 -41.762 17.419 1.00 24.18 187 PRO D CA 1
ATOM 8213 C C . PRO D 1 188 ? 16.575 -42.150 18.737 1.00 24.41 187 PRO D C 1
ATOM 8214 O O . PRO D 1 188 ? 17.808 -42.065 18.819 1.00 20.85 187 PRO D O 1
ATOM 8218 N N . PRO D 1 189 ? 15.797 -42.577 19.764 1.00 26.49 188 PRO D N 1
ATOM 8219 C CA . PRO D 1 189 ? 16.335 -43.025 21.079 1.00 27.32 188 PRO D CA 1
ATOM 8220 C C . PRO D 1 189 ? 16.853 -44.474 21.054 1.00 28.17 188 PRO D C 1
ATOM 8221 O O . PRO D 1 189 ? 16.549 -45.227 20.126 1.00 27.02 188 PRO D O 1
ATOM 8225 N N . GLY D 1 190 ? 17.636 -44.840 22.071 1.00 29.09 189 GLY D N 1
ATOM 8226 C CA . GLY D 1 190 ? 17.984 -46.254 22.314 1.00 28.59 189 GLY D CA 1
ATOM 8227 C C . GLY D 1 190 ? 19.266 -46.711 21.663 1.00 28.82 189 GLY D C 1
ATOM 8228 O O . GLY D 1 190 ? 19.732 -47.806 21.943 1.00 29.90 189 GLY D O 1
ATOM 8229 N N . LYS D 1 191 ? 19.874 -45.857 20.842 1.00 27.76 190 LYS D N 1
ATOM 8230 C CA . LYS D 1 191 ? 20.967 -46.278 19.955 1.00 27.80 190 LYS D CA 1
ATOM 8231 C C . LYS D 1 191 ? 22.377 -46.125 20.546 1.00 26.07 190 LYS D C 1
ATOM 8232 O O . LYS D 1 191 ? 23.361 -46.410 19.854 1.00 24.91 190 LYS D O 1
ATOM 8238 N N . ASN D 1 192 ? 22.483 -45.717 21.816 1.00 23.75 191 ASN D N 1
ATOM 8239 C CA . ASN D 1 192 ? 23.798 -45.555 22.412 1.00 22.02 191 ASN D CA 1
ATOM 8240 C C . ASN D 1 192 ? 24.504 -46.931 22.280 1.00 20.56 191 ASN D C 1
ATOM 8241 O O . ASN D 1 192 ? 23.970 -47.961 22.740 1.00 18.25 191 ASN D O 1
ATOM 8246 N N . ILE D 1 193 ? 25.651 -46.945 21.584 1.00 18.80 192 ILE D N 1
ATOM 8247 C CA . ILE D 1 193 ? 26.452 -48.183 21.336 1.00 17.26 192 ILE D CA 1
ATOM 8248 C C . ILE D 1 193 ? 27.434 -48.460 22.474 1.00 18.02 192 ILE D C 1
ATOM 8249 O O . ILE D 1 193 ? 28.121 -49.483 22.473 1.00 15.78 192 ILE D O 1
ATOM 8254 N N . TYR D 1 194 ? 27.526 -47.532 23.432 1.00 16.88 193 TYR D N 1
ATOM 8255 C CA . TYR D 1 194 ? 28.500 -47.642 24.522 1.00 17.20 193 TYR D CA 1
ATOM 8256 C C . TYR D 1 194 ? 27.881 -48.296 25.770 1.00 16.69 193 TYR D C 1
ATOM 8257 O O . TYR D 1 194 ? 28.495 -49.168 26.387 1.00 16.40 193 TYR D O 1
ATOM 8266 N N . TYR D 1 195 ? 26.684 -47.813 26.122 1.00 17.21 194 TYR D N 1
ATOM 8267 C CA . TYR D 1 195 ? 25.903 -48.271 27.254 1.00 17.52 194 TYR D CA 1
ATOM 8268 C C . TYR D 1 195 ? 24.499 -48.516 26.742 1.00 19.03 194 TYR D C 1
ATOM 8269 O O . TYR D 1 195 ? 23.861 -47.602 26.187 1.00 19.16 194 TYR D O 1
ATOM 8278 N N . LYS D 1 196 ? 24.041 -49.752 26.924 1.00 18.37 195 LYS D N 1
ATOM 8279 C CA . LYS D 1 196 ? 22.731 -50.169 26.523 1.00 20.20 195 LYS D CA 1
ATOM 8280 C C . LYS D 1 196 ? 21.696 -49.531 27.437 1.00 19.70 195 LYS D C 1
ATOM 8281 O O . LYS D 1 196 ? 21.660 -49.793 28.630 1.00 17.76 195 LYS D O 1
ATOM 8287 N N . SER D 1 197 ? 20.837 -48.747 26.830 1.00 20.49 196 SER D N 1
ATOM 8288 C CA . SER D 1 197 ? 19.808 -47.998 27.534 1.00 22.62 196 SER D CA 1
ATOM 8289 C C . SER D 1 197 ? 18.732 -48.869 28.220 1.00 23.59 196 SER D C 1
ATOM 8290 O O . SER D 1 197 ? 18.128 -49.735 27.595 1.00 22.91 196 SER D O 1
ATOM 8293 N N . ASP D 1 198 ? 18.479 -48.604 29.506 1.00 24.99 197 ASP D N 1
ATOM 8294 C CA . ASP D 1 198 ? 17.356 -49.202 30.243 1.00 25.78 197 ASP D CA 1
ATOM 8295 C C . ASP D 1 198 ? 16.176 -48.217 30.309 1.00 25.23 197 ASP D C 1
ATOM 8296 O O . ASP D 1 198 ? 15.042 -48.595 30.458 1.00 23.93 197 ASP D O 1
ATOM 8301 N N . LEU D 1 199 ? 16.460 -46.939 30.152 1.00 24.67 198 LEU D N 1
ATOM 8302 C CA . LEU D 1 199 ? 15.443 -45.900 30.291 1.00 24.63 198 LEU D CA 1
ATOM 8303 C C . LEU D 1 199 ? 14.604 -45.696 29.014 1.00 24.42 198 LEU D C 1
ATOM 8304 O O . LEU D 1 199 ? 15.113 -45.351 27.984 1.00 25.61 198 LEU D O 1
ATOM 8309 N N . THR D 1 200 ? 13.314 -45.874 29.090 1.00 24.05 199 THR D N 1
ATOM 8310 C CA . THR D 1 200 ? 12.402 -45.618 27.953 1.00 24.19 199 THR D CA 1
ATOM 8311 C C . THR D 1 200 ? 12.093 -44.107 27.634 1.00 24.19 199 THR D C 1
ATOM 8312 O O . THR D 1 200 ? 11.429 -43.448 28.411 1.00 24.21 199 THR D O 1
ATOM 8316 N N . LYS D 1 201 ? 12.565 -43.622 26.475 1.00 23.81 200 LYS D N 1
ATOM 8317 C CA . LYS D 1 201 ? 12.583 -42.213 26.115 1.00 23.88 200 LYS D CA 1
ATOM 8318 C C . LYS D 1 201 ? 11.911 -42.059 24.721 1.00 23.80 200 LYS D C 1
ATOM 8319 O O . LYS D 1 201 ? 12.134 -42.872 23.820 1.00 23.48 200 LYS D O 1
ATOM 8325 N N . ASP D 1 202 ? 11.110 -41.010 24.571 1.00 23.19 201 ASP D N 1
ATOM 8326 C CA . ASP D 1 202 ? 10.585 -40.554 23.296 1.00 23.76 201 ASP D CA 1
ATOM 8327 C C . ASP D 1 202 ? 11.187 -39.153 22.986 1.00 22.02 201 ASP D C 1
ATOM 8328 O O . ASP D 1 202 ? 11.054 -38.232 23.783 1.00 22.84 201 ASP D O 1
ATOM 8333 N N . ILE D 1 203 ? 11.802 -39.007 21.813 1.00 19.76 202 ILE D N 1
ATOM 8334 C CA . ILE D 1 203 ? 12.600 -37.841 21.452 1.00 18.02 202 ILE D CA 1
ATOM 8335 C C . ILE D 1 203 ? 11.936 -37.076 20.321 1.00 17.85 202 ILE D C 1
ATOM 8336 O O . ILE D 1 203 ? 11.581 -37.700 19.336 1.00 14.71 202 ILE D O 1
ATOM 8341 N N . THR D 1 204 ? 11.731 -35.750 20.518 1.00 16.04 203 THR D N 1
ATOM 8342 C CA . THR D 1 204 ? 11.427 -34.793 19.447 1.00 16.08 203 THR D CA 1
ATOM 8343 C C . THR D 1 204 ? 12.758 -34.131 19.011 1.00 16.23 203 THR D C 1
ATOM 8344 O O . THR D 1 204 ? 13.560 -33.719 19.851 1.00 15.96 203 THR D O 1
ATOM 8348 N N . THR D 1 205 ? 13.036 -34.077 17.705 1.00 14.79 204 THR D N 1
ATOM 8349 C CA . THR D 1 205 ? 14.256 -33.490 17.208 1.00 13.33 204 THR D CA 1
ATOM 8350 C C . THR D 1 205 ? 13.976 -32.190 16.524 1.00 13.88 204 THR D C 1
ATOM 8351 O O . THR D 1 205 ? 13.160 -32.164 15.593 1.00 14.73 204 THR D O 1
ATOM 8355 N N . SER D 1 206 ? 14.664 -31.106 16.922 1.00 14.15 205 SER D N 1
ATOM 8356 C CA . SER D 1 206 ? 14.482 -29.785 16.288 1.00 12.66 205 SER D CA 1
ATOM 8357 C C . SER D 1 206 ? 15.825 -29.356 15.727 1.00 13.87 205 SER D C 1
ATOM 8358 O O . SER D 1 206 ? 16.803 -29.414 16.433 1.00 15.16 205 SER D O 1
ATOM 8361 N N . VAL D 1 207 ? 15.858 -29.049 14.439 1.00 12.98 206 VAL D N 1
ATOM 8362 C CA . VAL D 1 207 ? 17.035 -28.730 13.716 1.00 11.80 206 VAL D CA 1
ATOM 8363 C C . VAL D 1 207 ? 16.894 -27.261 13.327 1.00 11.36 206 VAL D C 1
ATOM 8364 O O . VAL D 1 207 ? 15.906 -26.860 12.692 1.00 7.74 206 VAL D O 1
ATOM 8368 N N . LEU D 1 208 ? 17.849 -26.458 13.755 1.00 9.65 207 LEU D N 1
ATOM 8369 C CA . LEU D 1 208 ? 17.950 -25.096 13.278 1.00 8.63 207 LEU D CA 1
ATOM 8370 C C . LEU D 1 208 ? 19.009 -24.935 12.205 1.00 10.86 207 LEU D C 1
ATOM 8371 O O . LEU D 1 208 ? 20.226 -25.312 12.385 1.00 10.01 207 LEU D O 1
ATOM 8376 N N . THR D 1 209 ? 18.549 -24.353 11.112 1.00 11.61 208 THR D N 1
ATOM 8377 C CA . THR D 1 209 ? 19.378 -23.978 9.956 1.00 13.18 208 THR D CA 1
ATOM 8378 C C . THR D 1 209 ? 19.381 -22.468 9.863 1.00 13.88 208 THR D C 1
ATOM 8379 O O . THR D 1 209 ? 18.314 -21.860 9.879 1.00 15.57 208 THR D O 1
ATOM 8383 N N . VAL D 1 210 ? 20.571 -21.872 9.820 1.00 13.56 209 VAL D N 1
ATOM 8384 C CA . VAL D 1 210 ? 20.770 -20.423 9.786 1.00 13.69 209 VAL D CA 1
ATOM 8385 C C . VAL D 1 210 ? 21.401 -20.104 8.417 1.00 14.19 209 VAL D C 1
ATOM 8386 O O . VAL D 1 210 ? 22.513 -20.583 8.122 1.00 14.14 209 VAL D O 1
ATOM 8390 N N . ASN D 1 211 ? 20.637 -19.397 7.572 1.00 13.77 210 ASN D N 1
ATOM 8391 C CA . ASN D 1 211 ? 21.002 -19.131 6.174 1.00 14.93 210 ASN D CA 1
ATOM 8392 C C . ASN D 1 211 ? 21.461 -20.424 5.448 1.00 15.54 210 ASN D C 1
ATOM 8393 O O . ASN D 1 211 ? 22.488 -20.462 4.799 1.00 16.86 210 ASN D O 1
ATOM 8398 N N . ASN D 1 212 ? 20.689 -21.482 5.634 1.00 15.81 211 ASN D N 1
ATOM 8399 C CA . ASN D 1 212 ? 20.878 -22.762 4.977 1.00 16.90 211 ASN D CA 1
ATOM 8400 C C . ASN D 1 212 ? 22.023 -23.626 5.491 1.00 17.36 211 ASN D C 1
ATOM 8401 O O . ASN D 1 212 ? 22.302 -24.638 4.926 1.00 17.25 211 ASN D O 1
ATOM 8406 N N . LYS D 1 213 ? 22.641 -23.244 6.595 1.00 17.89 212 LYS D N 1
ATOM 8407 C CA . LYS D 1 213 ? 23.713 -24.014 7.196 1.00 18.11 212 LYS D CA 1
ATOM 8408 C C . LYS D 1 213 ? 23.221 -24.503 8.553 1.00 16.27 212 LYS D C 1
ATOM 8409 O O . LYS D 1 213 ? 22.695 -23.731 9.366 1.00 15.03 212 LYS D O 1
ATOM 8415 N N . ALA D 1 214 ? 23.404 -25.798 8.794 1.00 16.07 213 ALA D N 1
ATOM 8416 C CA . ALA D 1 214 ? 22.921 -26.475 10.017 1.00 15.58 213 ALA D CA 1
ATOM 8417 C C . ALA D 1 214 ? 23.660 -25.895 11.201 1.00 15.37 213 ALA D C 1
ATOM 8418 O O . ALA D 1 214 ? 24.862 -25.668 11.126 1.00 15.28 213 ALA D O 1
ATOM 8420 N N . HIS D 1 215 ? 22.939 -25.551 12.258 1.00 14.37 214 HIS D N 1
ATOM 8421 C CA . HIS D 1 215 ? 23.534 -24.778 13.351 1.00 15.48 214 HIS D CA 1
ATOM 8422 C C . HIS D 1 215 ? 23.437 -25.428 14.712 1.00 15.13 214 HIS D C 1
ATOM 8423 O O . HIS D 1 215 ? 24.414 -25.321 15.509 1.00 13.93 214 HIS D O 1
ATOM 8430 N N . MET D 1 216 ? 22.271 -26.056 14.982 1.00 13.59 215 MET D N 1
ATOM 8431 C CA . MET D 1 216 ? 21.925 -26.684 16.250 1.00 13.42 215 MET D CA 1
ATOM 8432 C C . MET D 1 216 ? 20.956 -27.826 16.026 1.00 12.72 215 MET D C 1
ATOM 8433 O O . MET D 1 216 ? 20.073 -27.738 15.152 1.00 14.94 215 MET D O 1
ATOM 8438 N N . VAL D 1 217 ? 21.136 -28.895 16.799 1.00 11.17 216 VAL D N 1
ATOM 8439 C CA . VAL D 1 217 ? 20.151 -29.952 16.988 1.00 11.52 216 VAL D CA 1
ATOM 8440 C C . VAL D 1 217 ? 19.737 -29.951 18.456 1.00 12.68 216 VAL D C 1
ATOM 8441 O O . VAL D 1 217 ? 20.575 -30.058 19.347 1.00 14.60 216 VAL D O 1
ATOM 8445 N N . THR D 1 218 ? 18.451 -29.822 18.717 1.00 13.14 217 THR D N 1
ATOM 8446 C CA . THR D 1 218 ? 17.882 -29.735 20.065 1.00 12.77 217 THR D CA 1
ATOM 8447 C C . THR D 1 218 ? 16.929 -30.939 20.226 1.00 13.67 217 THR D C 1
ATOM 8448 O O . THR D 1 218 ? 16.031 -31.113 19.434 1.00 13.21 217 THR D O 1
ATOM 8452 N N . LEU D 1 219 ? 17.168 -31.757 21.245 1.00 12.87 218 LEU D N 1
ATOM 8453 C CA . LEU D 1 219 ? 16.448 -32.958 21.479 1.00 14.37 218 LEU D CA 1
ATOM 8454 C C . LEU D 1 219 ? 15.642 -32.731 22.760 1.00 15.16 218 LEU D C 1
ATOM 8455 O O . LEU D 1 219 ? 16.225 -32.273 23.728 1.00 14.23 218 LEU D O 1
ATOM 8460 N N . ASP D 1 220 ? 14.313 -32.974 22.704 1.00 13.67 219 ASP D N 1
ATOM 8461 C CA . ASP D 1 220 ? 13.412 -32.887 23.830 1.00 14.82 219 ASP D CA 1
ATOM 8462 C C . ASP D 1 220 ? 13.022 -34.313 24.234 1.00 16.03 219 ASP D C 1
ATOM 8463 O O . ASP D 1 220 ? 12.343 -35.023 23.462 1.00 14.75 219 ASP D O 1
ATOM 8468 N N . TYR D 1 221 ? 13.455 -34.756 25.413 1.00 16.47 220 TYR D N 1
ATOM 8469 C CA . TYR D 1 221 ? 13.224 -36.131 25.867 1.00 17.79 220 TYR D CA 1
ATOM 8470 C C . TYR D 1 221 ? 11.968 -36.181 26.736 1.00 19.95 220 TYR D C 1
ATOM 8471 O O . TYR D 1 221 ? 11.822 -35.366 27.650 1.00 20.27 220 TYR D O 1
ATOM 8480 N N . THR D 1 222 ? 11.033 -37.098 26.469 1.00 21.41 221 THR D N 1
ATOM 8481 C CA . THR D 1 222 ? 9.903 -37.312 27.390 1.00 22.91 221 THR D CA 1
ATOM 8482 C C . THR D 1 222 ? 10.120 -38.735 27.926 1.00 25.41 221 THR D C 1
ATOM 8483 O O . THR D 1 222 ? 10.182 -39.711 27.146 1.00 23.99 221 THR D O 1
ATOM 8487 N N . VAL D 1 223 ? 10.369 -38.815 29.238 1.00 27.69 222 VAL D N 1
ATOM 8488 C CA . VAL D 1 223 ? 10.797 -40.060 29.869 1.00 30.13 222 VAL D CA 1
ATOM 8489 C C . VAL D 1 223 ? 9.713 -40.512 30.792 1.00 32.85 222 VAL D C 1
ATOM 8490 O O . VAL D 1 223 ? 9.348 -39.755 31.693 1.00 34.34 222 VAL D O 1
ATOM 8494 N N . GLN D 1 224 ? 9.196 -41.736 30.556 1.00 36.04 223 GLN D N 1
ATOM 8495 C CA . GLN D 1 224 ? 8.235 -42.427 31.466 1.00 37.54 223 GLN D CA 1
ATOM 8496 C C . GLN D 1 224 ? 8.985 -42.882 32.757 1.00 38.93 223 GLN D C 1
ATOM 8497 O O . GLN D 1 224 ? 10.020 -43.589 32.693 1.00 38.65 223 GLN D O 1
ATOM 8499 N N . VAL D 1 225 ? 8.490 -42.411 33.908 1.00 40.71 224 VAL D N 1
ATOM 8500 C CA . VAL D 1 225 ? 9.065 -42.694 35.256 1.00 42.05 224 VAL D CA 1
ATOM 8501 C C . VAL D 1 225 ? 7.893 -42.990 36.230 1.00 43.48 224 VAL D C 1
ATOM 8502 O O . VAL D 1 225 ? 6.865 -42.305 36.139 1.00 44.29 224 VAL D O 1
ATOM 8506 N N . PRO D 1 226 ? 8.026 -43.990 37.161 1.00 44.68 225 PRO D N 1
ATOM 8507 C CA . PRO D 1 226 ? 7.018 -44.163 38.274 1.00 44.99 225 PRO D CA 1
ATOM 8508 C C . PRO D 1 226 ? 6.239 -42.887 38.710 1.00 44.50 225 PRO D C 1
ATOM 8509 O O . PRO D 1 226 ? 5.062 -42.955 39.056 1.00 43.77 225 PRO D O 1
ATOM 8513 N N . PRO D 1 234 ? 1.652 -44.104 36.892 1.00 45.70 233 PRO D N 1
ATOM 8514 C CA . PRO D 1 234 ? 3.111 -43.848 36.841 1.00 45.31 233 PRO D CA 1
ATOM 8515 C C . PRO D 1 234 ? 3.596 -42.343 36.667 1.00 44.79 233 PRO D C 1
ATOM 8516 O O . PRO D 1 234 ? 3.302 -41.488 37.558 1.00 43.62 233 PRO D O 1
ATOM 8520 N N . GLY D 1 235 ? 4.358 -42.058 35.585 1.00 43.86 234 GLY D N 1
ATOM 8521 C CA . GLY D 1 235 ? 4.898 -40.709 35.298 1.00 43.38 234 GLY D CA 1
ATOM 8522 C C . GLY D 1 235 ? 5.636 -40.471 33.951 1.00 43.06 234 GLY D C 1
ATOM 8523 O O . GLY D 1 235 ? 6.132 -41.416 33.301 1.00 41.31 234 GLY D O 1
ATOM 8524 N N . PHE D 1 236 ? 5.794 -39.171 33.623 1.00 42.81 235 PHE D N 1
ATOM 8525 C CA . PHE D 1 236 ? 5.832 -38.626 32.225 1.00 42.63 235 PHE D CA 1
ATOM 8526 C C . PHE D 1 236 ? 6.428 -37.151 32.091 1.00 40.47 235 PHE D C 1
ATOM 8527 O O . PHE D 1 236 ? 5.696 -36.156 31.975 1.00 41.02 235 PHE D O 1
ATOM 8535 N N . SER D 1 237 ? 7.753 -37.017 32.083 1.00 38.05 236 SER D N 1
ATOM 8536 C CA . SER D 1 237 ? 8.380 -35.701 32.271 1.00 35.66 236 SER D CA 1
ATOM 8537 C C . SER D 1 237 ? 9.494 -35.455 31.300 1.00 32.62 236 SER D C 1
ATOM 8538 O O . SER D 1 237 ? 10.073 -36.388 30.797 1.00 32.39 236 SER D O 1
ATOM 8541 N N . LYS D 1 238 ? 9.822 -34.189 31.082 1.00 29.08 237 LYS D N 1
ATOM 8542 C CA . LYS D 1 238 ? 10.576 -33.819 29.913 1.00 26.04 237 LYS D CA 1
ATOM 8543 C C . LYS D 1 238 ? 11.811 -32.993 30.232 1.00 21.94 237 LYS D C 1
ATOM 8544 O O . LYS D 1 238 ? 11.846 -32.273 31.220 1.00 21.07 237 LYS D O 1
ATOM 8550 N N . PHE D 1 239 ? 12.850 -33.170 29.429 1.00 16.82 238 PHE D N 1
ATOM 8551 C CA . PHE D 1 239 ? 14.052 -32.290 29.484 1.00 14.41 238 PHE D CA 1
ATOM 8552 C C . PHE D 1 239 ? 14.616 -32.062 28.130 1.00 13.21 238 PHE D C 1
ATOM 8553 O O . PHE D 1 239 ? 14.308 -32.818 27.204 1.00 11.19 238 PHE D O 1
ATOM 8561 N N . ARG D 1 240 ? 15.481 -31.057 28.030 1.00 12.57 239 ARG D N 1
ATOM 8562 C CA . ARG D 1 240 ? 16.010 -30.610 26.774 1.00 13.04 239 ARG D CA 1
ATOM 8563 C C . ARG D 1 240 ? 17.550 -30.473 26.833 1.00 12.62 239 ARG D C 1
ATOM 8564 O O . ARG D 1 240 ? 18.109 -29.935 27.806 1.00 12.08 239 ARG D O 1
ATOM 8572 N N . LEU D 1 241 ? 18.185 -30.991 25.784 1.00 12.24 240 LEU D N 1
ATOM 8573 C CA . LEU D 1 241 ? 19.603 -30.804 25.504 1.00 11.31 240 LEU D CA 1
ATOM 8574 C C . LEU D 1 241 ? 19.843 -30.426 24.045 1.00 11.53 240 LEU D C 1
ATOM 8575 O O . LEU D 1 241 ? 19.139 -30.857 23.132 1.00 10.96 240 LEU D O 1
ATOM 8580 N N . SER D 1 242 ? 20.894 -29.680 23.794 1.00 12.05 241 SER D N 1
ATOM 8581 C CA . SER D 1 242 ? 21.278 -29.306 22.431 1.00 12.61 241 SER D CA 1
ATOM 8582 C C . SER D 1 242 ? 22.716 -29.710 22.081 1.00 12.38 241 SER D C 1
ATOM 8583 O O . SER D 1 242 ? 23.520 -29.910 22.984 1.00 11.64 241 SER D O 1
ATOM 8586 N N . TYR D 1 243 ? 22.975 -29.792 20.760 1.00 12.35 242 TYR D N 1
ATOM 8587 C CA . TYR D 1 243 ? 24.154 -30.402 20.142 1.00 13.35 242 TYR D CA 1
ATOM 8588 C C . TYR D 1 243 ? 24.456 -29.670 18.882 1.00 14.41 242 TYR D C 1
ATOM 8589 O O . TYR D 1 243 ? 23.540 -29.127 18.281 1.00 16.59 242 TYR D O 1
ATOM 8598 N N . TYR D 1 244 ? 25.732 -29.584 18.531 1.00 15.21 243 TYR D N 1
ATOM 8599 C CA . TYR D 1 244 ? 26.199 -29.113 17.232 1.00 15.95 243 TYR D CA 1
ATOM 8600 C C . TYR D 1 244 ? 26.248 -30.284 16.304 1.00 16.56 243 TYR D C 1
ATOM 8601 O O . TYR D 1 244 ? 26.954 -31.297 16.598 1.00 17.45 243 TYR D O 1
ATOM 8610 N N . PRO D 1 245 ? 25.544 -30.189 15.170 1.00 15.98 244 PRO D N 1
ATOM 8611 C CA . PRO D 1 245 ? 25.496 -31.343 14.269 1.00 15.73 244 PRO D CA 1
ATOM 8612 C C . PRO D 1 245 ? 26.743 -31.553 13.423 1.00 16.54 244 PRO D C 1
ATOM 8613 O O . PRO D 1 245 ? 26.682 -31.313 12.219 1.00 17.70 244 PRO D O 1
ATOM 8617 N N . HIS D 1 246 ? 27.863 -32.045 13.983 1.00 15.72 245 HIS D N 1
ATOM 8618 C CA . HIS D 1 246 ? 29.068 -32.300 13.143 1.00 15.34 245 HIS D CA 1
ATOM 8619 C C . HIS D 1 246 ? 28.901 -33.386 12.070 1.00 15.58 245 HIS D C 1
ATOM 8620 O O . HIS D 1 246 ? 28.692 -34.551 12.368 1.00 15.07 245 HIS D O 1
ATOM 8627 N N . CYS D 1 247 ? 29.095 -33.011 10.816 1.00 16.53 246 CYS D N 1
ATOM 8628 C CA . CYS D 1 247 ? 29.024 -33.945 9.735 1.00 16.55 246 CYS D CA 1
ATOM 8629 C C . CYS D 1 247 ? 30.443 -34.547 9.472 1.00 15.07 246 CYS D C 1
ATOM 8630 O O . CYS D 1 247 ? 31.450 -33.936 9.725 1.00 14.30 246 CYS D O 1
ATOM 8633 N N . LEU D 1 248 ? 30.472 -35.732 8.898 1.00 14.05 247 LEU D N 1
ATOM 8634 C CA . LEU D 1 248 ? 31.666 -36.536 8.879 1.00 13.45 247 LEU D CA 1
ATOM 8635 C C . LEU D 1 248 ? 32.780 -35.817 8.088 1.00 13.86 247 LEU D C 1
ATOM 8636 O O . LEU D 1 248 ? 33.925 -35.747 8.562 1.00 13.81 247 LEU D O 1
ATOM 8641 N N . ALA D 1 249 ? 32.492 -35.324 6.884 1.00 14.58 248 ALA D N 1
ATOM 8642 C CA . ALA D 1 249 ? 33.580 -34.710 6.053 1.00 15.59 248 ALA D CA 1
ATOM 8643 C C . ALA D 1 249 ? 34.205 -33.469 6.751 1.00 16.54 248 ALA D C 1
ATOM 8644 O O . ALA D 1 249 ? 35.435 -33.325 6.786 1.00 17.13 248 ALA D O 1
ATOM 8646 N N . SER D 1 250 ? 33.394 -32.621 7.385 1.00 17.69 249 SER D N 1
ATOM 8647 C CA . SER D 1 250 ? 33.952 -31.460 8.129 1.00 17.42 249 SER D CA 1
ATOM 8648 C C . SER D 1 250 ? 34.795 -31.941 9.336 1.00 17.38 249 SER D C 1
ATOM 8649 O O . SER D 1 250 ? 36.015 -31.582 9.522 1.00 16.08 249 SER D O 1
ATOM 8652 N N . PHE D 1 251 ? 34.222 -32.831 10.138 1.00 16.34 250 PHE D N 1
ATOM 8653 C CA . PHE D 1 251 ? 34.962 -33.276 11.327 1.00 16.22 250 PHE D CA 1
ATOM 8654 C C . PHE D 1 251 ? 36.253 -33.978 10.922 1.00 16.67 250 PHE D C 1
ATOM 8655 O O . PHE D 1 251 ? 37.297 -33.741 11.541 1.00 15.83 250 PHE D O 1
ATOM 8663 N N . THR D 1 252 ? 36.216 -34.804 9.877 1.00 16.55 251 THR D N 1
ATOM 8664 C CA . THR D 1 252 ? 37.469 -35.418 9.388 1.00 17.64 251 THR D CA 1
ATOM 8665 C C . THR D 1 252 ? 38.530 -34.330 9.150 1.00 17.45 251 THR D C 1
ATOM 8666 O O . THR D 1 252 ? 39.700 -34.491 9.523 1.00 16.81 251 THR D O 1
ATOM 8670 N N . GLU D 1 253 ? 38.087 -33.200 8.610 1.00 17.33 252 GLU D N 1
ATOM 8671 C CA . GLU D 1 253 ? 38.989 -32.157 8.181 1.00 18.19 252 GLU D CA 1
ATOM 8672 C C . GLU D 1 253 ? 39.563 -31.473 9.437 1.00 16.74 252 GLU D C 1
ATOM 8673 O O . GLU D 1 253 ? 40.793 -31.338 9.590 1.00 16.61 252 GLU D O 1
ATOM 8679 N N . LEU D 1 254 ? 38.649 -31.114 10.323 1.00 15.14 253 LEU D N 1
ATOM 8680 C CA . LEU D 1 254 ? 38.919 -30.442 11.596 1.00 16.17 253 LEU D CA 1
ATOM 8681 C C . LEU D 1 254 ? 39.878 -31.200 12.506 1.00 16.25 253 LEU D C 1
ATOM 8682 O O . LEU D 1 254 ? 40.825 -30.632 13.067 1.00 16.42 253 LEU D O 1
ATOM 8687 N N . VAL D 1 255 ? 39.596 -32.469 12.699 1.00 16.22 254 VAL D N 1
ATOM 8688 C CA . VAL D 1 255 ? 40.384 -33.254 13.663 1.00 16.67 254 VAL D CA 1
ATOM 8689 C C . VAL D 1 255 ? 41.808 -33.445 13.175 1.00 17.11 254 VAL D C 1
ATOM 8690 O O . VAL D 1 255 ? 42.737 -33.273 13.940 1.00 18.88 254 VAL D O 1
ATOM 8694 N N . GLN D 1 256 ? 42.005 -33.678 11.883 1.00 17.83 255 GLN D N 1
ATOM 8695 C CA . GLN D 1 256 ? 43.373 -33.704 11.321 1.00 18.43 255 GLN D CA 1
ATOM 8696 C C . GLN D 1 256 ? 44.105 -32.368 11.363 1.00 18.54 255 GLN D C 1
ATOM 8697 O O . GLN D 1 256 ? 45.265 -32.340 11.659 1.00 19.02 255 GLN D O 1
ATOM 8703 N N . GLU D 1 257 ? 43.406 -31.273 11.117 1.00 18.88 256 GLU D N 1
ATOM 8704 C CA . GLU D 1 257 ? 43.969 -29.922 11.247 1.00 19.27 256 GLU D CA 1
ATOM 8705 C C . GLU D 1 257 ? 44.464 -29.632 12.667 1.00 18.24 256 GLU D C 1
ATOM 8706 O O . GLU D 1 257 ? 45.481 -28.970 12.862 1.00 18.38 256 GLU D O 1
ATOM 8712 N N . ALA D 1 258 ? 43.744 -30.116 13.672 1.00 17.10 257 ALA D N 1
ATOM 8713 C CA . ALA D 1 258 ? 44.162 -29.918 15.051 1.00 17.39 257 ALA D CA 1
ATOM 8714 C C . ALA D 1 258 ? 45.554 -30.478 15.295 1.00 17.29 257 ALA D C 1
ATOM 8715 O O . ALA D 1 258 ? 46.216 -30.079 16.243 1.00 18.46 257 ALA D O 1
ATOM 8717 N N . PHE D 1 259 ? 46.016 -31.399 14.454 1.00 17.39 258 PHE D N 1
ATOM 8718 C CA . PHE D 1 259 ? 47.361 -31.942 14.589 1.00 17.36 258 PHE D CA 1
ATOM 8719 C C . PHE D 1 259 ? 48.416 -31.329 13.635 1.00 17.58 258 PHE D C 1
ATOM 8720 O O . PHE D 1 259 ? 49.551 -31.825 13.541 1.00 17.66 258 PHE D O 1
ATOM 8728 N N . GLY D 1 260 ? 48.078 -30.284 12.903 1.00 17.81 259 GLY D N 1
ATOM 8729 C CA . GLY D 1 260 ? 48.933 -29.800 11.815 1.00 17.69 259 GLY D CA 1
ATOM 8730 C C . GLY D 1 260 ? 49.070 -30.790 10.661 1.00 17.77 259 GLY D C 1
ATOM 8731 O O . GLY D 1 260 ? 50.064 -30.760 9.920 1.00 18.45 259 GLY D O 1
ATOM 8732 N N . GLY D 1 261 ? 48.082 -31.676 10.489 1.00 18.54 260 GLY D N 1
ATOM 8733 C CA . GLY D 1 261 ? 48.241 -32.801 9.542 1.00 17.61 260 GLY D CA 1
ATOM 8734 C C . GLY D 1 261 ? 49.216 -33.849 10.025 1.00 17.87 260 GLY D C 1
ATOM 8735 O O . GLY D 1 261 ? 49.394 -34.836 9.347 1.00 18.72 260 GLY D O 1
ATOM 8736 N N . ARG D 1 262 ? 49.861 -33.691 11.187 1.00 18.01 261 ARG D N 1
ATOM 8737 C CA . ARG D 1 262 ? 50.945 -34.653 11.580 1.00 19.34 261 ARG D CA 1
ATOM 8738 C C . ARG D 1 262 ? 50.356 -35.805 12.350 1.00 18.37 261 ARG D C 1
ATOM 8739 O O . ARG D 1 262 ? 50.513 -35.936 13.572 1.00 18.44 261 ARG D O 1
ATOM 8747 N N . CYS D 1 263 ? 49.674 -36.650 11.600 1.00 18.10 262 CYS D N 1
ATOM 8748 C CA . CYS D 1 263 ? 48.857 -37.706 12.178 1.00 17.09 262 CYS D CA 1
ATOM 8749 C C . CYS D 1 263 ? 48.452 -38.679 11.076 1.00 15.98 262 CYS D C 1
ATOM 8750 O O . CYS D 1 263 ? 48.374 -38.296 9.877 1.00 13.63 262 CYS D O 1
ATOM 8753 N N . GLN D 1 264 ? 48.297 -39.942 11.472 1.00 14.39 263 GLN D N 1
ATOM 8754 C CA . GLN D 1 264 ? 47.565 -40.911 10.689 1.00 14.94 263 GLN D CA 1
ATOM 8755 C C . GLN D 1 264 ? 46.124 -40.901 11.173 1.00 13.37 263 GLN D C 1
ATOM 8756 O O . GLN D 1 264 ? 45.867 -40.966 12.393 1.00 13.35 263 GLN D O 1
ATOM 8762 N N . HIS D 1 265 ? 45.180 -40.888 10.255 1.00 12.66 264 HIS D N 1
ATOM 8763 C CA . HIS D 1 265 ? 43.773 -40.861 10.641 1.00 12.96 264 HIS D CA 1
ATOM 8764 C C . HIS D 1 265 ? 42.993 -42.047 10.026 1.00 13.51 264 HIS D C 1
ATOM 8765 O O . HIS D 1 265 ? 43.135 -42.321 8.852 1.00 10.38 264 HIS D O 1
ATOM 8772 N N . SER D 1 266 ? 42.118 -42.676 10.816 1.00 14.40 265 SER D N 1
ATOM 8773 C CA . SER D 1 266 ? 41.078 -43.561 10.301 1.00 15.01 265 SER D CA 1
ATOM 8774 C C . SER D 1 266 ? 39.789 -43.351 11.019 1.00 14.46 265 SER D C 1
ATOM 8775 O O . SER D 1 266 ? 39.813 -42.854 12.132 1.00 13.64 265 SER D O 1
ATOM 8778 N N . VAL D 1 267 ? 38.678 -43.766 10.399 1.00 14.07 266 VAL D N 1
ATOM 8779 C CA . VAL D 1 267 ? 37.359 -43.578 10.982 1.00 15.47 266 VAL D CA 1
ATOM 8780 C C . VAL D 1 267 ? 36.546 -44.879 11.070 1.00 13.92 266 VAL D C 1
ATOM 8781 O O . VAL D 1 267 ? 36.491 -45.666 10.156 1.00 14.38 266 VAL D O 1
ATOM 8785 N N . LEU D 1 268 ? 35.911 -45.097 12.204 1.00 13.05 267 LEU D N 1
ATOM 8786 C CA . LEU D 1 268 ? 35.156 -46.293 12.417 1.00 13.29 267 LEU D CA 1
ATOM 8787 C C . LEU D 1 268 ? 33.719 -45.896 12.421 1.00 12.96 267 LEU D C 1
ATOM 8788 O O . LEU D 1 268 ? 33.383 -44.757 12.766 1.00 14.23 267 LEU D O 1
ATOM 8793 N N . GLY D 1 269 ? 32.861 -46.805 12.023 1.00 14.27 268 GLY D N 1
ATOM 8794 C CA . GLY D 1 269 ? 31.401 -46.630 12.189 1.00 14.46 268 GLY D CA 1
ATOM 8795 C C . GLY D 1 269 ? 31.011 -47.685 13.184 1.00 15.26 268 GLY D C 1
ATOM 8796 O O . GLY D 1 269 ? 31.169 -48.846 12.904 1.00 16.21 268 GLY D O 1
ATOM 8797 N N . ASP D 1 270 ? 30.580 -47.297 14.379 1.00 16.14 269 ASP D N 1
ATOM 8798 C CA . ASP D 1 270 ? 30.265 -48.265 15.455 1.00 15.86 269 ASP D CA 1
ATOM 8799 C C . ASP D 1 270 ? 31.309 -49.375 15.701 1.00 16.04 269 ASP D C 1
ATOM 8800 O O . ASP D 1 270 ? 31.006 -50.562 15.617 1.00 16.91 269 ASP D O 1
ATOM 8805 N N . PHE D 1 271 ? 32.543 -48.973 15.968 1.00 16.16 270 PHE D N 1
ATOM 8806 C CA . PHE D 1 271 ? 33.620 -49.924 16.321 1.00 16.44 270 PHE D CA 1
ATOM 8807 C C . PHE D 1 271 ? 34.180 -50.671 15.134 1.00 17.33 270 PHE D C 1
ATOM 8808 O O . PHE D 1 271 ? 35.251 -51.287 15.289 1.00 19.01 270 PHE D O 1
ATOM 8816 N N . LYS D 1 272 ? 33.532 -50.614 13.973 1.00 17.64 271 LYS D N 1
ATOM 8817 C CA . LYS D 1 272 ? 33.977 -51.410 12.812 1.00 18.48 271 LYS D CA 1
ATOM 8818 C C . LYS D 1 272 ? 34.485 -50.496 11.716 1.00 19.11 271 LYS D C 1
ATOM 8819 O O . LYS D 1 272 ? 34.131 -49.320 11.663 1.00 20.19 271 LYS D O 1
ATOM 8825 N N . PRO D 1 273 ? 35.299 -51.049 10.810 1.00 20.24 272 PRO D N 1
ATOM 8826 C CA . PRO D 1 273 ? 35.878 -50.185 9.827 1.00 19.74 272 PRO D CA 1
ATOM 8827 C C . PRO D 1 273 ? 34.799 -49.536 8.976 1.00 19.25 272 PRO D C 1
ATOM 8828 O O . PRO D 1 273 ? 33.738 -50.093 8.748 1.00 18.25 272 PRO D O 1
ATOM 8832 N N . TYR D 1 274 ? 35.057 -48.317 8.569 1.00 19.07 273 TYR D N 1
ATOM 8833 C CA . TYR D 1 274 ? 34.080 -47.588 7.807 1.00 19.18 273 TYR D CA 1
ATOM 8834 C C . TYR D 1 274 ? 34.590 -47.266 6.397 1.00 19.95 273 TYR D C 1
ATOM 8835 O O . TYR D 1 274 ? 35.639 -46.684 6.228 1.00 18.07 273 TYR D O 1
ATOM 8844 N N . ARG D 1 275 ? 33.827 -47.574 5.372 1.00 22.45 274 ARG D N 1
ATOM 8845 C CA . ARG D 1 275 ? 34.226 -47.064 4.059 1.00 25.58 274 ARG D CA 1
ATOM 8846 C C . ARG D 1 275 ? 33.018 -46.451 3.353 1.00 26.24 274 ARG D C 1
ATOM 8847 O O . ARG D 1 275 ? 31.896 -46.932 3.484 1.00 27.21 274 ARG D O 1
ATOM 8855 N N . PRO D 1 276 ? 33.227 -45.317 2.709 1.00 26.88 275 PRO D N 1
ATOM 8856 C CA . PRO D 1 276 ? 32.097 -44.627 2.131 1.00 27.50 275 PRO D CA 1
ATOM 8857 C C . PRO D 1 276 ? 31.189 -45.549 1.286 1.00 27.65 275 PRO D C 1
ATOM 8858 O O . PRO D 1 276 ? 31.648 -46.524 0.709 1.00 26.80 275 PRO D O 1
ATOM 8862 N N . GLY D 1 277 ? 29.893 -45.263 1.282 1.00 28.04 276 GLY D N 1
ATOM 8863 C CA . GLY D 1 277 ? 28.948 -46.030 0.467 1.00 28.24 276 GLY D CA 1
ATOM 8864 C C . GLY D 1 277 ? 28.642 -47.449 0.929 1.00 28.29 276 GLY D C 1
ATOM 8865 O O . GLY D 1 277 ? 27.919 -48.168 0.245 1.00 28.86 276 GLY D O 1
ATOM 8866 N N . GLN D 1 278 ? 29.177 -47.850 2.087 1.00 27.68 277 GLN D N 1
ATOM 8867 C CA . GLN D 1 278 ? 28.831 -49.145 2.688 1.00 26.37 277 GLN D CA 1
ATOM 8868 C C . GLN D 1 278 ? 27.356 -49.155 3.044 1.00 2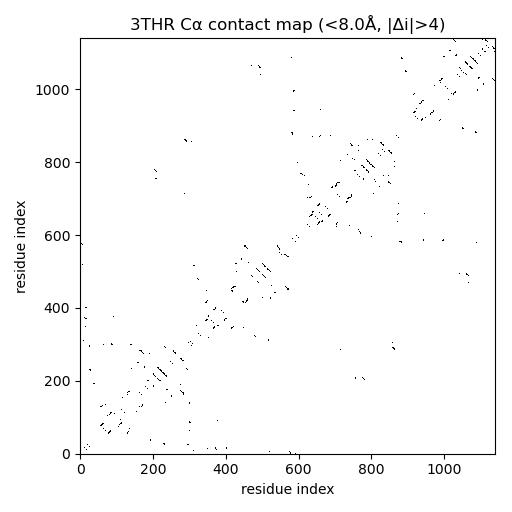5.63 277 GLN D C 1
ATOM 8869 O O . GLN D 1 278 ? 26.746 -48.095 3.294 1.00 24.29 277 GLN D O 1
ATOM 8875 N N . ALA D 1 279 ? 26.808 -50.368 3.059 1.00 24.86 278 ALA D N 1
ATOM 8876 C CA . ALA D 1 279 ? 25.378 -50.615 3.276 1.00 25.29 278 ALA D CA 1
ATOM 8877 C C . ALA D 1 279 ? 24.951 -50.129 4.670 1.00 24.54 278 ALA D C 1
ATOM 8878 O O . ALA D 1 279 ? 23.938 -49.454 4.813 1.00 25.69 278 ALA D O 1
ATOM 8880 N N . TYR D 1 280 ? 25.782 -50.445 5.661 1.00 24.04 279 TYR D N 1
ATOM 8881 C CA . TYR D 1 280 ? 25.532 -50.202 7.073 1.00 24.10 279 TYR D CA 1
ATOM 8882 C C . TYR D 1 280 ? 25.673 -48.731 7.452 1.00 22.77 279 TYR D C 1
ATOM 8883 O O . TYR D 1 280 ? 26.727 -48.150 7.243 1.00 23.63 279 TYR D O 1
ATOM 8892 N N . VAL D 1 281 ? 24.613 -48.147 8.013 1.00 21.26 280 VAL D N 1
ATOM 8893 C CA . VAL D 1 281 ? 24.614 -46.734 8.431 1.00 19.85 280 VAL D CA 1
ATOM 8894 C C . VAL D 1 281 ? 24.938 -46.667 9.903 1.00 18.56 280 VAL D C 1
ATOM 8895 O O . VAL D 1 281 ? 24.133 -47.076 10.741 1.00 17.96 280 VAL D O 1
ATOM 8899 N N . PRO D 1 282 ? 26.139 -46.187 10.230 1.00 17.57 281 PRO D N 1
ATOM 8900 C CA . PRO D 1 282 ? 26.563 -46.254 11.618 1.00 16.70 281 PRO D CA 1
ATOM 8901 C C . PRO D 1 282 ? 25.830 -45.272 12.436 1.00 17.18 281 PRO D C 1
ATOM 8902 O O . PRO D 1 282 ? 25.473 -44.212 11.917 1.00 16.36 281 PRO D O 1
ATOM 8906 N N . CYS D 1 283 ? 25.599 -45.600 13.708 1.00 17.39 282 CYS D N 1
ATOM 8907 C CA . CYS D 1 283 ? 25.052 -44.612 14.673 1.00 17.25 282 CYS D CA 1
ATOM 8908 C C . CYS D 1 283 ? 26.063 -43.563 15.110 1.00 16.26 282 CYS D C 1
ATOM 8909 O O . CYS D 1 283 ? 25.694 -42.432 15.367 1.00 17.20 282 CYS D O 1
ATOM 8912 N N . TYR D 1 284 ? 27.342 -43.951 15.204 1.00 14.28 283 TYR D N 1
ATOM 8913 C CA . TYR D 1 284 ? 28.408 -43.062 15.661 1.00 13.51 283 TYR D CA 1
ATOM 8914 C C . TYR D 1 284 ? 29.599 -43.270 14.800 1.00 12.19 283 TYR D C 1
ATOM 8915 O O . TYR D 1 284 ? 29.894 -44.422 14.363 1.00 10.82 283 TYR D O 1
ATOM 8924 N N . PHE D 1 285 ? 30.307 -42.191 14.554 1.00 12.08 284 PHE D N 1
ATOM 8925 C CA . PHE D 1 285 ? 31.609 -42.269 13.912 1.00 12.36 284 PHE D CA 1
ATOM 8926 C C . PHE D 1 285 ? 32.670 -42.022 14.932 1.00 12.82 284 PHE D C 1
ATOM 8927 O O . PHE D 1 285 ? 32.525 -41.120 15.712 1.00 17.17 284 PHE D O 1
ATOM 8935 N N . ILE D 1 286 ? 33.757 -42.769 14.896 1.00 12.88 285 ILE D N 1
ATOM 8936 C CA . ILE D 1 286 ? 34.780 -42.754 15.919 1.00 12.85 285 ILE D CA 1
ATOM 8937 C C . ILE D 1 286 ? 36.097 -42.508 15.146 1.00 11.81 285 ILE D C 1
ATOM 8938 O O . ILE D 1 286 ? 36.481 -43.319 14.275 1.00 11.75 285 ILE D O 1
ATOM 8943 N N . HIS D 1 287 ? 36.743 -41.374 15.401 1.00 11.39 286 HIS D N 1
ATOM 8944 C CA . HIS D 1 287 ? 37.959 -41.020 14.669 1.00 11.83 286 HIS D CA 1
ATOM 8945 C C . HIS D 1 287 ? 39.077 -41.442 15.533 1.00 12.61 286 HIS D C 1
ATOM 8946 O O . HIS D 1 287 ? 39.025 -41.179 16.728 1.00 11.25 286 HIS D O 1
ATOM 8953 N N . VAL D 1 288 ? 40.064 -42.113 14.920 1.00 13.26 287 VAL D N 1
ATOM 8954 C CA . VAL D 1 288 ? 41.291 -42.575 15.579 1.00 14.70 287 VAL D CA 1
ATOM 8955 C C . VAL D 1 288 ? 42.521 -42.031 14.899 1.00 14.77 287 VAL D C 1
ATOM 8956 O O . VAL D 1 288 ? 42.696 -42.192 13.695 1.00 14.98 287 VAL D O 1
ATOM 8960 N N . LEU D 1 289 ? 43.288 -41.263 15.663 1.00 14.32 288 LEU D N 1
ATOM 8961 C CA . LEU D 1 289 ? 44.431 -40.518 15.135 1.00 15.27 288 LEU D CA 1
ATOM 8962 C C . LEU D 1 289 ? 45.652 -40.934 15.911 1.00 14.77 288 LEU D C 1
ATOM 8963 O O . LEU D 1 289 ? 45.611 -40.968 17.152 1.00 14.91 288 LEU D O 1
ATOM 8968 N N . LYS D 1 290 ? 46.679 -41.365 15.187 1.00 16.16 289 LYS D N 1
ATOM 8969 C CA . LYS D 1 290 ? 48.011 -41.571 15.750 1.00 16.01 289 LYS D CA 1
ATOM 8970 C C . LYS D 1 290 ? 48.901 -40.379 15.389 1.00 15.78 289 LYS D C 1
ATOM 8971 O O . LYS D 1 290 ? 49.278 -40.233 14.271 1.00 15.81 289 LYS D O 1
ATOM 8977 N N . LYS D 1 291 ? 49.236 -39.544 16.345 1.00 16.54 290 LYS D N 1
ATOM 8978 C CA . LYS D 1 291 ? 50.132 -38.432 16.113 1.00 16.95 290 LYS D CA 1
ATOM 8979 C C . LYS D 1 291 ? 51.512 -38.905 15.676 1.00 16.69 290 LYS D C 1
ATOM 8980 O O . LYS D 1 291 ? 52.092 -39.799 16.259 1.00 15.80 290 LYS D O 1
ATOM 8986 N N . THR D 1 292 ? 52.031 -38.291 14.630 1.00 17.99 291 THR D N 1
ATOM 8987 C CA . THR D 1 292 ? 53.433 -38.505 14.245 1.00 18.20 291 THR D CA 1
ATOM 8988 C C . THR D 1 292 ? 54.383 -38.533 15.438 1.00 19.18 291 THR D C 1
ATOM 8989 O O . THR D 1 292 ? 54.216 -37.767 16.434 1.00 19.86 291 THR D O 1
ATOM 8993 N N . GLY D 1 293 ? 55.342 -39.451 15.356 1.00 21.14 292 GLY D N 1
ATOM 8994 C CA . GLY D 1 293 ? 56.294 -39.768 16.438 1.00 22.52 292 GLY D CA 1
ATOM 8995 C C . GLY D 1 293 ? 56.384 -41.270 16.774 1.00 23.68 292 GLY D C 1
ATOM 8996 O O . GLY D 1 293 ? 55.580 -42.093 16.300 1.00 24.12 292 GLY D O 1
#

Foldseek 3Di:
DPDDDDPDDPPDDDPPDDDPCCPPLQNVVVVVVLVQFPFFDPLQLCLVVVVCVVLVFAFEEEADCFLNSVVVSVLVVRGQYAYEEQDPVRLVNVVVVLVVCVVPPSSVRYHYYYDDLLCRPPRDDLPQAGQEYEYDPQVLQQDFPVVPPCPSSLSSLLSSVSRHHAQHKYKHKHFALVVCVVVVDQDPQPPLGGRGPFDWDWDWDWDADPNHTGKIKIKTWGWAAVTDIDIYMGMGGRDHDVVVVVSNCVSLVVQKDKFKAASSHGDDPVDPDDGRMIIIMITGND/DPDDDDPDDPPDDDPPDDPPCCPPQQNVVVVVVLVQFPFFDPLQLCLVCVVCVVLPFAEEEEEDCFLNPVVVSNLVVRHQYAYEEQDPVRLVNVVVVLVVVVVPVSSVRYHYYYAALLPNVVRDDQPLAGQEYEHDPQNLQLDFDVVPPCVSVLSSLLSSVSRHHAQHKYKYKHFALVVCVVVVDQDPQQRLGGGGPFDWDWDWDWDADPNHTGKIKIWTWGAVPCSDIDIYIGMGGRDHDVRVVVSNCVSLPVQKDKFKAASSHGDDPPDPDDGGMIMIMITGND/DPDDDDPDDPPDDDPPDDDDCCPPLQVVVVVVVLVQFPAFDPLQLVLVVVVCVVLVFAFEEEADCFLNVVVVSSLVVRHQYAYEEQDPVRLVNVVVVLVVVVVPVSSVRHHYYYADLLCRVVVPPQVQAGQEYEYDDQVLQLDFDPVPPCVSVLSSLLSSVVRHHAQHKYKHKHFALVVCVVVVDDDPQQRLGGGGPFDWDWHWDWDADPNHTGKIKIWIWGVPVDTTIYIGMGGRDHDVNVVVSNCVSLVVQKDKFKDASSHGDDPVDPDDGRMIMIMITGHD/DPDDDDPDDQPDDDPPDDHDCCPDPQNVVVVVVVVQFPAFDPLLLVLVVVVCVVLVFAEEEEADCFLNSVVVSNLVVRHQYAYEHQDVVRLVNVVVVLVVVCVPVSSVRHHYYYADLLCRVPRDPLVQAGQEYEHDDQNLQLDFDPVPPCPSVLSSLLSSVVRAHAQHKYKHKHFALVVCVVVVDDDPQQRLGGGGPWDWDWDWDWDDDVNHTGKIKIWIWTCVVVDTDIYIGMGGRDHDVVVVVSNCVSQVVQWDKAKAQSSHGDDPPDPDDGRMIMMMIGGHD

Organism: Rattus norvegicus (NCBI:txid10116)

Radius of gyration: 35.09 Å; Cα contacts (8 Å, |Δi|>4): 2510; chains: 4; bounding box: 81×90×94 Å

CATH classification: 3.30.46.10 (+1 more: 3.40.50.150)

InterPro domains:
  IPR014369 Glycine/Sarcosine N-methyltransferase [PIRSF000385] (1-292)
  IPR014369 Glycine/Sarcosine N-methyltransferase [PS51600] (1-293)
  IPR014369 Glycine/Sarcosine N-methyltransferase [PTHR16458] (1-292)
  IPR029063 S-adenosyl-L-methionine-dependent methyltransferase superfamily [G3DSA:3.40.50.150] (39-291)
  IPR029063 S-adenosyl-L-methionine-dependent methyltransferase superfamily [SSF53335] (5-291)
  IPR041698 Methyltransferase domain 25 [PF13649] (61-169)

Solvent-accessible surface area: 47806 Å² total; per-residue (Å²): 47,35,47,68,89,70,24,10,12,66,7,2,1,7,43,3,7,31,21,26,65,25,111,32,81,26,1,101,0,4,75,78,62,19,35,18,38,216,44,66,20,78,114,1,70,68,36,0,34,38,19,0,137,136,55,62,8,95,100,0,0,2,1,8,4,0,21,0,33,19,0,18,2,0,2,88,55,46,13,46,4,22,0,1,0,8,0,46,52,5,5,44,54,0,56,99,66,9,36,96,57,43,152,74,95,41,2,33,147,4,66,6,89,83,1,25,2,51,65,0,89,180,59,8,125,19,77,138,7,4,23,0,0,0,0,6,37,9,4,0,0,22,12,27,4,80,140,50,83,15,34,24,0,95,77,0,1,123,9,0,2,57,6,2,78,79,24,1,1,0,0,0,0,0,34,10,4,58,89,3,53,82,50,3,46,3,42,62,46,89,61,26,4,12,144,32,106,38,124,22,108,31,51,2,4,10,39,34,37,70,94,112,24,53,15,0,1,5,17,7,45,7,118,40,148,142,79,28,141,15,128,0,42,12,17,18,11,6,2,36,29,82,45,0,33,133,9,0,58,96,19,15,59,51,151,21,115,45,63,28,26,2,13,28,143,109,58,157,118,79,43,102,119,90,5,37,14,3,0,0,16,0,66,33,79,51,45,29,72,81,43,53,10,5,12,71,7,1,2,12,36,3,8,28,20,28,75,23,113,33,81,26,2,98,0,2,76,92,66,21,36,13,35,201,46,70,36,89,92,0,85,68,34,0,13,38,18,0,134,134,75,61,13,99,93,0,0,1,1,5,5,1,19,0,32,16,0,22,1,0,2,91,57,51,23,50,6,25,0,2,0,8,0,53,55,1,3,46,58,0,58,94,65,9,30,94,59,43,147,76,84,48,2,22,152,3,62,6,99,88,3,25,3,53,67,0,82,175,58,8,127,36,78,125,8,8,21,0,0,0,0,4,37,9,5,1,0,22,15,22,6,88,160,57,73,24,46,32,0,105,80,0,0,125,7,0,1,59,0,2,103,80,32,4,2,0,0,0,0,0,33,9,4,60,90,2,46,82,46,3,48,4,49,66,51,104,62,27,3,12,151,34,106,32,96,20,102,23,46,1,8,12,20,25,36,73,86,125,25,61,32,0,12,6,26,9,33,5,87,44,119,98,98,24,148,20,125,2,50,12,18,15,12,6,3,39,32,83,40,0,33,107,8,0,57,91,16,9,50,46,150,21,134,45,58,29,24,3,12,18,134,85,44,170,122,80,57,106,129,82,6,24,14,6,0,0,17,0,72,35,105,54,49,38,74,69,52,70,9,10,12,70,6,2,2,9,40,4,9,30,14,30,81,19,98,31,85,23,2,131,0,5,78,83,65,19,32,14,36,175,59,64,34,85,79,0,77,72,36,0,15,34,17,0,133,130,62,57,10,98,158,0,0,2,1,5,5,0,19,0,34,16,0,16,4,0,2,86,56,48,22,45,4,24,0,3,0,7,0,45,40,4,4,43,57,0,52,98,58,8,36,98,56,48,143,75,90,46,1,24,148,3,70,5,90,85,2,27,3,47,66,0,87,184,60,5,129,32,79,143,19,20,22,0,0,0,0,4,35,10,4,0,0,21,12,22,4,78,148,45,84,16,45,22,0,99,82,0,1,124,10,0,2,56,4,3,77,80,6,1,0,0,0,0,0,0,36,8,4,60,115,5,49,84,40,2,48,2,58,53,45,98,64,26,3,12,133,28,120,40,116,22,97,31,50,2,10,12,19,26,37,68,90,108,23,54,31,1,12,6,37,7,24,1,84,57,144,42,151,5,126,4,48,13,19,18,14,6,2,36,34,85,45,0,33,116,7,0,57,89,17,18,62,51,173,20,125,45,61,25,23,5,14,18,121,113,54,167,111,76,38,106,125,86,4,39,15,5,0,0,17,0,64,40,83,91,46,22,52,69,87,49,19,6,17,71,7,1,1,10,38,2,8,30,17,25,68,23,112,35,84,24,0,100,0,5,72,69,63,20,30,11,34,179,47,66,25,76,106,0,77,67,36,0,17,36,18,0,127,143,60,63,13,98,99,0,0,1,2,6,5,0,24,0,31,17,0,20,0,0,3,83,58,52,21,47,4,24,0,1,0,10,0,44,62,4,6,53,54,0,55,100,61,9,29,98,61,48,150,74,95,37,2,32,154,3,61,6,89,94,3,23,4,49,65,0,73,167,58,14,114,36,71,144,7,8,23,0,0,0,0,4,36,10,4,0,0,20,10,22,7,83,149,57,89,19,33,27,0,98,72,0,1,116,9,0,2,55,0,2,84,81,9,2,1,0,0,0,0,0,33,10,4,60,113,5,46,84,43,2,50,3,59,50,38,101,64,26,3,13,125,23,93,37,102,32,103,22,50,1,5,12,42,25,42,64,85,128,26,53,17,0,0,7,19,6,32,0,54,18,146,172,28,164,17,123,2,41,11,20,14,13,5,2,40,31,86,44,0,33,114,7,0,57,94,19,13,64,50,150,21,130,47,56,27,25,2,7,29,134,93,45,152,114,83,47,109,113,80,6,39,16,6,0,0,18,0,81,39,72,91

Secondary structure (DSSP, 8-state):
---EEESS-TT---TTSPPTTTT-HHHHHHHHHHT--S-B-HHHHHHHHHHHHHTT--EEEETT-TTSHHHHHHHHTT-EEEEEES-HHHHHHHHHHHHHTTTSHHHHT-EEEE--GGGHHHHS--TT-EEEEEE-TT-GGGS--SSSSSHHHHHHHHHHHHTEEEEEEEEEEEE-HHHHHHHT---SS--SSB---S-EEEEEEEEEETTEEEEEEEEEEEEE---EEEEEEEEE----HHHHHHHHHHTTTT-EEEEEEETTEE--TT-S---SEEEEEEEE--/---EEESS-TT---TTSPPTTTTSHHHHHHHHHHT--S-B-HHHHHHHHHHHHHTT--EEEETT-TTSHHHHHHHHTT-EEEEEES-HHHHHHHHHHHHHTTTSHHHHT-EEEE--GGGHHHHS--TT-EEEEEE-SS-GGGS--SSSSSHHHHHHHHHHHHHEEEEEEEEEEEE-HHHHHHHS---SS--SSB---S-EEEEEEEEEETTEEEEEEEEEEEEE---EEEEEEEEE----HHHHHHHHHHTTTT-EEEEEEETTEE--TT-SS--SEEEEEEEE--/---EEESS-TT---TTSPPTTTTSHHHHHHHHHHH--S-B-HHHHHHHHHHHHHTT--EEEETT-TTSHHHHHHHHTT-EEEEEES-HHHHHHHHHHHHHTTTSHHHHT-EEEE--GGGHHHHS--TT-EEEEEE-SS-GGGS--SSSSSHHHHHHHHHHHTTEEEEEEEEEEEE-HHHHHHHS---SS--SSB---S-EEEEEEEEEETTEEEEEEEEEEEE---EEEEEEEE----HHHHHHHHHHHHTT-EEEEEEETTEE--TT-S---SEEEEEEEE--/---EEESS-TT---TTSPPTTTTSHHHHHHHHHHT--S-B-HHHHHHHHHHHHHTT--EEEES--TTSHHHHHHHHTT-EEEEEES-HHHHHHHHHHHHHTTTSHHHHT-EEEE--GGGHHHHS--TT-EEEEEE-TT-GGGS--SSSSSHHHHHHHHHHHHTEEEEEEEEEEEE-HHHHHHHS---SS--SSB---S-EEEEEEEEEETTEEEEEEEEEEEE----EEEEEEEE----HHHHHHHHHHTTTT-EEEEEEETTEE--TT-S---SEEEEEEEE--

Nearest PDB structures (foldseek):
  3thr-assembly1_A  TM=1.004E+00  e=4.586E-63  Rattus norvegicus
  3thr-assembly1_B  TM=1.001E+00  e=3.876E-59  Rattus norvegicus
  1r8y-assembly1_D  TM=9.922E-01  e=2.767E-56  Mus musculus
  1r8y-assembly2_E  TM=9.923E-01  e=7.258E-56  Mus musculus
  1r8y-assembly1_C  TM=9.930E-01  e=8.091E-55  Mus musculus

Sequence (1141 aa):
VDSVYRTRSLGVAAEGIPDQYADGEAARVWQLYIGDTRSRTAEYKAWLLGLLRQHGCHRVLDVACGTGVDSIMLVEEGFSVTSVDASDKMLKYALKERWNRRKEPAFDKWVIEEANWLTLDKDVPAGDGFDAVICLGNSFAHLPDSKGDQSEHRLALKNIASMVRPGGLLVIDHRNYDYILSSTGCAPPGKNIYYKSDLTKDITTSVLTVNNKAHMVTLDYTVQVPAPGFSKFRLSYYPHCLASFTELVQEAFGGRCQHSVLGDFKPYRPGQAYVPCYFIHVLKKTGVDSVYRTRSLGVAAEGIPDQYADGEAARVWQLYIGDTRSRTAEYKAWLLGLLRQHGCHRVLDVACGTGVDSIMLVEEGFSVTSVDASDKMLKYALKERWNRRKEPAFDKWVIEEANWLTLDKDVPAGDGFDAVICLGNSFAHLPDSKGDQSEHRLALKNIASMVRPGGLLVIDHRNYDYILSTGCAPPGKNIYYKSDLTKDITTSVLTVNNKAHMVTLDYTVQVPGPGFSKFRLSYYPHCLASFTELVQEAFGGRCQHSVLGDFKPYRPGQAYVPCYFIHVLKKTGVDSVYRTRSLGVAAEGIPDQYADGEAARVWQLYIGDTRSRTAEYKAWLLGLLRQHGCHHRVLDVACGTGVDSIMLVEEGFSSVTSVDASDKMLKYALKERWNRRKEPAFDKWVIEEANWLTLDKDVPAGDGFDAVICLGNSFAHLPDSKGDQSEHRLALKNIASMVRPGGLLVIDHRNYDYILSTGCAPPGKNIYYKSDLTKDITTSVLTVNNKAHMVTLDYTVQVPGFSKFRLSYYPHCLASFTELVQEAFGGRCQHSVLGDFKPYRPGQAYVPCYFIHVLKKTGVDSVYRTRSLGVAAEGIPDQYADGEAARVWQLYIGDTRSRTAEYKAWLLGLLRQHGCHRVLDVACGTGVDSIMLVEEGFSVTSVDASDKMLKYALKERWNRRKEPAFDKWVIEEANWLTLDKDVPAGDGFDAVICLGNSFAHLPDSKGDQSEHRLALKNIASMVRPGGLLVIDHRNYDYILSTGCAPPGKNIYYKSDLTKDITTSVLTVNNKAHMVTLDYTVQVPPGFSKFRLSYYPHCLASFTELVQEAFGGRCQHSVLGDFKPYRPGQAYVPCYFIHVLKKTG

GO terms:
  GO:0005542 folic acid binding (F, IDA)
  GO:0005829 cytosol (C, IDA)
  GO:0005737 cytoplasm (C, EXP)
  GO:0017174 glycine N-methyltransferase activity (F, EXP)
  GO:0051289 protein homotetramerization (P, IPI)
  GO:0017174 glycine N-methyltransferase activity (F, IDA)
  GO:0005542 folic acid binding (F, TAS)
  GO:0017174 glycine N-methyltransferase activity (F, IMP)
  GO:0018013 N-terminal peptidyl-glycine methylation (P, IMP)
  GO:0050843 S-adenosylmethionine catabolic process (P, IMP)
  GO:0046500 S-adenosylmethionine metabolic process (P, IMP)
  GO:0006546 glycine catabolic process (P, IMP)
  GO:0042802 identical protein binding (F, IPI)
  GO:0098603 selenol Se-methyltransferase activity (F, TAS)
  GO:0005829 cytosol (C, TAS)
  GO:0016594 glycine binding (F, IMP)
  GO:0034708 methyltransferase complex (C, IMP)
  GO:0006544 glycine metabolic process (P, IMP)
  GO:1904047 S-adenosyl-L-methionine binding (F, IMP)
  GO:0016594 glycine binding (F, IDA)

B-factor: mean 18.46, std 8.33, range [2.0, 78.2]